Protein AF-A0A419FAD1-F1 (afdb_monomer)

Foldseek 3Di:
DDDDDDDDDDPDDDDDDDADCEDEDDEEDADEDPHLEYEYPAAYEPDAPGEYEYEFNYEYEYAAQYEYEYDHQYEYHQAYDPVGAYEDWYPPLVRIYAAYQYYLYHLNHEDHSYEFESAEQAEAAQSRQEASHEEEENYAYEHEQYEFEHGEGEYEAPHWEAQRYEYDHAYAYEAYQYEQEQGEIEYPHDQYYQQRYEAEHYEYERANYEFENGEYQHANQRYEEEHAYAYEHALYEQEHGEYHHPDDPDQHQERERRYEYEQYQYEHELYEFEHAEYPDHPFYEQGYEYEHHAYEAFQYEFEHAEYQAASGYTYENYENYYAEQYEFEHAEHEHAEHASRYEYEQYEYEHEQYEQYAAEYDYVYAHQNYEYYNYEYEYYNYEQYAGEYQYQRSYEYEQYAYEYAQYEFEAAEHQEASHYEEYDDDPYDAYHAALYEAYQAEHAAYASHYEYAEEHPYAFQAEHANAQYNHDAQHYEYDAPYEDDYWLEEADHGPDHNYDYPYPNYHYAYELAAHPPDDDHHLYHDDDQQFDDVQLPGREGDPQGPQALRIDQVDADPCGGRRGRHSDYDNPNDQKAWDKRWSDPAAEAELQWDKTKIKIKMFRQAQAWWKWQKFKWKQASVRDIGDRLGDSDIDIAGHQWMFIWIKMWTAHSLRRFGKMKIKMWIDTPNDIHIDIDIYGYRHRSDPDRPRVVGDGHMDGDDSDDPGPTDRSPPPDQQKDWDDWPPFQDEFKTKIKMFGQAWWFKWKFKADPVRDTPDTFGGGTDGGTMDMTMDGNPVDDFAKMKIWMDTDPHIDIDIGTYDD

Solvent-accessible surface area (backbone atoms only — not comparable to full-atom values): 35082 Å² total; per-residue (Å²): 132,91,82,88,94,86,88,90,86,83,91,74,81,88,68,96,68,79,85,46,69,53,47,78,46,52,46,76,51,62,53,73,47,83,33,53,26,36,37,30,79,40,46,32,30,31,45,66,68,34,46,34,37,40,43,53,45,24,34,38,35,31,78,44,78,32,41,39,37,29,30,52,48,8,32,44,39,37,54,30,36,94,88,32,37,24,35,40,36,27,88,51,61,85,76,9,17,36,22,42,37,34,39,40,19,24,58,77,18,36,39,24,23,29,38,34,32,26,8,35,7,72,33,64,46,52,88,42,0,22,4,0,26,31,27,34,28,48,20,35,33,37,40,32,50,24,39,31,31,53,7,30,3,32,15,35,72,79,14,23,19,0,0,19,32,20,41,20,59,70,15,50,28,41,40,33,47,25,41,32,30,48,7,32,7,41,56,91,63,45,100,48,10,3,0,18,32,17,38,34,32,20,44,30,41,42,32,49,25,40,31,29,50,5,29,16,37,38,25,1,0,21,30,20,40,22,62,69,12,51,28,40,40,29,25,24,42,30,30,48,7,27,13,26,45,97,67,97,84,69,94,61,88,35,30,1,0,21,35,16,37,37,32,17,47,30,39,39,29,33,26,40,28,29,48,5,32,28,80,42,55,94,42,11,2,0,18,32,10,33,26,35,43,43,32,38,39,35,12,25,41,28,29,51,5,31,14,34,21,1,0,17,30,19,38,36,58,27,44,67,30,37,41,34,22,26,38,29,31,49,5,33,9,59,30,61,67,14,0,0,22,28,20,39,35,42,33,32,34,42,39,33,44,27,39,30,33,46,5,27,12,80,27,86,4,30,0,0,20,26,19,36,28,54,22,43,34,41,38,29,52,27,40,27,30,50,9,31,16,42,25,1,0,25,31,20,34,35,31,28,24,37,36,41,33,47,27,38,25,33,48,8,36,13,36,28,0,0,21,29,21,38,39,64,49,98,82,58,64,48,27,34,41,34,29,28,36,32,34,45,7,28,9,59,37,29,0,0,27,31,20,34,40,37,50,47,73,41,38,32,21,24,29,40,34,47,8,27,18,73,67,37,4,0,27,34,21,37,34,60,62,18,45,44,56,37,31,9,24,31,36,36,72,34,32,77,56,34,68,32,81,74,21,99,68,36,50,82,48,46,29,14,21,37,28,51,74,76,57,88,45,62,67,40,43,61,74,78,58,44,52,68,35,75,94,51,74,32,76,42,62,35,82,75,25,74,30,60,62,40,14,45,84,94,37,62,39,99,70,67,49,44,16,27,30,18,40,44,72,76,69,80,77,43,64,44,44,40,42,64,43,50,71,54,85,72,40,74,34,47,44,80,26,46,67,51,52,29,36,45,31,39,38,21,73,32,93,51,68,46,59,32,45,30,37,26,37,32,34,43,57,86,72,48,78,50,72,64,48,38,58,84,41,80,48,75,40,53,43,52,23,36,49,72,36,54,34,34,39,36,40,30,32,51,37,62,34,17,30,30,36,46,35,40,39,26,38,40,99,86,43,73,26,65,32,65,49,66,34,39,32,61,15,53,46,65,82,84,53,60,60,80,82,40,57,49,56,59,47,65,61,72,92,73,70,88,70,75,62,49,60,56,93,58,63,71,52,41,37,49,69,51,82,49,49,54,64,67,21,67,53,48,28,36,42,36,35,35,27,73,53,66,32,55,32,41,32,35,31,23,42,88,85,70,47,78,78,48,76,65,43,79,46,76,45,65,53,46,80,49,76,39,71,46,77,43,75,93,52,78,67,45,63,34,38,43,35,40,35,26,76,94,13,72,39,77,46,83,45,38,42,52,126

Structure (mmCIF, N/CA/C/O backbone):
data_AF-A0A419FAD1-F1
#
_entry.id   AF-A0A419FAD1-F1
#
loop_
_atom_site.group_PDB
_atom_site.id
_atom_site.type_symbol
_atom_site.label_atom_id
_atom_site.label_alt_id
_atom_site.label_comp_id
_atom_site.label_asym_id
_atom_site.label_entity_id
_atom_site.label_seq_id
_atom_site.pdbx_PDB_ins_code
_atom_site.Cartn_x
_atom_site.Cartn_y
_atom_site.Cartn_z
_atom_site.occupancy
_atom_site.B_iso_or_equiv
_atom_site.auth_seq_id
_atom_site.auth_comp_id
_atom_site.auth_asym_id
_atom_site.auth_atom_id
_atom_site.pdbx_PDB_model_num
ATOM 1 N N . MET A 1 1 ? -37.539 4.592 78.631 1.00 32.16 1 MET A N 1
ATOM 2 C CA . MET A 1 1 ? -36.658 3.490 79.083 1.00 32.16 1 MET A CA 1
ATOM 3 C C . MET A 1 1 ? -36.657 2.404 78.008 1.00 32.16 1 MET A C 1
ATOM 5 O O . MET A 1 1 ? -37.751 2.010 77.655 1.00 32.16 1 MET A O 1
ATOM 9 N N . ARG A 1 2 ? -35.461 2.022 77.498 1.00 31.58 2 ARG A N 1
ATOM 10 C CA . ARG A 1 2 ? -34.980 0.695 76.990 1.00 31.58 2 ARG A CA 1
ATOM 11 C C . ARG A 1 2 ? -35.967 -0.243 76.234 1.00 31.58 2 ARG A C 1
ATOM 13 O O . ARG A 1 2 ? -37.044 -0.465 76.745 1.00 31.58 2 ARG A O 1
ATOM 20 N N . ARG A 1 3 ? -35.652 -1.015 75.175 1.00 34.25 3 ARG A N 1
ATOM 21 C CA . ARG A 1 3 ? -34.546 -1.240 74.199 1.00 34.25 3 ARG A CA 1
ATOM 22 C C . ARG A 1 3 ? -34.946 -2.516 73.371 1.00 34.25 3 ARG A C 1
ATOM 24 O O . ARG A 1 3 ? -35.589 -3.367 73.969 1.00 34.25 3 ARG A O 1
ATOM 31 N N . ILE A 1 4 ? -34.440 -2.682 72.125 1.00 33.25 4 ILE A N 1
ATOM 32 C CA . ILE A 1 4 ? -34.161 -3.956 71.358 1.00 33.25 4 ILE A CA 1
ATOM 33 C C . ILE A 1 4 ? -35.346 -4.604 70.568 1.00 33.25 4 ILE A C 1
ATOM 35 O O . ILE A 1 4 ? -36.336 -4.970 71.180 1.00 33.25 4 ILE A O 1
ATOM 39 N N . ILE A 1 5 ? -35.405 -4.552 69.214 1.00 32.62 5 ILE A N 1
ATOM 40 C CA . ILE A 1 5 ? -34.812 -5.362 68.085 1.00 32.62 5 ILE A CA 1
ATOM 41 C C . ILE A 1 5 ? -35.516 -6.710 67.786 1.00 32.62 5 ILE A C 1
ATOM 43 O O . ILE A 1 5 ? -35.545 -7.569 68.662 1.00 32.62 5 ILE A O 1
ATOM 47 N N . SER A 1 6 ? -35.957 -6.894 66.518 1.00 28.39 6 SER A N 1
ATOM 48 C CA . SER A 1 6 ? -35.881 -8.083 65.599 1.00 28.39 6 SER A CA 1
ATOM 49 C C . SER A 1 6 ? -37.107 -8.088 64.651 1.00 28.39 6 SER A C 1
ATOM 51 O O . SER A 1 6 ? -38.224 -8.167 65.140 1.00 28.39 6 SER A O 1
ATOM 53 N N . LEU A 1 7 ? -37.029 -7.719 63.363 1.00 28.67 7 LEU A N 1
ATOM 54 C CA . LEU A 1 7 ? -36.515 -8.406 62.156 1.00 28.67 7 LEU A CA 1
ATOM 55 C C . LEU A 1 7 ? -37.475 -9.466 61.546 1.00 28.67 7 LEU A C 1
ATOM 57 O O . LEU A 1 7 ? -37.799 -10.453 62.194 1.00 28.67 7 LEU A O 1
ATOM 61 N N . LEU A 1 8 ? -37.757 -9.268 60.242 1.00 31.44 8 LEU A N 1
ATOM 62 C CA . LEU A 1 8 ? -38.066 -10.246 59.173 1.00 31.44 8 LEU A CA 1
ATOM 63 C C . LEU A 1 8 ? -39.524 -10.717 58.929 1.00 31.44 8 LEU A C 1
ATOM 65 O O . LEU A 1 8 ? -40.059 -11.557 59.638 1.00 31.44 8 LEU A O 1
ATOM 69 N N . ILE A 1 9 ? -40.110 -10.245 57.815 1.00 29.83 9 ILE A N 1
ATOM 70 C CA . ILE A 1 9 ? -40.404 -10.983 56.555 1.00 29.83 9 ILE A CA 1
ATOM 71 C C . ILE A 1 9 ? -41.496 -10.198 55.803 1.00 29.83 9 ILE A C 1
ATOM 73 O O . ILE A 1 9 ? -42.633 -10.112 56.256 1.00 29.83 9 ILE A O 1
ATOM 77 N N . CYS A 1 10 ? -41.174 -9.635 54.637 1.00 29.58 10 CYS A N 1
ATOM 78 C CA . CYS A 1 10 ? -42.179 -9.184 53.672 1.00 29.58 10 CYS A CA 1
ATOM 79 C C . CYS A 1 10 ? -41.928 -9.899 52.348 1.00 29.58 10 CYS A C 1
ATOM 81 O O . CYS A 1 10 ? -41.081 -9.501 51.555 1.00 29.58 10 CYS A O 1
ATOM 83 N N . LEU A 1 11 ? -42.672 -10.988 52.160 1.00 40.44 11 LEU A N 1
ATOM 84 C CA . LEU A 1 11 ? -42.953 -11.585 50.866 1.00 40.44 11 LEU A CA 1
ATOM 85 C C . LEU A 1 11 ? -44.110 -10.768 50.271 1.00 40.44 11 LEU A C 1
ATOM 87 O O . LEU A 1 11 ? -45.236 -10.848 50.757 1.00 40.44 11 LEU A O 1
ATOM 91 N N . GLY A 1 12 ? -43.815 -9.920 49.289 1.00 33.72 12 GLY A N 1
ATOM 92 C CA . GLY A 1 12 ? -44.792 -9.058 48.628 1.00 33.72 12 GLY A CA 1
ATOM 93 C C . GLY A 1 12 ? -44.834 -9.359 47.141 1.00 33.72 12 GLY A C 1
ATOM 94 O O . GLY A 1 12 ? -43.945 -8.958 46.400 1.00 33.72 12 GLY A O 1
ATOM 95 N N . VAL A 1 13 ? -45.867 -10.095 46.742 1.00 36.78 13 VAL A N 1
ATOM 96 C CA . VAL A 1 13 ? -46.290 -10.329 45.360 1.00 36.78 13 VAL A CA 1
ATOM 97 C C . VAL A 1 13 ? -46.454 -8.989 44.636 1.00 36.78 13 VAL A C 1
ATOM 99 O O . VAL A 1 13 ? -47.087 -8.075 45.164 1.00 36.78 13 VAL A O 1
ATOM 102 N N . LEU A 1 14 ? -45.885 -8.894 43.431 1.00 32.91 14 LEU A N 1
ATOM 103 C CA . LEU A 1 14 ? -46.008 -7.752 42.527 1.00 32.91 14 LEU A CA 1
ATOM 104 C C . LEU A 1 14 ? -47.488 -7.525 42.169 1.00 32.91 14 LEU A C 1
ATOM 106 O O . LEU A 1 14 ? -48.079 -8.253 41.374 1.00 32.91 14 LEU A O 1
ATOM 110 N N . THR A 1 15 ? -48.088 -6.497 42.756 1.00 32.75 15 THR A N 1
ATOM 111 C CA . THR A 1 15 ? -49.242 -5.799 42.188 1.00 32.75 15 THR A CA 1
ATOM 112 C C . THR A 1 15 ? -48.735 -4.782 41.171 1.00 32.75 15 THR A C 1
ATOM 114 O O . THR A 1 15 ? -47.802 -4.042 41.478 1.00 32.75 15 THR A O 1
ATOM 117 N N . VAL A 1 16 ? -49.354 -4.746 39.985 1.00 45.00 16 VAL A N 1
ATOM 118 C CA . VAL A 1 16 ? -49.130 -3.751 38.921 1.00 45.00 16 VAL A CA 1
ATOM 119 C C . VAL A 1 16 ? -49.060 -2.348 39.531 1.00 45.00 16 VAL A C 1
ATOM 121 O O . VAL A 1 16 ? -50.052 -1.856 40.068 1.00 45.00 16 VAL A O 1
ATOM 124 N N . ALA A 1 17 ? -47.886 -1.724 39.466 1.00 34.25 17 ALA A N 1
ATOM 125 C CA . ALA A 1 17 ? -47.661 -0.347 39.878 1.00 34.25 17 ALA A CA 1
ATOM 126 C C . ALA A 1 17 ? -47.207 0.454 38.656 1.00 34.25 17 ALA A C 1
ATOM 128 O O . ALA A 1 17 ? -46.393 -0.020 37.869 1.00 34.25 17 ALA A O 1
ATOM 129 N N . ALA A 1 18 ? -47.795 1.639 38.503 1.00 36.56 18 ALA A N 1
ATOM 130 C CA . ALA A 1 18 ? -47.491 2.620 37.474 1.00 36.56 18 ALA A CA 1
ATOM 131 C C . ALA A 1 18 ? -45.976 2.786 37.258 1.00 36.56 18 ALA A C 1
ATOM 133 O O . ALA A 1 18 ? -45.226 2.832 38.234 1.00 36.56 18 ALA A O 1
ATOM 134 N N . ASN A 1 19 ? -45.563 2.894 35.990 1.00 45.88 19 ASN A N 1
ATOM 135 C CA . ASN A 1 19 ? -44.193 3.212 35.588 1.00 45.88 19 ASN A CA 1
ATOM 136 C C . ASN A 1 19 ? -43.678 4.380 36.433 1.00 45.88 19 ASN A C 1
ATOM 138 O O . ASN A 1 19 ? -44.221 5.481 36.374 1.00 45.88 19 ASN A O 1
ATOM 142 N N . ALA A 1 20 ? -42.667 4.132 37.258 1.00 54.56 20 ALA A N 1
ATOM 143 C CA . ALA A 1 20 ? -41.945 5.219 37.883 1.00 54.56 20 ALA A CA 1
ATOM 144 C C . ALA A 1 20 ? -41.089 5.876 36.794 1.00 54.56 20 ALA A C 1
ATOM 146 O O . ALA A 1 20 ? -40.234 5.203 36.221 1.00 54.56 20 ALA A O 1
ATOM 147 N N . ASP A 1 21 ? -41.271 7.180 36.551 1.00 81.00 21 ASP A N 1
ATOM 148 C CA . ASP A 1 21 ? -40.426 7.974 35.635 1.00 81.00 21 ASP A CA 1
ATOM 149 C C . ASP A 1 21 ? -38.927 7.833 35.968 1.00 81.00 21 ASP A C 1
ATOM 151 O O . ASP A 1 21 ? -38.044 8.090 35.151 1.00 81.00 21 ASP A O 1
ATOM 155 N N . HIS A 1 22 ? -38.615 7.449 37.209 1.00 91.25 22 HIS A N 1
ATOM 156 C CA . HIS A 1 22 ? -37.259 7.170 37.631 1.00 91.25 22 HIS A CA 1
ATOM 157 C C . HIS A 1 22 ? -37.164 6.131 38.750 1.00 91.25 22 HIS A C 1
ATOM 159 O O . HIS A 1 22 ? -38.060 5.990 39.582 1.00 91.25 22 HIS A O 1
ATOM 165 N N . ILE A 1 23 ? -36.007 5.477 38.835 1.00 95.06 23 ILE A N 1
ATOM 166 C CA . ILE A 1 23 ? -35.575 4.686 39.995 1.00 95.06 23 ILE A CA 1
ATOM 167 C C . ILE A 1 23 ? -34.235 5.209 40.516 1.00 95.06 23 ILE A C 1
ATOM 169 O O . ILE A 1 23 ? -33.492 5.872 39.796 1.00 95.06 23 ILE A O 1
ATOM 173 N N . THR A 1 24 ? -33.910 4.925 41.778 1.00 96.44 24 THR A N 1
ATOM 174 C CA . THR A 1 24 ? -32.584 5.203 42.355 1.00 96.44 24 THR A CA 1
ATOM 175 C C . THR A 1 24 ? -31.931 3.898 42.783 1.00 96.44 24 THR A C 1
ATOM 177 O O . THR A 1 24 ? -32.575 3.086 43.445 1.00 96.44 24 THR A O 1
ATOM 180 N N . VAL A 1 25 ? -30.665 3.697 42.418 1.00 97.38 25 VAL A N 1
ATOM 181 C CA . VAL A 1 25 ? -29.932 2.444 42.645 1.00 97.38 25 VAL A CA 1
ATOM 182 C C . VAL A 1 25 ? -28.570 2.683 43.298 1.00 97.38 25 VAL A C 1
ATOM 184 O O . VAL A 1 25 ? -27.928 3.719 43.100 1.00 97.38 25 VAL A O 1
ATOM 187 N N . SER A 1 26 ? -28.137 1.699 44.081 1.00 97.38 26 SER A N 1
ATOM 188 C CA . SER A 1 26 ? -26.790 1.545 44.634 1.00 97.38 26 SER A CA 1
ATOM 189 C C . SER A 1 26 ? -26.605 0.096 45.111 1.00 97.38 26 SER A C 1
ATOM 191 O O . SER A 1 26 ? -27.580 -0.621 45.337 1.00 97.38 26 SER A O 1
ATOM 193 N N . GLY A 1 27 ? -25.360 -0.350 45.266 1.00 97.38 27 GLY A N 1
ATOM 194 C CA . GLY A 1 27 ? -25.021 -1.709 45.679 1.00 97.38 27 GLY A CA 1
ATOM 195 C C . GLY A 1 27 ? -25.275 -2.756 44.592 1.00 97.38 27 GLY A C 1
ATOM 196 O O . GLY A 1 27 ? -25.091 -2.508 43.400 1.00 97.38 27 GLY A O 1
ATOM 197 N N . ASN A 1 28 ? -25.670 -3.956 45.014 1.00 97.75 28 ASN A N 1
ATOM 198 C CA . ASN A 1 28 ? -25.919 -5.070 44.104 1.00 97.75 28 ASN A CA 1
ATOM 199 C C . ASN A 1 28 ? -27.234 -4.877 43.339 1.00 97.75 28 ASN A C 1
ATOM 201 O O . ASN A 1 28 ? -28.281 -4.665 43.952 1.00 97.75 28 ASN A O 1
ATOM 205 N N . VAL A 1 29 ? -27.191 -5.019 42.015 1.00 97.44 29 VAL A N 1
ATOM 206 C CA . VAL A 1 29 ? -28.349 -4.874 41.122 1.00 97.44 29 VAL A CA 1
ATOM 207 C C . VAL A 1 29 ? -28.496 -6.089 40.206 1.00 97.44 29 VAL A C 1
ATOM 209 O O . VAL A 1 29 ? -27.519 -6.739 39.844 1.00 97.44 29 VAL A O 1
ATOM 212 N N . SER A 1 30 ? -29.734 -6.413 39.840 1.00 96.94 30 SER A N 1
ATOM 213 C CA . SER A 1 30 ? -30.087 -7.487 38.902 1.00 96.94 30 SER A CA 1
ATOM 214 C C . SER A 1 30 ? -31.514 -7.271 38.386 1.00 96.94 30 SER A C 1
ATOM 216 O O . SER A 1 30 ? -32.217 -6.383 38.875 1.00 96.94 30 SER A O 1
ATOM 218 N N . GLY A 1 31 ? -31.951 -8.075 37.418 1.00 96.31 31 GLY A N 1
ATOM 219 C CA . GLY A 1 31 ? -33.308 -8.023 36.872 1.00 96.31 31 GLY A CA 1
ATOM 220 C C . GLY A 1 31 ? -33.414 -7.116 35.650 1.00 96.31 31 GLY A C 1
ATOM 221 O O . GLY A 1 31 ? -32.546 -7.155 34.781 1.00 96.31 31 GLY A O 1
ATOM 222 N N . VAL A 1 32 ? -34.491 -6.333 35.560 1.00 97.38 32 VAL A N 1
ATOM 223 C CA . VAL A 1 32 ? -34.784 -5.468 34.408 1.00 97.38 32 VAL A CA 1
ATOM 224 C C . VAL A 1 32 ? -34.961 -4.025 34.877 1.00 97.38 32 VAL A C 1
ATOM 226 O O . VAL A 1 32 ? -35.662 -3.770 35.856 1.00 97.38 32 VAL A O 1
ATOM 229 N N . TRP A 1 33 ? -34.326 -3.079 34.188 1.00 97.19 33 TRP A N 1
ATOM 230 C CA . TRP A 1 33 ? -34.574 -1.646 34.339 1.00 97.19 33 TRP A CA 1
ATOM 231 C C . TRP A 1 33 ? -35.466 -1.157 33.199 1.00 97.19 33 TRP A C 1
ATOM 233 O O . TRP A 1 33 ? -35.038 -1.146 32.047 1.00 97.19 33 TRP A O 1
ATOM 243 N N . GLU A 1 34 ? -36.692 -0.754 33.545 1.00 94.19 34 GLU A N 1
ATOM 244 C CA . GLU A 1 34 ? -37.723 -0.268 32.607 1.00 94.19 34 GLU A CA 1
ATOM 245 C C . GLU A 1 34 ? -38.103 1.208 32.838 1.00 94.19 34 GLU A C 1
ATOM 247 O O . GLU A 1 34 ? -38.961 1.738 32.144 1.00 94.19 34 GLU A O 1
ATOM 252 N N . ALA A 1 35 ? -37.493 1.876 33.824 1.00 91.94 35 ALA A N 1
ATOM 253 C CA . ALA A 1 35 ? -37.765 3.282 34.130 1.00 91.94 35 ALA A CA 1
ATOM 254 C C . ALA A 1 35 ? -37.065 4.223 33.141 1.00 91.94 35 ALA A C 1
ATOM 256 O O . ALA A 1 35 ? -35.913 3.970 32.787 1.00 91.94 35 ALA A O 1
ATOM 257 N N . ASP A 1 36 ? -37.685 5.360 32.801 1.00 92.94 36 ASP A N 1
ATOM 258 C CA . ASP A 1 36 ? -37.090 6.344 31.881 1.00 92.94 36 ASP A CA 1
ATOM 259 C C . ASP A 1 36 ? -35.701 6.804 32.354 1.00 92.94 36 ASP A C 1
ATOM 261 O O . ASP A 1 36 ? -34.783 7.003 31.554 1.00 92.94 36 ASP A O 1
ATOM 265 N N . THR A 1 37 ? -35.530 6.985 33.670 1.00 96.94 37 THR A N 1
ATOM 266 C CA . THR A 1 37 ? -34.264 7.413 34.279 1.00 96.94 37 THR A CA 1
ATOM 267 C C . THR A 1 37 ? -33.850 6.539 35.466 1.00 96.94 37 THR A C 1
ATOM 269 O O . THR A 1 37 ? -34.611 6.289 36.395 1.00 96.94 37 THR A O 1
ATOM 272 N N . VAL A 1 38 ? -32.584 6.135 35.506 1.00 98.00 38 VAL A N 1
ATOM 273 C CA . VAL A 1 38 ? -31.964 5.425 36.629 1.00 98.00 38 VAL A CA 1
ATOM 274 C C . VAL A 1 38 ? -30.931 6.341 37.276 1.00 98.00 38 VAL A C 1
ATOM 276 O O . VAL A 1 38 ? -29.863 6.583 36.720 1.00 98.00 38 VAL A O 1
ATOM 279 N N . PHE A 1 39 ? -31.227 6.856 38.466 1.00 97.69 39 PHE A N 1
ATOM 280 C CA . PHE A 1 39 ? -30.274 7.635 39.251 1.00 97.69 39 PHE A CA 1
ATOM 281 C C . PHE A 1 39 ? -29.344 6.714 40.038 1.00 97.69 39 PHE A C 1
ATOM 283 O O . PHE A 1 39 ? -29.772 5.984 40.930 1.00 97.69 39 PHE A O 1
ATOM 290 N N . VAL A 1 40 ? -28.048 6.788 39.761 1.00 97.88 40 VAL A N 1
ATOM 291 C CA . VAL A 1 40 ? -27.027 6.051 40.507 1.00 97.88 40 VAL A CA 1
ATOM 292 C C . VAL A 1 40 ? -26.534 6.926 41.661 1.00 97.88 40 VAL A C 1
ATOM 294 O O . VAL A 1 40 ? -25.931 7.980 41.438 1.00 97.88 40 VAL A O 1
ATOM 297 N N . ALA A 1 41 ? -26.829 6.503 42.893 1.00 96.44 41 ALA A N 1
ATOM 298 C CA . ALA A 1 41 ? -26.534 7.238 44.132 1.00 96.44 41 ALA A CA 1
ATOM 299 C C . ALA A 1 41 ? -25.378 6.631 44.956 1.00 96.44 41 ALA A C 1
ATOM 301 O O . ALA A 1 41 ? -25.081 7.091 46.057 1.00 96.44 41 ALA A O 1
ATOM 302 N N . GLY A 1 42 ? -24.742 5.584 44.437 1.00 95.50 42 GLY A N 1
ATOM 303 C CA . GLY A 1 42 ? -23.586 4.900 45.011 1.00 95.50 42 GLY A CA 1
ATOM 304 C C . GLY A 1 42 ? -23.011 3.919 43.993 1.00 95.50 42 GLY A C 1
ATOM 305 O O . GLY A 1 42 ? -23.591 3.753 42.923 1.00 95.50 42 GLY A O 1
ATOM 306 N N . ASP A 1 43 ? -21.903 3.253 44.317 1.00 95.81 43 ASP A N 1
ATOM 307 C CA . ASP A 1 43 ? -21.347 2.208 43.447 1.00 95.81 43 ASP A CA 1
ATOM 308 C C . ASP A 1 43 ? -22.388 1.116 43.172 1.00 95.81 43 ASP A C 1
ATOM 310 O O . ASP A 1 43 ? -23.103 0.692 44.081 1.00 95.81 43 ASP A O 1
ATOM 314 N N . VAL A 1 44 ? -22.464 0.665 41.921 1.00 97.62 44 VAL A N 1
ATOM 315 C CA . VAL A 1 44 ? -23.394 -0.362 41.442 1.00 97.62 44 VAL A CA 1
ATOM 316 C C . VAL A 1 44 ? -22.607 -1.574 40.964 1.00 97.62 44 VAL A C 1
ATOM 318 O O . VAL A 1 44 ? -21.572 -1.442 40.312 1.00 97.62 44 VAL A O 1
ATOM 321 N N . THR A 1 45 ? -23.080 -2.774 41.291 1.00 98.12 45 THR A N 1
ATOM 322 C CA . THR A 1 45 ? -22.458 -4.035 40.866 1.00 98.12 45 THR A CA 1
ATOM 323 C C . THR A 1 45 ? -23.516 -5.020 40.388 1.00 98.12 45 THR A C 1
ATOM 325 O O . THR A 1 45 ? -24.471 -5.282 41.114 1.00 98.12 45 THR A O 1
ATOM 328 N N . VAL A 1 46 ? -23.337 -5.593 39.196 1.00 98.12 46 VAL A N 1
ATOM 329 C CA . VAL A 1 46 ? -24.032 -6.814 38.767 1.00 98.12 46 VAL A CA 1
ATOM 330 C C . VAL A 1 46 ? -23.248 -7.998 39.348 1.00 98.12 46 VAL A C 1
ATOM 332 O O . VAL A 1 46 ? -22.108 -8.220 38.927 1.00 98.12 46 VAL A O 1
ATOM 335 N N . PRO A 1 47 ? -23.784 -8.709 40.358 1.00 96.38 47 PRO A N 1
ATOM 336 C CA . PRO A 1 47 ? -23.024 -9.724 41.082 1.00 96.38 47 PRO A CA 1
ATOM 337 C C . PRO A 1 47 ? -22.748 -10.972 40.244 1.00 96.38 47 PRO A C 1
ATOM 339 O O . PRO A 1 47 ? -23.458 -11.245 39.278 1.00 96.38 47 PRO A O 1
ATOM 342 N N . ALA A 1 48 ? -21.779 -11.773 40.693 1.00 95.50 48 ALA A N 1
ATOM 343 C CA . ALA A 1 48 ? -21.386 -13.030 40.064 1.00 95.50 48 ALA A CA 1
ATOM 344 C C . ALA A 1 48 ? -22.590 -13.902 39.661 1.00 95.50 48 ALA A C 1
ATOM 346 O O . ALA A 1 48 ? -23.482 -14.178 40.472 1.00 95.50 48 ALA A O 1
ATOM 347 N N . GLY A 1 49 ? -22.615 -14.325 38.395 1.00 88.19 49 GLY A N 1
ATOM 348 C CA . GLY A 1 49 ? -23.673 -15.159 37.814 1.00 88.19 49 GLY A CA 1
ATOM 349 C C . GLY A 1 49 ? -25.071 -14.525 37.728 1.00 88.19 49 GLY A C 1
ATOM 350 O O . GLY A 1 49 ? -26.013 -15.212 37.333 1.00 88.19 49 GLY A O 1
ATOM 351 N N . GLN A 1 50 ? -25.242 -13.250 38.091 1.00 97.12 50 GLN A N 1
ATOM 352 C CA . GLN A 1 50 ? -26.509 -12.530 37.939 1.00 97.12 50 GLN A CA 1
ATOM 353 C C . GLN A 1 50 ? -26.606 -11.852 36.574 1.00 97.12 50 GLN A C 1
ATOM 355 O O . GLN A 1 50 ? -25.604 -11.599 35.903 1.00 97.12 50 GLN A O 1
ATOM 360 N N . ALA A 1 51 ? -27.837 -11.527 36.180 1.00 97.25 51 ALA A N 1
ATOM 361 C CA . ALA A 1 51 ? -28.117 -10.794 34.957 1.00 97.25 51 ALA A CA 1
ATOM 362 C C . ALA A 1 51 ? -28.825 -9.468 35.252 1.00 97.25 51 ALA A C 1
ATOM 364 O O . ALA A 1 51 ? -29.713 -9.400 36.108 1.00 97.25 51 ALA A O 1
ATOM 365 N N . LEU A 1 52 ? -28.453 -8.432 34.505 1.00 98.50 52 LEU A N 1
ATOM 366 C CA . LEU A 1 52 ? -29.160 -7.161 34.441 1.00 98.50 52 LEU A CA 1
ATOM 367 C C . LEU A 1 52 ? -29.482 -6.838 32.981 1.00 98.50 52 LEU A C 1
ATOM 369 O O . LEU A 1 52 ? -28.594 -6.847 32.132 1.00 98.50 52 LEU A O 1
ATOM 373 N N . THR A 1 53 ? -30.745 -6.528 32.708 1.00 98.50 53 THR A N 1
ATOM 374 C CA . THR A 1 53 ? -31.218 -6.025 31.415 1.00 98.50 53 THR A CA 1
ATOM 375 C C . THR A 1 53 ? -31.648 -4.574 31.563 1.00 98.50 53 THR A C 1
ATOM 377 O O . THR A 1 53 ? -32.404 -4.245 32.473 1.00 98.50 53 THR A O 1
ATOM 380 N N . ILE A 1 54 ? -31.178 -3.705 30.677 1.00 98.31 54 ILE A N 1
ATOM 381 C CA . ILE A 1 54 ? -31.555 -2.293 30.620 1.00 98.31 54 ILE A CA 1
ATOM 382 C C . ILE A 1 54 ? -32.333 -2.094 29.322 1.00 98.31 54 ILE A C 1
ATOM 384 O O . ILE A 1 54 ? -31.804 -2.383 28.249 1.00 98.31 54 ILE A O 1
ATOM 388 N N . GLN A 1 55 ? -33.590 -1.659 29.430 1.00 97.56 55 GLN A N 1
ATOM 389 C CA . GLN A 1 55 ? -34.457 -1.467 28.267 1.00 97.56 55 GLN A CA 1
ATOM 390 C C . GLN A 1 55 ? -33.988 -0.293 27.385 1.00 97.56 55 GLN A C 1
ATOM 392 O O . GLN A 1 55 ? -33.303 0.610 27.877 1.00 97.56 55 GLN A O 1
ATOM 397 N N . PRO A 1 56 ? -34.356 -0.274 26.089 1.00 97.88 56 PRO A N 1
ATOM 398 C CA . PRO A 1 56 ? -34.131 0.872 25.209 1.00 97.88 56 PRO A CA 1
ATOM 399 C C . PRO A 1 56 ? -34.635 2.195 25.806 1.00 97.88 56 PRO A C 1
ATOM 401 O O . PRO A 1 56 ? -35.633 2.226 26.522 1.00 97.88 56 PRO A O 1
ATOM 404 N N . GLY A 1 57 ? -33.936 3.293 25.515 1.00 96.25 57 GLY A N 1
ATOM 405 C CA . GLY A 1 57 ? -34.302 4.648 25.954 1.00 96.25 57 GLY A CA 1
ATOM 406 C C . GLY A 1 57 ? -33.945 5.013 27.404 1.00 96.25 57 GLY A C 1
ATOM 407 O O . GLY A 1 57 ? -33.994 6.193 27.760 1.00 96.25 57 GLY A O 1
ATOM 408 N N . VAL A 1 58 ? -33.534 4.048 28.235 1.00 97.94 58 VAL A N 1
ATOM 409 C CA . VAL A 1 58 ? -33.204 4.287 29.650 1.00 97.94 58 VAL A CA 1
ATOM 410 C C . VAL A 1 58 ? -31.996 5.222 29.801 1.00 97.94 58 VAL A C 1
ATOM 412 O O . VAL A 1 58 ? -30.935 5.016 29.201 1.00 97.94 58 VAL A O 1
ATOM 415 N N . LYS A 1 59 ? -32.124 6.228 30.675 1.00 98.00 59 LYS A N 1
ATOM 416 C CA . LYS A 1 59 ? -31.045 7.160 31.046 1.00 98.00 59 LYS A CA 1
ATOM 417 C C . LYS A 1 59 ? -30.450 6.818 32.407 1.00 98.00 59 LYS A C 1
ATOM 419 O O . LYS A 1 59 ? -31.029 7.129 33.443 1.00 98.00 59 LYS A O 1
ATOM 424 N N . VAL A 1 60 ? -29.260 6.238 32.424 1.00 98.44 60 VAL A N 1
ATOM 425 C CA . VAL A 1 60 ? -28.481 5.944 33.632 1.00 98.44 60 VAL A CA 1
ATOM 426 C C . VAL A 1 60 ? -27.608 7.151 33.990 1.00 98.44 60 VAL A C 1
ATOM 428 O O . VAL A 1 60 ? -26.613 7.448 33.325 1.00 98.44 60 VAL A O 1
ATOM 431 N N . LEU A 1 61 ? -27.999 7.867 35.048 1.00 97.81 61 LEU A N 1
ATOM 432 C CA . LEU A 1 61 ? -27.388 9.121 35.489 1.00 97.81 61 LEU A CA 1
ATOM 433 C C . LEU A 1 61 ? -26.620 8.947 36.801 1.00 97.81 61 LEU A C 1
ATOM 435 O O . LEU A 1 61 ? -27.209 8.748 37.866 1.00 97.81 61 LEU A O 1
ATOM 439 N N . PHE A 1 62 ? -25.301 9.104 36.739 1.00 97.75 62 PHE A N 1
ATOM 440 C CA . PHE A 1 62 ? -24.409 9.000 37.892 1.00 97.75 62 PHE A CA 1
ATOM 441 C C . PHE A 1 62 ? -24.350 10.321 38.664 1.00 97.75 62 PHE A C 1
ATOM 443 O O . PHE A 1 62 ? -23.776 11.299 38.192 1.00 97.75 62 PHE A O 1
ATOM 450 N N . ARG A 1 63 ? -24.943 10.370 39.867 1.00 95.38 63 ARG A N 1
ATOM 451 C CA . ARG A 1 63 ? -25.015 11.588 40.712 1.00 95.38 63 ARG A CA 1
ATOM 452 C C . ARG A 1 63 ? -23.811 11.741 41.652 1.00 95.38 63 ARG A C 1
ATOM 454 O O . ARG A 1 63 ? -23.929 12.302 42.737 1.00 95.38 63 ARG A O 1
ATOM 461 N N . GLY A 1 64 ? -22.670 11.217 41.229 1.00 92.94 64 GLY A N 1
ATOM 462 C CA . GLY A 1 64 ? -21.394 11.236 41.928 1.00 92.94 64 GLY A CA 1
ATOM 463 C C . GLY A 1 64 ? -20.376 10.387 41.172 1.00 92.94 64 GLY A C 1
ATOM 464 O O . GLY A 1 64 ? -20.699 9.769 40.154 1.00 92.94 64 GLY A O 1
ATOM 465 N N . HIS A 1 65 ? -19.146 10.335 41.680 1.00 93.62 65 HIS A N 1
ATOM 466 C CA . HIS A 1 65 ? -18.057 9.579 41.062 1.00 93.62 65 HIS A CA 1
ATOM 467 C C . HIS A 1 65 ? -18.137 8.079 41.395 1.00 93.62 65 HIS A C 1
ATOM 469 O O . HIS A 1 65 ? -17.288 7.535 42.100 1.00 93.62 65 HIS A O 1
ATOM 475 N N . TYR A 1 66 ? -19.211 7.435 40.938 1.00 94.44 66 TYR A N 1
ATOM 476 C CA . TYR A 1 66 ? -19.536 6.043 41.252 1.00 94.44 66 TYR A CA 1
ATOM 477 C C . TYR A 1 66 ? -19.197 5.093 40.106 1.00 94.44 66 TYR A C 1
ATOM 479 O O . TYR A 1 66 ? -19.174 5.488 38.935 1.00 94.44 66 TYR A O 1
ATOM 487 N N . ARG A 1 67 ? -18.952 3.828 40.455 1.00 91.19 67 ARG A N 1
ATOM 488 C CA . ARG A 1 67 ? -18.638 2.752 39.506 1.00 91.19 67 ARG A CA 1
ATOM 489 C C . ARG A 1 67 ? -19.862 1.945 39.116 1.00 91.19 67 ARG A C 1
ATOM 491 O O . ARG A 1 67 ? -20.802 1.807 39.895 1.00 91.19 67 ARG A O 1
ATOM 498 N N . PHE A 1 68 ? -19.785 1.352 37.931 1.00 96.75 68 PHE A N 1
ATOM 499 C CA . PHE A 1 68 ? -20.686 0.298 37.492 1.00 96.75 68 PHE A CA 1
ATOM 500 C C . PHE A 1 68 ? -19.856 -0.941 37.161 1.00 96.75 68 PHE A C 1
ATOM 502 O O . PHE A 1 68 ? -19.170 -0.971 36.140 1.00 96.75 68 PHE A O 1
ATOM 509 N N . SER A 1 69 ? -19.915 -1.955 38.019 1.00 96.81 69 SER A N 1
ATOM 510 C CA . SER A 1 69 ? -19.127 -3.182 37.880 1.00 96.81 69 SER A CA 1
ATOM 511 C C . SER A 1 69 ? -19.975 -4.363 37.412 1.00 96.81 69 SER A C 1
ATOM 513 O O . SER A 1 69 ? -21.081 -4.570 37.903 1.00 96.81 69 SER A O 1
ATOM 515 N N . VAL A 1 70 ? -19.437 -5.169 36.502 1.00 97.62 70 VAL A N 1
ATOM 516 C CA . VAL A 1 70 ? -19.993 -6.447 36.039 1.00 97.62 70 VAL A CA 1
ATOM 517 C C . VAL A 1 70 ? -18.919 -7.500 36.283 1.00 97.62 70 VAL A C 1
ATOM 519 O O . VAL A 1 70 ? -17.857 -7.447 35.662 1.00 97.62 70 VAL A O 1
ATOM 522 N N . LEU A 1 71 ? -19.166 -8.395 37.240 1.00 94.81 71 LEU A N 1
ATOM 523 C CA . LEU A 1 71 ? -18.134 -9.263 37.813 1.00 94.81 71 LEU A CA 1
ATOM 524 C C . LEU A 1 71 ? -18.453 -10.744 37.601 1.00 94.81 71 LEU A C 1
ATOM 526 O O . LEU A 1 71 ? -19.611 -11.138 37.687 1.00 94.81 71 LEU A O 1
ATOM 530 N N . ASP A 1 72 ? -17.425 -11.566 37.410 1.00 94.06 72 ASP A N 1
ATOM 531 C CA . ASP A 1 72 ? -17.462 -13.021 37.622 1.00 94.06 72 ASP A CA 1
ATOM 532 C C . ASP A 1 72 ? -18.656 -13.731 36.952 1.00 94.06 72 ASP A C 1
ATOM 534 O O . ASP A 1 72 ? -19.606 -14.200 37.589 1.00 94.06 72 ASP A O 1
ATOM 538 N N . ASN A 1 73 ? -18.610 -13.804 35.625 1.00 95.19 73 ASN A N 1
ATOM 539 C CA . ASN A 1 73 ? -19.622 -14.389 34.750 1.00 95.19 73 ASN A CA 1
ATOM 540 C C . ASN A 1 73 ? -21.016 -13.733 34.871 1.00 95.19 73 ASN A C 1
ATOM 542 O O . ASN A 1 73 ? -22.017 -14.306 34.440 1.00 95.19 73 ASN A O 1
ATOM 546 N N . ALA A 1 74 ? -21.106 -12.526 35.441 1.00 97.56 74 ALA A N 1
ATOM 547 C CA . ALA A 1 74 ? -22.305 -11.701 35.363 1.00 97.56 74 ALA A CA 1
ATOM 548 C C . ALA A 1 74 ? -22.612 -11.297 33.916 1.00 97.56 74 ALA A C 1
ATOM 550 O O . ALA A 1 74 ? -21.708 -11.141 33.089 1.00 97.56 74 ALA A O 1
ATOM 551 N N . ASN A 1 75 ? -23.896 -11.097 33.627 1.00 97.50 75 ASN A N 1
ATOM 552 C CA . ASN A 1 75 ? -24.391 -10.732 32.307 1.00 97.50 75 ASN A CA 1
ATOM 553 C C . ASN A 1 75 ? -25.072 -9.356 32.332 1.00 97.50 75 ASN A C 1
ATOM 555 O O . ASN A 1 75 ? -26.063 -9.161 33.035 1.00 97.50 75 ASN A O 1
ATOM 559 N N . LEU A 1 76 ? -24.579 -8.419 31.526 1.00 98.50 76 LEU A N 1
ATOM 560 C CA . LEU A 1 76 ? -25.233 -7.137 31.276 1.00 98.50 76 LEU A CA 1
ATOM 561 C C . LEU A 1 76 ? -25.780 -7.101 29.846 1.00 98.50 76 LEU A C 1
ATOM 563 O O . LEU A 1 76 ? -25.019 -7.186 28.884 1.00 98.50 76 LEU A O 1
ATOM 567 N N . GLN A 1 77 ? -27.093 -6.933 29.716 1.00 98.56 77 GLN A N 1
ATOM 568 C CA . GLN A 1 77 ? -27.784 -6.696 28.450 1.00 98.56 77 GLN A CA 1
ATOM 569 C C . GLN A 1 77 ? -28.239 -5.236 28.395 1.00 98.56 77 GLN A C 1
ATOM 571 O O . GLN A 1 77 ? -29.274 -4.887 28.955 1.00 98.56 77 GLN A O 1
ATOM 576 N N . ALA A 1 78 ? -27.468 -4.376 27.733 1.00 98.50 78 ALA A N 1
ATOM 577 C CA . ALA A 1 78 ? -27.873 -3.010 27.415 1.00 98.50 78 ALA A CA 1
ATOM 578 C C . ALA A 1 78 ? -27.965 -2.885 25.892 1.00 98.50 78 ALA A C 1
ATOM 580 O O . ALA A 1 78 ? -26.977 -2.613 25.210 1.00 98.50 78 ALA A O 1
ATOM 581 N N . VAL A 1 79 ? -29.155 -3.158 25.361 1.00 98.44 79 VAL A N 1
ATOM 582 C CA . VAL A 1 79 ? -29.428 -3.200 23.921 1.00 98.44 79 VAL A CA 1
ATOM 583 C C . VAL A 1 79 ? -30.521 -2.181 23.617 1.00 98.44 79 VAL A C 1
ATOM 585 O O . VAL A 1 79 ? -31.701 -2.467 23.786 1.00 98.44 79 VAL A O 1
ATOM 588 N N . GLY A 1 80 ? -30.112 -0.979 23.215 1.00 97.44 80 GLY A N 1
ATOM 589 C CA . GLY A 1 80 ? -31.004 0.074 22.739 1.00 97.44 80 GLY A CA 1
ATOM 590 C C . GLY A 1 80 ? -31.332 -0.060 21.252 1.00 97.44 80 GLY A C 1
ATOM 591 O O . GLY A 1 80 ? -31.057 -1.080 20.615 1.00 97.44 80 GLY A O 1
ATOM 592 N N . THR A 1 81 ? -31.874 1.012 20.680 1.00 96.81 81 THR A N 1
ATOM 593 C CA . THR A 1 81 ? -32.081 1.168 19.232 1.00 96.81 81 THR A CA 1
ATOM 594 C C . THR A 1 81 ? -31.492 2.496 18.748 1.00 96.81 81 THR A C 1
ATOM 596 O O . THR A 1 81 ? -31.081 3.340 19.548 1.00 96.81 81 THR A O 1
ATOM 599 N N . GLU A 1 82 ? -31.438 2.696 17.432 1.00 92.94 82 GLU A N 1
ATOM 600 C CA . GLU A 1 82 ? -30.999 3.968 16.843 1.00 92.94 82 GLU A CA 1
ATOM 601 C C . GLU A 1 82 ? -31.888 5.144 17.288 1.00 92.94 82 GLU A C 1
ATOM 603 O O . GLU A 1 82 ? -31.394 6.248 17.502 1.00 92.94 82 GLU A O 1
ATOM 608 N N . GLN A 1 83 ? -33.187 4.897 17.480 1.00 94.75 83 GLN A N 1
ATOM 609 C CA . GLN A 1 83 ? -34.153 5.892 17.949 1.00 94.75 83 GLN A CA 1
ATOM 610 C C . GLN A 1 83 ? -34.144 6.033 19.480 1.00 94.75 83 GLN A C 1
ATOM 612 O O . GLN A 1 83 ? -34.228 7.148 19.990 1.00 94.75 83 GLN A O 1
ATOM 617 N N . ASP A 1 84 ? -33.973 4.922 20.202 1.00 95.06 84 ASP A N 1
ATOM 618 C CA . ASP A 1 84 ? -34.073 4.832 21.662 1.00 95.06 84 ASP A CA 1
ATOM 619 C C . ASP A 1 84 ? -32.779 4.264 22.259 1.00 95.06 84 ASP A C 1
ATOM 621 O O . ASP A 1 84 ? -32.724 3.166 22.829 1.00 95.06 84 ASP A O 1
ATOM 625 N N . SER A 1 85 ? -31.689 5.013 22.103 1.00 97.25 85 SER A N 1
ATOM 626 C CA . SER A 1 85 ? -30.394 4.633 22.669 1.00 97.25 85 SER A CA 1
ATOM 627 C C . SER A 1 85 ? -30.411 4.654 24.200 1.00 97.25 85 SER A C 1
ATOM 629 O O . SER A 1 85 ? -31.097 5.472 24.812 1.00 97.25 85 SER A O 1
ATOM 631 N N . ILE A 1 86 ? -29.609 3.793 24.829 1.00 98.69 86 ILE A N 1
ATOM 632 C CA . ILE A 1 86 ? -29.411 3.778 26.290 1.00 98.69 86 ILE A CA 1
ATOM 633 C C . ILE A 1 86 ? -28.280 4.742 26.650 1.00 98.69 86 ILE A C 1
ATOM 635 O O . ILE A 1 86 ? -27.225 4.721 26.018 1.00 98.69 86 ILE A O 1
ATOM 639 N N . TRP A 1 87 ? -28.459 5.577 27.673 1.00 98.31 87 TRP A N 1
ATOM 640 C CA . TRP A 1 87 ? -27.470 6.597 28.045 1.00 98.31 87 TRP A CA 1
ATOM 641 C C . TRP A 1 87 ? -26.803 6.265 29.374 1.00 98.31 87 TRP A C 1
ATOM 643 O O . TRP A 1 87 ? -27.486 6.111 30.377 1.00 98.31 87 TRP A O 1
ATOM 653 N N . PHE A 1 88 ? -25.473 6.246 29.407 1.00 98.69 88 PHE A N 1
ATOM 654 C CA . PHE A 1 88 ? -24.669 6.207 30.627 1.00 98.69 88 PHE A CA 1
ATOM 655 C C . PHE A 1 88 ? -23.862 7.499 30.723 1.00 98.69 88 PHE A C 1
ATOM 657 O O . PHE A 1 88 ? -22.954 7.742 29.922 1.00 98.69 88 PHE A O 1
ATOM 664 N N . THR A 1 89 ? -24.210 8.363 31.676 1.00 98.19 89 THR A N 1
ATOM 665 C CA . THR A 1 89 ? -23.581 9.685 31.782 1.00 98.19 89 THR A CA 1
ATOM 666 C C . THR A 1 89 ? -23.655 10.279 33.189 1.00 98.19 89 THR A C 1
ATOM 668 O O . THR A 1 89 ? -24.394 9.801 34.050 1.00 98.19 89 THR A O 1
ATOM 671 N N . ALA A 1 90 ? -22.895 11.344 33.429 1.00 96.12 90 ALA A N 1
ATOM 672 C CA . ALA A 1 90 ? -22.904 12.103 34.675 1.00 96.12 90 ALA A CA 1
ATOM 673 C C . ALA A 1 90 ? -23.420 13.532 34.424 1.00 96.12 90 ALA A C 1
ATOM 675 O O . ALA A 1 90 ? -22.915 14.199 33.519 1.00 96.12 90 ALA A O 1
ATOM 676 N N . PRO A 1 91 ? -24.377 14.042 35.227 1.00 94.06 91 PRO A N 1
ATOM 677 C CA . PRO A 1 91 ? -24.787 15.445 35.164 1.00 94.06 91 PRO A CA 1
ATOM 678 C C . PRO A 1 91 ? -23.641 16.421 35.473 1.00 94.06 91 PRO A C 1
ATOM 680 O O . PRO A 1 91 ? -23.556 17.480 34.859 1.00 94.06 91 PRO A O 1
ATOM 683 N N . ASP A 1 92 ? -22.749 16.061 36.403 1.00 94.38 92 ASP A N 1
ATOM 684 C CA . ASP A 1 92 ? -21.489 16.774 36.623 1.00 94.38 92 ASP A CA 1
ATOM 685 C C . ASP A 1 92 ? -20.404 16.173 35.720 1.00 94.38 92 ASP A C 1
ATOM 687 O O . ASP A 1 92 ? -19.764 15.176 36.055 1.00 94.38 92 ASP A O 1
ATOM 691 N N . THR A 1 93 ? -20.184 16.790 34.561 1.00 94.38 93 THR A N 1
ATOM 692 C CA . THR A 1 93 ? -19.167 16.360 33.589 1.00 94.38 93 THR A CA 1
ATOM 693 C C . THR A 1 93 ? -17.742 16.709 34.023 1.00 94.38 93 THR A C 1
ATOM 695 O O . THR A 1 93 ? -16.773 16.219 33.434 1.00 94.38 93 THR A O 1
ATOM 698 N N . THR A 1 94 ? -17.577 17.558 35.042 1.00 91.44 94 THR A N 1
ATOM 699 C CA . THR A 1 94 ? -16.268 17.927 35.594 1.00 91.44 94 THR A CA 1
ATOM 700 C C . THR A 1 94 ? -15.784 16.843 36.543 1.00 91.44 94 THR A C 1
ATOM 702 O O . THR A 1 94 ? -14.643 16.399 36.417 1.00 91.44 94 THR A O 1
ATOM 705 N N . GLN A 1 95 ? -16.657 16.346 37.416 1.00 91.00 95 GLN A N 1
ATOM 706 C CA . GLN A 1 95 ? -16.364 15.180 38.247 1.00 91.00 95 GLN A CA 1
ATOM 707 C C . GLN A 1 95 ? -16.416 13.875 37.439 1.00 91.00 95 GLN A C 1
ATOM 709 O O . GLN A 1 95 ? -15.554 13.010 37.599 1.00 91.00 95 GLN A O 1
ATOM 714 N N . GLY A 1 96 ? -17.397 13.744 36.544 1.00 93.69 96 GLY A N 1
ATOM 715 C CA . GLY A 1 96 ? -17.659 12.518 35.797 1.00 93.69 96 GLY A CA 1
ATOM 716 C C . GLY A 1 96 ? -18.001 11.323 36.693 1.00 93.69 96 GLY A C 1
ATOM 717 O O . GLY A 1 96 ? -18.200 11.442 37.903 1.00 93.69 96 GLY A O 1
ATOM 718 N N . TRP A 1 97 ? -18.029 10.142 36.086 1.00 95.38 97 TRP A N 1
ATOM 719 C CA . TRP A 1 97 ? -18.311 8.861 36.746 1.00 95.38 97 TRP A CA 1
ATOM 720 C C . TRP A 1 97 ? -17.275 7.820 36.351 1.00 95.38 97 TRP A C 1
ATOM 722 O O . TRP A 1 97 ? -16.468 8.073 35.471 1.00 95.38 97 TRP A O 1
ATOM 732 N N . PHE A 1 98 ? -17.267 6.643 36.965 1.00 92.56 98 PHE A N 1
ATOM 733 C CA . PHE A 1 98 ? -16.122 5.749 36.816 1.00 92.56 98 PHE A CA 1
ATOM 734 C C . PHE A 1 98 ? -16.075 4.912 35.533 1.00 92.56 98 PHE A C 1
ATOM 736 O O . PHE A 1 98 ? -15.157 4.113 35.373 1.00 92.56 98 PHE A O 1
ATOM 743 N N . GLY A 1 99 ? -17.045 5.036 34.634 1.00 95.00 99 GLY A N 1
ATOM 744 C CA . GLY A 1 99 ? -17.171 4.143 33.482 1.00 95.00 99 GLY A CA 1
ATOM 745 C C . GLY A 1 99 ? -17.702 2.747 33.843 1.00 95.00 99 GLY A C 1
ATOM 746 O O . GLY A 1 99 ? -17.881 2.396 35.016 1.00 95.00 99 GLY A O 1
ATOM 747 N N . LEU A 1 100 ? -17.969 1.950 32.807 1.00 97.12 100 LEU A N 1
ATOM 748 C CA . LEU A 1 100 ? -18.398 0.552 32.909 1.00 97.12 100 LEU A CA 1
ATOM 749 C C . LEU A 1 100 ? -17.181 -0.355 33.103 1.00 97.12 100 LEU A C 1
ATOM 751 O O . LEU A 1 100 ? -16.218 -0.280 32.339 1.00 97.12 100 LEU A O 1
ATOM 755 N N . ARG A 1 101 ? -17.222 -1.226 34.111 1.00 95.50 101 ARG A N 1
ATOM 756 C CA . ARG A 1 101 ? -16.106 -2.094 34.502 1.00 95.50 101 ARG A CA 1
ATOM 757 C C . ARG A 1 101 ? -16.494 -3.561 34.357 1.00 95.50 101 ARG A C 1
ATOM 759 O O . ARG A 1 101 ? -17.212 -4.087 35.200 1.00 95.50 101 ARG A O 1
ATOM 766 N N . PHE A 1 102 ? -16.002 -4.216 33.312 1.00 96.38 102 PHE A N 1
ATOM 767 C CA . PHE A 1 102 ? -16.166 -5.650 33.076 1.00 96.38 102 PHE A CA 1
ATOM 768 C C . PHE A 1 102 ? -14.915 -6.392 33.541 1.00 96.38 102 PHE A C 1
ATOM 770 O O . PHE A 1 102 ? -13.807 -6.113 33.072 1.00 96.38 102 PHE A O 1
ATOM 777 N N . GLN A 1 103 ? -15.090 -7.303 34.495 1.00 94.75 103 GLN A N 1
ATOM 778 C CA . GLN A 1 103 ? -14.009 -8.102 35.065 1.00 94.75 103 GLN A CA 1
ATOM 779 C C . GLN A 1 103 ? -14.470 -9.552 35.146 1.00 94.75 103 GLN A C 1
ATOM 781 O O . GLN A 1 103 ? -15.391 -9.863 35.905 1.00 94.75 103 GLN A O 1
ATOM 786 N N . SER A 1 104 ? -13.863 -10.422 34.340 1.00 95.56 104 SER A N 1
ATOM 787 C CA . SER A 1 104 ? -14.299 -11.816 34.195 1.00 95.56 104 SER A CA 1
ATOM 788 C C . SER A 1 104 ? -15.783 -11.944 33.819 1.00 95.56 104 SER A C 1
ATOM 790 O O . SER A 1 104 ? -16.446 -12.892 34.231 1.00 95.56 104 SER A O 1
ATOM 792 N N . ALA A 1 105 ? -16.352 -10.960 33.116 1.00 96.38 105 ALA A N 1
ATOM 793 C CA . ALA A 1 105 ? -17.774 -10.896 32.800 1.00 96.38 105 ALA A CA 1
ATOM 794 C C . ALA A 1 105 ? -18.159 -11.911 31.715 1.00 96.38 105 ALA A C 1
ATOM 796 O O . ALA A 1 105 ? -17.333 -12.351 30.917 1.00 96.38 105 ALA A O 1
ATOM 797 N N . SER A 1 106 ? -19.443 -12.268 31.659 1.00 96.50 106 SER A N 1
ATOM 798 C CA . SER A 1 106 ? -19.937 -13.214 30.661 1.00 96.50 106 SER A CA 1
ATOM 799 C C . SER A 1 106 ? -19.714 -12.687 29.240 1.00 96.50 106 SER A C 1
ATOM 801 O O . SER A 1 106 ? -20.066 -11.544 28.941 1.00 96.50 106 SER A O 1
ATOM 803 N N . ALA A 1 107 ? -19.260 -13.552 28.329 1.00 95.44 107 ALA A N 1
ATOM 804 C CA . ALA A 1 107 ? -19.197 -13.271 26.889 1.00 95.44 107 ALA A CA 1
ATOM 805 C C . ALA A 1 107 ? -20.577 -12.976 26.265 1.00 95.44 107 ALA A C 1
ATOM 807 O O . ALA A 1 107 ? -20.686 -12.541 25.118 1.00 95.44 107 ALA A O 1
ATOM 808 N N . LEU A 1 108 ? -21.662 -13.219 27.010 1.00 96.19 108 LEU A N 1
ATOM 809 C CA . LEU A 1 108 ? -23.013 -12.832 26.621 1.00 96.19 108 LEU A CA 1
ATOM 810 C C . LEU A 1 108 ? -23.280 -11.341 26.804 1.00 96.19 108 LEU A C 1
ATOM 812 O O . LEU A 1 108 ? -24.248 -10.872 26.218 1.00 96.19 108 LEU A O 1
ATOM 816 N N . CYS A 1 109 ? -22.462 -10.591 27.552 1.00 98.38 109 CYS A N 1
ATOM 817 C CA . CYS A 1 109 ? -22.693 -9.161 27.744 1.00 98.38 109 CYS A CA 1
ATOM 818 C C . CYS A 1 109 ? -22.780 -8.435 26.394 1.00 98.38 109 CYS A C 1
ATOM 820 O O . CYS A 1 109 ? -21.962 -8.657 25.491 1.00 98.38 109 CYS A O 1
ATOM 822 N N . ARG A 1 110 ? -23.783 -7.566 26.265 1.00 98.31 110 ARG A N 1
ATOM 823 C CA . ARG A 1 110 ? -24.045 -6.767 25.066 1.00 98.31 110 ARG A CA 1
ATOM 824 C C . ARG A 1 110 ? -24.204 -5.307 25.443 1.00 98.31 110 ARG A C 1
ATOM 826 O O . ARG A 1 110 ? -25.038 -4.973 26.284 1.00 98.31 110 ARG A O 1
ATOM 833 N N . LEU A 1 111 ? -23.433 -4.459 24.775 1.00 98.75 111 LEU A N 1
ATOM 834 C CA . LEU A 1 111 ? -23.663 -3.026 24.680 1.00 98.75 111 LEU A CA 1
ATOM 835 C C . LEU A 1 111 ? -23.989 -2.730 23.220 1.00 98.75 111 LEU A C 1
ATOM 837 O O . LEU A 1 111 ? -23.127 -2.896 22.357 1.00 98.75 111 LEU A O 1
ATOM 841 N N . ARG A 1 112 ? -25.225 -2.324 22.932 1.00 98.69 112 ARG A N 1
ATOM 842 C CA . ARG A 1 112 ? -25.637 -1.982 21.572 1.00 98.69 112 ARG A CA 1
ATOM 843 C C . ARG A 1 112 ? -26.521 -0.747 21.550 1.00 98.69 112 ARG A C 1
ATOM 845 O O . ARG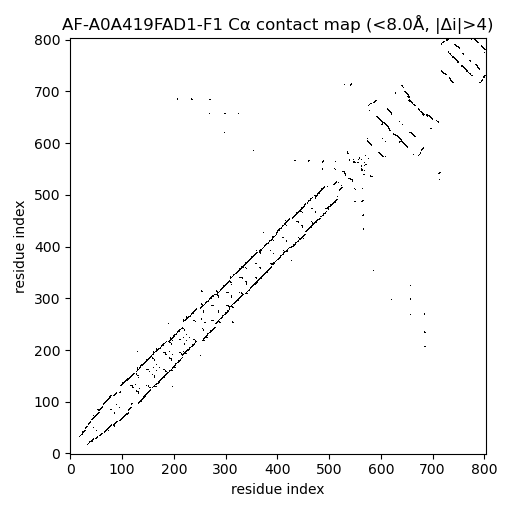 A 1 112 ? -27.456 -0.669 22.339 1.00 98.69 112 ARG A O 1
ATOM 852 N N . TYR A 1 113 ? -26.232 0.200 20.652 1.00 98.56 113 TYR A N 1
ATOM 853 C CA . TYR A 1 113 ? -26.890 1.516 20.623 1.00 98.56 113 TYR A CA 1
ATOM 854 C C . TYR A 1 113 ? -26.884 2.200 22.005 1.00 98.56 113 TYR A C 1
ATOM 856 O O . TYR A 1 113 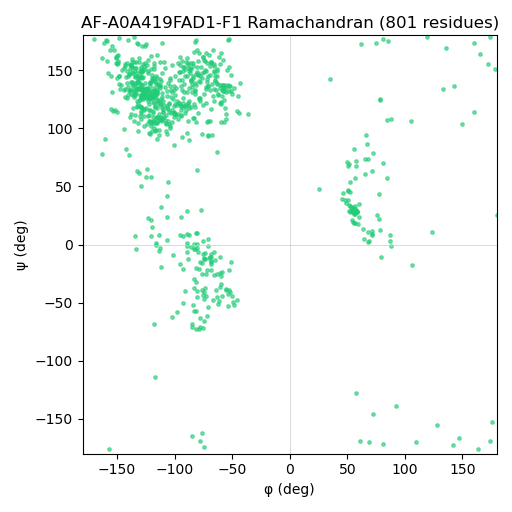? -27.898 2.697 22.499 1.00 98.56 113 TYR A O 1
ATOM 864 N N . CYS A 1 114 ? -25.721 2.187 22.660 1.00 98.75 114 CYS A N 1
ATOM 865 C CA . CYS A 1 114 ? -25.491 2.874 23.929 1.00 98.75 114 CYS A CA 1
ATOM 866 C C . CYS A 1 114 ? -24.678 4.156 23.705 1.00 98.75 114 CYS A C 1
ATOM 868 O O . CYS A 1 114 ? -23.735 4.168 22.917 1.00 98.75 114 CYS A O 1
ATOM 870 N N . SER A 1 115 ? -24.984 5.214 24.454 1.00 98.50 115 SER A N 1
ATOM 871 C CA . SER A 1 115 ? -24.163 6.421 24.563 1.00 98.50 115 SER A CA 1
ATOM 872 C C . SER A 1 115 ? -23.487 6.457 25.931 1.00 98.50 115 SER A C 1
ATOM 874 O O . SER A 1 115 ? -24.150 6.615 26.955 1.00 98.50 115 SER A O 1
ATOM 876 N N . ILE A 1 116 ? -22.167 6.303 25.952 1.00 98.69 116 ILE A N 1
ATOM 877 C CA . ILE A 1 116 ? -21.327 6.231 27.150 1.00 98.69 116 ILE A CA 1
ATOM 878 C C . ILE A 1 116 ? -20.424 7.459 27.142 1.00 98.69 116 ILE A C 1
ATOM 880 O O . ILE A 1 116 ? -19.499 7.562 26.334 1.00 98.69 116 ILE A O 1
ATOM 884 N N . THR A 1 117 ? -20.712 8.421 28.016 1.00 98.38 117 THR A N 1
ATOM 885 C CA . THR A 1 117 ? -20.048 9.731 27.973 1.00 98.38 117 THR A CA 1
ATOM 886 C C . THR A 1 117 ? -19.579 10.207 29.334 1.00 98.38 117 THR A C 1
ATOM 888 O O . THR A 1 117 ? -20.203 9.901 30.350 1.00 98.38 117 THR A O 1
ATOM 891 N N . TYR A 1 118 ? -18.515 11.014 29.343 1.00 97.12 118 TYR A N 1
ATOM 892 C CA . TYR A 1 118 ? -17.971 11.666 30.544 1.00 97.12 118 TYR A CA 1
ATOM 893 C C . TYR A 1 118 ? -17.555 10.692 31.660 1.00 97.12 118 TYR A C 1
ATOM 895 O O . TYR A 1 118 ? -17.575 11.040 32.845 1.00 97.12 118 TYR A O 1
ATOM 903 N N . GLY A 1 119 ? -17.171 9.471 31.282 1.00 95.69 119 GLY A N 1
ATOM 904 C CA . GLY A 1 119 ? -16.505 8.535 32.180 1.00 95.69 119 GLY A CA 1
ATOM 905 C C . GLY A 1 119 ? -15.069 8.992 32.466 1.00 95.69 119 GLY A C 1
ATOM 906 O O . GLY A 1 119 ? -14.392 9.517 31.583 1.00 95.69 119 GLY A O 1
ATOM 907 N N . LYS A 1 120 ? -14.609 8.860 33.708 1.00 92.44 120 LYS A N 1
ATOM 908 C CA . LYS A 1 120 ? -13.329 9.352 34.218 1.00 92.44 120 LYS A CA 1
ATOM 909 C C . LYS A 1 120 ? -12.683 8.315 35.132 1.00 92.44 120 LYS A C 1
ATOM 911 O O . LYS A 1 120 ? -13.131 8.092 36.253 1.00 92.44 120 LYS A O 1
ATOM 916 N N . ALA A 1 121 ? -11.601 7.713 34.655 1.00 88.69 121 ALA A N 1
ATOM 917 C CA . ALA A 1 121 ? -10.768 6.765 35.387 1.00 88.69 121 ALA A CA 1
ATOM 918 C C . ALA A 1 121 ? -9.511 7.485 35.900 1.00 88.69 121 ALA A C 1
ATOM 920 O O . ALA A 1 121 ? -8.505 7.519 35.198 1.00 88.69 121 ALA A O 1
ATOM 921 N N . THR A 1 122 ? -9.578 8.141 37.065 1.00 75.94 122 THR A N 1
ATOM 922 C CA . THR A 1 122 ? -8.529 9.079 37.529 1.00 75.94 122 THR A CA 1
ATOM 923 C C . THR A 1 122 ? -7.729 8.609 38.756 1.00 75.94 122 THR A C 1
ATOM 925 O O . THR A 1 122 ? -7.338 9.432 39.584 1.00 75.94 122 THR A O 1
ATOM 928 N N . TYR A 1 123 ? -7.502 7.303 38.934 1.00 67.81 123 TYR A N 1
ATOM 929 C CA . TYR A 1 123 ? -6.755 6.766 40.088 1.00 67.81 123 TYR A CA 1
ATOM 930 C C . TYR A 1 123 ? -5.441 6.084 39.693 1.00 67.81 123 TYR A C 1
ATOM 932 O O . TYR A 1 123 ? -5.222 5.691 38.554 1.00 67.81 123 TYR A O 1
ATOM 940 N N . SER A 1 124 ? -4.561 5.886 40.677 1.00 61.06 124 SER A N 1
ATOM 941 C CA . SER A 1 124 ? -3.200 5.379 40.476 1.00 61.06 124 SER A CA 1
ATOM 942 C C . SER A 1 124 ? -3.079 3.880 40.156 1.00 61.06 124 SER A C 1
ATOM 944 O O . SER A 1 124 ? -1.993 3.455 39.763 1.00 61.06 124 SER A O 1
ATOM 946 N N . THR A 1 125 ? -4.135 3.067 40.293 1.00 63.22 125 THR A N 1
ATOM 947 C CA . THR A 1 125 ? -4.091 1.613 40.013 1.00 63.22 125 THR A CA 1
ATOM 948 C C . THR A 1 125 ? -4.582 1.283 38.602 1.00 63.22 125 THR A C 1
ATOM 950 O O . THR A 1 125 ? -5.498 1.934 38.120 1.00 63.22 125 THR A O 1
ATOM 953 N N . LEU A 1 126 ? -4.054 0.229 37.961 1.00 61.91 126 LEU A N 1
ATOM 954 C CA . LEU A 1 126 ? -4.418 -0.192 36.587 1.00 61.91 126 LEU A CA 1
ATOM 955 C C . LEU A 1 126 ? -5.933 -0.274 36.345 1.00 61.91 126 LEU A C 1
ATOM 957 O O . LEU A 1 126 ? -6.453 0.346 35.422 1.00 61.91 126 LEU A O 1
ATOM 961 N N . THR A 1 127 ? -6.650 -0.986 37.217 1.00 64.25 127 THR A N 1
ATOM 962 C CA . THR A 1 127 ? -8.113 -1.155 37.146 1.00 64.25 127 THR A CA 1
ATOM 963 C C . THR A 1 127 ? -8.884 0.160 37.227 1.00 64.25 127 THR A C 1
ATOM 965 O O . THR A 1 127 ? -9.997 0.248 36.717 1.00 64.25 127 THR A O 1
ATOM 968 N N . ASN A 1 128 ? -8.298 1.172 37.870 1.00 72.25 128 ASN A N 1
ATOM 969 C CA . ASN A 1 128 ? -8.952 2.427 38.217 1.00 72.25 128 ASN A CA 1
ATOM 970 C C . ASN A 1 128 ? -8.374 3.647 37.457 1.00 72.25 128 ASN A C 1
ATOM 972 O O . ASN A 1 128 ? -8.895 4.755 37.579 1.00 72.25 128 ASN A O 1
ATOM 976 N N . GLY A 1 129 ? -7.305 3.454 36.684 1.00 76.69 129 GLY A N 1
ATOM 977 C CA . GLY A 1 129 ? -6.636 4.473 35.866 1.00 76.69 129 GLY A CA 1
ATOM 978 C C . GLY A 1 129 ? -6.762 4.236 34.358 1.00 76.69 129 GLY A C 1
ATOM 979 O O . GLY A 1 129 ? -6.294 5.050 33.567 1.00 76.69 129 GLY A O 1
ATOM 980 N N . SER A 1 130 ? -7.390 3.131 33.948 1.00 87.38 130 SER A N 1
ATOM 981 C CA . SER A 1 130 ? -7.577 2.741 32.543 1.00 87.38 130 SER A CA 1
ATOM 982 C C . SER A 1 130 ? -9.056 2.678 32.167 1.00 87.38 130 SER A C 1
ATOM 984 O O . SER A 1 130 ? -9.891 2.484 33.047 1.00 87.38 130 SER A O 1
ATOM 986 N N . GLY A 1 131 ? -9.397 2.811 30.884 1.00 89.12 131 GLY A N 1
ATOM 987 C CA . GLY A 1 131 ? -10.774 2.657 30.396 1.00 89.12 131 GLY A CA 1
ATOM 988 C C . GLY A 1 131 ? -11.710 3.732 30.940 1.00 89.12 131 GLY A C 1
ATOM 989 O O . GLY A 1 131 ? -12.497 3.460 31.847 1.00 89.12 131 GLY A O 1
ATOM 990 N N . GLY A 1 132 ? -11.599 4.965 30.440 1.00 91.69 132 GLY A N 1
ATOM 991 C CA . GLY A 1 132 ? -12.396 6.091 30.941 1.00 91.69 132 GLY A CA 1
ATOM 992 C C . GLY A 1 132 ? -13.898 5.841 30.806 1.00 91.69 132 GLY A C 1
ATOM 993 O O . GLY A 1 132 ? -14.643 6.062 31.757 1.00 91.69 132 GLY A O 1
ATOM 994 N N . GLY A 1 133 ? -14.335 5.329 29.653 1.00 95.31 133 GLY A N 1
ATOM 995 C CA . GLY A 1 133 ? -15.720 4.923 29.413 1.00 95.31 133 GLY A CA 1
ATOM 996 C C . GLY A 1 133 ? -15.967 3.450 29.719 1.00 95.31 133 GLY A C 1
ATOM 997 O O . GLY A 1 133 ? -16.912 3.120 30.435 1.00 95.31 133 GLY A O 1
ATOM 998 N N . ILE A 1 134 ? -15.126 2.568 29.175 1.00 96.56 134 ILE A N 1
ATOM 999 C CA . ILE A 1 134 ? -15.259 1.113 29.300 1.00 96.56 134 ILE A CA 1
ATOM 1000 C C . ILE A 1 134 ? -13.909 0.503 29.661 1.00 96.56 134 ILE A C 1
ATOM 1002 O O . ILE A 1 134 ? -12.893 0.773 29.021 1.00 96.56 134 ILE A O 1
ATOM 1006 N N . TYR A 1 135 ? -13.918 -0.378 30.651 1.00 94.75 135 TYR A N 1
ATOM 1007 C CA . TYR A 1 135 ? -12.793 -1.222 31.019 1.00 94.75 135 TYR A CA 1
ATOM 1008 C C . TYR A 1 135 ? -13.184 -2.688 30.881 1.00 94.75 135 TYR A C 1
ATOM 1010 O O . TYR A 1 135 ? -14.197 -3.109 31.441 1.00 94.75 135 TYR A O 1
ATOM 1018 N N . CYS A 1 136 ? -12.366 -3.448 30.161 1.00 93.62 136 CYS A N 1
ATOM 1019 C CA . CYS A 1 136 ? -12.579 -4.851 29.848 1.00 93.62 136 CYS A CA 1
ATOM 1020 C C . CYS A 1 136 ? -11.329 -5.663 30.219 1.00 93.62 136 CYS A C 1
ATOM 1022 O O . CYS A 1 136 ? -10.248 -5.426 29.676 1.00 93.62 136 CYS A O 1
ATOM 1024 N N . SER A 1 137 ? -11.471 -6.600 31.158 1.00 92.88 137 SER A N 1
ATOM 1025 C CA . SER A 1 137 ? -10.419 -7.534 31.585 1.00 92.88 137 SER A CA 1
ATOM 1026 C C . SER A 1 137 ? -10.990 -8.937 31.704 1.00 92.88 137 SER A C 1
ATOM 1028 O O . SER A 1 137 ? -12.047 -9.102 32.321 1.00 92.88 137 SER A O 1
ATOM 1030 N N . ASP A 1 138 ? -10.298 -9.928 31.139 1.00 93.88 138 ASP A N 1
ATOM 1031 C CA . ASP A 1 138 ? -10.747 -11.324 31.062 1.00 93.88 138 ASP A CA 1
ATOM 1032 C C . ASP A 1 138 ? -12.225 -11.446 30.628 1.00 93.88 138 ASP A C 1
ATOM 1034 O O . ASP A 1 138 ? -12.996 -12.207 31.205 1.00 93.88 138 ASP A O 1
ATOM 1038 N N . SER A 1 139 ? -12.672 -10.605 29.687 1.00 95.12 139 SER A N 1
ATOM 1039 C CA . SER A 1 139 ? -14.091 -10.489 29.315 1.00 95.12 139 SER A CA 1
ATOM 1040 C C . SER A 1 139 ? -14.268 -10.327 27.803 1.00 95.12 139 SER A C 1
ATOM 1042 O O . SER A 1 139 ? -13.711 -9.409 27.205 1.00 95.12 139 SER A O 1
ATOM 1044 N N . ASP A 1 140 ? -15.124 -11.152 27.199 1.00 96.06 140 ASP A N 1
ATOM 1045 C CA . ASP A 1 140 ? -15.342 -11.201 25.741 1.00 96.06 140 ASP A CA 1
ATOM 1046 C C . ASP A 1 140 ? -16.677 -10.551 25.350 1.00 96.06 140 ASP A C 1
ATOM 1048 O O . ASP A 1 140 ? -17.560 -11.160 24.743 1.00 96.06 140 ASP A O 1
ATOM 1052 N N . ILE A 1 141 ? -16.874 -9.308 25.788 1.00 97.00 141 ILE A N 1
ATOM 1053 C CA . ILE A 1 141 ? -18.134 -8.587 25.576 1.00 97.00 141 ILE A CA 1
ATOM 1054 C C . ILE A 1 141 ? -18.280 -8.122 24.121 1.00 97.00 141 ILE A C 1
ATOM 1056 O O . ILE A 1 141 ? -17.291 -7.945 23.408 1.00 97.00 141 ILE A O 1
ATOM 1060 N N . GLN A 1 142 ? -19.515 -7.853 23.689 1.00 98.38 142 GLN A N 1
ATOM 1061 C CA . GLN A 1 142 ? -19.766 -7.206 22.395 1.00 98.38 142 GLN A CA 1
ATOM 1062 C C . GLN A 1 142 ? -20.195 -5.755 22.601 1.00 98.38 142 GLN A C 1
ATOM 1064 O O . GLN A 1 142 ? -21.116 -5.472 23.374 1.00 98.38 142 GLN A O 1
ATOM 1069 N N . ILE A 1 143 ? -19.505 -4.854 21.906 1.00 98.50 143 ILE A N 1
ATOM 1070 C CA . ILE A 1 143 ? -19.727 -3.411 21.893 1.00 98.50 143 ILE A CA 1
ATOM 1071 C C . ILE A 1 143 ? -20.035 -3.032 20.447 1.00 98.50 143 ILE A C 1
ATOM 1073 O O . ILE A 1 143 ? -19.144 -3.015 19.595 1.00 98.50 143 ILE A O 1
ATOM 1077 N N . GLU A 1 144 ? -21.304 -2.769 20.159 1.00 98.38 144 GLU A N 1
ATOM 1078 C CA . GLU A 1 144 ? -21.800 -2.594 18.796 1.00 98.38 144 GLU A CA 1
ATOM 1079 C C . GLU A 1 144 ? -22.544 -1.271 18.640 1.00 98.38 144 GLU A C 1
ATOM 1081 O O . GLU A 1 144 ? -23.475 -0.992 19.396 1.00 98.38 144 GLU A O 1
ATOM 1086 N N . ARG A 1 145 ? -22.223 -0.469 17.621 1.00 98.12 145 ARG A N 1
ATOM 1087 C CA . ARG A 1 145 ? -23.006 0.742 17.283 1.00 98.12 145 ARG A CA 1
ATOM 1088 C C . ARG A 1 145 ? -23.227 1.680 18.473 1.00 98.12 145 ARG A C 1
ATOM 1090 O O . ARG A 1 145 ? -24.280 2.299 18.615 1.00 98.12 145 ARG A O 1
ATOM 1097 N N . CYS A 1 146 ? -22.253 1.737 19.372 1.00 98.69 146 CYS A N 1
ATOM 1098 C CA . CYS A 1 146 ? -22.264 2.595 20.542 1.00 98.69 146 CYS A CA 1
ATOM 1099 C C . CYS A 1 146 ? -21.477 3.877 20.272 1.00 98.69 146 CYS A C 1
ATOM 1101 O O . CYS A 1 146 ? -20.563 3.915 19.448 1.00 98.69 146 CYS A O 1
ATOM 1103 N N . ARG A 1 147 ? -21.794 4.924 21.030 1.00 98.62 147 ARG A N 1
ATOM 1104 C CA . ARG A 1 147 ? -20.996 6.144 21.108 1.00 98.62 147 ARG A CA 1
ATOM 1105 C C . ARG A 1 147 ? -20.236 6.175 22.429 1.00 98.62 147 ARG A C 1
ATOM 1107 O O . ARG A 1 147 ? -20.858 6.176 23.487 1.00 98.62 147 ARG A O 1
ATOM 1114 N N . ILE A 1 148 ? -18.908 6.240 22.373 1.00 98.75 148 ILE A N 1
ATOM 1115 C CA . ILE A 1 148 ? -18.021 6.382 23.531 1.00 98.75 148 ILE A CA 1
ATOM 1116 C C . ILE A 1 148 ? -17.265 7.697 23.374 1.00 98.75 148 ILE A C 1
ATOM 1118 O O . ILE A 1 148 ? -16.384 7.804 22.517 1.00 98.75 148 ILE A O 1
ATOM 1122 N N . ALA A 1 149 ? -17.622 8.709 24.166 1.00 98.38 149 ALA A N 1
ATOM 1123 C CA . ALA A 1 149 ? -17.092 10.046 23.932 1.00 98.38 149 ALA A CA 1
ATOM 1124 C C . ALA A 1 149 ? -16.853 10.894 25.177 1.00 98.38 149 ALA A C 1
ATOM 1126 O O . ALA A 1 149 ? -17.584 10.818 26.167 1.00 98.38 149 ALA A O 1
ATOM 1127 N N . HIS A 1 150 ? -15.863 11.784 25.075 1.00 97.31 150 HIS A N 1
ATOM 1128 C CA . HIS A 1 150 ? -15.452 12.690 26.153 1.00 97.31 150 HIS A CA 1
ATOM 1129 C C . HIS A 1 150 ? -15.078 11.959 27.448 1.00 97.31 150 HIS A C 1
ATOM 1131 O O . HIS A 1 150 ? -15.236 12.496 28.548 1.00 97.31 150 HIS A O 1
ATOM 1137 N N . CYS A 1 151 ? -14.609 10.720 27.320 1.00 95.88 151 CYS A N 1
ATOM 1138 C CA . CYS A 1 151 ? -14.119 9.934 28.433 1.00 95.88 151 CYS A CA 1
ATOM 1139 C C . CYS A 1 151 ? -12.630 10.207 28.666 1.00 95.88 151 CYS A C 1
ATOM 1141 O O . CYS A 1 151 ? -11.881 10.554 27.749 1.00 95.88 151 CYS A O 1
ATOM 1143 N N . ILE A 1 152 ? -12.215 10.091 29.923 1.00 92.62 152 ILE A N 1
ATOM 1144 C CA . ILE A 1 152 ? -10.877 10.438 30.385 1.00 92.62 152 ILE A CA 1
ATOM 1145 C C . ILE A 1 152 ? -10.293 9.263 31.164 1.00 92.62 152 ILE A C 1
ATOM 1147 O O . ILE A 1 152 ? -10.894 8.787 32.125 1.00 92.62 152 ILE A O 1
ATOM 1151 N N . ALA A 1 153 ? -9.090 8.835 30.800 1.00 89.00 153 ALA A N 1
ATOM 1152 C CA . ALA A 1 153 ? -8.281 7.917 31.592 1.00 89.00 153 ALA A CA 1
ATOM 1153 C C . ALA A 1 153 ? -6.993 8.629 32.012 1.00 89.00 153 ALA A C 1
ATOM 1155 O O . ALA A 1 153 ? -6.227 9.082 31.162 1.00 89.00 153 ALA A O 1
ATOM 1156 N N . VAL A 1 154 ? -6.773 8.767 33.319 1.00 81.56 154 VAL A N 1
ATOM 1157 C CA . VAL A 1 154 ? -5.562 9.366 33.890 1.00 81.56 154 VAL A CA 1
ATOM 1158 C C . VAL A 1 154 ? -5.096 8.493 35.047 1.00 81.56 154 VAL A C 1
ATOM 1160 O O . VAL A 1 154 ? -5.693 8.478 36.120 1.00 81.56 154 VAL A O 1
ATOM 1163 N N . GLY A 1 155 ? -4.013 7.761 34.819 1.00 67.94 155 GLY A N 1
ATOM 1164 C CA . GLY A 1 155 ? -3.399 6.874 35.803 1.00 67.94 155 GLY A CA 1
ATOM 1165 C C . GLY A 1 155 ? -2.043 7.384 36.284 1.00 67.94 155 GLY A C 1
ATOM 1166 O O . GLY A 1 155 ? -1.498 8.361 35.771 1.00 67.94 155 GLY A O 1
ATOM 1167 N N . GLY A 1 156 ? -1.494 6.697 37.283 1.00 61.12 156 GLY A N 1
ATOM 1168 C CA . GLY A 1 156 ? -0.111 6.883 37.718 1.00 61.12 156 GLY A CA 1
ATOM 1169 C C . GLY A 1 156 ? 0.897 6.192 36.790 1.00 61.12 156 GLY A C 1
ATOM 1170 O O . GLY A 1 156 ? 0.569 5.700 35.706 1.00 61.12 156 GLY A O 1
ATOM 1171 N N . THR A 1 157 ? 2.149 6.116 37.241 1.00 58.22 157 THR A N 1
ATOM 1172 C CA . THR A 1 157 ? 3.226 5.400 36.541 1.00 58.22 157 THR A CA 1
ATOM 1173 C C . THR A 1 157 ? 2.841 3.936 36.295 1.00 58.22 157 THR A C 1
ATOM 1175 O O . THR A 1 157 ? 2.652 3.182 37.249 1.00 58.22 157 THR A O 1
ATOM 1178 N N . GLY A 1 158 ? 2.742 3.532 35.025 1.00 57.19 158 GLY A N 1
ATOM 1179 C CA . GLY A 1 158 ? 2.481 2.151 34.606 1.00 57.19 158 GLY A CA 1
ATOM 1180 C C . GLY A 1 158 ? 1.005 1.761 34.518 1.00 57.19 158 GLY A C 1
ATOM 1181 O O . GLY A 1 158 ? 0.728 0.574 34.375 1.00 57.19 158 GLY A O 1
ATOM 1182 N N . THR A 1 159 ? 0.058 2.704 34.651 1.00 56.72 159 THR A N 1
ATOM 1183 C CA . THR A 1 159 ? -1.348 2.350 34.931 1.00 56.72 159 THR A CA 1
ATOM 1184 C C . THR A 1 159 ? -2.437 3.062 34.118 1.00 56.72 159 THR A C 1
ATOM 1186 O O . THR A 1 159 ? -3.618 2.847 34.402 1.00 56.72 159 THR A O 1
ATOM 1189 N N . ALA A 1 160 ? -2.096 3.861 33.102 1.00 58.41 160 ALA A N 1
ATOM 1190 C CA . ALA A 1 160 ? -3.091 4.596 32.309 1.00 58.41 160 ALA A CA 1
ATOM 1191 C C . ALA A 1 160 ? -3.173 4.093 30.867 1.00 58.41 160 ALA A C 1
ATOM 1193 O O . ALA A 1 160 ? -2.142 3.892 30.246 1.00 58.41 160 ALA A O 1
ATOM 1194 N N . GLY A 1 161 ? -4.377 3.949 30.317 1.00 77.00 161 GLY A N 1
ATOM 1195 C CA . GLY A 1 161 ? -4.594 3.722 28.889 1.00 77.00 161 GLY A CA 1
ATOM 1196 C C . GLY A 1 161 ? -6.073 3.552 28.550 1.00 77.00 161 GLY A C 1
ATOM 1197 O O . GLY A 1 161 ? -6.854 3.088 29.380 1.00 77.00 161 GLY A O 1
ATOM 1198 N N . GLY A 1 162 ? -6.475 3.927 27.336 1.00 81.38 162 GLY A N 1
ATOM 1199 C CA . GLY A 1 162 ? -7.842 3.737 26.853 1.00 81.38 162 GLY A CA 1
ATOM 1200 C C . GLY A 1 162 ? -8.769 4.826 27.367 1.00 81.38 162 GLY A C 1
ATOM 1201 O O . GLY A 1 162 ? -9.609 4.561 28.225 1.00 81.38 162 GLY A O 1
ATOM 1202 N N . GLY A 1 163 ? -8.608 6.059 26.875 1.00 87.75 163 GLY A N 1
ATOM 1203 C CA . GLY A 1 163 ? -9.475 7.176 27.267 1.00 87.75 163 GLY A CA 1
ATOM 1204 C C . GLY A 1 163 ? -10.951 6.830 27.065 1.00 87.75 163 GLY A C 1
ATOM 1205 O O . GLY A 1 163 ? -11.766 7.047 27.959 1.00 87.75 163 GLY A O 1
ATOM 1206 N N . GLY A 1 164 ? -11.277 6.195 25.937 1.00 94.69 164 GLY A N 1
ATOM 1207 C CA . GLY A 1 164 ? -12.582 5.589 25.690 1.00 94.69 164 GLY A CA 1
ATOM 1208 C C . GLY A 1 164 ? -12.669 4.171 26.251 1.00 94.69 164 GLY A C 1
ATOM 1209 O O . GLY A 1 164 ? -13.416 3.921 27.200 1.00 94.69 164 GLY A O 1
ATOM 1210 N N . ILE A 1 165 ? -11.912 3.248 25.651 1.00 95.69 165 ILE A N 1
ATOM 1211 C CA . ILE A 1 165 ? -12.005 1.804 25.897 1.00 95.69 165 ILE A CA 1
ATOM 1212 C C . ILE A 1 165 ? -10.631 1.237 26.259 1.00 95.69 165 ILE A C 1
ATOM 1214 O O . ILE A 1 165 ? -9.643 1.481 25.568 1.00 95.69 165 ILE A O 1
ATOM 1218 N N . PHE A 1 166 ? -10.576 0.425 27.309 1.00 93.88 166 PHE A N 1
ATOM 1219 C CA . PHE A 1 166 ? -9.425 -0.414 27.632 1.00 93.88 166 PHE A CA 1
ATOM 1220 C C . PHE A 1 166 ? -9.797 -1.894 27.531 1.00 93.88 166 PHE A C 1
ATOM 1222 O O . PHE A 1 166 ? -10.809 -2.306 28.098 1.00 93.88 166 PHE A O 1
ATOM 1229 N N . CYS A 1 167 ? -8.952 -2.683 26.868 1.00 91.94 167 CYS A N 1
ATOM 1230 C CA . CYS A 1 167 ? -9.038 -4.138 26.784 1.00 91.94 167 CYS A CA 1
ATOM 1231 C C . CYS A 1 167 ? -7.718 -4.756 27.247 1.00 91.94 167 CYS A C 1
ATOM 1233 O O . CYS A 1 167 ? -6.654 -4.404 26.729 1.00 91.94 167 CYS A O 1
ATOM 1235 N N . GLY A 1 168 ? -7.768 -5.722 28.162 1.00 90.25 168 GLY A N 1
ATOM 1236 C CA . GLY A 1 168 ? -6.568 -6.458 28.542 1.00 90.25 168 GLY A CA 1
ATOM 1237 C C . GLY A 1 168 ? -6.801 -7.830 29.150 1.00 90.25 168 GLY A C 1
ATOM 1238 O O . GLY A 1 168 ? -7.937 -8.299 29.206 1.00 90.25 168 GLY A O 1
ATOM 1239 N N . ASN A 1 169 ? -5.706 -8.466 29.577 1.00 86.75 169 ASN A N 1
ATOM 1240 C CA . ASN A 1 169 ? -5.690 -9.779 30.234 1.00 86.75 169 ASN A CA 1
ATOM 1241 C C . ASN A 1 169 ? -6.476 -10.834 29.435 1.00 86.75 169 ASN A C 1
ATOM 1243 O O . ASN A 1 169 ? -7.580 -11.205 29.804 1.00 86.75 169 ASN A O 1
ATOM 1247 N N . GLY A 1 170 ? -5.969 -11.235 28.268 1.00 86.38 170 GLY A N 1
ATOM 1248 C CA . GLY A 1 170 ? -6.529 -12.340 27.478 1.00 86.38 170 GLY A CA 1
ATOM 1249 C C . GLY A 1 170 ? -7.911 -12.108 26.855 1.00 86.38 170 GLY A C 1
ATOM 1250 O O . GLY A 1 170 ? -8.419 -13.014 26.204 1.00 86.38 170 GLY A O 1
ATOM 1251 N N . SER A 1 171 ? -8.510 -10.924 27.018 1.00 90.06 171 SER A N 1
ATOM 1252 C CA . SER A 1 171 ? 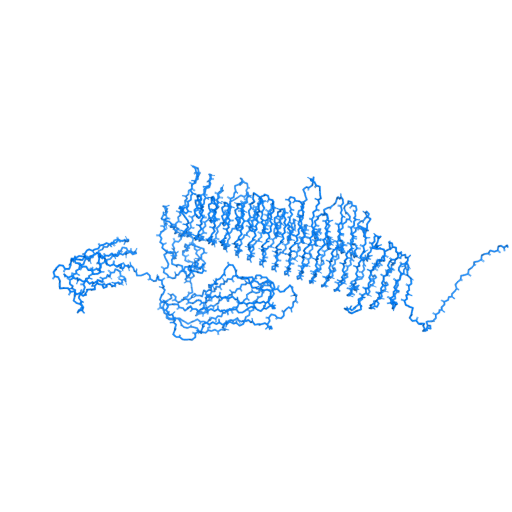-9.843 -10.622 26.477 1.00 90.06 171 SER A CA 1
ATOM 1253 C C . SER A 1 171 ? -9.891 -10.677 24.939 1.00 90.06 171 SER A C 1
ATOM 1255 O O . SER A 1 171 ? -8.945 -10.291 24.248 1.00 90.06 171 SER A O 1
ATOM 1257 N N . ASN A 1 172 ? -11.040 -11.047 24.389 1.00 94.25 172 ASN A N 1
ATOM 1258 C CA . ASN A 1 172 ? -11.348 -11.008 22.962 1.00 94.25 172 ASN A CA 1
ATOM 1259 C C . ASN A 1 172 ? -12.705 -10.318 22.699 1.00 94.25 172 ASN A C 1
ATOM 1261 O O . ASN A 1 172 ? -13.649 -10.947 22.214 1.00 94.25 172 ASN A O 1
ATOM 1265 N N . PRO A 1 173 ? -12.861 -9.028 23.061 1.00 95.25 173 PRO A N 1
ATOM 1266 C CA . PRO A 1 173 ? -14.104 -8.318 22.822 1.00 95.25 173 PRO A CA 1
ATOM 1267 C C . PRO A 1 173 ? -14.263 -7.966 21.340 1.00 95.25 173 PRO A C 1
ATOM 1269 O O . PRO A 1 173 ? -13.294 -7.667 20.633 1.00 95.25 173 PRO A O 1
ATOM 1272 N N . LEU A 1 174 ? -15.518 -7.929 20.896 1.00 97.69 174 LEU A N 1
ATOM 1273 C CA . LEU A 1 174 ? -15.896 -7.404 19.587 1.00 97.69 174 LEU A CA 1
ATOM 1274 C C . LEU A 1 174 ? -16.249 -5.921 19.728 1.00 97.69 174 LEU A C 1
ATOM 1276 O O . LEU A 1 174 ? -17.199 -5.573 20.429 1.00 97.69 174 LEU A O 1
ATOM 1280 N N . ILE A 1 175 ? -15.504 -5.060 19.041 1.00 98.25 175 ILE A N 1
ATOM 1281 C CA . ILE A 1 175 ? -15.714 -3.612 18.979 1.00 98.25 175 ILE A CA 1
ATOM 1282 C C . ILE A 1 175 ? -16.112 -3.282 17.540 1.00 98.25 175 ILE A C 1
ATOM 1284 O O . ILE A 1 175 ? -15.255 -3.128 16.669 1.00 98.25 175 ILE A O 1
ATOM 1288 N N . LEU A 1 176 ? -17.418 -3.225 17.283 1.00 97.75 176 LEU A N 1
ATOM 1289 C CA . LEU A 1 176 ? -17.991 -3.162 15.939 1.00 97.75 176 LEU A CA 1
ATOM 1290 C C . LEU A 1 176 ? -18.816 -1.887 15.705 1.00 97.75 176 LEU A C 1
ATOM 1292 O O . LEU A 1 176 ? -19.768 -1.613 16.434 1.00 97.75 176 LEU A O 1
ATOM 1296 N N . GLU A 1 177 ? -18.508 -1.150 14.637 1.00 96.88 177 GLU A N 1
ATOM 1297 C CA . GLU A 1 177 ? -19.315 -0.014 14.153 1.00 96.88 177 GLU A CA 1
ATOM 1298 C C . GLU A 1 177 ? -19.591 1.077 15.207 1.00 96.88 177 GLU A C 1
ATOM 1300 O O . GLU A 1 177 ? -20.635 1.726 15.202 1.00 96.88 177 GLU A O 1
ATOM 1305 N N . ASN A 1 178 ? -18.669 1.287 16.146 1.00 98.56 178 ASN A N 1
ATOM 1306 C CA . ASN A 1 178 ? -18.804 2.295 17.195 1.00 98.56 178 ASN A CA 1
ATOM 1307 C C . ASN A 1 178 ? -18.249 3.654 16.759 1.00 98.56 178 ASN A C 1
ATOM 1309 O O . ASN A 1 178 ? -17.330 3.741 15.946 1.00 98.56 178 ASN A O 1
ATOM 1313 N N . ALA A 1 179 ? -18.747 4.715 17.391 1.00 98.38 179 ALA A N 1
ATOM 1314 C CA . ALA A 1 179 ? -18.146 6.043 17.360 1.00 98.38 179 ALA A CA 1
ATOM 1315 C C . ALA A 1 179 ? -17.347 6.273 18.654 1.00 98.38 179 ALA A C 1
ATOM 1317 O O . ALA A 1 179 ? -17.926 6.413 19.733 1.00 98.38 179 ALA A O 1
ATOM 1318 N N . ILE A 1 180 ? -16.016 6.306 18.558 1.00 98.62 180 ILE A N 1
ATOM 1319 C CA . ILE A 1 180 ? -15.087 6.484 19.683 1.00 98.62 180 ILE A CA 1
ATOM 1320 C C . ILE A 1 180 ? -14.387 7.828 19.505 1.00 98.62 180 ILE A C 1
ATOM 1322 O O . ILE A 1 180 ? -13.447 7.964 18.718 1.00 98.62 180 ILE A O 1
ATOM 1326 N N . GLU A 1 181 ? -14.885 8.844 20.206 1.00 98.00 181 GLU A N 1
ATOM 1327 C CA . GLU A 1 181 ? -14.632 10.235 19.831 1.00 98.00 181 GLU A CA 1
ATOM 1328 C C . GLU A 1 181 ? -14.189 11.114 20.994 1.00 98.00 181 GLU A C 1
ATOM 1330 O O . GLU A 1 181 ? -14.788 11.093 22.070 1.00 98.00 181 GLU A O 1
ATOM 1335 N N . TYR A 1 182 ? -13.209 11.984 20.750 1.00 97.31 182 TYR A N 1
ATOM 1336 C CA . TYR A 1 182 ? -12.822 13.039 21.695 1.00 97.31 182 TYR A CA 1
ATOM 1337 C C . TYR A 1 182 ? -12.495 12.524 23.102 1.00 97.31 182 TYR A C 1
ATOM 1339 O O . TYR A 1 182 ? -12.758 13.199 24.102 1.00 97.31 182 TYR A O 1
ATOM 1347 N N . ASN A 1 183 ? -11.955 11.311 23.184 1.00 95.88 183 ASN A N 1
ATOM 1348 C CA . ASN A 1 183 ? -11.500 10.732 24.433 1.00 95.88 183 ASN A CA 1
ATOM 1349 C C . ASN A 1 183 ? -10.047 11.120 24.697 1.00 95.88 183 ASN A C 1
ATOM 1351 O O . ASN A 1 183 ? -9.280 11.418 23.776 1.00 95.88 183 ASN A O 1
ATOM 1355 N N . PHE A 1 184 ? -9.676 11.125 25.971 1.00 92.19 184 PHE A N 1
ATOM 1356 C CA . PHE A 1 184 ? -8.357 11.552 26.403 1.00 92.19 184 PHE A CA 1
ATOM 1357 C C . PHE A 1 184 ? -7.706 10.525 27.325 1.00 92.19 184 PHE A C 1
ATOM 1359 O O . PHE A 1 184 ? -8.287 10.125 28.334 1.00 92.19 184 PHE A O 1
ATOM 1366 N N . ALA A 1 185 ? -6.475 10.136 26.999 1.00 87.88 185 ALA A N 1
ATOM 1367 C CA . ALA A 1 185 ? -5.625 9.331 27.867 1.00 87.88 185 ALA A CA 1
ATOM 1368 C C . ALA A 1 185 ? -4.381 10.135 28.272 1.00 87.88 185 ALA A C 1
ATOM 1370 O O . ALA A 1 185 ? -3.491 10.370 27.451 1.00 87.88 185 ALA A O 1
ATOM 1371 N N . GLY A 1 186 ? -4.324 10.546 29.538 1.00 79.81 186 GLY A N 1
ATOM 1372 C CA . GLY A 1 186 ? -3.201 11.289 30.111 1.00 79.81 186 GLY A CA 1
ATOM 1373 C C . GLY A 1 186 ? -2.326 10.407 31.002 1.00 79.81 186 GLY A C 1
ATOM 1374 O O . GLY A 1 186 ? -2.835 9.577 31.757 1.00 79.81 186 GLY A O 1
ATOM 1375 N N . ASN A 1 187 ? -1.006 10.596 30.951 1.00 66.38 187 ASN A N 1
ATOM 1376 C CA . ASN A 1 187 ? -0.079 10.022 31.931 1.00 66.38 187 ASN A CA 1
ATOM 1377 C C . ASN A 1 187 ? 1.158 10.917 32.115 1.00 66.38 187 ASN A C 1
ATOM 1379 O O . ASN A 1 187 ? 1.671 11.480 31.153 1.00 66.38 187 ASN A O 1
ATOM 1383 N N . SER A 1 188 ? 1.655 11.002 33.350 1.00 50.44 188 SER A N 1
ATOM 1384 C CA . SER A 1 188 ? 2.885 11.686 33.757 1.00 50.44 188 SER A CA 1
ATOM 1385 C C . SER A 1 188 ? 4.138 10.787 33.792 1.00 50.44 188 SER A C 1
ATOM 1387 O O . SER A 1 188 ? 5.186 11.246 34.248 1.00 50.44 188 SER A O 1
ATOM 1389 N N . GLY A 1 189 ? 4.080 9.527 33.327 1.00 51.28 189 GLY A N 1
ATOM 1390 C CA . GLY A 1 189 ? 5.269 8.663 33.341 1.00 51.28 189 GLY A CA 1
ATOM 1391 C C . GLY A 1 189 ? 5.197 7.220 32.812 1.00 51.28 189 GLY A C 1
ATOM 1392 O O . GLY A 1 189 ? 6.017 6.423 33.261 1.00 51.28 189 GLY A O 1
ATOM 1393 N N . SER A 1 190 ? 4.291 6.818 31.904 1.00 54.62 190 SER A N 1
ATOM 1394 C CA . SER A 1 190 ? 4.414 5.487 31.259 1.00 54.62 190 SER A CA 1
ATOM 1395 C C . SER A 1 190 ? 4.060 5.405 29.775 1.00 54.62 190 SER A C 1
ATOM 1397 O O . SER A 1 190 ? 3.277 6.193 29.256 1.00 54.62 190 SER A O 1
ATOM 1399 N N . ASN A 1 191 ? 4.640 4.379 29.143 1.00 55.53 191 ASN A N 1
ATOM 1400 C CA . ASN A 1 191 ? 4.742 4.088 27.707 1.00 55.53 191 ASN A CA 1
ATOM 1401 C C . ASN A 1 191 ? 3.458 3.524 27.062 1.00 55.53 191 ASN A C 1
ATOM 1403 O O . ASN A 1 191 ? 3.538 2.667 26.186 1.00 55.53 191 ASN A O 1
ATOM 1407 N N . SER A 1 192 ? 2.268 3.868 27.547 1.00 58.38 192 SER A N 1
ATOM 1408 C CA . SER A 1 192 ? 1.023 3.256 27.061 1.00 58.38 192 SER A CA 1
ATOM 1409 C C . SER A 1 192 ? -0.107 4.247 27.230 1.00 58.38 192 SER A C 1
ATOM 1411 O O . SER A 1 192 ? -0.394 4.605 28.362 1.00 58.38 192 SER A O 1
ATOM 1413 N N . ALA A 1 193 ? -0.728 4.722 26.148 1.00 67.81 193 ALA A N 1
ATOM 1414 C CA . ALA A 1 193 ? -1.940 5.525 26.276 1.00 67.81 193 ALA A CA 1
ATOM 1415 C C . ALA A 1 193 ? -2.726 5.618 24.961 1.00 67.81 193 ALA A C 1
ATOM 1417 O O . ALA A 1 193 ? -2.748 6.650 24.302 1.00 67.81 193 ALA A O 1
ATOM 1418 N N . GLY A 1 194 ? -3.467 4.559 24.637 1.00 71.69 194 GLY A N 1
ATOM 1419 C CA . GLY A 1 194 ? -4.534 4.640 23.640 1.00 71.69 194 GLY A CA 1
ATOM 1420 C C . GLY A 1 194 ? -5.539 5.743 23.997 1.00 71.69 194 GLY A C 1
ATOM 1421 O O . GLY A 1 194 ? -6.278 5.567 24.967 1.00 71.69 194 GLY A O 1
ATOM 1422 N N . GLY A 1 195 ? -5.569 6.872 23.283 1.00 85.38 195 GLY A N 1
ATOM 1423 C CA . GLY A 1 195 ? -6.505 7.973 23.552 1.00 85.38 195 GLY A CA 1
ATOM 1424 C C . GLY A 1 195 ? -7.955 7.530 23.353 1.00 85.38 195 GLY A C 1
ATOM 1425 O O . GLY A 1 195 ? -8.800 7.757 24.218 1.00 85.38 195 GLY A O 1
ATOM 1426 N N . GLY A 1 196 ? -8.219 6.811 22.260 1.00 94.31 196 GLY A N 1
ATOM 1427 C CA . GLY A 1 196 ? -9.483 6.122 22.008 1.00 94.31 196 GLY A CA 1
ATOM 1428 C C . GLY A 1 196 ? -9.514 4.736 22.651 1.00 94.31 196 GLY A C 1
ATOM 1429 O O . GLY A 1 196 ? -10.224 4.524 23.637 1.00 94.31 196 GLY A O 1
ATOM 1430 N N . ILE A 1 197 ? -8.736 3.802 22.097 1.00 94.88 197 ILE A N 1
ATOM 1431 C CA . ILE A 1 197 ? -8.713 2.383 22.486 1.00 94.88 197 ILE A CA 1
ATOM 1432 C C . ILE A 1 197 ? -7.307 1.973 22.924 1.00 94.88 197 ILE A C 1
ATOM 1434 O O . ILE A 1 197 ? -6.332 2.225 22.220 1.00 94.88 197 ILE A O 1
ATOM 1438 N N . CYS A 1 198 ? -7.198 1.284 24.056 1.00 92.62 198 CYS A N 1
ATOM 1439 C CA . CYS A 1 198 ? -5.963 0.646 24.503 1.00 92.62 198 CYS A CA 1
ATOM 1440 C C . CYS A 1 198 ? -6.141 -0.873 24.598 1.00 92.62 198 CYS A C 1
ATOM 1442 O O . CYS A 1 198 ? -7.098 -1.345 25.209 1.00 92.62 198 CYS A O 1
ATOM 1444 N N . ILE A 1 199 ? -5.211 -1.610 23.994 1.00 91.56 199 ILE A N 1
ATOM 1445 C CA . ILE A 1 199 ? -5.199 -3.065 23.834 1.00 91.56 199 ILE A CA 1
ATOM 1446 C C . ILE A 1 199 ? -3.883 -3.585 24.423 1.00 91.56 199 ILE A C 1
ATOM 1448 O O . ILE A 1 199 ? -2.799 -3.231 23.947 1.00 91.56 199 ILE A O 1
ATOM 1452 N N . VAL A 1 200 ? -3.964 -4.407 25.471 1.00 89.19 200 VAL A N 1
ATOM 1453 C CA . VAL A 1 200 ? -2.788 -4.926 26.188 1.00 89.19 200 VAL A CA 1
ATOM 1454 C C . VAL A 1 200 ? -2.943 -6.415 26.490 1.00 89.19 200 VAL A C 1
ATOM 1456 O O . VAL A 1 200 ? -3.813 -6.802 27.263 1.00 89.19 200 VAL A O 1
ATOM 1459 N N . SER A 1 201 ? -2.063 -7.248 25.934 1.00 88.94 201 SER A N 1
ATOM 1460 C CA . SER A 1 201 ? -2.084 -8.710 26.100 1.00 88.94 201 SER A CA 1
ATOM 1461 C C . SER A 1 201 ? -3.453 -9.338 25.821 1.00 88.94 201 SER A C 1
ATOM 1463 O O . SER A 1 201 ? -3.959 -10.122 26.624 1.00 88.94 201 SER A O 1
ATOM 1465 N N . CYS A 1 202 ? -4.084 -8.944 24.713 1.00 90.69 202 CYS A N 1
ATOM 1466 C CA . CYS A 1 202 ? -5.431 -9.371 24.334 1.00 90.69 202 CYS A CA 1
ATOM 1467 C C . CYS A 1 202 ? -5.626 -9.332 22.801 1.00 90.69 202 CYS A C 1
ATOM 1469 O O . CYS A 1 202 ? -4.778 -8.806 22.082 1.00 90.69 202 CYS A O 1
ATOM 1471 N N . THR A 1 203 ? -6.702 -9.920 22.271 1.00 93.50 203 THR A N 1
ATOM 1472 C CA . THR A 1 203 ? -6.873 -10.121 20.811 1.00 93.50 203 THR A CA 1
ATOM 1473 C C . THR A 1 203 ? -8.224 -9.624 20.278 1.00 93.50 203 THR A C 1
ATOM 1475 O O . THR A 1 203 ? -8.918 -10.385 19.612 1.00 93.50 203 THR A O 1
ATOM 1478 N N . PRO A 1 204 ? -8.650 -8.381 20.572 1.00 95.31 204 PRO A N 1
ATOM 1479 C CA . PRO A 1 204 ? -9.956 -7.883 20.150 1.00 95.31 204 PRO A CA 1
ATOM 1480 C C . PRO A 1 204 ? -10.082 -7.752 18.629 1.00 95.31 204 PRO A C 1
ATOM 1482 O O . PRO A 1 204 ? -9.105 -7.479 17.925 1.00 95.31 204 PRO A O 1
ATOM 1485 N N . ALA A 1 205 ? -11.326 -7.818 18.156 1.00 97.19 205 ALA A N 1
ATOM 1486 C CA . ALA A 1 205 ? -11.704 -7.409 16.809 1.00 97.19 205 ALA A CA 1
ATOM 1487 C C . ALA A 1 205 ? -12.249 -5.972 16.838 1.00 97.19 205 ALA A C 1
ATOM 1489 O O . ALA A 1 205 ? -13.314 -5.712 17.398 1.00 97.19 205 ALA A O 1
ATOM 1490 N N . VAL A 1 206 ? -11.518 -5.034 16.235 1.00 97.62 206 VAL A N 1
ATOM 1491 C CA . VAL A 1 206 ? -11.876 -3.617 16.092 1.00 97.62 206 VAL A CA 1
ATOM 1492 C C . VAL A 1 206 ? -12.266 -3.379 14.638 1.00 97.62 206 VAL A C 1
ATOM 1494 O O . VAL A 1 206 ? -11.401 -3.194 13.780 1.00 97.62 206 VAL A O 1
ATOM 1497 N N . ILE A 1 207 ? -13.568 -3.436 14.349 1.00 96.88 207 ILE A N 1
ATOM 1498 C CA . ILE A 1 207 ? -14.084 -3.471 12.977 1.00 96.88 207 ILE A CA 1
ATOM 1499 C C . ILE A 1 207 ? -15.098 -2.355 12.715 1.00 96.88 207 ILE A C 1
ATOM 1501 O O . ILE A 1 207 ? -16.023 -2.157 13.498 1.00 96.88 207 ILE A O 1
ATOM 1505 N N . GLY A 1 208 ? -14.980 -1.643 11.593 1.00 95.25 208 GLY A N 1
ATOM 1506 C CA . GLY A 1 208 ? -16.044 -0.729 11.150 1.00 95.25 208 GLY A CA 1
ATOM 1507 C C . GLY A 1 208 ? -16.197 0.546 11.985 1.00 95.25 208 GLY A C 1
ATOM 1508 O O . GLY A 1 208 ? -17.196 1.243 11.840 1.00 95.25 208 GLY A O 1
ATOM 1509 N N . ASN A 1 209 ? -15.277 0.840 12.908 1.00 98.00 209 ASN A N 1
ATOM 1510 C CA . ASN A 1 209 ? -15.434 1.936 13.864 1.00 98.00 209 ASN A CA 1
ATOM 1511 C C . ASN A 1 209 ? -14.993 3.279 13.275 1.00 98.00 209 ASN A C 1
ATOM 1513 O O . ASN A 1 209 ? -14.088 3.356 12.443 1.00 98.00 209 ASN A O 1
ATOM 1517 N N . ILE A 1 210 ? -15.581 4.353 13.799 1.00 97.75 210 ILE A N 1
ATOM 1518 C CA . ILE A 1 210 ? -15.109 5.725 13.626 1.00 97.75 210 ILE A CA 1
ATOM 1519 C C . ILE A 1 210 ? -14.336 6.107 14.890 1.00 97.75 210 ILE A C 1
ATOM 1521 O O . ILE A 1 210 ? -14.917 6.236 15.967 1.00 97.75 210 ILE A O 1
ATOM 1525 N N . ILE A 1 211 ? -13.024 6.293 14.768 1.00 98.12 211 ILE A N 1
ATOM 1526 C CA . ILE A 1 211 ? -12.115 6.620 15.871 1.00 98.12 211 ILE A CA 1
ATOM 1527 C C . ILE A 1 211 ? -11.502 7.981 15.575 1.00 98.12 211 ILE A C 1
ATOM 1529 O O . ILE A 1 211 ? -10.578 8.088 14.764 1.00 98.12 211 ILE A O 1
ATOM 1533 N N . ARG A 1 212 ? -12.031 9.033 16.209 1.00 97.62 212 ARG A N 1
ATOM 1534 C CA . ARG A 1 212 ? -11.657 10.400 15.834 1.00 97.62 212 ARG A CA 1
ATOM 1535 C C . ARG A 1 212 ? -11.498 11.399 16.959 1.00 97.62 212 ARG A C 1
ATOM 1537 O O . ARG A 1 212 ? -12.197 11.348 17.969 1.00 97.62 212 ARG A O 1
ATOM 1544 N N . GLY A 1 213 ? -10.602 12.362 16.754 1.00 96.06 213 GLY A N 1
ATOM 1545 C CA . GLY A 1 213 ? -10.396 13.460 17.700 1.00 96.06 213 GLY A CA 1
ATOM 1546 C C . GLY A 1 213 ? -9.889 13.007 19.070 1.00 96.06 213 GLY A C 1
ATOM 1547 O O . GLY A 1 213 ? -9.965 13.778 20.025 1.00 96.06 213 GLY A O 1
ATOM 1548 N N . ASN A 1 214 ? -9.433 11.759 19.201 1.00 94.88 214 ASN A N 1
ATOM 1549 C CA . ASN A 1 214 ? -8.922 11.243 20.459 1.00 94.88 214 ASN A CA 1
ATOM 1550 C C . ASN A 1 214 ? -7.491 11.725 20.663 1.00 94.88 214 ASN A C 1
ATOM 1552 O O . ASN A 1 214 ? -6.718 11.879 19.713 1.00 94.88 214 ASN A O 1
ATOM 1556 N N . ARG A 1 215 ? -7.137 11.967 21.921 1.00 90.88 215 ARG A N 1
ATOM 1557 C CA . ARG A 1 215 ? -5.846 12.539 22.274 1.00 90.88 215 ARG A CA 1
ATOM 1558 C C . ARG A 1 215 ? -5.161 11.735 23.360 1.00 90.88 215 ARG A C 1
ATOM 1560 O O . ARG A 1 215 ? -5.781 11.275 24.317 1.00 90.88 215 ARG A O 1
ATOM 1567 N N . THR A 1 216 ? -3.848 11.658 23.244 1.00 85.88 216 THR A N 1
ATOM 1568 C CA . THR A 1 216 ? -2.986 11.225 24.329 1.00 85.88 216 THR A CA 1
ATOM 1569 C C . THR A 1 216 ? -1.778 12.135 24.488 1.00 85.88 216 THR A C 1
ATOM 1571 O O . THR A 1 216 ? -1.304 12.728 23.519 1.00 85.88 216 THR A O 1
ATOM 1574 N N . ASP A 1 217 ? -1.273 12.211 25.717 1.00 80.19 217 ASP A N 1
ATOM 1575 C CA . ASP A 1 217 ? 0.034 12.796 26.003 1.00 80.19 217 ASP A CA 1
ATOM 1576 C C . ASP A 1 217 ? 1.194 11.826 25.699 1.00 80.19 217 ASP A C 1
ATOM 1578 O O . ASP A 1 217 ? 2.342 12.227 25.782 1.00 80.19 217 ASP A O 1
ATOM 1582 N N . SER A 1 218 ? 0.950 10.557 25.354 1.00 77.06 218 SER A N 1
ATOM 1583 C CA . SER A 1 218 ? 2.001 9.586 25.001 1.00 77.06 218 SER A CA 1
ATOM 1584 C C . SER A 1 218 ? 1.840 9.116 23.550 1.00 77.06 218 SER A C 1
ATOM 1586 O O . SER A 1 218 ? 1.997 9.929 22.638 1.00 77.06 218 SER A O 1
ATOM 1588 N N . ALA A 1 219 ? 1.524 7.840 23.322 1.00 77.06 219 ALA A N 1
ATOM 1589 C CA . ALA A 1 219 ? 1.437 7.210 22.010 1.00 77.06 219 ALA A CA 1
ATOM 1590 C C . ALA A 1 219 ? 0.110 6.461 21.816 1.00 77.06 219 ALA A C 1
ATOM 1592 O O . ALA A 1 219 ? -0.433 5.901 22.768 1.00 77.06 219 ALA A O 1
ATOM 1593 N N . GLY A 1 220 ? -0.381 6.413 20.574 1.00 78.50 220 GLY A N 1
ATOM 1594 C CA . GLY A 1 220 ? -1.653 5.788 20.204 1.00 78.50 220 GLY A CA 1
ATOM 1595 C C . GLY A 1 220 ? -2.845 6.721 20.393 1.00 78.50 220 GLY A C 1
ATOM 1596 O O . GLY A 1 220 ? -3.767 6.388 21.125 1.00 78.50 220 GLY A O 1
ATOM 1597 N N . GLY A 1 221 ? -2.853 7.895 19.753 1.00 85.44 221 GLY A N 1
ATOM 1598 C CA . GLY A 1 221 ? -3.976 8.842 19.851 1.00 85.44 221 GLY A CA 1
ATOM 1599 C C . GLY A 1 221 ? -5.330 8.168 19.597 1.00 85.44 221 GLY A C 1
ATOM 1600 O O . GLY A 1 221 ? -6.231 8.269 20.427 1.00 85.44 221 GLY A O 1
ATOM 1601 N N . GLY A 1 222 ? -5.440 7.410 18.504 1.00 93.31 222 GLY A N 1
ATOM 1602 C CA . GLY A 1 222 ? -6.589 6.555 18.210 1.00 93.31 222 GLY A CA 1
ATOM 1603 C C . GLY A 1 222 ? -6.523 5.220 18.953 1.00 93.31 222 GLY A C 1
ATOM 1604 O O . GLY A 1 222 ? -7.282 4.997 19.900 1.00 93.31 222 GLY A O 1
ATOM 1605 N N . ILE A 1 223 ? -5.624 4.334 18.517 1.00 93.56 223 ILE A N 1
ATOM 1606 C CA . ILE A 1 223 ? -5.464 2.970 19.040 1.00 93.56 223 ILE A CA 1
ATOM 1607 C C . ILE A 1 223 ? -4.024 2.738 19.509 1.00 93.56 223 ILE A C 1
ATOM 1609 O O . ILE A 1 223 ? -3.071 3.032 18.787 1.00 93.56 223 ILE A O 1
ATOM 1613 N N . TRP A 1 224 ? -3.870 2.129 20.685 1.00 91.25 224 TRP A N 1
ATOM 1614 C CA . TRP A 1 224 ? -2.607 1.574 21.175 1.00 91.25 224 TRP A CA 1
ATOM 1615 C C . TRP A 1 224 ? -2.713 0.053 21.353 1.00 91.25 224 TRP A C 1
ATOM 1617 O O . TRP A 1 224 ? -3.630 -0.418 22.025 1.00 91.25 224 TRP A O 1
ATOM 1627 N N . CYS A 1 225 ? -1.762 -0.699 20.797 1.00 89.00 225 CYS A N 1
ATOM 1628 C CA . CYS A 1 225 ? -1.631 -2.158 20.848 1.00 89.00 225 CYS A CA 1
ATOM 1629 C C . CYS A 1 225 ? -0.300 -2.547 21.511 1.00 89.00 225 CYS A C 1
ATOM 1631 O O . CYS A 1 225 ? 0.756 -2.088 21.083 1.00 89.00 225 CYS A O 1
ATOM 1633 N N . SER A 1 226 ? -0.310 -3.419 22.529 1.00 87.50 226 SER A N 1
ATOM 1634 C CA . SER A 1 226 ? 0.938 -3.906 23.145 1.00 87.50 226 SER A CA 1
ATOM 1635 C C . SER A 1 226 ? 0.859 -5.277 23.821 1.00 87.50 226 SER A C 1
ATOM 1637 O O . SER A 1 226 ? -0.224 -5.828 24.007 1.00 87.50 226 SER A O 1
ATOM 1639 N N . GLY A 1 227 ? 2.010 -5.830 24.216 1.00 83.06 227 GLY A N 1
ATOM 1640 C CA . GLY A 1 227 ? 2.077 -6.966 25.145 1.00 83.06 227 GLY A CA 1
ATOM 1641 C C . GLY A 1 227 ? 1.757 -8.321 24.514 1.00 83.06 227 GLY A C 1
ATOM 1642 O O . GLY A 1 227 ? 1.018 -9.095 25.115 1.00 83.06 227 GLY A O 1
ATOM 1643 N N . LEU A 1 228 ? 2.298 -8.590 23.320 1.00 82.38 228 LEU A N 1
ATOM 1644 C CA . LEU A 1 228 ? 2.044 -9.798 22.516 1.00 82.38 228 LEU A CA 1
ATOM 1645 C C . LEU A 1 228 ? 0.565 -9.967 22.140 1.00 82.38 228 LEU A C 1
ATOM 1647 O O . LEU A 1 228 ? 0.044 -11.074 22.092 1.00 82.38 228 LEU A O 1
ATOM 1651 N N . SER A 1 229 ? -0.109 -8.842 21.905 1.00 84.50 229 SER A N 1
ATOM 1652 C CA . SER A 1 229 ? -1.480 -8.813 21.396 1.00 84.50 229 SER A CA 1
ATOM 1653 C C . SER A 1 229 ? -1.517 -9.124 19.899 1.00 84.50 229 SER A C 1
ATOM 1655 O O . SER A 1 229 ? -0.637 -8.680 19.158 1.00 84.50 229 SER A O 1
ATOM 1657 N N . ASP A 1 230 ? -2.591 -9.773 19.452 1.00 92.31 230 ASP A N 1
ATOM 1658 C CA . ASP A 1 230 ? -2.865 -10.076 18.040 1.00 92.31 230 ASP A CA 1
ATOM 1659 C C . ASP A 1 230 ? -4.248 -9.524 17.621 1.00 92.31 230 ASP A C 1
ATOM 1661 O O . ASP A 1 230 ? -5.136 -10.292 17.252 1.00 92.31 230 ASP A O 1
ATOM 1665 N N . PRO A 1 231 ? -4.498 -8.203 17.743 1.00 94.62 231 PRO A N 1
ATOM 1666 C CA . PRO A 1 231 ? -5.795 -7.635 17.404 1.00 94.62 231 PRO A CA 1
ATOM 1667 C C . PRO A 1 231 ? -6.009 -7.599 15.890 1.00 94.62 231 PRO A C 1
ATOM 1669 O O . PRO A 1 231 ? -5.075 -7.372 15.112 1.00 94.62 231 PRO A O 1
ATOM 1672 N N . GLU A 1 232 ? -7.268 -7.723 15.486 1.00 96.88 232 GLU A N 1
ATOM 1673 C CA . GLU A 1 232 ? -7.701 -7.376 14.139 1.00 96.88 232 GLU A CA 1
ATOM 1674 C C . GLU A 1 232 ? -8.236 -5.943 14.140 1.00 96.88 232 GLU A C 1
ATOM 1676 O O . GLU A 1 232 ? -9.195 -5.627 14.840 1.00 96.88 232 GLU A O 1
ATOM 1681 N N . ILE A 1 233 ? -7.616 -5.065 13.355 1.00 96.81 233 ILE A N 1
ATOM 1682 C CA . ILE A 1 233 ? -8.040 -3.679 13.158 1.00 96.81 233 ILE A CA 1
ATOM 1683 C C . ILE A 1 233 ? -8.422 -3.559 11.691 1.00 96.81 233 ILE A C 1
ATOM 1685 O O . ILE A 1 233 ? -7.548 -3.442 10.827 1.00 96.81 233 ILE A O 1
ATOM 1689 N N . ALA A 1 234 ? -9.719 -3.633 11.397 1.00 95.12 234 ALA A N 1
ATOM 1690 C CA . ALA A 1 234 ? -10.194 -3.686 10.022 1.00 95.12 234 ALA A CA 1
ATOM 1691 C C . ALA A 1 234 ? -11.343 -2.729 9.716 1.00 95.12 234 ALA A C 1
ATOM 1693 O O . ALA A 1 234 ? -12.232 -2.534 10.536 1.00 95.12 234 ALA A O 1
ATOM 1694 N N . HIS A 1 235 ? -11.379 -2.169 8.508 1.00 93.62 235 HIS A N 1
ATOM 1695 C CA . HIS A 1 235 ? -12.517 -1.356 8.060 1.00 93.62 235 HIS A CA 1
ATOM 1696 C C . HIS A 1 235 ? -12.831 -0.156 8.979 1.00 93.62 235 HIS A C 1
ATOM 1698 O O . HIS A 1 235 ? -13.980 0.267 9.078 1.00 93.62 235 HIS A O 1
ATOM 1704 N N . ASN A 1 236 ? -11.841 0.402 9.678 1.00 96.69 236 ASN A N 1
ATOM 1705 C CA . ASN A 1 236 ? -12.046 1.567 10.538 1.00 96.69 236 ASN A CA 1
ATOM 1706 C C . ASN A 1 236 ? -11.703 2.867 9.806 1.00 96.69 236 ASN A C 1
ATOM 1708 O O . ASN A 1 236 ? -10.776 2.923 8.994 1.00 96.69 236 ASN A O 1
ATOM 1712 N N . LEU A 1 237 ? -12.416 3.931 10.170 1.00 96.06 237 LEU A N 1
ATOM 1713 C CA . LEU A 1 237 ? -12.010 5.308 9.922 1.00 96.06 237 LEU A CA 1
ATOM 1714 C C . LEU A 1 237 ? -11.272 5.824 11.162 1.00 96.06 237 LEU A C 1
ATOM 1716 O O . LEU A 1 237 ? -11.884 6.007 12.213 1.00 96.06 237 LEU A O 1
ATOM 1720 N N . ILE A 1 238 ? -9.967 6.064 11.044 1.00 97.00 238 ILE A N 1
ATOM 1721 C CA . ILE A 1 238 ? -9.106 6.540 12.135 1.00 97.00 238 ILE A CA 1
ATOM 1722 C C . ILE A 1 238 ? -8.571 7.915 11.751 1.00 97.00 238 ILE A C 1
ATOM 1724 O O . ILE A 1 238 ? -7.603 8.023 10.994 1.00 97.00 238 ILE A O 1
ATOM 1728 N N . GLU A 1 239 ? -9.214 8.972 12.246 1.00 96.69 239 GLU A N 1
ATOM 1729 C CA . GLU A 1 239 ? -8.939 10.330 11.773 1.00 96.69 239 GLU A CA 1
ATOM 1730 C C . GLU A 1 239 ? -8.770 11.384 12.863 1.00 96.69 239 GLU A C 1
ATOM 1732 O O . GLU A 1 239 ? -9.415 11.339 13.907 1.00 96.69 239 GLU A O 1
ATOM 1737 N N . ASN A 1 240 ? -7.949 12.400 12.594 1.00 95.75 240 ASN A N 1
ATOM 1738 C CA . ASN A 1 240 ? -7.798 13.565 13.474 1.00 95.75 240 ASN A CA 1
ATOM 1739 C C . ASN A 1 240 ? -7.412 13.203 14.919 1.00 95.75 240 ASN A C 1
ATOM 1741 O O . ASN A 1 240 ? -7.771 13.916 15.858 1.00 95.75 240 ASN A O 1
ATOM 1745 N N . ASN A 1 241 ? -6.729 12.075 15.129 1.00 93.94 241 ASN A N 1
ATOM 1746 C CA . ASN A 1 241 ? -6.235 11.702 16.447 1.00 93.94 241 ASN A CA 1
ATOM 1747 C C . ASN A 1 241 ? -4.853 12.308 16.680 1.00 93.94 241 ASN A C 1
ATOM 1749 O O . ASN A 1 241 ? -4.083 12.545 15.745 1.00 93.94 241 ASN A O 1
ATOM 1753 N N . GLN A 1 242 ? -4.541 12.551 17.948 1.00 90.12 242 GLN A N 1
ATOM 1754 C CA . GLN A 1 242 ? -3.340 13.273 18.337 1.00 90.12 242 GLN A CA 1
ATOM 1755 C C . GLN A 1 242 ? -2.538 12.519 19.399 1.00 90.12 242 GLN A C 1
ATOM 1757 O O . GLN A 1 242 ? -3.083 12.098 20.422 1.00 90.12 242 GLN A O 1
ATOM 1762 N N . ALA A 1 243 ? -1.226 12.418 19.186 1.00 85.00 243 ALA A N 1
ATOM 1763 C CA . ALA A 1 243 ? -0.265 11.881 20.151 1.00 85.00 243 ALA A CA 1
ATOM 1764 C C . ALA A 1 243 ? 0.886 12.872 20.417 1.00 85.00 243 ALA A C 1
ATOM 1766 O O . ALA A 1 243 ? 1.195 13.723 19.576 1.00 85.00 243 ALA A O 1
ATOM 1767 N N . GLY A 1 244 ? 1.543 12.765 21.575 1.00 73.38 244 GLY A N 1
ATOM 1768 C CA . GLY A 1 244 ? 2.786 13.489 21.866 1.00 73.38 244 GLY A CA 1
ATOM 1769 C C . GLY A 1 244 ? 2.933 13.993 23.305 1.00 73.38 244 GLY A C 1
ATOM 1770 O O . GLY A 1 244 ? 2.022 14.609 23.857 1.00 73.38 244 GLY A O 1
ATOM 1771 N N . TYR A 1 245 ? 4.143 13.808 23.850 1.00 60.56 245 TYR A N 1
ATOM 1772 C CA . TYR A 1 245 ? 4.562 14.179 25.210 1.00 60.56 245 TYR A CA 1
ATOM 1773 C C . TYR A 1 245 ? 5.438 15.441 25.205 1.00 60.56 245 TYR A C 1
ATOM 1775 O O . TYR A 1 245 ? 6.358 15.555 24.398 1.00 60.56 245 TYR A O 1
ATOM 1783 N N . GLN A 1 246 ? 5.208 16.382 26.126 1.00 51.25 246 GLN A N 1
ATOM 1784 C CA . GLN A 1 246 ? 5.926 17.669 26.186 1.00 51.25 246 GLN A CA 1
ATOM 1785 C C . GLN A 1 246 ? 7.331 17.634 26.839 1.00 51.25 246 GLN A C 1
ATOM 1787 O O . GLN A 1 246 ? 7.895 18.702 27.071 1.00 51.25 246 GLN A O 1
ATOM 1792 N N . GLN A 1 247 ? 7.942 16.478 27.142 1.00 48.59 247 GLN A N 1
ATOM 1793 C CA . GLN A 1 247 ? 9.255 16.452 27.826 1.00 48.59 247 GLN A CA 1
ATOM 1794 C C . GLN A 1 247 ? 10.402 15.852 26.996 1.00 48.59 247 GLN A C 1
ATOM 1796 O O . GLN A 1 247 ? 10.307 14.750 26.469 1.00 48.59 247 GLN A O 1
ATOM 1801 N N . GLN A 1 248 ? 11.519 16.587 26.956 1.00 42.78 248 GLN A N 1
ATOM 1802 C CA . GLN A 1 248 ? 12.732 16.392 26.142 1.00 42.78 248 GLN A CA 1
ATOM 1803 C C . GLN A 1 248 ? 13.652 15.203 26.516 1.00 42.78 248 GLN A C 1
ATOM 1805 O O . GLN A 1 248 ? 14.723 15.091 25.930 1.00 42.78 248 GLN A O 1
ATOM 1810 N N . TYR A 1 249 ? 13.306 14.329 27.470 1.00 40.22 249 TYR A N 1
ATOM 1811 C CA . TYR A 1 249 ? 14.311 13.460 28.121 1.00 40.22 249 TYR A CA 1
ATOM 1812 C C . TYR A 1 249 ? 14.107 11.939 28.009 1.00 40.22 249 TYR A C 1
ATOM 1814 O O . TYR A 1 249 ? 14.869 11.194 28.621 1.00 40.22 249 TYR A O 1
ATOM 1822 N N . PHE A 1 250 ? 13.145 11.449 27.219 1.00 41.62 250 PHE A N 1
ATOM 1823 C CA . PHE A 1 250 ? 12.973 10.006 27.001 1.00 41.62 250 PHE A CA 1
ATOM 1824 C C . PHE A 1 250 ? 12.838 9.663 25.514 1.00 41.62 250 PHE A C 1
ATOM 1826 O O . PHE A 1 250 ? 11.916 10.115 24.838 1.00 41.62 250 PHE A O 1
ATOM 1833 N N . THR A 1 251 ? 13.741 8.817 25.019 1.00 41.78 251 THR A N 1
ATOM 1834 C CA . THR A 1 251 ? 13.637 8.139 23.724 1.00 41.78 251 THR A CA 1
ATOM 1835 C C . THR A 1 251 ? 12.539 7.077 23.810 1.00 41.78 251 THR A C 1
ATOM 1837 O O . THR A 1 251 ? 12.760 5.960 24.272 1.00 41.78 251 THR A O 1
ATOM 1840 N N . MET A 1 252 ? 11.312 7.439 23.429 1.00 49.03 252 MET A N 1
ATOM 1841 C CA . MET A 1 252 ? 10.187 6.499 23.419 1.00 49.03 252 MET A CA 1
ATOM 1842 C C . MET A 1 252 ? 10.183 5.648 22.138 1.00 49.03 252 MET A C 1
ATOM 1844 O O . MET A 1 252 ? 10.430 6.180 21.052 1.00 49.03 252 MET A O 1
ATOM 1848 N N . PRO A 1 253 ? 9.889 4.337 22.224 1.00 48.31 253 PRO A N 1
ATOM 1849 C CA . PRO A 1 253 ? 9.643 3.523 21.044 1.00 48.31 253 PRO A CA 1
ATOM 1850 C C . PRO A 1 253 ? 8.289 3.911 20.431 1.00 48.31 253 PRO A C 1
ATOM 1852 O O . PRO A 1 253 ? 7.249 3.566 20.978 1.00 48.31 253 PRO A O 1
ATOM 1855 N N . GLY A 1 254 ? 8.309 4.621 19.300 1.00 53.41 254 GLY A N 1
ATOM 1856 C CA . GLY A 1 254 ? 7.195 4.684 18.350 1.00 53.41 254 GLY A CA 1
ATOM 1857 C C . GLY A 1 254 ? 5.913 5.377 18.832 1.00 53.41 254 GLY A C 1
ATOM 1858 O O . GLY A 1 254 ? 4.972 4.706 19.256 1.00 53.41 254 GLY A O 1
ATOM 1859 N N . SER A 1 255 ? 5.805 6.700 18.690 1.00 61.69 255 SER A N 1
ATOM 1860 C CA . SER A 1 255 ? 4.541 7.414 18.941 1.00 61.69 255 SER A CA 1
ATOM 1861 C C . SER A 1 255 ? 3.663 7.450 17.689 1.00 61.69 255 SER A C 1
ATOM 1863 O O . SER A 1 255 ? 3.775 8.376 16.899 1.00 61.69 255 SER A O 1
ATOM 1865 N N . GLY A 1 256 ? 2.791 6.457 17.493 1.00 66.12 256 GLY A N 1
ATOM 1866 C CA . GLY A 1 256 ? 1.766 6.476 16.436 1.00 66.12 256 GLY A CA 1
ATOM 1867 C C . GLY A 1 256 ? 0.561 7.335 16.828 1.00 66.12 256 GLY A C 1
ATOM 1868 O O . GLY A 1 256 ? -0.001 7.087 17.895 1.00 66.12 256 GLY A O 1
ATOM 1869 N N . ALA A 1 257 ? 0.130 8.326 16.038 1.00 80.88 257 ALA A N 1
ATOM 1870 C CA . ALA A 1 257 ? -1.075 9.099 16.388 1.00 80.88 257 ALA A CA 1
ATOM 1871 C C . ALA A 1 257 ? -2.381 8.385 16.006 1.00 80.88 257 ALA A C 1
ATOM 1873 O O . ALA A 1 257 ? -3.318 8.386 16.806 1.00 80.88 257 ALA A O 1
ATOM 1874 N N . GLY A 1 258 ? -2.441 7.731 14.843 1.00 89.69 258 GLY A N 1
ATOM 1875 C CA . GLY A 1 258 ? -3.578 6.891 14.456 1.00 89.69 258 GLY A CA 1
ATOM 1876 C C . GLY A 1 258 ? -3.574 5.549 15.191 1.00 89.69 258 GLY A C 1
ATOM 1877 O O . GLY A 1 258 ? -4.378 5.325 16.099 1.00 89.69 258 GLY A O 1
ATOM 1878 N N . VAL A 1 259 ? -2.644 4.668 14.815 1.00 92.62 259 VAL A N 1
ATOM 1879 C CA . VAL A 1 259 ? -2.449 3.335 15.409 1.00 92.62 259 VAL A CA 1
ATOM 1880 C C . VAL A 1 259 ? -1.001 3.177 15.853 1.00 92.62 259 VAL A C 1
ATOM 1882 O O . VAL A 1 259 ? -0.078 3.453 15.094 1.00 92.62 259 VAL A O 1
ATOM 1885 N N . ALA A 1 260 ? -0.777 2.708 17.073 1.00 89.62 260 ALA A N 1
ATOM 1886 C CA . ALA A 1 260 ? 0.559 2.476 17.602 1.00 89.62 260 ALA A CA 1
ATOM 1887 C C . ALA A 1 260 ? 0.665 1.068 18.179 1.00 89.62 260 ALA A C 1
ATOM 1889 O O . ALA A 1 260 ? -0.032 0.745 19.137 1.00 89.62 260 ALA A O 1
ATOM 1890 N N . CYS A 1 261 ? 1.546 0.252 17.609 1.00 87.69 261 CYS A N 1
ATOM 1891 C CA . CYS A 1 261 ? 1.751 -1.138 17.987 1.00 87.69 261 CYS A CA 1
ATOM 1892 C C . CYS A 1 261 ? 3.161 -1.370 18.539 1.00 87.69 261 CYS A C 1
ATOM 1894 O O . CYS A 1 261 ? 4.162 -1.011 17.918 1.00 87.69 261 CYS A O 1
ATOM 1896 N N . SER A 1 262 ? 3.233 -2.014 19.704 1.00 86.31 262 SER A N 1
ATOM 1897 C CA . SER A 1 262 ? 4.479 -2.346 20.391 1.00 86.31 262 SER A CA 1
ATOM 1898 C C . SER A 1 262 ? 4.515 -3.816 20.808 1.00 86.31 262 SER A C 1
ATOM 1900 O O . SER A 1 262 ? 3.808 -4.234 21.723 1.00 86.31 262 SER A O 1
ATOM 1902 N N . SER A 1 263 ? 5.374 -4.610 20.168 1.00 87.12 263 SER A N 1
ATOM 1903 C CA . SER A 1 263 ? 5.515 -6.050 20.410 1.00 87.12 263 SER A CA 1
ATOM 1904 C C . SER A 1 263 ? 4.188 -6.796 20.218 1.00 87.12 263 SER A C 1
ATOM 1906 O O . SER A 1 263 ? 3.691 -7.435 21.142 1.00 87.12 263 SER A O 1
ATOM 1908 N N . THR A 1 264 ? 3.590 -6.677 19.030 1.00 86.81 264 THR A N 1
ATOM 1909 C CA . THR A 1 264 ? 2.282 -7.258 18.657 1.00 86.81 264 THR A CA 1
ATOM 1910 C C . THR A 1 264 ? 2.320 -7.827 17.242 1.00 86.81 264 THR A C 1
ATOM 1912 O O . THR A 1 264 ? 3.056 -7.284 16.417 1.00 86.81 264 THR A O 1
ATOM 1915 N N . ASN A 1 265 ? 1.472 -8.806 16.914 1.00 92.12 265 ASN A N 1
ATOM 1916 C CA . ASN A 1 265 ? 1.275 -9.263 15.528 1.00 92.12 265 ASN A CA 1
ATOM 1917 C C . ASN A 1 265 ? -0.078 -8.794 14.975 1.00 92.12 265 ASN A C 1
ATOM 1919 O O . ASN A 1 265 ? -0.795 -9.544 14.314 1.00 92.12 265 ASN A O 1
ATOM 1923 N N . ALA A 1 266 ? -0.430 -7.538 15.265 1.00 93.38 266 ALA A N 1
ATOM 1924 C CA . ALA A 1 266 ? -1.678 -6.929 14.822 1.00 93.38 266 ALA A CA 1
ATOM 1925 C C . ALA A 1 266 ? -1.868 -7.052 13.302 1.00 93.38 266 ALA A C 1
ATOM 1927 O O . ALA A 1 266 ? -0.943 -6.796 12.523 1.00 93.38 266 ALA A O 1
ATOM 1928 N N . MET A 1 267 ? -3.090 -7.396 12.900 1.00 96.06 267 MET A N 1
ATOM 1929 C CA . MET A 1 267 ? -3.539 -7.356 11.512 1.00 96.06 267 MET A CA 1
ATOM 1930 C C . MET A 1 267 ? -4.281 -6.040 11.284 1.00 96.06 267 MET A C 1
ATOM 1932 O O . MET A 1 267 ? -5.397 -5.864 11.768 1.00 96.06 267 MET A O 1
ATOM 1936 N N . ILE A 1 268 ? -3.667 -5.114 10.551 1.00 96.06 268 ILE A N 1
ATOM 1937 C CA . ILE A 1 268 ? -4.231 -3.801 10.230 1.00 96.06 268 ILE A CA 1
ATOM 1938 C C . ILE A 1 268 ? -4.607 -3.812 8.752 1.00 96.06 268 ILE A C 1
ATOM 1940 O O . ILE A 1 268 ? -3.721 -3.800 7.893 1.00 96.06 268 ILE A O 1
ATOM 1944 N N . ARG A 1 269 ? -5.906 -3.861 8.436 1.00 94.50 269 ARG A N 1
ATOM 1945 C CA . ARG A 1 269 ? -6.360 -4.020 7.048 1.00 94.50 269 ARG A CA 1
ATOM 1946 C C . ARG A 1 269 ? -7.583 -3.205 6.648 1.00 94.50 269 ARG A C 1
ATOM 1948 O O . ARG A 1 269 ? -8.509 -3.062 7.432 1.00 94.50 269 ARG A O 1
ATOM 1955 N N . TYR A 1 270 ? -7.637 -2.726 5.408 1.00 92.56 270 TYR A N 1
ATOM 1956 C CA . TYR A 1 270 ? -8.807 -2.004 4.876 1.00 92.56 270 TYR A CA 1
ATOM 1957 C C . TYR A 1 270 ? -9.224 -0.774 5.693 1.00 92.56 270 TYR A C 1
ATOM 1959 O O . TYR A 1 270 ? -10.396 -0.414 5.700 1.00 92.56 270 TYR A O 1
ATOM 1967 N N . ASN A 1 271 ? -8.303 -0.142 6.421 1.00 95.81 271 ASN A N 1
ATOM 1968 C CA . ASN A 1 271 ? -8.604 1.065 7.188 1.00 95.81 271 ASN A CA 1
ATOM 1969 C C . ASN A 1 271 ? -8.312 2.318 6.360 1.00 95.81 271 ASN A C 1
ATOM 1971 O O . ASN A 1 271 ? -7.370 2.341 5.562 1.00 95.81 271 ASN A O 1
ATOM 1975 N N . LEU A 1 272 ? -9.074 3.380 6.627 1.00 95.69 272 LEU A N 1
ATOM 1976 C CA . LEU A 1 272 ? -8.713 4.743 6.249 1.00 95.69 272 LEU A CA 1
ATOM 1977 C C . LEU A 1 272 ? -8.115 5.443 7.470 1.00 95.69 272 LEU A C 1
ATOM 1979 O O . LEU A 1 272 ? -8.819 5.712 8.445 1.00 95.69 272 LEU A O 1
ATOM 1983 N N . ILE A 1 273 ? -6.816 5.728 7.418 1.00 96.06 273 ILE A N 1
ATOM 1984 C CA . ILE A 1 273 ? -6.057 6.350 8.506 1.00 96.06 273 ILE A CA 1
ATOM 1985 C C . ILE A 1 273 ? -5.582 7.711 8.021 1.00 96.06 273 ILE A C 1
ATOM 1987 O O . ILE A 1 273 ? -4.660 7.788 7.204 1.00 96.06 273 ILE A O 1
ATOM 1991 N N . ARG A 1 274 ? -6.220 8.786 8.497 1.00 95.88 274 ARG A N 1
ATOM 1992 C CA . ARG A 1 274 ? -5.971 10.119 7.944 1.00 95.88 274 ARG A CA 1
ATOM 1993 C C . ARG A 1 274 ? -5.866 11.260 8.929 1.00 95.88 274 ARG A C 1
ATOM 1995 O O . ARG A 1 274 ? -6.520 11.254 9.966 1.00 95.88 274 ARG A O 1
ATOM 2002 N N . SER A 1 275 ? -5.096 12.282 8.568 1.00 95.38 275 SER A N 1
ATOM 2003 C CA . SER A 1 275 ? -5.040 13.540 9.327 1.00 95.38 275 SER A CA 1
ATOM 2004 C C . SER A 1 275 ? -4.676 13.343 10.805 1.00 95.38 275 SER A C 1
ATOM 2006 O O . SER A 1 275 ? -5.068 14.133 11.662 1.00 95.38 275 SER A O 1
ATOM 2008 N N . ASN A 1 276 ? -3.963 12.264 11.135 1.00 93.62 276 ASN A N 1
ATOM 2009 C CA . ASN A 1 276 ? -3.481 12.024 12.487 1.00 93.62 276 ASN A CA 1
ATOM 2010 C C . ASN A 1 276 ? -2.141 12.737 12.675 1.00 93.62 276 ASN A C 1
ATOM 2012 O O . ASN A 1 276 ? -1.314 12.797 11.760 1.00 93.62 276 ASN A O 1
ATOM 2016 N N . ILE A 1 277 ? -1.947 13.305 13.864 1.00 89.44 277 ILE A N 1
ATOM 2017 C CA . ILE A 1 277 ? -0.845 14.229 14.130 1.00 89.44 277 ILE A CA 1
ATOM 2018 C C . ILE A 1 277 ? -0.071 13.797 15.369 1.00 89.44 277 ILE A C 1
ATOM 2020 O O . ILE A 1 277 ? -0.627 13.668 16.463 1.00 89.44 277 ILE A O 1
ATOM 2024 N N . THR A 1 278 ? 1.247 13.665 15.229 1.00 83.19 278 THR A N 1
ATOM 2025 C CA . THR A 1 278 ? 2.156 13.572 16.379 1.00 83.19 278 THR A CA 1
ATOM 2026 C C . THR A 1 278 ? 2.809 14.931 16.622 1.00 83.19 278 THR A C 1
ATOM 2028 O O . THR A 1 278 ? 3.500 15.441 15.741 1.00 83.19 278 THR A O 1
ATOM 2031 N N . LEU A 1 279 ? 2.638 15.523 17.807 1.00 74.69 279 LEU A N 1
ATOM 2032 C CA . LEU A 1 279 ? 3.218 16.841 18.109 1.00 74.69 279 LEU A CA 1
ATOM 2033 C C . LEU A 1 279 ? 4.702 16.778 18.517 1.00 74.69 279 LEU A C 1
ATOM 2035 O O . LEU A 1 279 ? 5.467 17.709 18.260 1.00 74.69 279 LEU A O 1
ATOM 2039 N N . TYR A 1 280 ? 5.123 15.690 19.171 1.00 62.78 280 TYR A N 1
ATOM 2040 C CA . TYR A 1 280 ? 6.452 15.553 19.777 1.00 62.78 280 TYR A CA 1
ATOM 2041 C C . TYR A 1 280 ? 6.927 14.090 19.750 1.00 62.78 280 TYR A C 1
ATOM 2043 O O . TYR A 1 280 ? 6.119 13.186 19.946 1.00 62.78 280 TYR A O 1
ATOM 2051 N N . GLY A 1 281 ? 8.236 13.872 19.563 1.00 56.47 281 GLY A N 1
ATOM 2052 C CA . GLY A 1 281 ? 8.892 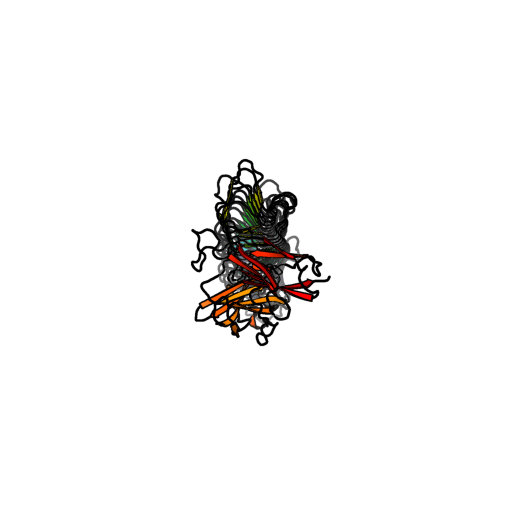12.560 19.660 1.00 56.47 281 GLY A CA 1
ATOM 2053 C C . GLY A 1 281 ? 9.842 12.273 18.493 1.00 56.47 281 GLY A C 1
ATOM 2054 O O . GLY A 1 281 ? 9.491 12.496 17.337 1.00 56.47 281 GLY A O 1
ATOM 2055 N N . GLU A 1 282 ? 11.046 11.788 18.800 1.00 50.88 282 GLU A N 1
ATOM 2056 C CA . GLU A 1 282 ? 12.104 11.521 17.815 1.00 50.88 282 GLU A CA 1
ATOM 2057 C C . GLU A 1 282 ? 11.849 10.282 16.948 1.00 50.88 282 GLU A C 1
ATOM 2059 O O . GLU A 1 282 ? 12.536 10.140 15.954 1.00 50.88 282 GLU A O 1
ATOM 2064 N N . ASN A 1 283 ? 10.881 9.417 17.274 1.00 54.50 283 ASN A N 1
ATOM 2065 C CA . ASN A 1 283 ? 10.515 8.211 16.515 1.00 54.50 283 ASN A CA 1
ATOM 2066 C C . ASN A 1 283 ? 8.981 8.076 16.510 1.00 54.50 283 ASN A C 1
ATOM 2068 O O . ASN A 1 283 ? 8.427 7.341 17.327 1.00 54.50 283 ASN A O 1
ATOM 2072 N N . SER A 1 284 ? 8.274 8.856 15.689 1.00 65.06 284 SER A N 1
ATOM 2073 C CA . SER A 1 284 ? 6.812 9.001 15.806 1.00 65.06 284 SER A CA 1
ATOM 2074 C C . SER A 1 284 ? 6.161 8.973 14.439 1.00 65.06 284 SER A C 1
ATOM 2076 O O . SER A 1 284 ? 6.367 9.936 13.717 1.00 65.06 284 SER A O 1
ATOM 2078 N N . GLY A 1 285 ? 5.380 7.934 14.121 1.00 67.12 285 GLY A N 1
ATOM 2079 C CA . GLY A 1 285 ? 4.604 7.866 12.882 1.00 67.12 285 GLY A CA 1
ATOM 2080 C C . GLY A 1 285 ? 3.247 8.564 12.994 1.00 67.12 285 GLY A C 1
ATOM 2081 O O . GLY A 1 285 ? 2.556 8.427 14.000 1.00 67.12 285 GLY A O 1
ATOM 2082 N N . GLY A 1 286 ? 2.831 9.319 11.980 1.00 77.06 286 GLY A N 1
ATOM 2083 C CA . GLY A 1 286 ? 1.559 10.053 12.031 1.00 77.06 286 GLY A CA 1
ATOM 2084 C C . GLY A 1 286 ? 0.370 9.097 11.955 1.00 77.06 286 GLY A C 1
ATOM 2085 O O . GLY A 1 286 ? -0.486 9.078 12.841 1.00 77.06 286 GLY A O 1
ATOM 2086 N N . GLY A 1 287 ? 0.356 8.245 10.931 1.00 90.69 287 GLY A N 1
ATOM 2087 C CA . GLY A 1 287 ? -0.680 7.238 10.726 1.00 90.69 287 GLY A CA 1
ATOM 2088 C C . GLY A 1 287 ? -0.485 6.010 11.612 1.00 90.69 287 GLY A C 1
ATOM 2089 O O . GLY A 1 287 ? -1.231 5.805 12.572 1.00 90.69 287 GLY A O 1
ATOM 2090 N N . ILE A 1 288 ? 0.517 5.190 11.289 1.00 92.44 288 ILE A N 1
ATOM 2091 C CA . ILE A 1 288 ? 0.825 3.935 11.986 1.00 92.44 288 ILE A CA 1
ATOM 2092 C C . ILE A 1 288 ? 2.249 3.977 12.541 1.00 92.44 288 ILE A C 1
ATOM 2094 O O . ILE A 1 288 ? 3.187 4.349 11.843 1.00 92.44 288 ILE A O 1
ATOM 2098 N N . SER A 1 289 ? 2.437 3.531 13.779 1.00 89.38 289 SER A N 1
ATOM 2099 C CA . SER A 1 289 ? 3.758 3.277 14.353 1.00 89.38 289 SER A CA 1
ATOM 2100 C C . SER A 1 289 ? 3.883 1.830 14.804 1.00 89.38 289 SER A C 1
ATOM 2102 O O . SER A 1 289 ? 2.959 1.287 15.408 1.00 89.38 289 SER A O 1
ATOM 2104 N N . MET A 1 290 ? 5.039 1.220 14.558 1.00 88.12 290 MET A N 1
ATOM 2105 C CA . MET A 1 290 ? 5.324 -0.171 14.898 1.00 88.12 290 MET A CA 1
ATOM 2106 C C . MET A 1 290 ? 6.695 -0.315 15.560 1.00 88.12 290 MET A C 1
ATOM 2108 O O . MET A 1 290 ? 7.680 0.261 15.101 1.00 88.12 290 MET A O 1
ATOM 2112 N N . GLY A 1 291 ? 6.789 -1.143 16.598 1.00 86.25 291 GLY A N 1
ATOM 2113 C CA . GLY A 1 291 ? 8.079 -1.560 17.143 1.00 86.25 291 GLY A CA 1
ATOM 2114 C C . GLY A 1 291 ? 8.014 -2.907 17.845 1.00 86.25 291 GLY A C 1
ATOM 2115 O O . GLY A 1 291 ? 7.131 -3.130 18.666 1.00 86.25 291 GLY A O 1
ATOM 2116 N N . GLY A 1 292 ? 8.942 -3.814 17.534 1.00 83.44 292 GLY A N 1
ATOM 2117 C CA . GLY A 1 292 ? 8.859 -5.224 17.930 1.00 83.44 292 GLY A CA 1
ATOM 2118 C C . GLY A 1 292 ? 7.642 -5.971 17.348 1.00 83.44 292 GLY A C 1
ATOM 2119 O O . GLY A 1 292 ? 6.745 -5.377 16.754 1.00 83.44 292 GLY A O 1
ATOM 2120 N N . GLY A 1 293 ? 7.591 -7.293 17.543 1.00 88.00 293 GLY A N 1
ATOM 2121 C CA . GLY A 1 293 ? 6.550 -8.155 16.956 1.00 88.00 293 GLY A CA 1
ATOM 2122 C C . GLY A 1 293 ? 6.661 -8.293 15.431 1.00 88.00 293 GLY A C 1
ATOM 2123 O O . GLY A 1 293 ? 7.666 -7.885 14.852 1.00 88.00 293 GLY A O 1
ATOM 2124 N N . ALA A 1 294 ? 5.636 -8.877 14.799 1.00 93.06 294 ALA A N 1
ATOM 2125 C CA . ALA A 1 294 ? 5.537 -9.074 13.347 1.00 93.06 294 ALA A CA 1
ATOM 2126 C C . ALA A 1 294 ? 4.155 -8.633 12.799 1.00 93.06 294 ALA A C 1
ATOM 2128 O O . ALA A 1 294 ? 3.372 -9.461 12.322 1.00 93.06 294 ALA A O 1
ATOM 2129 N N . PRO A 1 295 ? 3.807 -7.337 12.908 1.00 93.62 295 PRO A N 1
ATOM 2130 C CA . PRO A 1 295 ? 2.537 -6.799 12.432 1.00 93.62 295 PRO A CA 1
ATOM 2131 C C . PRO A 1 295 ? 2.402 -6.879 10.907 1.00 93.62 295 PRO A C 1
ATOM 2133 O O . PRO A 1 295 ? 3.379 -6.852 10.150 1.00 93.62 295 PRO A O 1
ATOM 2136 N N . LYS A 1 296 ? 1.145 -6.947 10.473 1.00 95.81 296 LYS A N 1
ATOM 2137 C CA . LYS A 1 296 ? 0.727 -7.103 9.081 1.00 95.81 296 LYS A CA 1
ATOM 2138 C C . LYS A 1 296 ? -0.162 -5.930 8.682 1.00 95.81 296 LYS A C 1
ATOM 2140 O O . LYS A 1 296 ? -1.252 -5.779 9.227 1.00 95.81 296 LYS A O 1
ATOM 2145 N N . ILE A 1 297 ? 0.295 -5.115 7.733 1.00 95.94 297 ILE A N 1
ATOM 2146 C CA . ILE A 1 297 ? -0.409 -3.931 7.228 1.00 95.94 297 ILE A CA 1
ATOM 2147 C C . ILE A 1 297 ? -0.813 -4.179 5.772 1.00 95.94 297 ILE A C 1
ATOM 2149 O O . ILE A 1 297 ? 0.042 -4.184 4.886 1.00 95.94 297 ILE A O 1
ATOM 2153 N N . TYR A 1 298 ? -2.109 -4.376 5.528 1.00 94.12 298 TYR A N 1
ATOM 2154 C CA . TYR A 1 298 ? -2.640 -4.792 4.226 1.00 94.12 298 TYR A CA 1
ATOM 2155 C C . TYR A 1 298 ? -3.756 -3.882 3.722 1.00 94.12 298 TYR A C 1
ATOM 2157 O O . TYR A 1 298 ? -4.745 -3.679 4.420 1.00 94.12 298 TYR A O 1
ATOM 2165 N N . SER A 1 299 ? -3.669 -3.404 2.484 1.00 93.50 299 SER A N 1
ATOM 2166 C CA . SER A 1 299 ? -4.824 -2.786 1.807 1.00 93.50 299 SER A CA 1
ATOM 2167 C C . SER A 1 299 ? -5.439 -1.600 2.563 1.00 93.50 299 SER A C 1
ATOM 2169 O O . SER A 1 299 ? -6.648 -1.387 2.529 1.00 93.50 299 SER A O 1
ATOM 2171 N N . ASN A 1 300 ? -4.621 -0.829 3.282 1.00 96.00 300 ASN A N 1
ATOM 2172 C CA . ASN A 1 300 ? -5.043 0.399 3.952 1.00 96.00 300 ASN A CA 1
ATOM 2173 C C . ASN A 1 300 ? -4.800 1.614 3.055 1.00 96.00 300 ASN A C 1
ATOM 2175 O O . ASN A 1 300 ? -3.918 1.602 2.194 1.00 96.00 300 ASN A O 1
ATOM 2179 N N . ARG A 1 301 ? -5.534 2.692 3.330 1.00 96.31 301 ARG A N 1
ATOM 2180 C CA . ARG A 1 301 ? -5.241 4.032 2.818 1.00 96.31 301 ARG A CA 1
ATOM 2181 C C . ARG A 1 301 ? -4.772 4.908 3.966 1.00 96.31 301 ARG A C 1
ATOM 2183 O O . ARG A 1 301 ? -5.505 5.124 4.931 1.00 96.31 301 ARG A O 1
ATOM 2190 N N . ILE A 1 302 ? -3.530 5.363 3.874 1.00 96.31 302 ILE A N 1
ATOM 2191 C CA . ILE A 1 302 ? -2.835 6.121 4.910 1.00 96.31 302 ILE A CA 1
ATOM 2192 C C . ILE A 1 302 ? -2.493 7.472 4.303 1.00 96.31 302 ILE A C 1
ATOM 2194 O O . ILE A 1 302 ? -1.609 7.549 3.449 1.00 96.31 302 ILE A O 1
ATOM 2198 N N . GLN A 1 303 ? -3.221 8.511 4.708 1.00 95.38 303 GLN A N 1
ATOM 2199 C CA . GLN A 1 303 ? -3.141 9.805 4.035 1.00 95.38 303 GLN A CA 1
ATOM 2200 C C . GLN A 1 303 ? -3.085 11.011 4.960 1.00 95.38 303 GLN A C 1
ATOM 2202 O O . GLN A 1 303 ? -3.650 10.990 6.050 1.00 95.38 303 GLN A O 1
ATOM 2207 N N . ASP A 1 304 ? -2.481 12.101 4.500 1.00 95.06 304 ASP A N 1
ATOM 2208 C CA . ASP A 1 304 ? -2.524 13.405 5.178 1.00 95.06 304 ASP A CA 1
ATOM 2209 C C . ASP A 1 304 ? -2.042 13.358 6.641 1.00 95.06 304 ASP A C 1
ATOM 2211 O O . ASP A 1 304 ? -2.398 14.208 7.460 1.00 95.06 304 ASP A O 1
ATOM 2215 N N . ASN A 1 305 ? -1.286 12.327 7.026 1.00 93.56 305 ASN A N 1
ATOM 2216 C CA . ASN A 1 305 ? -0.808 12.190 8.391 1.00 93.56 305 ASN A CA 1
ATOM 2217 C C . ASN A 1 305 ? 0.494 12.973 8.542 1.00 93.56 305 ASN A C 1
ATOM 2219 O O . ASN A 1 305 ? 1.350 12.981 7.656 1.00 93.56 305 ASN A O 1
ATOM 2223 N N . THR A 1 306 ? 0.639 13.636 9.686 1.00 89.56 306 THR A N 1
ATOM 2224 C CA . THR A 1 306 ? 1.767 14.530 9.946 1.00 89.56 306 THR A CA 1
ATOM 2225 C C . THR A 1 306 ? 2.541 14.062 11.159 1.00 89.56 306 THR A C 1
ATOM 2227 O O . THR A 1 306 ? 1.982 13.874 12.247 1.00 89.56 306 THR A O 1
ATOM 2230 N N . ALA A 1 307 ? 3.852 13.933 10.993 1.00 85.12 307 ALA A N 1
ATOM 2231 C CA . ALA A 1 307 ? 4.723 13.577 12.091 1.00 85.12 307 ALA A CA 1
ATOM 2232 C C . ALA A 1 307 ? 6.123 14.174 11.993 1.00 85.12 307 ALA A C 1
ATOM 2234 O O . ALA A 1 307 ? 6.482 14.867 11.040 1.00 85.12 307 ALA A O 1
ATOM 2235 N N . LYS A 1 308 ? 6.943 13.908 13.013 1.00 76.62 308 LYS A N 1
ATOM 2236 C CA . LYS A 1 308 ? 8.378 14.195 12.931 1.00 76.62 308 LYS A CA 1
ATOM 2237 C C . LYS A 1 308 ? 9.095 13.165 12.053 1.00 76.62 308 LYS A C 1
ATOM 2239 O O . LYS A 1 308 ? 9.874 13.583 11.202 1.00 76.62 308 LYS A O 1
ATOM 2244 N N . LYS A 1 309 ? 8.793 11.864 12.197 1.00 74.44 309 LYS A N 1
ATOM 2245 C CA . LYS A 1 309 ? 9.411 10.774 11.414 1.00 74.44 309 LYS A CA 1
ATOM 2246 C C . LYS A 1 309 ? 8.385 9.786 10.856 1.00 74.44 309 LYS A C 1
ATOM 2248 O O . LYS A 1 309 ? 7.694 9.165 11.644 1.00 74.44 309 LYS A O 1
ATOM 2253 N N . GLY A 1 310 ? 8.313 9.535 9.550 1.00 75.00 310 GLY A N 1
ATOM 2254 C CA . GLY A 1 310 ? 7.355 8.545 9.033 1.00 75.00 310 GLY A CA 1
ATOM 2255 C C . GLY A 1 310 ? 5.919 9.054 9.120 1.00 75.00 310 GLY A C 1
ATOM 2256 O O . GLY A 1 310 ? 5.113 8.497 9.861 1.00 75.00 310 GLY A O 1
ATOM 2257 N N . GLY A 1 311 ? 5.600 10.133 8.398 1.00 84.50 311 GLY A N 1
ATOM 2258 C CA . GLY A 1 311 ? 4.263 10.740 8.391 1.00 84.50 311 GLY A CA 1
ATOM 2259 C C . GLY A 1 311 ? 3.154 9.694 8.241 1.00 84.50 311 GLY A C 1
ATOM 2260 O O . GLY A 1 311 ? 2.242 9.647 9.064 1.00 84.50 311 GLY A O 1
ATOM 2261 N N . GLY A 1 312 ? 3.293 8.782 7.276 1.00 92.19 312 GLY A N 1
ATOM 2262 C CA . GLY A 1 312 ? 2.378 7.655 7.090 1.00 92.19 312 GLY A CA 1
ATOM 2263 C C . GLY A 1 312 ? 2.631 6.518 8.082 1.00 92.19 312 GLY A C 1
ATOM 2264 O O . GLY A 1 312 ? 1.827 6.281 8.985 1.00 92.19 312 GLY A O 1
ATOM 2265 N N . ILE A 1 313 ? 3.741 5.802 7.902 1.00 92.44 313 ILE A N 1
ATOM 2266 C CA . ILE A 1 313 ? 4.140 4.637 8.697 1.00 92.44 313 ILE A CA 1
ATOM 2267 C C . ILE A 1 313 ? 5.539 4.860 9.284 1.00 92.44 313 ILE A C 1
ATOM 2269 O O . ILE A 1 313 ? 6.472 5.218 8.570 1.00 92.44 313 ILE A O 1
ATOM 2273 N N . SER A 1 314 ? 5.716 4.567 10.570 1.00 89.56 314 SER A N 1
ATOM 2274 C CA . SER A 1 314 ? 7.029 4.482 11.216 1.00 89.56 314 SER A CA 1
ATOM 2275 C C . SER A 1 314 ? 7.250 3.095 11.817 1.00 89.56 314 SER A C 1
ATOM 2277 O O . SER A 1 314 ? 6.341 2.504 12.403 1.00 89.56 314 SER A O 1
ATOM 2279 N N . ALA A 1 315 ? 8.460 2.566 11.671 1.00 87.69 315 ALA A N 1
ATOM 2280 C CA . ALA A 1 315 ? 8.854 1.251 12.146 1.00 87.69 315 ALA A CA 1
ATOM 2281 C C . ALA A 1 315 ? 10.240 1.304 12.812 1.00 87.69 315 ALA A C 1
ATOM 2283 O O . ALA A 1 315 ? 11.183 1.871 12.263 1.00 87.69 315 ALA A O 1
ATOM 2284 N N . GLY A 1 316 ? 10.385 0.699 13.995 1.00 86.56 316 GLY A N 1
ATOM 2285 C CA . GLY A 1 316 ? 11.639 0.740 14.753 1.00 86.56 316 GLY A CA 1
ATOM 2286 C C . GLY A 1 316 ? 11.912 -0.521 15.569 1.00 86.56 316 GLY A C 1
ATOM 2287 O O . GLY A 1 316 ? 11.030 -0.970 16.297 1.00 86.56 316 GLY A O 1
ATOM 2288 N N . ASN A 1 317 ? 13.136 -1.061 15.520 1.00 87.62 317 ASN A N 1
ATOM 2289 C CA . ASN A 1 317 ? 13.534 -2.265 16.274 1.00 87.62 317 ASN A CA 1
ATOM 2290 C C . ASN A 1 317 ? 12.565 -3.439 16.034 1.00 87.62 317 ASN A C 1
ATOM 2292 O O . ASN A 1 317 ? 11.960 -3.974 16.967 1.00 87.62 317 ASN A O 1
ATOM 2296 N N . ILE A 1 318 ? 12.348 -3.785 14.766 1.00 89.19 318 ILE A N 1
ATOM 2297 C CA . ILE A 1 318 ? 11.280 -4.699 14.345 1.00 89.19 318 ILE A CA 1
ATOM 2298 C C . ILE A 1 318 ? 11.752 -5.644 13.245 1.00 89.19 318 ILE A C 1
ATOM 2300 O O . ILE A 1 318 ? 12.563 -5.273 12.408 1.00 89.19 318 ILE A O 1
ATOM 2304 N N . SER A 1 319 ? 11.244 -6.874 13.228 1.00 92.69 319 SER A N 1
ATOM 2305 C CA . SER A 1 319 ? 11.607 -7.871 12.216 1.00 92.69 319 SER A CA 1
ATOM 2306 C C . SER A 1 319 ? 10.369 -8.618 11.728 1.00 92.69 319 SER A C 1
ATOM 2308 O O . SER A 1 319 ? 9.398 -8.749 12.467 1.00 92.69 319 SER A O 1
ATOM 2310 N N . ASN A 1 320 ? 10.405 -9.117 10.493 1.00 93.75 320 ASN A N 1
ATOM 2311 C CA . ASN A 1 320 ? 9.333 -9.898 9.866 1.00 93.75 320 ASN A CA 1
ATOM 2312 C C . ASN A 1 320 ? 7.984 -9.166 9.729 1.00 93.75 320 ASN A C 1
ATOM 2314 O O . ASN A 1 320 ? 6.942 -9.814 9.624 1.00 93.75 320 ASN A O 1
ATOM 2318 N N . TYR A 1 321 ? 7.981 -7.830 9.712 1.00 94.69 321 TYR A N 1
ATOM 2319 C CA . TYR A 1 321 ? 6.773 -7.071 9.387 1.00 94.69 321 TYR A CA 1
ATOM 2320 C C . TYR A 1 321 ? 6.441 -7.192 7.891 1.00 94.69 321 TYR A C 1
ATOM 2322 O O . TYR A 1 321 ? 7.320 -7.424 7.052 1.00 94.69 321 TYR A O 1
ATOM 2330 N N . GLN A 1 322 ? 5.167 -6.995 7.551 1.00 96.56 322 GLN A N 1
ATOM 2331 C CA . GLN A 1 322 ? 4.687 -6.996 6.166 1.00 96.56 322 GLN A CA 1
ATOM 2332 C C . GLN A 1 322 ? 3.839 -5.752 5.900 1.00 96.56 322 GLN A C 1
ATOM 2334 O O . GLN A 1 322 ? 2.869 -5.507 6.616 1.00 96.56 322 GLN A O 1
ATOM 2339 N N . ILE A 1 323 ? 4.198 -4.988 4.866 1.00 96.88 323 ILE A N 1
ATOM 2340 C CA . ILE A 1 323 ? 3.439 -3.836 4.362 1.00 96.88 323 ILE A CA 1
ATOM 2341 C C . ILE A 1 323 ? 3.086 -4.138 2.907 1.00 96.88 323 ILE A C 1
ATOM 2343 O O . ILE A 1 323 ? 3.961 -4.124 2.042 1.00 96.88 323 ILE A O 1
ATOM 2347 N N . VAL A 1 324 ? 1.827 -4.472 2.638 1.00 96.06 324 VAL A N 1
ATOM 2348 C CA . VAL A 1 324 ? 1.409 -5.003 1.335 1.00 96.06 324 VAL A CA 1
ATOM 2349 C C . VAL A 1 324 ? 0.159 -4.304 0.813 1.00 96.06 324 VAL A C 1
ATOM 2351 O O . VAL A 1 324 ? -0.820 -4.147 1.540 1.00 96.06 324 VAL A O 1
ATOM 2354 N N . SER A 1 325 ? 0.171 -3.918 -0.463 1.00 95.31 325 SER A N 1
ATOM 2355 C CA . SER A 1 325 ? -1.015 -3.403 -1.165 1.00 95.31 325 SER A CA 1
ATOM 2356 C C . SER A 1 325 ? -1.659 -2.164 -0.532 1.00 95.31 325 SER A C 1
ATOM 2358 O O . SER A 1 325 ? -2.863 -1.957 -0.661 1.00 95.31 325 SER A O 1
ATOM 2360 N N . ASN A 1 326 ? -0.882 -1.324 0.156 1.00 97.19 326 ASN A N 1
ATOM 2361 C CA . ASN A 1 326 ? -1.372 -0.088 0.765 1.00 97.19 326 ASN A CA 1
ATOM 2362 C C . ASN A 1 326 ? -1.246 1.104 -0.191 1.00 97.19 326 ASN A C 1
ATOM 2364 O O . ASN A 1 326 ? -0.327 1.172 -1.006 1.00 97.19 326 ASN A O 1
ATOM 2368 N N . ILE A 1 327 ? -2.147 2.070 -0.026 1.00 97.69 327 ILE A N 1
ATOM 2369 C CA . ILE A 1 327 ? -2.060 3.403 -0.628 1.00 97.69 327 ILE A CA 1
ATOM 2370 C C . ILE A 1 327 ? -1.552 4.354 0.460 1.00 97.69 327 ILE A C 1
ATOM 2372 O O . ILE A 1 327 ? -2.225 4.554 1.472 1.00 97.69 327 ILE A O 1
ATOM 2376 N N . ILE A 1 328 ? -0.353 4.904 0.283 1.00 97.06 328 ILE A N 1
ATOM 2377 C CA . ILE A 1 328 ? 0.326 5.783 1.241 1.00 97.06 328 ILE A CA 1
ATOM 2378 C C . ILE A 1 328 ? 0.543 7.122 0.539 1.00 97.06 328 ILE A C 1
ATOM 2380 O O . ILE A 1 328 ? 1.473 7.263 -0.257 1.00 97.06 328 ILE A O 1
ATOM 2384 N N . GLU A 1 329 ? -0.345 8.083 0.792 1.00 95.94 329 GLU A N 1
ATOM 2385 C CA . GLU A 1 329 ? -0.417 9.319 0.006 1.00 95.94 329 GLU A CA 1
ATOM 2386 C C . GLU A 1 329 ? -0.393 10.599 0.845 1.00 95.94 329 GLU A C 1
ATOM 2388 O O . GLU A 1 329 ? -0.983 10.649 1.917 1.00 95.94 329 GLU A O 1
ATOM 2393 N N . ASN A 1 330 ? 0.255 11.659 0.360 1.00 95.38 330 ASN A N 1
ATOM 2394 C CA . ASN A 1 330 ? 0.214 12.995 0.979 1.00 95.38 330 ASN A CA 1
ATOM 2395 C C . ASN A 1 330 ? 0.627 13.024 2.467 1.00 95.38 330 ASN A C 1
ATOM 2397 O O . ASN A 1 330 ? 0.125 13.838 3.244 1.00 95.38 330 ASN A O 1
ATOM 2401 N N . ASN A 1 331 ? 1.495 12.112 2.913 1.00 94.06 331 ASN A N 1
ATOM 2402 C CA . ASN A 1 331 ? 1.961 12.123 4.297 1.00 94.06 331 ASN A CA 1
ATOM 2403 C C . ASN A 1 331 ? 3.212 12.991 4.443 1.00 94.06 331 ASN A C 1
ATOM 2405 O O . ASN A 1 331 ? 4.077 13.020 3.565 1.00 94.06 331 ASN A O 1
ATOM 2409 N N . HIS A 1 332 ? 3.314 13.655 5.593 1.00 90.62 332 HIS A N 1
ATOM 2410 C CA . HIS A 1 332 ? 4.331 14.665 5.848 1.00 90.62 332 HIS A CA 1
ATOM 2411 C C . HIS A 1 332 ? 5.220 14.303 7.041 1.00 90.62 332 HIS A C 1
ATOM 2413 O O . HIS A 1 332 ? 4.733 14.080 8.159 1.00 90.62 332 HIS A O 1
ATOM 2419 N N . ALA A 1 333 ? 6.537 14.331 6.824 1.00 87.38 333 ALA A N 1
ATOM 2420 C CA . ALA A 1 333 ? 7.544 14.269 7.880 1.00 87.38 333 ALA A CA 1
ATOM 2421 C C . ALA A 1 333 ? 8.326 15.588 8.004 1.00 87.38 333 ALA A C 1
ATOM 2423 O O . ALA A 1 333 ? 8.779 16.172 7.022 1.00 87.38 333 ALA A O 1
ATOM 2424 N N . SER A 1 334 ? 8.536 16.034 9.242 1.00 79.12 334 SER A N 1
ATOM 2425 C CA . SER A 1 334 ? 9.116 17.351 9.555 1.00 79.12 334 SER A CA 1
ATOM 2426 C C . SER A 1 334 ? 10.494 17.305 10.227 1.00 79.12 334 SER A C 1
ATOM 2428 O O . SER A 1 334 ? 10.973 18.337 10.696 1.00 79.12 334 SER A O 1
ATOM 2430 N N . SER A 1 335 ? 11.145 16.141 10.331 1.00 72.00 335 SER A N 1
ATOM 2431 C CA . SER A 1 335 ? 12.481 16.027 10.938 1.00 72.00 335 SER A CA 1
ATOM 2432 C C . SER A 1 335 ? 13.514 15.380 10.021 1.00 72.00 335 SER A C 1
ATOM 2434 O O . SER A 1 335 ? 13.175 14.610 9.124 1.00 72.00 335 SER A O 1
ATOM 2436 N N . SER A 1 336 ? 14.783 15.713 10.269 1.00 63.97 336 SER A N 1
ATOM 2437 C CA . SER A 1 336 ? 15.910 15.256 9.465 1.00 63.97 336 SER A CA 1
ATOM 2438 C C . SER A 1 336 ? 16.098 13.749 9.546 1.00 63.97 336 SER A C 1
ATOM 2440 O O . SER A 1 336 ? 15.925 13.125 10.596 1.00 63.97 336 SER A O 1
ATOM 2442 N N . GLY A 1 337 ? 16.448 13.162 8.400 1.00 62.47 337 GLY A N 1
ATOM 2443 C CA . GLY A 1 337 ? 16.519 11.718 8.251 1.00 62.47 337 GLY A CA 1
ATOM 2444 C C . GLY A 1 337 ? 15.182 11.062 8.582 1.00 62.47 337 GLY A C 1
ATOM 2445 O O . GLY A 1 337 ? 15.072 10.397 9.608 1.00 62.47 337 GLY A O 1
ATOM 2446 N N . SER A 1 338 ? 14.171 11.204 7.728 1.00 71.88 338 SER A N 1
ATOM 2447 C CA . SER A 1 338 ? 12.887 10.511 7.868 1.00 71.88 338 SER A CA 1
ATOM 2448 C C . SER A 1 338 ? 12.182 10.356 6.533 1.00 71.88 338 SER A C 1
ATOM 2450 O O . SER A 1 338 ? 12.243 11.268 5.722 1.00 71.88 338 SER A O 1
ATOM 2452 N N . GLY A 1 339 ? 11.471 9.242 6.353 1.00 76.25 339 GLY A N 1
ATOM 2453 C CA . GLY A 1 339 ? 10.496 9.072 5.273 1.00 76.25 339 GLY A CA 1
ATOM 2454 C C . GLY A 1 339 ? 9.221 9.883 5.520 1.00 76.25 339 GLY A C 1
ATOM 2455 O O . GLY A 1 339 ? 8.694 9.836 6.632 1.00 76.25 339 GLY A O 1
ATOM 2456 N N . GLY A 1 340 ? 8.687 10.586 4.522 1.00 83.44 340 GLY A N 1
ATOM 2457 C CA . GLY A 1 340 ? 7.336 11.164 4.578 1.00 83.44 340 GLY A CA 1
ATOM 2458 C C . GLY A 1 340 ? 6.251 10.081 4.617 1.00 83.44 340 GLY A C 1
ATOM 2459 O O . GLY A 1 340 ? 5.383 10.089 5.491 1.00 83.44 340 GLY A O 1
ATOM 2460 N N . GLY A 1 341 ? 6.353 9.086 3.733 1.00 90.62 341 GLY A N 1
ATOM 2461 C CA . GLY A 1 341 ? 5.416 7.959 3.654 1.00 90.62 341 GLY A CA 1
ATOM 2462 C C . GLY A 1 341 ? 5.730 6.828 4.638 1.00 90.62 341 GLY A C 1
ATOM 2463 O O . GLY A 1 341 ? 4.865 6.410 5.403 1.00 90.62 341 GLY A O 1
ATOM 2464 N N . PHE A 1 342 ? 6.970 6.343 4.640 1.00 92.19 342 PHE A N 1
ATOM 2465 C CA . PHE A 1 342 ? 7.448 5.216 5.437 1.00 92.19 342 PHE A CA 1
ATOM 2466 C C . PHE A 1 342 ? 8.866 5.462 5.961 1.00 92.19 342 PHE A C 1
ATOM 2468 O O . PHE A 1 342 ? 9.787 5.703 5.185 1.00 92.19 342 PHE A O 1
ATOM 2475 N N . ASP A 1 343 ? 9.064 5.348 7.271 1.00 90.44 343 ASP A N 1
ATOM 2476 C CA . ASP A 1 343 ? 10.383 5.423 7.905 1.00 90.44 343 ASP A CA 1
ATOM 2477 C C . ASP A 1 343 ? 10.676 4.152 8.708 1.00 90.44 343 ASP A C 1
ATOM 2479 O O . ASP A 1 343 ? 9.871 3.739 9.545 1.00 90.44 343 ASP A O 1
ATOM 2483 N N . LEU A 1 344 ? 11.842 3.550 8.474 1.00 89.12 344 LEU A N 1
ATOM 2484 C CA . LEU A 1 344 ? 12.320 2.364 9.175 1.00 89.12 344 LEU A CA 1
ATOM 2485 C C . LEU A 1 344 ? 13.687 2.595 9.814 1.00 89.12 344 LEU A C 1
ATOM 2487 O O . LEU A 1 344 ? 14.638 3.025 9.157 1.00 89.12 344 LEU A O 1
ATOM 2491 N N . GLN A 1 345 ? 13.818 2.175 11.071 1.00 88.31 345 GLN A N 1
ATOM 2492 C CA . GLN A 1 345 ? 15.083 2.137 11.793 1.00 88.31 345 GLN A CA 1
ATOM 2493 C C . GLN A 1 345 ? 15.314 0.777 12.464 1.00 88.31 345 GLN A C 1
ATOM 2495 O O . GLN A 1 345 ? 14.491 0.320 13.254 1.00 88.31 345 GLN A O 1
ATOM 2500 N N . ASN A 1 346 ? 16.481 0.173 12.231 1.00 89.00 346 ASN A N 1
ATOM 2501 C CA . ASN A 1 346 ? 16.886 -1.102 12.829 1.00 89.00 346 ASN A CA 1
ATOM 2502 C C . ASN A 1 346 ? 15.821 -2.198 12.660 1.00 89.00 346 ASN A C 1
ATOM 2504 O O . ASN A 1 346 ? 15.178 -2.620 13.628 1.00 89.00 346 ASN A O 1
ATOM 2508 N N . GLY A 1 347 ? 15.589 -2.635 11.425 1.00 90.69 347 GLY A N 1
ATOM 2509 C CA . GLY A 1 347 ? 14.616 -3.686 11.197 1.00 90.69 347 GLY A CA 1
ATOM 2510 C C . GLY A 1 347 ? 14.734 -4.444 9.891 1.00 90.69 347 GLY A C 1
ATOM 2511 O O . GLY A 1 347 ? 15.572 -4.158 9.036 1.00 90.69 347 GLY A O 1
ATOM 2512 N N . SER A 1 348 ? 13.874 -5.448 9.760 1.00 94.00 348 SER A N 1
ATOM 2513 C CA . SER A 1 348 ? 13.763 -6.260 8.556 1.00 94.00 348 SER A CA 1
ATOM 2514 C C . SER A 1 348 ? 12.324 -6.640 8.247 1.00 94.00 348 SER A C 1
ATOM 2516 O O . SER A 1 348 ? 11.515 -6.876 9.145 1.00 94.00 348 SER A O 1
ATOM 2518 N N . GLY A 1 349 ? 11.983 -6.696 6.966 1.00 95.38 349 GLY A N 1
ATOM 2519 C CA . GLY A 1 349 ? 10.617 -6.973 6.540 1.00 95.38 349 GLY A CA 1
ATOM 2520 C C . GLY A 1 349 ? 10.431 -6.853 5.038 1.00 95.38 349 GLY A C 1
ATOM 2521 O O . GLY A 1 349 ? 11.396 -6.768 4.274 1.00 95.38 349 GLY A O 1
ATOM 2522 N N . MET A 1 350 ? 9.167 -6.865 4.626 1.00 97.25 350 MET A N 1
ATOM 2523 C CA . MET A 1 350 ? 8.771 -6.837 3.219 1.00 97.25 350 MET A CA 1
ATOM 2524 C C . MET A 1 350 ? 7.791 -5.691 2.971 1.00 97.25 350 MET A C 1
ATOM 2526 O O . MET A 1 350 ? 6.836 -5.507 3.731 1.00 97.25 350 MET A O 1
ATOM 2530 N N . VAL A 1 351 ? 8.026 -4.948 1.893 1.00 97.75 351 VAL A N 1
ATOM 2531 C CA . VAL A 1 351 ? 7.185 -3.853 1.404 1.00 97.75 351 VAL A CA 1
ATOM 2532 C C . VAL A 1 351 ? 6.828 -4.179 -0.044 1.00 97.75 351 VAL A C 1
ATOM 2534 O O . VAL A 1 351 ? 7.692 -4.101 -0.916 1.00 97.75 351 VAL A O 1
ATOM 2537 N N . ILE A 1 352 ? 5.595 -4.630 -0.291 1.00 97.12 352 ILE A N 1
ATOM 2538 C CA . ILE A 1 352 ? 5.198 -5.224 -1.579 1.00 97.12 352 ILE A CA 1
ATOM 2539 C C . ILE A 1 352 ? 3.952 -4.566 -2.166 1.00 97.12 352 ILE A C 1
ATOM 2541 O O . ILE A 1 352 ? 2.938 -4.448 -1.481 1.00 97.12 352 ILE A O 1
ATOM 2545 N N . ALA A 1 353 ? 3.992 -4.222 -3.454 1.00 96.50 353 ALA A N 1
ATOM 2546 C CA . ALA A 1 353 ? 2.829 -3.754 -4.211 1.00 96.50 353 ALA A CA 1
ATOM 2547 C C . ALA A 1 353 ? 2.110 -2.544 -3.584 1.00 96.50 353 ALA A C 1
ATOM 2549 O O . ALA A 1 353 ? 0.891 -2.420 -3.686 1.00 96.50 353 ALA A O 1
ATOM 2550 N N . ASN A 1 354 ? 2.844 -1.665 -2.899 1.00 97.94 354 ASN A N 1
ATOM 2551 C CA . ASN A 1 354 ? 2.291 -0.440 -2.325 1.00 97.94 354 ASN A CA 1
ATOM 2552 C C . ASN A 1 354 ? 2.413 0.727 -3.309 1.00 97.94 354 ASN A C 1
ATOM 2554 O O . ASN A 1 354 ? 3.335 0.778 -4.126 1.00 97.94 354 ASN A O 1
ATOM 2558 N N . LEU A 1 355 ? 1.503 1.690 -3.174 1.00 98.31 355 LEU A N 1
ATOM 2559 C CA . LEU A 1 355 ? 1.545 2.961 -3.886 1.00 98.31 355 LEU A CA 1
ATOM 2560 C C . LEU A 1 355 ? 1.984 4.056 -2.910 1.00 98.31 355 LEU A C 1
ATOM 2562 O O . LEU A 1 355 ? 1.257 4.363 -1.966 1.00 98.31 355 LEU A O 1
ATOM 2566 N N . PHE A 1 356 ? 3.160 4.638 -3.134 1.00 97.81 356 PHE A N 1
ATOM 2567 C CA . PHE A 1 356 ? 3.682 5.777 -2.384 1.00 97.81 356 PHE A CA 1
ATOM 2568 C C . PHE A 1 356 ? 3.592 7.039 -3.239 1.00 97.81 356 PHE A C 1
ATOM 2570 O O . PHE A 1 356 ? 4.363 7.196 -4.187 1.00 97.81 356 PHE A O 1
ATOM 2577 N N . ILE A 1 357 ? 2.649 7.923 -2.918 1.00 97.31 357 ILE A N 1
ATOM 2578 C CA . ILE A 1 357 ? 2.264 9.034 -3.795 1.00 97.31 357 ILE A CA 1
ATOM 2579 C C . ILE A 1 357 ? 2.349 10.363 -3.042 1.00 97.31 357 ILE A C 1
ATOM 2581 O O . ILE A 1 357 ? 1.755 10.494 -1.976 1.00 97.31 357 ILE A O 1
ATOM 2585 N N . ASN A 1 358 ? 3.038 11.364 -3.592 1.00 96.12 358 ASN A N 1
ATOM 2586 C CA . ASN A 1 358 ? 3.059 12.731 -3.043 1.00 96.12 358 ASN A CA 1
ATOM 2587 C C . ASN A 1 358 ? 3.441 12.815 -1.551 1.00 96.12 358 ASN A C 1
ATOM 2589 O O . ASN A 1 358 ? 2.940 13.667 -0.819 1.00 96.12 358 ASN A O 1
ATOM 2593 N N . ASN A 1 359 ? 4.276 11.905 -1.053 1.00 94.69 359 ASN A N 1
ATOM 2594 C CA . ASN A 1 359 ? 4.772 12.003 0.314 1.00 94.69 359 ASN A CA 1
ATOM 2595 C C . ASN A 1 359 ? 5.982 12.931 0.352 1.00 94.69 359 ASN A C 1
ATOM 2597 O O . ASN A 1 359 ? 6.818 12.911 -0.557 1.00 94.69 359 ASN A O 1
ATOM 2601 N N . GLU A 1 360 ? 6.092 13.705 1.428 1.00 91.44 360 GLU A N 1
ATOM 2602 C CA . GLU A 1 360 ? 7.117 14.735 1.544 1.00 91.44 360 GLU A CA 1
ATOM 2603 C C . GLU A 1 360 ? 7.862 14.718 2.884 1.00 91.44 360 GLU A C 1
ATOM 2605 O O . GLU A 1 360 ? 7.303 14.415 3.948 1.00 91.44 360 GLU A O 1
ATOM 2610 N N . CYS A 1 361 ? 9.144 15.094 2.834 1.00 86.12 361 CYS A N 1
ATOM 2611 C CA . CYS A 1 361 ? 9.939 15.406 4.018 1.00 86.12 361 CYS A CA 1
ATOM 2612 C C . CYS A 1 361 ? 10.647 16.764 3.878 1.00 86.12 361 CYS A C 1
ATOM 2614 O O . CYS A 1 361 ? 11.534 16.928 3.043 1.00 86.12 361 CYS A O 1
ATOM 2616 N N . THR A 1 362 ? 10.279 17.739 4.720 1.00 75.00 362 THR A N 1
ATOM 2617 C CA . THR A 1 362 ? 10.648 19.162 4.531 1.00 75.00 362 THR A CA 1
ATOM 2618 C C . THR A 1 362 ? 11.899 19.640 5.278 1.00 75.00 362 THR A C 1
ATOM 2620 O O . THR A 1 362 ? 12.434 20.699 4.953 1.00 75.00 362 THR A O 1
ATOM 2623 N N . ALA A 1 363 ? 12.392 18.912 6.284 1.00 62.47 363 ALA A N 1
ATOM 2624 C CA . ALA A 1 363 ? 13.476 19.382 7.157 1.00 62.47 363 ALA A CA 1
ATOM 2625 C C . ALA A 1 363 ? 14.765 18.595 6.939 1.00 62.47 363 ALA A C 1
ATOM 2627 O O . ALA A 1 363 ? 14.827 17.455 7.384 1.00 62.47 363 ALA A O 1
ATOM 2628 N N . SER A 1 364 ? 15.769 19.195 6.283 1.00 62.34 364 SER A N 1
ATOM 2629 C CA . SER A 1 364 ? 17.024 18.549 5.838 1.00 62.34 364 SER A CA 1
ATOM 2630 C C . SER A 1 364 ? 16.891 17.020 5.624 1.00 62.34 364 SER A C 1
ATOM 2632 O O . SER A 1 364 ? 17.561 16.200 6.270 1.00 62.34 364 SER A O 1
ATOM 2634 N N . GLY A 1 365 ? 15.824 16.664 4.903 1.00 56.66 365 GLY A N 1
ATOM 2635 C CA . GLY A 1 365 ? 15.042 15.450 5.107 1.00 56.66 365 GLY A CA 1
ATOM 2636 C C . GLY A 1 365 ? 15.406 14.368 4.112 1.00 56.66 365 GLY A C 1
ATOM 2637 O O . GLY A 1 365 ? 15.495 14.616 2.913 1.00 56.66 365 GLY A O 1
ATOM 2638 N N . ILE A 1 366 ? 15.602 13.148 4.605 1.00 69.69 366 ILE A N 1
ATOM 2639 C CA . ILE A 1 366 ? 16.105 12.030 3.808 1.00 69.69 366 ILE A CA 1
ATOM 2640 C C . ILE A 1 366 ? 15.007 10.963 3.661 1.00 69.69 366 ILE A C 1
ATOM 2642 O O . ILE A 1 366 ? 14.720 10.256 4.631 1.00 69.69 366 ILE A O 1
ATOM 2646 N N . GLY A 1 367 ? 14.448 10.805 2.460 1.00 70.44 367 GLY A N 1
ATOM 2647 C CA . GLY A 1 367 ? 13.350 9.894 2.120 1.00 70.44 367 GLY A CA 1
ATOM 2648 C C . GLY A 1 367 ? 12.018 10.624 1.925 1.00 70.44 367 GLY A C 1
ATOM 2649 O O . GLY A 1 367 ? 11.402 11.025 2.904 1.00 70.44 367 GLY A O 1
ATOM 2650 N N . GLY A 1 368 ? 11.526 10.782 0.695 1.00 78.56 368 GLY A N 1
ATOM 2651 C CA . GLY A 1 368 ? 10.199 11.389 0.461 1.00 78.56 368 GLY A CA 1
ATOM 2652 C C . GLY A 1 368 ? 9.099 10.373 0.742 1.00 78.56 368 GLY A C 1
ATOM 2653 O O . GLY A 1 368 ? 8.350 10.470 1.714 1.00 78.56 368 GLY A O 1
ATOM 2654 N N . ALA A 1 369 ? 9.088 9.299 -0.034 1.00 89.00 369 ALA A N 1
ATOM 2655 C CA . ALA A 1 369 ? 8.224 8.157 0.189 1.00 89.00 369 ALA A CA 1
ATOM 2656 C C . ALA A 1 369 ? 8.768 7.202 1.244 1.00 89.00 369 ALA A C 1
ATOM 2658 O O . ALA A 1 369 ? 8.069 6.949 2.219 1.00 89.00 369 ALA A O 1
ATOM 2659 N N . ALA A 1 370 ? 9.980 6.669 1.077 1.00 92.50 370 ALA A N 1
ATOM 2660 C CA . ALA A 1 370 ? 10.526 5.658 1.980 1.00 92.50 370 ALA A CA 1
ATOM 2661 C C . ALA A 1 370 ? 11.933 6.003 2.480 1.00 92.50 370 ALA A C 1
ATOM 2663 O O . ALA A 1 370 ? 12.764 6.523 1.741 1.00 92.50 370 ALA A O 1
ATOM 2664 N N . SER A 1 371 ? 12.230 5.660 3.733 1.00 90.94 371 SER A N 1
ATOM 2665 C CA . SER A 1 371 ? 13.562 5.795 4.326 1.00 90.94 371 SER A CA 1
ATOM 2666 C C . SER A 1 371 ? 13.891 4.579 5.186 1.00 90.94 371 SER A C 1
ATOM 2668 O O . SER A 1 371 ? 13.065 4.141 5.984 1.00 90.94 371 SER A O 1
ATOM 2670 N N . CYS A 1 372 ? 15.088 4.017 5.030 1.00 89.19 372 CYS A N 1
ATOM 2671 C CA . CYS A 1 372 ? 15.576 2.874 5.804 1.00 89.19 372 CYS A CA 1
ATOM 2672 C C . CYS A 1 372 ? 16.937 3.183 6.435 1.00 89.19 372 CYS A C 1
ATOM 2674 O O . CYS A 1 372 ? 17.843 3.659 5.751 1.00 89.19 372 CYS A O 1
ATOM 2676 N N . ARG A 1 373 ? 17.091 2.884 7.732 1.00 88.56 373 ARG A N 1
ATOM 2677 C CA . ARG A 1 373 ? 18.352 3.016 8.480 1.00 88.56 373 ARG A CA 1
ATOM 2678 C C . ARG A 1 373 ? 18.706 1.735 9.208 1.00 88.56 373 ARG A C 1
ATOM 2680 O O . ARG A 1 373 ? 17.848 1.196 9.910 1.00 88.56 373 ARG A O 1
ATOM 2687 N N . TYR A 1 374 ? 19.954 1.282 9.120 1.00 89.44 374 TYR A N 1
ATOM 2688 C CA . TYR A 1 374 ? 20.420 0.065 9.800 1.00 89.44 374 TYR A CA 1
ATOM 2689 C C . TYR A 1 374 ? 19.521 -1.157 9.543 1.00 89.44 374 TYR A C 1
ATOM 2691 O O . TYR A 1 374 ? 19.213 -1.905 10.466 1.00 89.44 374 TYR A O 1
ATOM 2699 N N . SER A 1 375 ? 19.009 -1.309 8.319 1.00 91.00 375 SER A N 1
ATOM 2700 C CA . SER A 1 375 ? 17.892 -2.214 8.026 1.00 91.00 375 SER A CA 1
ATOM 2701 C C . SER A 1 375 ? 18.110 -3.083 6.789 1.00 91.00 375 SER A C 1
ATOM 2703 O O . SER A 1 375 ? 18.869 -2.724 5.890 1.00 91.00 375 SER A O 1
ATOM 2705 N N . SER A 1 376 ? 17.391 -4.208 6.740 1.00 92.75 376 SER A N 1
ATOM 2706 C CA . SER A 1 376 ? 17.382 -5.155 5.619 1.00 92.75 376 SER A CA 1
ATOM 2707 C C . SER A 1 376 ? 15.954 -5.405 5.145 1.00 92.75 376 SER A C 1
ATOM 2709 O O . SER A 1 376 ? 15.187 -6.119 5.792 1.00 92.75 376 SER A O 1
ATOM 2711 N N . VAL A 1 377 ? 15.569 -4.775 4.036 1.00 94.75 377 VAL A N 1
ATOM 2712 C CA . VAL A 1 377 ? 14.176 -4.742 3.564 1.00 94.75 377 VAL A CA 1
ATOM 2713 C C . VAL A 1 377 ? 14.100 -5.171 2.111 1.00 94.75 377 VAL A C 1
ATOM 2715 O O . VAL A 1 377 ? 14.897 -4.715 1.291 1.00 94.75 377 VAL A O 1
ATOM 2718 N N . LEU A 1 378 ? 13.110 -6.001 1.790 1.00 97.69 378 LEU A N 1
ATOM 2719 C CA . LEU A 1 378 ? 12.701 -6.242 0.411 1.00 97.69 378 LEU A CA 1
ATOM 2720 C C . LEU A 1 378 ? 11.622 -5.230 0.022 1.00 97.69 378 LEU A C 1
ATOM 2722 O O . LEU A 1 378 ? 10.521 -5.262 0.575 1.00 97.69 378 LEU A O 1
ATOM 2726 N N . PHE A 1 379 ? 11.932 -4.372 -0.944 1.00 98.25 379 PHE A N 1
ATOM 2727 C CA . PHE A 1 379 ? 10.956 -3.557 -1.657 1.00 98.25 379 PHE A CA 1
ATOM 2728 C C . PHE A 1 379 ? 10.679 -4.213 -2.999 1.00 98.25 379 PHE A C 1
ATOM 2730 O O . PHE A 1 379 ? 11.602 -4.372 -3.801 1.00 98.25 379 PHE A O 1
ATOM 2737 N N . GLN A 1 380 ? 9.428 -4.599 -3.235 1.00 98.31 380 GLN A N 1
ATOM 2738 C CA . GLN A 1 380 ? 9.046 -5.281 -4.460 1.00 98.31 380 GLN A CA 1
ATOM 2739 C C . GLN A 1 380 ? 7.732 -4.785 -5.057 1.00 98.31 380 GLN A C 1
ATOM 2741 O O . GLN A 1 380 ? 6.766 -4.593 -4.323 1.00 98.31 380 GLN A O 1
ATOM 2746 N N . ASP A 1 381 ? 7.668 -4.630 -6.380 1.00 97.31 381 ASP A N 1
ATOM 2747 C CA . ASP A 1 381 ? 6.439 -4.272 -7.106 1.00 97.31 381 ASP A CA 1
ATOM 2748 C C . ASP A 1 381 ? 5.792 -2.953 -6.630 1.00 97.31 381 ASP A C 1
ATOM 2750 O O . ASP A 1 381 ? 4.602 -2.728 -6.846 1.00 97.31 381 ASP A O 1
ATOM 2754 N N . ASN A 1 382 ? 6.525 -2.083 -5.926 1.00 98.56 382 ASN A N 1
ATOM 2755 C CA . ASN A 1 382 ? 5.970 -0.824 -5.428 1.00 98.56 382 ASN A CA 1
ATOM 2756 C C . ASN A 1 382 ? 6.053 0.266 -6.497 1.00 98.56 382 ASN A C 1
ATOM 2758 O O . ASN A 1 382 ? 6.989 0.294 -7.299 1.00 98.56 382 ASN A O 1
ATOM 2762 N N . ILE A 1 383 ? 5.116 1.212 -6.438 1.00 98.50 383 ILE A N 1
ATOM 2763 C CA . ILE A 1 383 ? 5.141 2.431 -7.249 1.00 98.50 383 ILE A CA 1
ATOM 2764 C C . ILE A 1 383 ? 5.406 3.619 -6.327 1.00 98.50 383 ILE A C 1
ATOM 2766 O O . ILE A 1 383 ? 4.604 3.924 -5.445 1.00 98.50 383 ILE A O 1
ATOM 2770 N N . PHE A 1 384 ? 6.530 4.292 -6.546 1.00 98.38 384 PHE A N 1
ATOM 2771 C CA . PHE A 1 384 ? 6.926 5.531 -5.889 1.00 98.38 384 PHE A CA 1
ATOM 2772 C C . PHE A 1 384 ? 6.722 6.679 -6.874 1.00 98.38 384 PHE A C 1
ATOM 2774 O O . PHE A 1 384 ? 7.528 6.849 -7.789 1.00 98.38 384 PHE A O 1
ATOM 2781 N N . SER A 1 385 ? 5.643 7.440 -6.707 1.00 97.62 385 SER A N 1
ATOM 2782 C CA . SER A 1 385 ? 5.258 8.509 -7.628 1.00 97.62 385 SER A CA 1
ATOM 2783 C C . SER A 1 385 ? 5.259 9.874 -6.960 1.00 97.62 385 SER A C 1
ATOM 2785 O O . SER A 1 385 ? 4.628 10.053 -5.918 1.00 97.62 385 SER A O 1
ATOM 2787 N N . SER A 1 386 ? 5.889 10.854 -7.607 1.00 96.81 386 SER A N 1
ATOM 2788 C CA . SER A 1 386 ? 5.697 12.276 -7.281 1.00 96.81 386 SER A CA 1
ATOM 2789 C C . SER A 1 386 ? 6.037 12.650 -5.833 1.00 96.81 386 SER A C 1
ATOM 2791 O O . SER A 1 386 ? 5.461 13.573 -5.269 1.00 96.81 386 SER A O 1
ATOM 2793 N N . ASN A 1 387 ? 6.956 11.919 -5.202 1.00 95.88 387 ASN A N 1
ATOM 2794 C CA . ASN A 1 387 ? 7.389 12.206 -3.837 1.00 95.88 387 ASN A CA 1
ATOM 2795 C C . ASN A 1 387 ? 8.487 13.276 -3.832 1.00 95.88 387 ASN A C 1
ATOM 2797 O O . ASN A 1 387 ? 9.218 13.422 -4.818 1.00 95.88 387 ASN A O 1
ATOM 2801 N N . GLU A 1 388 ? 8.631 13.977 -2.705 1.00 93.00 388 GLU A N 1
ATOM 2802 C CA . GLU A 1 388 ? 9.581 15.084 -2.551 1.00 93.00 388 GLU A CA 1
ATOM 2803 C C . GLU A 1 388 ? 10.424 14.960 -1.270 1.00 93.00 388 GLU A C 1
ATOM 2805 O O . GLU A 1 388 ? 9.916 14.664 -0.187 1.00 93.00 388 GLU A O 1
ATOM 2810 N N . ALA A 1 389 ? 11.739 15.170 -1.371 1.00 90.69 389 ALA A N 1
ATOM 2811 C CA . ALA A 1 389 ? 12.646 15.203 -0.216 1.00 90.69 389 ALA A CA 1
ATOM 2812 C C . ALA A 1 389 ? 13.944 15.960 -0.520 1.00 90.69 389 ALA A C 1
ATOM 2814 O O . ALA A 1 389 ? 14.223 16.314 -1.657 1.00 90.69 389 ALA A O 1
ATOM 2815 N N . GLU A 1 390 ? 14.821 16.148 0.468 1.00 89.44 390 GLU A N 1
ATOM 2816 C CA . GLU A 1 390 ? 16.190 16.595 0.177 1.00 89.44 390 GLU A CA 1
ATOM 2817 C C . GLU A 1 390 ? 17.018 15.459 -0.438 1.00 89.44 390 GLU A C 1
ATOM 2819 O O . GLU A 1 390 ? 17.832 15.678 -1.331 1.00 89.44 390 GLU A O 1
ATOM 2824 N N . SER A 1 391 ? 16.834 14.218 0.006 1.00 89.00 391 SER A N 1
ATOM 2825 C CA . SER A 1 391 ? 17.585 13.077 -0.526 1.00 89.00 391 SER A CA 1
ATOM 2826 C C . SER A 1 391 ? 16.728 11.826 -0.619 1.00 89.00 391 SER A C 1
ATOM 2828 O O . SER A 1 391 ? 16.047 11.491 0.344 1.00 89.00 391 SER A O 1
ATOM 2830 N N . GLY A 1 392 ? 16.780 11.118 -1.749 1.00 90.56 392 GLY A N 1
ATOM 2831 C CA . GLY A 1 392 ? 16.058 9.861 -1.954 1.00 90.56 392 GLY A CA 1
ATOM 2832 C C . GLY A 1 392 ? 14.548 10.055 -1.942 1.00 90.56 392 GLY A C 1
ATOM 2833 O O . GLY A 1 392 ? 13.876 9.514 -1.066 1.00 90.56 392 GLY A O 1
ATOM 2834 N N . ALA A 1 393 ? 14.001 10.858 -2.857 1.00 93.38 393 ALA A N 1
ATOM 2835 C CA . ALA A 1 393 ? 12.583 11.206 -2.788 1.00 93.38 393 ALA A CA 1
ATOM 2836 C C . ALA A 1 393 ? 11.665 9.994 -2.969 1.00 93.38 393 ALA A C 1
ATOM 2838 O O . ALA A 1 393 ? 10.716 9.852 -2.205 1.00 93.38 393 ALA A O 1
ATOM 2839 N N . GLY A 1 394 ? 11.986 9.053 -3.857 1.00 95.12 394 GLY A N 1
ATOM 2840 C CA . GLY A 1 394 ? 11.333 7.742 -3.845 1.00 95.12 394 GLY A CA 1
ATOM 2841 C C . GLY A 1 394 ? 11.777 6.888 -2.650 1.00 95.12 394 GLY A C 1
ATOM 2842 O O . GLY A 1 394 ? 10.977 6.532 -1.784 1.00 95.12 394 GLY A O 1
ATOM 2843 N N . LEU A 1 395 ? 13.070 6.575 -2.574 1.00 94.88 395 LEU A N 1
ATOM 2844 C CA . LEU A 1 395 ? 13.632 5.784 -1.481 1.00 94.88 395 LEU A CA 1
ATOM 2845 C C . LEU A 1 395 ? 14.990 6.305 -1.033 1.00 94.88 395 LEU A C 1
ATOM 2847 O O . LEU A 1 395 ? 15.890 6.537 -1.836 1.00 94.88 395 LEU A O 1
ATOM 2851 N N . ASN A 1 396 ? 15.177 6.383 0.276 1.00 92.69 396 ASN A N 1
ATOM 2852 C CA . ASN A 1 396 ? 16.474 6.590 0.884 1.00 92.69 396 ASN A CA 1
ATOM 2853 C C . ASN A 1 396 ? 16.930 5.373 1.703 1.00 92.69 396 ASN A C 1
ATOM 2855 O O . ASN A 1 396 ? 16.174 4.824 2.504 1.00 92.69 396 ASN A O 1
ATOM 2859 N N . SER A 1 397 ? 18.208 5.026 1.581 1.00 90.69 397 SER A N 1
ATOM 2860 C CA . SER A 1 397 ? 18.871 3.988 2.366 1.00 90.69 397 SER A CA 1
ATOM 2861 C C . SER A 1 397 ? 20.121 4.542 3.044 1.00 90.69 397 SER A C 1
ATOM 2863 O O . SER A 1 397 ? 20.990 5.097 2.377 1.00 90.69 397 SER A O 1
ATOM 2865 N N . TRP A 1 398 ? 20.231 4.363 4.360 1.00 87.62 398 TRP A N 1
ATOM 2866 C CA . TRP A 1 398 ? 21.395 4.750 5.160 1.00 87.62 398 TRP A CA 1
ATOM 2867 C C . TRP A 1 398 ? 21.883 3.554 5.979 1.00 87.62 398 TRP A C 1
ATOM 2869 O O . TRP A 1 398 ? 21.096 2.945 6.707 1.00 87.62 398 TRP A O 1
ATOM 2879 N N . ASP A 1 399 ? 23.161 3.193 5.881 1.00 88.06 399 ASP A N 1
ATOM 2880 C CA . ASP A 1 399 ? 23.765 2.060 6.610 1.00 88.06 399 ASP A CA 1
ATOM 2881 C C . ASP A 1 399 ? 22.920 0.774 6.510 1.00 88.06 399 ASP A C 1
ATOM 2883 O O . ASP A 1 399 ? 22.736 0.053 7.489 1.00 88.06 399 ASP A O 1
ATOM 2887 N N . SER A 1 400 ? 22.322 0.527 5.343 1.00 90.06 400 SER A N 1
ATOM 2888 C CA . SER A 1 400 ? 21.300 -0.504 5.126 1.00 90.06 400 SER A CA 1
ATOM 2889 C C . SER A 1 400 ? 21.573 -1.281 3.842 1.00 90.06 400 SER A C 1
ATOM 2891 O O . SER A 1 400 ? 22.206 -0.767 2.920 1.00 90.06 400 SER A O 1
ATOM 2893 N N . ASN A 1 401 ? 21.048 -2.502 3.762 1.00 91.25 401 ASN A N 1
ATOM 2894 C CA . ASN A 1 401 ? 21.205 -3.412 2.625 1.00 91.25 401 ASN A CA 1
ATOM 2895 C C . ASN A 1 401 ? 19.843 -3.794 2.001 1.00 91.25 401 ASN A C 1
ATOM 2897 O O . ASN A 1 401 ? 19.481 -4.975 1.974 1.00 91.25 401 ASN A O 1
ATOM 2901 N N . PRO A 1 402 ? 19.036 -2.821 1.529 1.00 93.94 402 PRO A N 1
ATOM 2902 C CA . PRO A 1 402 ? 17.754 -3.130 0.916 1.00 93.94 402 PRO A CA 1
ATOM 2903 C C . PRO A 1 402 ? 17.938 -3.899 -0.395 1.00 93.94 402 PRO A C 1
ATOM 2905 O O . PRO A 1 402 ? 18.896 -3.683 -1.139 1.00 93.94 402 PRO A O 1
ATOM 2908 N N . THR A 1 403 ? 16.975 -4.768 -0.689 1.00 96.44 403 THR A N 1
ATOM 2909 C CA . THR A 1 403 ? 16.780 -5.347 -2.019 1.00 96.44 403 THR A CA 1
ATOM 2910 C C . THR A 1 403 ? 15.615 -4.626 -2.677 1.00 96.44 403 THR A C 1
ATOM 2912 O O . THR A 1 403 ? 14.491 -4.700 -2.183 1.00 96.44 403 THR A O 1
ATOM 2915 N N . LEU A 1 404 ? 15.890 -3.912 -3.763 1.00 97.94 404 LEU A N 1
ATOM 2916 C CA . LEU A 1 404 ? 14.897 -3.261 -4.607 1.00 97.94 404 LEU A CA 1
ATOM 2917 C C . LEU A 1 404 ? 14.689 -4.140 -5.832 1.00 97.94 404 LEU A C 1
ATOM 2919 O O . LEU A 1 404 ? 15.611 -4.312 -6.632 1.00 97.94 404 LEU A O 1
ATOM 2923 N N . ARG A 1 405 ? 13.495 -4.715 -5.951 1.00 98.06 405 ARG A N 1
ATOM 2924 C CA . ARG A 1 405 ? 13.148 -5.619 -7.036 1.00 98.06 405 ARG A CA 1
ATOM 2925 C C . ARG A 1 405 ? 11.863 -5.205 -7.744 1.00 98.06 405 ARG A C 1
ATOM 2927 O O . ARG A 1 405 ? 10.842 -5.074 -7.086 1.00 98.06 405 ARG A O 1
ATOM 2934 N N . ASP A 1 406 ? 11.889 -5.034 -9.057 1.00 97.81 406 ASP A N 1
ATOM 2935 C CA . ASP A 1 406 ? 10.675 -4.803 -9.859 1.00 97.81 406 ASP A CA 1
ATOM 2936 C C . ASP A 1 406 ? 9.844 -3.578 -9.397 1.00 97.81 406 ASP A C 1
ATOM 2938 O O . ASP A 1 406 ? 8.620 -3.566 -9.485 1.00 97.81 406 ASP A O 1
ATOM 2942 N N . ASN A 1 407 ? 10.484 -2.539 -8.839 1.00 98.69 407 ASN A N 1
ATOM 2943 C CA . ASN A 1 407 ? 9.788 -1.316 -8.415 1.00 98.69 407 ASN A CA 1
ATOM 2944 C C . ASN A 1 407 ? 9.783 -0.265 -9.530 1.00 98.69 407 ASN A C 1
ATOM 2946 O O . ASN A 1 407 ? 10.711 -0.189 -10.336 1.00 98.69 407 ASN A O 1
ATOM 2950 N N . THR A 1 408 ? 8.778 0.610 -9.522 1.00 98.50 408 THR A N 1
ATOM 2951 C CA . THR A 1 408 ? 8.709 1.792 -10.389 1.00 98.50 408 THR A CA 1
ATOM 2952 C C . THR A 1 408 ? 8.898 3.065 -9.569 1.00 98.50 408 THR A C 1
ATOM 2954 O O . THR A 1 408 ? 8.140 3.332 -8.640 1.00 98.50 408 THR A O 1
ATOM 2957 N N . PHE A 1 409 ? 9.888 3.874 -9.932 1.00 98.56 409 PHE A N 1
ATOM 2958 C CA . PHE A 1 409 ? 10.135 5.209 -9.396 1.00 98.56 409 PHE A CA 1
ATOM 2959 C C . PHE A 1 409 ? 9.847 6.225 -10.496 1.00 98.56 409 PHE A C 1
ATOM 2961 O O . PHE A 1 409 ? 10.605 6.307 -11.462 1.00 98.56 409 PHE A O 1
ATOM 2968 N N . ILE A 1 410 ? 8.766 6.989 -10.365 1.00 97.69 410 ILE A N 1
ATOM 2969 C CA . ILE A 1 410 ? 8.309 7.917 -11.399 1.00 97.69 410 ILE A CA 1
ATOM 2970 C C . ILE A 1 410 ? 8.127 9.337 -10.860 1.00 97.69 410 ILE A C 1
ATOM 2972 O O . ILE A 1 410 ? 7.509 9.553 -9.818 1.00 97.69 410 ILE A O 1
ATOM 2976 N N . SER A 1 411 ? 8.687 10.316 -11.570 1.00 96.88 411 SER A N 1
ATOM 2977 C CA . SER A 1 411 ? 8.474 11.748 -11.310 1.00 96.88 411 SER A CA 1
ATOM 2978 C C . SER A 1 411 ? 8.771 12.206 -9.877 1.00 96.88 411 SER A C 1
ATOM 2980 O O . SER A 1 411 ? 8.169 13.163 -9.397 1.00 96.88 411 SER A O 1
ATOM 2982 N N . ASN A 1 412 ? 9.692 11.544 -9.174 1.00 97.38 412 ASN A N 1
ATOM 2983 C CA . ASN A 1 412 ? 10.103 11.964 -7.835 1.00 97.38 412 ASN A CA 1
ATOM 2984 C C . ASN A 1 412 ? 11.139 13.094 -7.921 1.00 97.38 412 ASN A C 1
ATOM 2986 O O . ASN A 1 412 ? 11.961 13.120 -8.844 1.00 97.38 412 ASN A O 1
ATOM 2990 N N . HIS A 1 413 ? 11.120 14.008 -6.950 1.00 95.06 413 HIS A N 1
ATOM 2991 C CA . HIS A 1 413 ? 11.999 15.176 -6.920 1.00 95.06 413 HIS A CA 1
ATOM 2992 C C . HIS A 1 413 ? 12.823 15.241 -5.633 1.00 95.06 413 HIS A C 1
ATOM 2994 O O . HIS A 1 413 ? 12.264 15.284 -4.539 1.00 95.06 413 HIS A O 1
ATOM 3000 N N . ALA A 1 414 ? 14.153 15.286 -5.753 1.00 93.75 414 ALA A N 1
ATOM 3001 C CA . ALA A 1 414 ? 15.042 15.451 -4.603 1.00 93.75 414 ALA A CA 1
ATOM 3002 C C . ALA A 1 414 ? 16.125 16.518 -4.809 1.00 93.75 414 ALA A C 1
ATOM 3004 O O . ALA A 1 414 ? 16.344 16.999 -5.917 1.00 93.75 414 ALA A O 1
ATOM 3005 N N . ALA A 1 415 ? 16.900 16.842 -3.770 1.00 91.12 415 ALA A N 1
ATOM 3006 C CA . ALA A 1 415 ? 18.209 17.459 -3.995 1.00 91.12 415 ALA A CA 1
ATOM 3007 C C . ALA A 1 415 ? 19.246 16.421 -4.455 1.00 91.12 415 ALA A C 1
ATOM 3009 O O . ALA A 1 415 ? 20.032 16.694 -5.359 1.00 91.12 415 ALA A O 1
ATOM 3010 N N . SER A 1 416 ? 19.220 15.209 -3.893 1.00 90.38 416 SER A N 1
ATOM 3011 C CA . SER A 1 416 ? 20.095 14.096 -4.297 1.00 90.38 416 SER A CA 1
ATOM 3012 C C . SER A 1 416 ? 19.327 12.781 -4.417 1.00 90.38 416 SER A C 1
ATOM 3014 O O . SER A 1 416 ? 18.689 12.360 -3.459 1.00 90.38 416 SER A O 1
ATOM 3016 N N . GLY A 1 417 ? 19.424 12.082 -5.546 1.00 90.81 417 GLY A N 1
ATOM 3017 C CA . GLY A 1 417 ? 18.715 10.823 -5.773 1.00 90.81 417 GLY A CA 1
ATOM 3018 C C . GLY A 1 417 ? 17.211 11.048 -5.866 1.00 90.81 417 GLY A C 1
ATOM 3019 O O . GLY A 1 417 ? 16.496 10.729 -4.918 1.00 90.81 417 GLY A O 1
ATOM 3020 N N . GLY A 1 418 ? 16.734 11.611 -6.980 1.00 92.62 418 GLY A N 1
ATOM 3021 C CA . GLY A 1 418 ? 15.298 11.835 -7.197 1.00 92.62 418 GLY A CA 1
ATOM 3022 C C . GLY A 1 418 ? 14.504 10.542 -7.001 1.00 92.62 418 GLY A C 1
ATOM 3023 O O . GLY A 1 418 ? 13.616 10.470 -6.156 1.00 92.62 418 GLY A O 1
ATOM 3024 N N . GLY A 1 419 ? 14.905 9.470 -7.686 1.00 95.69 419 GLY A N 1
ATOM 3025 C CA . GLY A 1 419 ? 14.355 8.132 -7.465 1.00 95.69 419 GLY A CA 1
ATOM 3026 C C . GLY A 1 419 ? 14.859 7.491 -6.168 1.00 95.69 419 GLY A C 1
ATOM 3027 O O . GLY A 1 419 ? 14.088 7.240 -5.241 1.00 95.69 419 GLY A O 1
ATOM 3028 N N . THR A 1 420 ? 16.157 7.201 -6.086 1.00 95.62 420 THR A N 1
ATOM 3029 C CA . THR A 1 420 ? 16.764 6.519 -4.936 1.00 95.62 420 THR A CA 1
ATOM 3030 C C . THR A 1 420 ? 18.094 7.143 -4.522 1.00 95.62 420 THR A C 1
ATOM 3032 O O . THR A 1 420 ? 18.944 7.466 -5.355 1.00 95.62 420 THR A O 1
ATOM 3035 N N . HIS A 1 421 ? 18.306 7.248 -3.211 1.00 93.81 421 HIS A N 1
ATOM 3036 C CA . HIS A 1 421 ? 19.581 7.619 -2.609 1.00 93.81 421 HIS A CA 1
ATOM 3037 C C . HIS A 1 421 ? 20.108 6.489 -1.716 1.00 93.81 421 HIS A C 1
ATOM 3039 O O . HIS A 1 421 ? 19.404 6.018 -0.822 1.00 93.81 421 HIS A O 1
ATOM 3045 N N . LEU A 1 422 ? 21.345 6.047 -1.957 1.00 91.12 422 LEU A N 1
ATOM 3046 C CA . LEU A 1 422 ? 22.012 4.985 -1.200 1.00 91.12 422 LEU A CA 1
ATOM 3047 C C . LEU A 1 422 ? 23.276 5.536 -0.533 1.00 91.12 422 LEU A C 1
ATOM 3049 O O . LEU A 1 422 ? 24.237 5.901 -1.215 1.00 91.12 422 LEU A O 1
ATOM 3053 N N . HIS A 1 423 ? 23.284 5.569 0.798 1.00 87.00 423 HIS A N 1
ATOM 3054 C CA . HIS A 1 423 ? 24.357 6.146 1.603 1.00 87.00 423 HIS A CA 1
ATOM 3055 C C . HIS A 1 423 ? 25.049 5.122 2.520 1.00 87.00 423 HIS A C 1
ATOM 3057 O O . HIS A 1 423 ? 24.455 4.132 2.952 1.00 87.00 423 HIS A O 1
ATOM 3063 N N . PHE A 1 424 ? 26.333 5.373 2.793 1.00 71.81 424 PHE A N 1
ATOM 3064 C CA . PHE A 1 424 ? 27.297 4.427 3.362 1.00 71.81 424 PHE A CA 1
ATOM 3065 C C . PHE A 1 424 ? 27.237 4.253 4.879 1.00 71.81 424 PHE A C 1
ATOM 3067 O O . PHE A 1 424 ? 27.352 5.245 5.596 1.00 71.81 424 PHE A O 1
ATOM 3074 N N . GLY A 1 425 ? 27.332 2.975 5.295 1.00 58.59 425 GLY A N 1
ATOM 3075 C CA . GLY A 1 425 ? 27.858 2.521 6.589 1.00 58.59 425 GLY A CA 1
ATOM 3076 C C . GLY A 1 425 ? 28.537 1.153 6.493 1.00 58.59 425 GLY A C 1
ATOM 3077 O O . GLY A 1 425 ? 28.108 0.276 5.749 1.00 58.59 425 GLY A O 1
ATOM 3078 N N . SER A 1 426 ? 29.604 0.952 7.268 1.00 59.38 426 SER A N 1
ATOM 3079 C CA . SER A 1 426 ? 30.608 -0.112 7.091 1.00 59.38 426 SER A CA 1
ATOM 3080 C C . SER A 1 426 ? 30.209 -1.544 7.498 1.00 59.38 426 SER A C 1
ATOM 3082 O O . SER A 1 426 ? 31.069 -2.420 7.458 1.00 59.38 426 SER A O 1
ATOM 3084 N N . ASN A 1 427 ? 28.966 -1.810 7.929 1.00 62.09 427 ASN A N 1
ATOM 3085 C CA . ASN A 1 427 ? 28.684 -2.990 8.770 1.00 62.09 427 ASN A CA 1
ATOM 3086 C C . ASN A 1 427 ? 27.465 -3.869 8.385 1.00 62.09 427 ASN A C 1
ATOM 3088 O O . ASN A 1 427 ? 27.272 -4.888 9.045 1.00 62.09 427 ASN A O 1
ATOM 3092 N N . MET A 1 428 ? 26.647 -3.535 7.369 1.00 67.62 428 MET A N 1
ATOM 3093 C CA . MET A 1 428 ? 25.357 -4.230 7.105 1.00 67.62 428 MET A CA 1
ATOM 3094 C C . MET A 1 428 ? 25.265 -4.994 5.765 1.00 67.62 428 MET A C 1
ATOM 3096 O O . MET A 1 428 ? 24.242 -5.612 5.487 1.00 67.62 428 MET A O 1
ATOM 3100 N N . GLY A 1 429 ? 26.326 -5.018 4.950 1.00 74.81 429 GLY A N 1
ATOM 3101 C CA . GLY A 1 429 ? 26.290 -5.563 3.581 1.00 74.81 429 GLY A CA 1
ATOM 3102 C C . GLY A 1 429 ? 25.816 -4.533 2.547 1.00 74.81 429 GLY A C 1
ATOM 3103 O O . GLY A 1 429 ? 25.472 -3.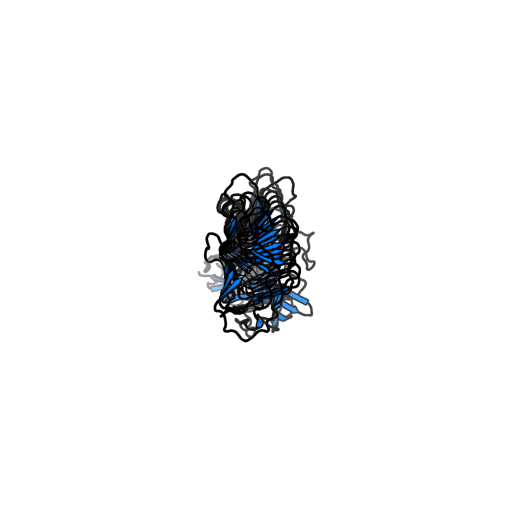410 2.908 1.00 74.81 429 GLY A O 1
ATOM 3104 N N . ALA A 1 430 ? 25.839 -4.896 1.263 1.00 85.94 430 ALA A N 1
ATOM 3105 C CA . ALA A 1 430 ? 25.574 -3.972 0.159 1.00 85.94 430 ALA A CA 1
ATOM 3106 C C . ALA A 1 430 ? 24.127 -4.092 -0.386 1.00 85.94 430 ALA A C 1
ATOM 3108 O O . ALA A 1 430 ? 23.574 -5.196 -0.394 1.00 85.94 430 ALA A O 1
ATOM 3109 N N . PRO A 1 431 ? 23.495 -2.981 -0.826 1.00 91.62 431 PRO A N 1
ATOM 3110 C CA . PRO A 1 431 ? 22.176 -2.997 -1.467 1.00 91.62 431 PRO A CA 1
ATOM 3111 C C . PRO A 1 431 ? 22.139 -3.808 -2.772 1.00 91.62 431 PRO A C 1
ATOM 3113 O O . PRO A 1 431 ? 23.176 -4.022 -3.403 1.00 91.62 431 PRO A O 1
ATOM 3116 N N . LYS A 1 432 ? 20.929 -4.196 -3.196 1.00 93.75 432 LYS A N 1
ATOM 3117 C CA . LYS A 1 432 ? 20.648 -4.894 -4.466 1.00 93.75 432 LYS A CA 1
ATOM 3118 C C . LYS A 1 432 ? 19.553 -4.183 -5.245 1.00 93.75 432 LYS A C 1
ATOM 3120 O O . LYS A 1 432 ? 18.536 -3.827 -4.655 1.00 93.75 432 LYS A O 1
ATOM 3125 N N . LEU A 1 433 ? 19.764 -3.967 -6.540 1.00 96.56 433 LEU A N 1
ATOM 3126 C CA . LEU A 1 433 ? 18.850 -3.250 -7.427 1.00 96.56 433 LEU A CA 1
ATOM 3127 C C . LEU A 1 433 ? 18.647 -4.058 -8.710 1.00 96.56 433 LEU A C 1
ATOM 3129 O O . LEU A 1 433 ? 19.521 -4.098 -9.578 1.00 96.56 433 LEU A O 1
ATOM 3133 N N . GLU A 1 434 ? 17.489 -4.703 -8.821 1.00 96.69 434 GLU A N 1
ATOM 3134 C CA . GLU A 1 434 ? 17.181 -5.672 -9.875 1.00 96.69 434 GLU A CA 1
ATOM 3135 C C . GLU A 1 434 ? 15.799 -5.391 -10.474 1.00 96.69 434 GLU A C 1
ATOM 3137 O O . GLU A 1 434 ? 14.838 -5.231 -9.730 1.00 96.69 434 GLU A O 1
ATOM 3142 N N . GLY A 1 435 ? 15.649 -5.321 -11.793 1.00 97.06 435 GLY A N 1
ATOM 3143 C CA . GLY A 1 435 ? 14.313 -5.196 -12.403 1.00 97.06 435 GLY A CA 1
ATOM 3144 C C . GLY A 1 435 ? 13.629 -3.834 -12.225 1.00 97.06 435 GLY A C 1
ATOM 3145 O O . GLY A 1 435 ? 12.445 -3.710 -12.519 1.00 97.06 435 GLY A O 1
ATOM 3146 N N . ASN A 1 436 ? 14.298 -2.800 -11.699 1.00 98.56 436 ASN A N 1
ATOM 3147 C CA . ASN A 1 436 ? 13.620 -1.545 -11.355 1.00 98.56 436 ASN A CA 1
ATOM 3148 C C . ASN A 1 436 ? 13.540 -0.579 -12.544 1.00 98.56 436 ASN A C 1
ATOM 3150 O O . ASN A 1 436 ? 14.451 -0.475 -13.373 1.00 98.56 436 ASN A O 1
ATOM 3154 N N . LEU A 1 437 ? 12.460 0.196 -12.563 1.00 98.38 437 LEU A N 1
ATOM 3155 C CA . LEU A 1 437 ? 12.151 1.195 -13.575 1.00 98.38 437 LEU A CA 1
ATOM 3156 C C . LEU A 1 437 ? 12.205 2.601 -12.960 1.00 98.38 437 LEU A C 1
ATOM 3158 O O . LEU A 1 437 ? 11.487 2.891 -12.006 1.00 98.38 437 LEU A O 1
ATOM 3162 N N . TYR A 1 438 ? 13.043 3.478 -13.511 1.00 98.44 438 TYR A N 1
ATOM 3163 C CA . TYR A 1 438 ? 13.218 4.864 -13.068 1.00 98.44 438 TYR A CA 1
ATOM 3164 C C . TYR A 1 438 ? 12.857 5.827 -14.197 1.00 98.44 438 TYR A C 1
ATOM 3166 O O . TYR A 1 438 ? 13.597 5.933 -15.176 1.00 98.44 438 TYR A O 1
ATOM 3174 N N . ILE A 1 439 ? 11.744 6.542 -14.049 1.00 97.56 439 ILE A N 1
ATOM 3175 C CA . ILE A 1 439 ? 11.156 7.383 -15.094 1.00 97.56 439 ILE A CA 1
ATOM 3176 C C . ILE A 1 439 ? 11.061 8.827 -14.616 1.00 97.56 439 ILE A C 1
ATOM 3178 O O . ILE A 1 439 ? 10.454 9.101 -13.582 1.00 97.56 439 ILE A O 1
ATOM 3182 N N . ALA A 1 440 ? 11.612 9.762 -15.388 1.00 96.31 440 ALA A N 1
ATOM 3183 C CA . ALA A 1 440 ? 11.382 11.196 -15.202 1.00 96.31 440 ALA A CA 1
ATOM 3184 C C . ALA A 1 440 ? 11.646 11.720 -13.773 1.00 96.31 440 ALA A C 1
ATOM 3186 O O . ALA A 1 440 ? 11.027 12.690 -13.336 1.00 96.31 440 ALA A O 1
ATOM 3187 N N . ASN A 1 441 ? 12.544 11.081 -13.015 1.00 97.50 441 ASN A N 1
ATOM 3188 C CA . ASN A 1 441 ? 12.922 11.557 -11.689 1.00 97.50 441 ASN A CA 1
ATOM 3189 C C . ASN A 1 441 ? 13.929 12.699 -11.820 1.00 97.50 441 ASN A C 1
ATOM 3191 O O . ASN A 1 441 ? 14.775 12.702 -12.718 1.00 97.50 441 ASN A O 1
ATOM 3195 N N . SER A 1 442 ? 13.867 13.657 -10.903 1.00 96.06 442 SER A N 1
ATOM 3196 C CA . SER A 1 442 ? 14.694 14.858 -10.958 1.00 96.06 442 SER A CA 1
ATOM 3197 C C . SER A 1 442 ? 15.461 15.101 -9.662 1.00 96.06 442 SER A C 1
ATOM 3199 O O . SER A 1 442 ? 14.968 14.844 -8.562 1.00 96.06 442 SER A O 1
ATOM 3201 N N . ALA A 1 443 ? 16.684 15.611 -9.799 1.00 94.62 443 ALA A N 1
ATOM 3202 C CA . ALA A 1 443 ? 17.529 16.028 -8.691 1.00 94.62 443 ALA A CA 1
ATOM 3203 C C . ALA A 1 443 ? 18.090 17.443 -8.904 1.00 94.62 443 ALA A C 1
ATOM 3205 O O . ALA A 1 443 ? 18.545 17.783 -9.997 1.00 94.62 443 ALA A O 1
ATOM 3206 N N . THR A 1 444 ? 18.132 18.280 -7.866 1.00 93.62 444 THR A N 1
ATOM 3207 C CA . THR A 1 444 ? 18.781 19.602 -7.992 1.00 93.62 444 THR A CA 1
ATOM 3208 C C . THR A 1 444 ? 20.312 19.519 -7.967 1.00 93.62 444 THR A C 1
ATOM 3210 O O . THR A 1 444 ? 20.974 20.370 -8.558 1.00 93.62 444 THR A O 1
ATOM 3213 N N . ALA A 1 445 ? 20.897 18.486 -7.349 1.00 90.50 445 ALA A N 1
ATOM 3214 C CA . ALA A 1 445 ? 22.344 18.286 -7.274 1.00 90.50 445 ALA A CA 1
ATOM 3215 C C . ALA A 1 445 ? 22.800 16.987 -7.958 1.00 90.50 445 ALA A C 1
ATOM 3217 O O . ALA A 1 445 ? 23.463 17.044 -8.994 1.00 90.50 445 ALA A O 1
ATOM 3218 N N . TYR A 1 446 ? 22.455 15.822 -7.409 1.00 91.56 446 TYR A N 1
ATOM 3219 C CA . TYR A 1 446 ? 23.130 14.567 -7.764 1.00 91.56 446 TYR A CA 1
ATOM 3220 C C . TYR A 1 446 ? 22.146 13.461 -8.124 1.00 91.56 446 TYR A C 1
ATOM 3222 O O . TYR A 1 446 ? 21.324 13.112 -7.284 1.00 91.56 446 TYR A O 1
ATOM 3230 N N . GLY A 1 447 ? 22.273 12.858 -9.310 1.00 92.31 447 GLY A N 1
ATOM 3231 C CA . GLY A 1 447 ? 21.562 11.620 -9.652 1.00 92.31 447 GLY A CA 1
ATOM 3232 C C . GLY A 1 447 ? 20.044 11.785 -9.734 1.00 92.31 447 GLY A C 1
ATOM 3233 O O . GLY A 1 447 ? 19.359 11.646 -8.722 1.00 92.31 447 GLY A O 1
ATOM 3234 N N . GLY A 1 448 ? 19.491 12.027 -10.925 1.00 93.50 448 GLY A N 1
ATOM 3235 C CA . GLY A 1 448 ? 18.036 12.109 -11.098 1.00 93.50 448 GLY A CA 1
ATOM 3236 C C . GLY A 1 448 ? 17.343 10.796 -10.730 1.00 93.50 448 GLY A C 1
ATOM 3237 O O . GLY A 1 448 ? 16.422 10.780 -9.918 1.00 93.50 448 GLY A O 1
ATOM 3238 N N . ALA A 1 449 ? 17.850 9.670 -11.241 1.00 95.69 449 ALA A N 1
ATOM 3239 C CA . ALA A 1 449 ? 17.357 8.342 -10.878 1.00 95.69 449 ALA A CA 1
ATOM 3240 C C . ALA A 1 449 ? 17.998 7.843 -9.581 1.00 95.69 449 ALA A C 1
ATOM 3242 O O . ALA A 1 449 ? 17.305 7.526 -8.619 1.00 95.69 449 ALA A O 1
ATOM 3243 N N . LEU A 1 450 ? 19.329 7.770 -9.566 1.00 94.56 450 LEU A N 1
ATOM 3244 C CA . LEU A 1 450 ? 20.114 7.081 -8.552 1.00 94.56 450 LEU A CA 1
ATOM 3245 C C . LEU A 1 450 ? 21.292 7.949 -8.108 1.00 94.56 450 LEU A C 1
ATOM 3247 O O . LEU A 1 450 ? 22.113 8.377 -8.919 1.00 94.56 450 LEU A O 1
ATOM 3251 N N . SER A 1 451 ? 21.431 8.137 -6.801 1.00 93.06 451 SER A N 1
ATOM 3252 C CA . SER A 1 451 ? 22.624 8.725 -6.190 1.00 93.06 451 SER A CA 1
ATOM 3253 C C . SER A 1 451 ? 23.199 7.755 -5.170 1.00 93.06 451 SER A C 1
ATOM 3255 O O . SER A 1 451 ? 22.497 7.345 -4.248 1.00 93.06 451 SER A O 1
ATOM 3257 N N . MET A 1 452 ? 24.480 7.415 -5.298 1.00 89.50 452 MET A N 1
ATOM 3258 C CA . MET A 1 452 ? 25.106 6.395 -4.459 1.00 89.50 452 MET A CA 1
ATOM 3259 C C . MET A 1 452 ? 26.441 6.875 -3.905 1.00 89.50 452 MET A C 1
ATOM 3261 O O . MET A 1 452 ? 27.280 7.406 -4.632 1.00 89.50 452 MET A O 1
ATOM 3265 N N . THR A 1 453 ? 26.651 6.650 -2.611 1.00 87.38 453 THR A N 1
ATOM 3266 C CA . THR A 1 453 ? 27.947 6.831 -1.943 1.00 87.38 453 THR A CA 1
ATOM 3267 C C . THR A 1 453 ? 28.412 5.545 -1.250 1.00 87.38 453 THR A C 1
ATOM 3269 O O . THR A 1 453 ? 29.178 5.603 -0.293 1.00 87.38 453 THR A O 1
ATOM 3272 N N . VAL A 1 454 ? 27.910 4.391 -1.694 1.00 84.75 454 VAL A N 1
ATOM 3273 C CA . VAL A 1 454 ? 28.150 3.059 -1.127 1.00 84.75 454 VAL A CA 1
ATOM 3274 C C . VAL A 1 454 ? 28.391 2.045 -2.250 1.00 84.75 454 VAL A C 1
ATOM 3276 O O . VAL A 1 454 ? 27.962 2.262 -3.383 1.00 84.75 454 VAL A O 1
ATOM 3279 N N . ILE A 1 455 ? 29.064 0.938 -1.930 1.00 85.12 455 ILE A N 1
ATOM 3280 C CA . ILE A 1 455 ? 29.198 -0.221 -2.824 1.00 85.12 455 ILE A CA 1
ATOM 3281 C C . ILE A 1 455 ? 27.841 -0.926 -2.928 1.00 85.12 455 ILE A C 1
ATOM 3283 O O . ILE A 1 455 ? 27.165 -1.131 -1.918 1.00 85.12 455 ILE A O 1
ATOM 3287 N N . VAL A 1 456 ? 27.462 -1.313 -4.142 1.00 83.31 456 VAL A N 1
ATOM 3288 C CA . VAL A 1 456 ? 26.240 -2.074 -4.435 1.00 83.31 456 VAL A CA 1
ATOM 3289 C C . VAL A 1 456 ? 26.636 -3.502 -4.810 1.00 83.31 456 VAL A C 1
ATOM 3291 O O . VAL A 1 456 ? 27.592 -3.689 -5.557 1.00 83.31 456 VAL A O 1
ATOM 3294 N N . ASP A 1 457 ? 25.932 -4.504 -4.273 1.00 82.44 457 ASP A N 1
ATOM 3295 C CA . ASP A 1 457 ? 26.238 -5.925 -4.517 1.00 82.44 457 ASP A CA 1
ATOM 3296 C C . ASP A 1 457 ? 25.837 -6.328 -5.939 1.00 82.44 457 ASP A C 1
ATOM 3298 O O . ASP A 1 457 ? 26.586 -6.984 -6.659 1.00 82.44 457 ASP A O 1
ATOM 3302 N N . SER A 1 458 ? 24.641 -5.900 -6.352 1.00 84.75 458 SER A N 1
ATOM 3303 C CA . SER A 1 458 ? 24.084 -6.171 -7.672 1.00 84.75 458 SER A CA 1
ATOM 3304 C C . SER A 1 458 ? 23.294 -4.962 -8.183 1.00 84.75 458 SER A C 1
ATOM 3306 O O . SER A 1 458 ? 22.409 -4.449 -7.497 1.00 84.75 458 SER A O 1
ATOM 3308 N N . LEU A 1 459 ? 23.619 -4.493 -9.392 1.00 93.44 459 LEU A N 1
ATOM 3309 C CA . LEU A 1 459 ? 22.815 -3.523 -10.137 1.00 93.44 459 LEU A CA 1
ATOM 3310 C C . LEU A 1 459 ? 22.650 -4.032 -11.569 1.00 93.44 459 LEU A C 1
ATOM 3312 O O . LEU A 1 459 ? 23.544 -3.889 -12.402 1.00 93.44 459 LEU A O 1
ATOM 3316 N N . HIS A 1 460 ? 21.516 -4.665 -11.852 1.00 96.25 460 HIS A N 1
ATOM 3317 C CA . HIS A 1 460 ? 21.263 -5.241 -13.172 1.00 96.25 460 HIS A CA 1
ATOM 3318 C C . HIS A 1 460 ? 19.795 -5.288 -13.537 1.00 96.25 460 HIS A C 1
ATOM 3320 O O . HIS A 1 460 ? 18.934 -5.178 -12.667 1.00 96.25 460 HIS A O 1
ATOM 3326 N N . ARG A 1 461 ? 19.517 -5.434 -14.837 1.00 96.88 461 ARG A N 1
ATOM 3327 C CA . ARG A 1 461 ? 18.148 -5.456 -15.360 1.00 96.88 461 ARG A CA 1
ATOM 3328 C C . ARG A 1 461 ? 17.351 -4.249 -14.886 1.00 96.88 461 ARG A C 1
ATOM 3330 O O . ARG A 1 461 ? 16.254 -4.396 -14.389 1.00 96.88 461 ARG A O 1
ATOM 3337 N N . ASN A 1 462 ? 17.921 -3.048 -14.931 1.00 98.25 462 ASN A N 1
ATOM 3338 C CA . ASN A 1 462 ? 17.168 -1.829 -14.620 1.00 98.25 462 ASN A CA 1
ATOM 3339 C C . ASN A 1 462 ? 16.952 -1.020 -15.904 1.00 98.25 462 ASN A C 1
ATOM 3341 O O . ASN A 1 462 ? 17.720 -1.144 -16.860 1.00 98.25 462 ASN A O 1
ATOM 3345 N N . THR A 1 463 ? 15.931 -0.167 -15.918 1.00 98.38 463 THR A N 1
ATOM 3346 C CA . THR A 1 463 ? 15.672 0.771 -17.019 1.00 98.38 463 THR A CA 1
ATOM 3347 C C . THR A 1 463 ? 15.544 2.183 -16.455 1.00 98.38 463 THR A C 1
ATOM 3349 O O . THR A 1 463 ? 14.656 2.457 -15.651 1.00 98.38 463 THR A O 1
ATOM 3352 N N . LEU A 1 464 ? 16.458 3.079 -16.837 1.00 98.12 464 LEU A N 1
ATOM 3353 C CA . LEU A 1 464 ? 16.516 4.470 -16.379 1.00 98.12 464 LEU A CA 1
ATOM 3354 C C . LEU A 1 464 ? 16.263 5.403 -17.569 1.00 98.12 464 LEU A C 1
ATOM 3356 O O . LEU A 1 464 ? 17.123 5.532 -18.448 1.00 98.12 464 LEU A O 1
ATOM 3360 N N . VAL A 1 465 ? 15.106 6.069 -17.580 1.00 96.31 465 VAL A N 1
ATOM 3361 C CA . VAL A 1 465 ? 14.652 6.906 -18.699 1.00 96.31 465 VAL A CA 1
ATOM 3362 C C . VAL A 1 465 ? 14.206 8.291 -18.249 1.00 96.31 465 VAL A C 1
ATOM 3364 O O . VAL A 1 465 ? 13.457 8.426 -17.285 1.00 96.31 465 VAL A O 1
ATOM 3367 N N . GLY A 1 466 ? 14.637 9.336 -18.959 1.00 94.56 466 GLY A N 1
ATOM 3368 C CA . GLY A 1 466 ? 14.094 10.685 -18.755 1.00 94.56 466 GLY A CA 1
ATOM 3369 C C . GLY A 1 466 ? 14.514 11.362 -17.450 1.00 94.56 466 GLY A C 1
ATOM 3370 O O . GLY A 1 466 ? 13.909 12.357 -17.074 1.00 94.56 466 GLY A O 1
ATOM 3371 N N . ASN A 1 467 ? 15.491 10.826 -16.716 1.00 96.94 467 ASN A N 1
ATOM 3372 C CA . ASN A 1 467 ? 15.884 11.363 -15.416 1.00 96.94 467 ASN A CA 1
ATOM 3373 C C . ASN A 1 467 ? 16.865 12.527 -15.573 1.00 96.94 467 ASN A C 1
ATOM 3375 O O . ASN A 1 467 ? 17.725 12.525 -16.461 1.00 96.94 467 ASN A O 1
ATOM 3379 N N . GLU A 1 468 ? 16.768 13.511 -14.685 1.00 95.50 468 GLU A N 1
ATOM 3380 C CA . GLU A 1 468 ? 17.537 14.748 -14.783 1.00 95.50 468 GLU A CA 1
ATOM 3381 C C . GLU A 1 468 ? 18.206 15.127 -13.461 1.00 95.50 468 GLU A C 1
ATOM 3383 O O . GLU A 1 468 ? 17.639 14.976 -12.382 1.00 95.50 468 GLU A O 1
ATOM 3388 N N . ALA A 1 469 ? 19.414 15.683 -13.546 1.00 94.00 469 ALA A N 1
ATOM 3389 C CA . ALA A 1 469 ? 20.097 16.304 -12.419 1.00 94.00 469 ALA A CA 1
ATOM 3390 C C . ALA A 1 469 ? 20.683 17.647 -12.858 1.00 94.00 469 ALA A C 1
ATOM 3392 O O . ALA A 1 469 ? 21.369 17.707 -13.880 1.00 94.00 469 ALA A O 1
ATOM 3393 N N . SER A 1 470 ? 20.433 18.725 -12.106 1.00 90.56 470 SER A N 1
ATOM 3394 C CA . SER A 1 470 ? 20.910 20.057 -12.511 1.00 90.56 470 SER A CA 1
ATOM 3395 C C . SER A 1 470 ? 22.423 20.242 -12.353 1.00 90.56 470 SER A C 1
ATOM 3397 O O . SER A 1 470 ? 22.991 21.066 -13.069 1.00 90.56 470 SER A O 1
ATOM 3399 N N . ALA A 1 471 ? 23.084 19.504 -11.448 1.00 87.12 471 ALA A N 1
ATOM 3400 C CA . ALA A 1 471 ? 24.538 19.578 -11.291 1.00 87.12 471 ALA A CA 1
ATOM 3401 C C . ALA A 1 471 ? 25.272 18.391 -11.936 1.00 87.12 471 ALA A C 1
ATOM 3403 O O . ALA A 1 471 ? 26.085 18.609 -12.835 1.00 87.12 471 ALA A O 1
ATOM 3404 N N . GLN A 1 472 ? 25.044 17.152 -11.482 1.00 88.12 472 GLN A N 1
ATOM 3405 C CA . GLN A 1 472 ? 25.838 15.991 -11.909 1.00 88.12 472 GLN A CA 1
ATOM 3406 C C . GLN A 1 472 ? 25.029 14.688 -11.969 1.00 88.12 472 GLN A C 1
ATOM 3408 O O . GLN A 1 472 ? 24.305 14.348 -11.034 1.00 88.12 472 GLN A O 1
ATOM 3413 N N . GLY A 1 473 ? 25.250 13.912 -13.037 1.00 82.50 473 GLY A N 1
ATOM 3414 C CA . GLY A 1 473 ? 24.712 12.560 -13.196 1.00 82.50 473 GLY A CA 1
ATOM 3415 C C . GLY A 1 473 ? 23.214 12.574 -13.465 1.00 82.50 473 GLY A C 1
ATOM 3416 O O . GLY A 1 473 ? 22.433 12.326 -12.553 1.00 82.50 473 GLY A O 1
ATOM 3417 N N . GLY A 1 474 ? 22.811 12.862 -14.708 1.00 86.06 474 GLY A N 1
ATOM 3418 C CA . GLY A 1 474 ? 21.392 12.951 -15.083 1.00 86.06 474 GLY A CA 1
ATOM 3419 C C . GLY A 1 474 ? 20.577 11.736 -14.621 1.00 86.06 474 GLY A C 1
ATOM 3420 O O . GLY A 1 474 ? 19.533 11.889 -13.996 1.00 86.06 474 GLY A O 1
ATOM 3421 N N . ALA A 1 475 ? 21.120 10.532 -14.813 1.00 91.69 475 ALA A N 1
ATOM 3422 C CA . ALA A 1 475 ? 20.575 9.296 -14.262 1.00 91.69 475 ALA A CA 1
ATOM 3423 C C . ALA A 1 475 ? 21.301 8.886 -12.973 1.00 91.69 475 ALA A C 1
ATOM 3425 O O . ALA A 1 475 ? 20.671 8.749 -11.926 1.00 91.69 475 ALA A O 1
ATOM 3426 N N . LEU A 1 476 ? 22.620 8.693 -13.051 1.00 93.00 476 LEU A N 1
ATOM 3427 C CA . LEU A 1 476 ? 23.426 8.040 -12.027 1.00 93.00 476 LEU A CA 1
ATOM 3428 C C . LEU A 1 476 ? 24.553 8.944 -11.527 1.00 93.00 476 LEU A C 1
ATOM 3430 O O . LEU A 1 476 ? 25.384 9.417 -12.306 1.00 93.00 476 LEU A O 1
ATOM 3434 N N . TYR A 1 477 ? 24.632 9.104 -10.210 1.00 92.75 477 TYR A N 1
ATOM 3435 C CA . TYR A 1 477 ? 25.755 9.746 -9.536 1.00 92.75 477 TYR A CA 1
ATOM 3436 C C . TYR A 1 477 ? 26.478 8.774 -8.600 1.00 92.75 477 TYR A C 1
ATOM 3438 O O . TYR A 1 477 ? 25.850 8.092 -7.785 1.00 92.75 477 TYR A O 1
ATOM 3446 N N . LEU A 1 478 ? 27.810 8.763 -8.695 1.00 89.38 478 LEU A N 1
ATOM 3447 C CA . LEU A 1 478 ? 28.712 7.977 -7.861 1.00 89.38 478 LEU A CA 1
ATOM 3448 C C . LEU A 1 478 ? 29.630 8.895 -7.049 1.00 89.38 478 LEU A C 1
ATOM 3450 O O . LEU A 1 478 ? 30.450 9.640 -7.599 1.00 89.38 478 LEU A O 1
ATOM 3454 N N . GLY A 1 479 ? 29.505 8.804 -5.725 1.00 85.94 479 GLY A N 1
ATOM 3455 C CA . GLY A 1 479 ? 30.388 9.456 -4.766 1.00 85.94 479 GLY A CA 1
ATOM 3456 C C . GLY A 1 479 ? 31.761 8.782 -4.643 1.00 85.94 479 GLY A C 1
ATOM 3457 O O . GLY A 1 479 ? 32.110 7.858 -5.376 1.00 85.94 479 GLY A O 1
ATOM 3458 N N . SER A 1 480 ? 32.568 9.261 -3.693 1.00 81.94 480 SER A N 1
ATOM 3459 C CA . SER A 1 480 ? 33.917 8.737 -3.439 1.00 81.94 480 SER A CA 1
ATOM 3460 C C . SER A 1 480 ? 33.899 7.348 -2.797 1.00 81.94 480 SER A C 1
ATOM 3462 O O . SER A 1 480 ? 33.176 7.137 -1.828 1.00 81.94 480 SER A O 1
ATOM 3464 N N . GLY A 1 481 ? 34.757 6.440 -3.276 1.00 74.31 481 GLY A N 1
ATOM 3465 C CA . GLY A 1 481 ? 34.948 5.102 -2.695 1.00 74.31 481 GLY A CA 1
ATOM 3466 C C . GLY A 1 481 ? 33.819 4.120 -3.014 1.00 74.31 481 GLY A C 1
ATOM 3467 O O . GLY A 1 481 ? 33.565 3.207 -2.233 1.00 74.31 481 GLY A O 1
ATOM 3468 N N . CYS A 1 482 ? 33.116 4.345 -4.124 1.00 78.75 482 CYS A N 1
ATOM 3469 C CA . CYS A 1 482 ? 32.000 3.521 -4.575 1.00 78.75 482 CYS A CA 1
ATOM 3470 C C . CYS A 1 482 ? 32.441 2.687 -5.767 1.00 78.75 482 CYS A C 1
ATOM 3472 O O . CYS A 1 482 ? 32.747 3.244 -6.818 1.00 78.75 482 CYS A O 1
ATOM 3474 N N . ASP A 1 483 ? 32.429 1.369 -5.619 1.00 79.81 483 ASP A N 1
ATOM 3475 C CA . ASP A 1 483 ? 32.617 0.466 -6.746 1.00 79.81 483 ASP A CA 1
ATOM 3476 C C . ASP A 1 483 ? 31.254 0.093 -7.325 1.00 79.81 483 ASP A C 1
ATOM 3478 O O . ASP A 1 483 ? 30.355 -0.353 -6.605 1.00 79.81 483 ASP A O 1
ATOM 3482 N N . LEU A 1 484 ? 31.100 0.314 -8.629 1.00 84.38 484 LEU A N 1
ATOM 3483 C CA . LEU A 1 484 ? 29.900 -0.015 -9.384 1.00 84.38 484 LEU A CA 1
ATOM 3484 C C . LEU A 1 484 ? 30.191 -1.156 -10.357 1.00 84.38 484 LEU A C 1
ATOM 3486 O O . LEU A 1 484 ? 30.996 -1.001 -11.277 1.00 84.38 484 LEU A O 1
ATOM 3490 N N . ALA A 1 485 ? 29.453 -2.251 -10.200 1.00 89.62 485 ALA A N 1
ATOM 3491 C CA . ALA A 1 485 ? 29.272 -3.270 -11.223 1.00 89.62 485 ALA A CA 1
ATOM 3492 C C . ALA A 1 485 ? 27.828 -3.198 -11.739 1.00 89.62 485 ALA A C 1
ATOM 3494 O O . ALA A 1 485 ? 26.891 -3.521 -11.009 1.00 89.62 485 ALA A O 1
ATOM 3495 N N . LEU A 1 486 ? 27.660 -2.748 -12.983 1.00 93.19 486 LEU A N 1
ATOM 3496 C CA . LEU A 1 486 ? 26.361 -2.589 -13.637 1.00 93.19 486 LEU A CA 1
ATOM 3497 C C . LEU A 1 486 ? 26.324 -3.419 -14.916 1.00 93.19 486 LEU A C 1
ATOM 3499 O O . LEU A 1 486 ? 27.247 -3.356 -15.730 1.00 93.19 486 LEU A O 1
ATOM 3503 N N . TRP A 1 487 ? 25.262 -4.200 -15.094 1.00 96.31 487 TRP A N 1
ATOM 3504 C CA . TRP A 1 487 ? 25.088 -5.012 -16.298 1.00 96.31 487 TRP A CA 1
ATOM 3505 C C . TRP A 1 487 ? 23.621 -5.214 -16.688 1.00 96.31 487 TRP A C 1
ATOM 3507 O O . TRP A 1 487 ? 22.727 -4.938 -15.891 1.00 96.31 487 TRP A O 1
ATOM 3517 N N . SER A 1 488 ? 23.345 -5.635 -17.927 1.00 97.50 488 SER A N 1
ATOM 3518 C CA . SER A 1 488 ? 21.977 -5.830 -18.449 1.00 97.50 488 SER A CA 1
ATOM 3519 C C . SER A 1 488 ? 21.034 -4.648 -18.190 1.00 97.50 488 SER A C 1
ATOM 3521 O O . SER A 1 488 ? 19.867 -4.845 -17.880 1.00 97.50 488 SER A O 1
ATOM 3523 N N . THR A 1 489 ? 21.518 -3.408 -18.238 1.00 98.00 489 THR A N 1
ATOM 3524 C CA . THR A 1 489 ? 20.732 -2.224 -17.846 1.00 98.00 489 THR A CA 1
ATOM 3525 C C . THR A 1 489 ? 20.582 -1.257 -19.016 1.00 98.00 489 THR A C 1
ATOM 3527 O O . THR A 1 489 ? 21.524 -1.077 -19.786 1.00 98.00 489 THR A O 1
ATOM 3530 N N . ILE A 1 490 ? 19.413 -0.619 -19.132 1.00 98.19 490 ILE A N 1
ATOM 3531 C CA . ILE A 1 490 ? 19.169 0.461 -20.095 1.00 98.19 490 ILE A CA 1
ATOM 3532 C C . ILE A 1 490 ? 19.291 1.814 -19.388 1.00 98.19 490 ILE A C 1
ATOM 3534 O O . ILE A 1 490 ? 18.624 2.051 -18.379 1.00 98.19 490 ILE A O 1
ATOM 3538 N N . ILE A 1 491 ? 20.091 2.728 -19.941 1.00 96.56 491 ILE A N 1
ATOM 3539 C CA . ILE A 1 491 ? 20.157 4.137 -19.524 1.00 96.56 491 ILE A CA 1
ATOM 3540 C C . ILE A 1 491 ? 20.004 5.017 -20.764 1.00 96.56 491 ILE A C 1
ATOM 3542 O O . ILE A 1 491 ? 20.928 5.131 -21.566 1.00 96.56 491 ILE A O 1
ATOM 3546 N N . THR A 1 492 ? 18.850 5.672 -20.908 1.00 93.75 492 THR A N 1
ATOM 3547 C CA . THR A 1 492 ? 18.517 6.456 -22.108 1.00 93.75 492 THR A CA 1
ATOM 3548 C C . THR A 1 492 ? 17.740 7.731 -21.808 1.00 93.75 492 THR A C 1
ATOM 3550 O O . THR A 1 492 ? 17.069 7.832 -20.788 1.00 93.75 492 THR A O 1
ATOM 3553 N N . ALA A 1 493 ? 17.834 8.723 -22.695 1.00 86.44 493 ALA A N 1
ATOM 3554 C CA . ALA A 1 493 ? 17.105 9.991 -22.604 1.00 86.44 493 ALA A CA 1
ATOM 3555 C C . ALA A 1 493 ? 17.241 10.717 -21.248 1.00 86.44 493 ALA A C 1
ATOM 3557 O O . ALA A 1 493 ? 16.334 11.427 -20.834 1.00 86.44 493 ALA A O 1
ATOM 3558 N N . ASN A 1 494 ? 18.355 10.534 -20.539 1.00 86.19 494 ASN A N 1
ATOM 3559 C CA . ASN A 1 494 ? 18.614 11.231 -19.280 1.00 86.19 494 ASN A CA 1
ATOM 3560 C C . ASN A 1 494 ? 19.354 12.554 -19.557 1.00 86.19 494 ASN A C 1
ATOM 3562 O O . ASN A 1 494 ? 20.006 12.692 -20.596 1.00 86.19 494 ASN A O 1
ATOM 3566 N N . GLY A 1 495 ? 19.253 13.516 -18.633 1.00 75.88 495 GLY A N 1
ATOM 3567 C CA . GLY A 1 495 ? 19.872 14.845 -18.727 1.00 75.88 495 GLY A CA 1
ATOM 3568 C C . GLY A 1 495 ? 21.395 14.827 -18.989 1.00 75.88 495 GLY A C 1
ATOM 3569 O O . GLY A 1 495 ? 22.020 13.763 -19.024 1.00 75.88 495 GLY A O 1
ATOM 3570 N N . PRO A 1 496 ? 22.036 15.998 -19.180 1.00 67.00 496 PRO A N 1
ATOM 3571 C CA . PRO A 1 496 ? 23.425 16.080 -19.638 1.00 67.00 496 PRO A CA 1
ATOM 3572 C C . PRO A 1 496 ? 24.378 15.281 -18.733 1.00 67.00 496 PRO A C 1
ATOM 3574 O O . PRO A 1 496 ? 24.350 15.429 -17.515 1.00 67.00 496 PRO A O 1
ATOM 3577 N N . ALA A 1 497 ? 25.228 14.448 -19.347 1.00 81.25 497 ALA A N 1
ATOM 3578 C CA . ALA A 1 497 ? 26.089 13.468 -18.672 1.00 81.25 497 ALA A CA 1
ATOM 3579 C C . ALA A 1 497 ? 25.284 12.493 -17.775 1.00 81.25 497 ALA A C 1
ATOM 3581 O O . ALA A 1 497 ? 25.214 12.681 -16.555 1.00 81.25 497 ALA A O 1
ATOM 3582 N N . PRO A 1 498 ? 24.687 11.425 -18.349 1.00 84.56 498 PRO A N 1
ATOM 3583 C CA . PRO A 1 498 ? 23.775 10.542 -17.619 1.00 84.56 498 PRO A CA 1
ATOM 3584 C C . PRO A 1 498 ? 24.446 9.812 -16.456 1.00 84.56 498 PRO A C 1
ATOM 3586 O O . PRO A 1 498 ? 23.765 9.464 -15.499 1.00 84.56 498 PRO A O 1
ATOM 3589 N N . ILE A 1 499 ? 25.763 9.603 -16.518 1.00 90.12 499 ILE A N 1
ATOM 3590 C CA . ILE A 1 499 ? 26.553 8.963 -15.470 1.00 90.12 499 ILE A CA 1
ATOM 3591 C C . ILE A 1 499 ? 27.670 9.920 -15.058 1.00 90.12 499 ILE A C 1
ATOM 3593 O O . ILE A 1 499 ? 28.459 10.363 -15.895 1.00 90.12 499 ILE A O 1
ATOM 3597 N N . CYS A 1 500 ? 27.761 10.216 -13.763 1.00 88.25 500 CYS A N 1
ATOM 3598 C CA . CYS A 1 500 ? 28.852 10.990 -13.185 1.00 88.25 500 CYS A CA 1
ATOM 3599 C C . CYS A 1 500 ? 29.617 10.154 -12.155 1.00 88.25 500 CYS A C 1
ATOM 3601 O O . CYS A 1 500 ? 29.040 9.688 -11.173 1.00 88.25 500 CYS A O 1
ATOM 3603 N N . ASN A 1 501 ? 30.927 10.005 -12.371 1.00 84.62 501 ASN A N 1
ATOM 3604 C CA . ASN A 1 501 ? 31.858 9.443 -11.397 1.00 84.62 501 ASN A CA 1
ATOM 3605 C C . ASN A 1 501 ? 32.743 10.561 -10.834 1.00 84.62 501 ASN A C 1
ATOM 3607 O O . ASN A 1 501 ? 33.653 11.032 -11.516 1.00 84.62 501 ASN A O 1
ATOM 3611 N N . TYR A 1 502 ? 32.459 11.002 -9.608 1.00 76.75 502 TYR A N 1
ATOM 3612 C CA . TYR A 1 502 ? 33.183 12.107 -8.975 1.00 76.75 502 TYR A CA 1
ATOM 3613 C C . TYR A 1 502 ? 34.376 11.634 -8.120 1.00 76.75 502 TYR A C 1
ATOM 3615 O O . TYR A 1 502 ? 35.296 12.401 -7.834 1.00 76.75 502 TYR A O 1
ATOM 3623 N N . GLY A 1 503 ? 34.385 10.367 -7.695 1.00 65.94 503 GLY A N 1
ATOM 3624 C CA . GLY A 1 503 ? 35.363 9.830 -6.752 1.00 65.94 503 GLY A CA 1
ATOM 3625 C C . GLY A 1 503 ? 36.685 9.401 -7.402 1.00 65.94 503 GLY A C 1
ATOM 3626 O O . GLY A 1 503 ? 36.674 8.454 -8.183 1.00 65.94 503 GLY A O 1
ATOM 3627 N N . PRO A 1 504 ? 37.856 9.953 -7.018 1.00 58.16 504 PRO A N 1
ATOM 3628 C CA . PRO A 1 504 ? 39.155 9.501 -7.541 1.00 58.16 504 PRO A CA 1
ATOM 3629 C C . PRO A 1 504 ? 39.529 8.061 -7.128 1.00 58.16 504 PRO A C 1
ATOM 3631 O O . PRO A 1 504 ? 40.542 7.541 -7.587 1.00 58.16 504 PRO A O 1
ATOM 3634 N N . ALA A 1 505 ? 38.732 7.430 -6.259 1.00 63.25 505 ALA A N 1
ATOM 3635 C CA . ALA A 1 505 ? 38.910 6.071 -5.746 1.00 63.25 505 ALA A CA 1
ATOM 3636 C C . ALA A 1 505 ? 37.726 5.132 -6.074 1.00 63.25 505 ALA A C 1
ATOM 3638 O O . ALA A 1 505 ? 37.593 4.097 -5.432 1.00 63.25 505 ALA A O 1
ATOM 3639 N N . SER A 1 506 ? 36.851 5.507 -7.013 1.00 72.75 506 SER A N 1
ATOM 3640 C CA . SER A 1 506 ? 35.654 4.740 -7.392 1.00 72.75 506 SER A CA 1
ATOM 3641 C C . SER A 1 506 ? 35.878 4.010 -8.720 1.00 72.75 506 SER A C 1
ATOM 3643 O O . SER A 1 506 ? 36.244 4.651 -9.712 1.00 72.75 506 SER A O 1
ATOM 3645 N N . THR A 1 507 ? 35.657 2.691 -8.770 1.00 79.38 507 THR A N 1
ATOM 3646 C CA . THR A 1 507 ? 35.706 1.924 -10.027 1.00 79.38 507 THR A CA 1
ATOM 3647 C C . THR A 1 507 ? 34.318 1.787 -10.650 1.00 79.38 507 THR A C 1
ATOM 3649 O O . THR A 1 507 ? 33.330 1.535 -9.968 1.00 79.38 507 THR A O 1
ATOM 3652 N N . VAL A 1 508 ? 34.231 1.976 -11.969 1.00 86.69 508 VAL A N 1
ATOM 3653 C CA . VAL A 1 508 ? 32.975 1.862 -12.724 1.00 86.69 508 VAL A CA 1
ATOM 3654 C C . VAL A 1 508 ? 33.152 0.809 -13.800 1.00 86.69 508 VAL A C 1
ATOM 3656 O O . VAL A 1 508 ? 33.843 1.044 -14.790 1.00 86.69 508 VAL A O 1
ATOM 3659 N N . ASN A 1 509 ? 32.536 -0.351 -13.592 1.00 90.06 509 ASN A N 1
ATOM 3660 C CA . ASN A 1 509 ? 32.510 -1.442 -14.551 1.00 90.06 509 ASN A CA 1
ATOM 3661 C C . ASN A 1 509 ? 31.083 -1.627 -15.071 1.00 90.06 509 ASN A C 1
ATOM 3663 O O . ASN A 1 509 ? 30.202 -2.096 -14.34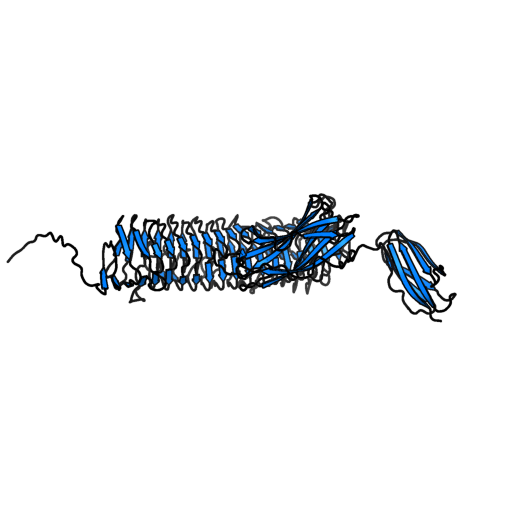8 1.00 90.06 509 ASN A O 1
ATOM 3667 N N . ILE A 1 510 ? 30.870 -1.229 -16.323 1.00 93.06 510 ILE A N 1
ATOM 3668 C CA . ILE A 1 510 ? 29.594 -1.369 -17.022 1.00 93.06 510 ILE A CA 1
ATOM 3669 C C . ILE A 1 510 ? 29.790 -2.350 -18.169 1.00 93.06 510 ILE A C 1
ATOM 3671 O O . ILE A 1 510 ? 30.660 -2.127 -19.012 1.00 93.06 510 ILE A O 1
ATOM 3675 N N . ALA A 1 511 ? 28.992 -3.411 -18.205 1.00 95.31 511 ALA A N 1
ATOM 3676 C CA . ALA A 1 511 ? 29.073 -4.437 -19.238 1.00 95.31 511 ALA A CA 1
ATOM 3677 C C . ALA A 1 511 ? 27.682 -4.874 -19.711 1.00 95.31 511 ALA A C 1
ATOM 3679 O O . ALA A 1 511 ? 26.714 -4.783 -18.961 1.00 95.31 511 ALA A O 1
ATOM 3680 N N . PHE A 1 512 ? 27.583 -5.381 -20.940 1.00 97.19 512 PHE A N 1
ATOM 3681 C CA . PHE A 1 512 ? 26.361 -5.964 -21.508 1.00 97.19 512 PHE A CA 1
ATOM 3682 C C . PHE A 1 512 ? 25.108 -5.105 -21.273 1.00 97.19 512 PHE A C 1
ATOM 3684 O O . PHE A 1 512 ? 24.084 -5.598 -20.810 1.00 97.19 512 PHE A O 1
ATOM 3691 N N . SER A 1 513 ? 25.238 -3.795 -21.477 1.00 97.56 513 SER A N 1
ATOM 3692 C CA . SER A 1 513 ? 24.215 -2.790 -21.174 1.00 97.56 513 SER A CA 1
ATOM 3693 C C . SER A 1 513 ? 23.992 -1.858 -22.359 1.00 97.56 513 SER A C 1
ATOM 3695 O O . SER A 1 513 ? 24.889 -1.696 -23.184 1.00 97.56 513 SER A O 1
ATOM 3697 N N . ASP A 1 514 ? 22.824 -1.220 -22.424 1.00 96.12 514 ASP A N 1
ATOM 3698 C CA . ASP A 1 514 ? 22.499 -0.242 -23.462 1.00 96.12 514 ASP A CA 1
ATOM 3699 C C . ASP A 1 514 ? 22.494 1.169 -22.869 1.00 96.12 514 ASP A C 1
ATOM 3701 O O . ASP A 1 514 ? 21.601 1.545 -22.107 1.00 96.12 514 ASP A O 1
ATOM 3705 N N . ILE A 1 515 ? 23.543 1.937 -23.166 1.00 93.94 515 ILE A N 1
ATOM 3706 C CA . ILE A 1 515 ? 23.800 3.236 -22.535 1.00 93.94 515 ILE A CA 1
ATOM 3707 C C . ILE A 1 515 ? 23.877 4.311 -23.612 1.00 93.94 515 ILE A C 1
ATOM 3709 O O . ILE A 1 515 ? 24.665 4.203 -24.556 1.00 93.94 515 ILE A O 1
ATOM 3713 N N . GLN A 1 516 ? 23.075 5.367 -23.467 1.00 90.38 516 GLN A N 1
ATOM 3714 C CA . GLN A 1 516 ? 23.094 6.522 -24.360 1.00 90.38 516 GLN A CA 1
ATOM 3715 C C . GLN A 1 516 ? 23.396 7.831 -23.603 1.00 90.38 516 GLN A C 1
ATOM 3717 O O . GLN A 1 516 ? 22.671 8.172 -22.662 1.00 90.38 516 GLN A O 1
ATOM 3722 N N . PRO A 1 517 ? 24.424 8.605 -24.026 1.00 87.00 517 PRO A N 1
ATOM 3723 C CA . PRO A 1 517 ? 25.385 8.304 -25.100 1.00 87.00 517 PRO A CA 1
ATOM 3724 C C . PRO A 1 517 ? 26.302 7.113 -24.768 1.00 87.00 517 PRO A C 1
ATOM 3726 O O . PRO A 1 517 ? 26.345 6.667 -23.625 1.00 87.00 517 PRO A O 1
ATOM 3729 N N . GLU A 1 518 ? 27.021 6.616 -25.779 1.00 89.19 518 GLU A N 1
ATOM 3730 C CA . GLU A 1 518 ? 27.875 5.424 -25.695 1.00 89.19 518 GLU A CA 1
ATOM 3731 C C . GLU A 1 518 ? 28.804 5.430 -24.472 1.00 89.19 518 GLU A C 1
ATOM 3733 O O . GLU A 1 518 ? 29.469 6.429 -24.176 1.00 89.19 518 GLU A O 1
ATOM 3738 N N . TRP A 1 519 ? 28.872 4.285 -23.784 1.00 89.50 519 TRP A N 1
ATOM 3739 C CA . TRP A 1 519 ? 29.735 4.079 -22.625 1.00 89.50 519 TRP A CA 1
ATOM 3740 C C . TRP A 1 519 ? 30.706 2.909 -22.842 1.00 89.50 519 TRP A C 1
ATOM 3742 O O . TRP A 1 519 ? 30.270 1.800 -23.172 1.00 89.50 519 TRP A O 1
ATOM 3752 N N . PRO A 1 520 ? 32.018 3.098 -22.602 1.00 90.88 520 PRO A N 1
ATOM 3753 C CA . PRO A 1 520 ? 33.006 2.051 -22.824 1.00 90.88 520 PRO A CA 1
ATOM 3754 C C . PRO A 1 520 ? 32.809 0.875 -21.863 1.00 90.88 520 PRO A C 1
ATOM 3756 O O . PRO A 1 520 ? 32.678 1.055 -20.653 1.00 90.88 520 PRO A O 1
ATOM 3759 N N . GLY A 1 521 ? 32.845 -0.342 -22.395 1.00 92.06 521 GLY A N 1
ATOM 3760 C CA . GLY A 1 521 ? 32.760 -1.561 -21.598 1.00 92.06 521 GLY A CA 1
ATOM 3761 C C . GLY A 1 521 ? 32.455 -2.791 -22.443 1.00 92.06 521 GLY A C 1
ATOM 3762 O O . GLY A 1 521 ? 32.069 -2.687 -23.608 1.00 92.06 521 GLY A O 1
ATOM 3763 N N . LEU A 1 522 ? 32.682 -3.972 -21.872 1.00 94.38 522 LEU A N 1
ATOM 3764 C CA . LEU A 1 522 ? 32.510 -5.234 -22.586 1.00 94.38 522 LEU A CA 1
ATOM 3765 C C . LEU A 1 522 ? 31.038 -5.450 -22.948 1.00 94.38 522 LEU A C 1
ATOM 3767 O O . LEU A 1 522 ? 30.188 -5.485 -22.067 1.00 94.38 522 LEU A O 1
ATOM 3771 N N . GLY A 1 523 ? 30.749 -5.646 -24.235 1.00 93.00 523 GLY A N 1
ATOM 3772 C CA . GLY A 1 523 ? 29.404 -5.991 -24.703 1.00 93.00 523 GLY A CA 1
ATOM 3773 C C . GLY A 1 523 ? 28.363 -4.882 -24.541 1.00 93.00 523 GLY A C 1
ATOM 3774 O O . GLY A 1 523 ? 27.183 -5.161 -24.717 1.00 93.00 523 GLY A O 1
ATOM 3775 N N . ASN A 1 524 ? 28.770 -3.654 -24.204 1.00 95.06 524 ASN A N 1
ATOM 3776 C CA . ASN A 1 524 ? 27.848 -2.525 -24.190 1.00 95.06 524 ASN A CA 1
ATOM 3777 C C . ASN A 1 524 ? 27.422 -2.164 -25.610 1.00 95.06 524 ASN A C 1
ATOM 3779 O O . ASN A 1 524 ? 28.213 -2.238 -26.553 1.00 95.06 524 ASN A O 1
ATOM 3783 N N . ILE A 1 525 ? 26.178 -1.726 -25.728 1.00 92.06 525 ILE A N 1
ATOM 3784 C CA . ILE A 1 525 ? 25.598 -1.167 -26.941 1.00 92.06 525 ILE A CA 1
ATOM 3785 C C . ILE A 1 525 ? 25.132 0.269 -26.661 1.00 92.06 525 ILE A C 1
ATOM 3787 O O . ILE A 1 525 ? 25.047 0.711 -25.513 1.00 92.06 525 ILE A O 1
ATOM 3791 N N . SER A 1 526 ? 24.919 1.032 -27.730 1.00 92.31 526 SER A N 1
ATOM 3792 C CA . SER A 1 526 ? 24.379 2.391 -27.662 1.00 92.31 526 SER A CA 1
ATOM 3793 C C . SER A 1 526 ? 23.436 2.589 -28.837 1.00 92.31 526 SER A C 1
ATOM 3795 O O . SER A 1 526 ? 23.819 3.056 -29.910 1.00 92.31 526 SER A O 1
ATOM 3797 N N . THR A 1 527 ? 22.207 2.117 -28.679 1.00 87.38 527 THR A N 1
ATOM 3798 C CA . THR A 1 527 ? 21.206 2.117 -29.748 1.00 87.38 527 THR A CA 1
ATOM 3799 C C . THR A 1 527 ? 19.833 2.470 -29.194 1.00 87.38 527 THR A C 1
ATOM 3801 O O . THR A 1 527 ? 19.674 2.703 -28.005 1.00 87.38 527 THR A O 1
ATOM 3804 N N . TYR A 1 528 ? 18.831 2.592 -30.059 1.00 86.81 528 TYR A N 1
ATOM 3805 C CA . TYR A 1 528 ? 17.468 2.795 -29.592 1.00 86.81 528 TYR A CA 1
ATOM 3806 C C . TYR A 1 528 ? 16.888 1.455 -29.099 1.00 86.81 528 TYR A C 1
ATOM 3808 O O . TYR A 1 528 ? 16.820 0.519 -29.902 1.00 86.81 528 TYR A O 1
ATOM 3816 N N . PRO A 1 529 ? 16.409 1.349 -27.842 1.00 90.44 529 PRO A N 1
ATOM 3817 C CA . PRO A 1 529 ? 15.926 0.080 -27.288 1.00 90.44 529 PRO A CA 1
ATOM 3818 C C . PRO A 1 529 ? 14.679 -0.516 -27.954 1.00 90.44 529 PRO A C 1
ATOM 3820 O O . PRO A 1 529 ? 14.368 -1.673 -27.699 1.00 90.44 529 PRO A O 1
ATOM 3823 N N . ALA A 1 530 ? 13.945 0.235 -28.784 1.00 90.19 530 ALA A N 1
ATOM 3824 C CA . ALA A 1 530 ? 12.663 -0.190 -29.365 1.00 90.19 530 ALA A CA 1
ATOM 3825 C C . ALA A 1 530 ? 11.613 -0.568 -28.300 1.00 90.19 530 ALA A C 1
ATOM 3827 O O . ALA A 1 530 ? 11.222 -1.726 -28.159 1.00 90.19 530 ALA A O 1
ATOM 3828 N N . PHE A 1 531 ? 11.155 0.435 -27.549 1.00 91.81 531 PHE A N 1
ATOM 3829 C CA . PHE A 1 531 ? 10.129 0.280 -26.515 1.00 91.81 531 PHE A CA 1
ATOM 3830 C C . PHE A 1 531 ? 8.701 0.230 -27.073 1.00 91.81 531 PHE A C 1
ATOM 3832 O O . PHE A 1 531 ? 8.435 0.730 -28.165 1.00 91.81 531 PHE A O 1
ATOM 3839 N N . VAL A 1 532 ? 7.779 -0.354 -26.303 1.00 90.81 532 VAL A N 1
ATOM 3840 C CA . VAL A 1 532 ? 6.367 -0.553 -26.671 1.00 90.81 532 VAL A CA 1
ATOM 3841 C C . VAL A 1 532 ? 5.616 0.762 -26.891 1.00 90.81 532 VAL A C 1
ATOM 3843 O O . VAL A 1 532 ? 4.966 0.888 -27.930 1.00 90.81 532 VAL A O 1
ATOM 3846 N N . ASP A 1 533 ? 5.677 1.704 -25.943 1.00 88.44 533 ASP A N 1
ATOM 3847 C CA . ASP A 1 533 ? 5.025 3.020 -26.045 1.00 88.44 533 ASP A CA 1
ATOM 3848 C C . ASP A 1 533 ? 5.663 4.030 -25.072 1.00 88.44 533 ASP A C 1
ATOM 3850 O O . ASP A 1 533 ? 5.238 4.192 -23.927 1.00 88.44 533 ASP A O 1
ATOM 3854 N N . THR A 1 534 ? 6.679 4.761 -25.534 1.00 88.19 534 THR A N 1
ATOM 3855 C CA . THR A 1 534 ? 7.363 5.770 -24.706 1.00 88.19 534 THR A CA 1
ATOM 3856 C C . THR A 1 534 ? 6.495 6.987 -24.386 1.00 88.19 534 THR A C 1
ATOM 3858 O O . THR A 1 534 ? 6.850 7.752 -23.499 1.00 88.19 534 THR A O 1
ATOM 3861 N N . ALA A 1 535 ? 5.388 7.217 -25.102 1.00 85.94 535 ALA A N 1
ATOM 3862 C CA . ALA A 1 535 ? 4.487 8.333 -24.806 1.00 85.94 535 ALA A CA 1
ATOM 3863 C C . ALA A 1 535 ? 3.582 8.047 -23.596 1.00 85.94 535 ALA A C 1
ATOM 3865 O O . ALA A 1 535 ? 2.964 8.970 -23.067 1.00 85.94 535 ALA A O 1
ATOM 3866 N N . ARG A 1 536 ? 3.501 6.779 -23.176 1.00 88.25 536 ARG A N 1
ATOM 3867 C CA . ARG A 1 536 ? 2.742 6.303 -22.011 1.00 88.25 536 ARG A CA 1
ATOM 3868 C C . ARG A 1 536 ? 3.628 5.612 -20.973 1.00 88.25 536 ARG A C 1
ATOM 3870 O O . ARG A 1 536 ? 3.136 4.807 -20.191 1.00 88.25 536 ARG A O 1
ATOM 3877 N N . ASP A 1 537 ? 4.928 5.894 -21.006 1.00 93.62 537 ASP A N 1
ATOM 3878 C CA . ASP A 1 537 ? 5.920 5.320 -20.093 1.00 93.62 537 ASP A CA 1
ATOM 3879 C C . ASP A 1 537 ? 5.991 3.778 -20.098 1.00 93.62 537 ASP A C 1
ATOM 3881 O O . ASP A 1 537 ? 6.366 3.142 -19.110 1.00 93.62 537 ASP A O 1
ATOM 3885 N N . ASP A 1 538 ? 5.680 3.158 -21.241 1.00 95.06 538 ASP A N 1
ATOM 3886 C CA . ASP A 1 538 ? 5.791 1.716 -21.446 1.00 95.06 538 ASP A CA 1
ATOM 3887 C C . ASP A 1 538 ? 7.137 1.345 -22.068 1.00 95.06 538 ASP A C 1
ATOM 3889 O O . ASP A 1 538 ? 7.320 1.318 -23.292 1.00 95.06 538 ASP A O 1
ATOM 3893 N N . TYR A 1 539 ? 8.085 1.042 -21.185 1.00 95.75 539 TYR A N 1
ATOM 3894 C CA . TYR A 1 539 ? 9.468 0.715 -21.522 1.00 95.75 539 TYR A CA 1
ATOM 3895 C C . TYR A 1 539 ? 9.730 -0.794 -21.653 1.00 95.75 539 TYR A C 1
ATOM 3897 O O . TYR A 1 539 ? 10.868 -1.246 -21.508 1.00 95.75 539 TYR A O 1
ATOM 3905 N N . ARG A 1 540 ? 8.696 -1.597 -21.930 1.00 96.38 540 ARG A N 1
ATOM 3906 C CA . ARG A 1 540 ? 8.869 -3.006 -22.323 1.00 96.38 540 ARG A CA 1
ATOM 3907 C C . ARG A 1 540 ? 9.404 -3.098 -23.751 1.00 96.38 540 ARG A C 1
ATOM 3909 O O . ARG A 1 540 ? 9.125 -2.231 -24.577 1.00 96.38 540 ARG A O 1
ATOM 3916 N N . LEU A 1 541 ? 10.166 -4.150 -24.053 1.00 94.44 541 LEU A N 1
ATOM 3917 C CA . LEU A 1 541 ? 10.823 -4.319 -25.354 1.00 94.44 541 LEU A CA 1
ATOM 3918 C C . LEU A 1 541 ? 9.850 -4.797 -26.443 1.00 94.44 541 LEU A C 1
ATOM 3920 O O . LEU A 1 541 ? 8.999 -5.664 -26.214 1.00 94.44 541 LEU A O 1
ATOM 3924 N N . LEU A 1 542 ? 9.987 -4.255 -27.652 1.00 90.12 542 LEU A N 1
ATOM 3925 C CA . LEU A 1 542 ? 9.353 -4.765 -28.869 1.00 90.12 542 LEU A CA 1
ATOM 3926 C C . LEU A 1 542 ? 10.133 -5.945 -29.449 1.00 90.12 542 LEU A C 1
ATOM 3928 O O . LEU A 1 542 ? 11.355 -6.012 -29.336 1.00 90.12 542 LEU A O 1
ATOM 3932 N N . TRP A 1 543 ? 9.428 -6.830 -30.159 1.00 88.31 543 TRP A N 1
ATOM 3933 C CA . TRP A 1 543 ? 10.082 -7.858 -30.966 1.00 88.31 543 TRP A CA 1
ATOM 3934 C C . TRP A 1 543 ? 11.036 -7.215 -31.986 1.00 88.31 543 TRP A C 1
ATOM 3936 O O . TRP A 1 543 ? 10.663 -6.259 -32.669 1.00 88.31 543 TRP A O 1
ATOM 3946 N N . GLY A 1 544 ? 12.264 -7.733 -32.077 1.00 84.56 544 GLY A N 1
ATOM 3947 C CA . GLY A 1 544 ? 13.339 -7.174 -32.908 1.00 84.56 544 GLY A CA 1
ATOM 3948 C C . GLY A 1 544 ? 14.199 -6.106 -32.220 1.00 84.56 544 GLY A C 1
ATOM 3949 O O . GLY A 1 544 ? 15.156 -5.612 -32.832 1.00 84.56 544 GLY A O 1
ATOM 3950 N N . SER A 1 545 ? 13.893 -5.770 -30.961 1.00 92.88 545 SER A N 1
ATOM 3951 C CA . SER A 1 545 ? 14.728 -4.898 -30.139 1.00 92.88 545 SER A CA 1
ATOM 3952 C C . SER A 1 545 ? 16.176 -5.410 -30.081 1.00 92.88 545 SER A C 1
ATOM 3954 O O . SER A 1 545 ? 16.399 -6.606 -29.899 1.00 92.88 545 SER A O 1
ATOM 3956 N N . PRO A 1 546 ? 17.180 -4.523 -30.200 1.00 92.12 546 PRO A N 1
ATOM 3957 C CA . PRO A 1 546 ? 18.583 -4.889 -29.999 1.00 92.12 546 PRO A CA 1
ATOM 3958 C C . PRO A 1 546 ? 18.926 -5.242 -28.541 1.00 92.12 546 PRO A C 1
ATOM 3960 O O . PRO A 1 546 ? 20.044 -5.674 -28.282 1.00 92.12 546 PRO A O 1
ATOM 3963 N N . CYS A 1 547 ? 18.002 -5.021 -27.601 1.00 95.81 547 CYS A N 1
ATOM 3964 C CA . CYS A 1 547 ? 18.177 -5.333 -26.185 1.00 95.81 547 CYS A CA 1
ATOM 3965 C C . CYS A 1 547 ? 17.753 -6.765 -25.823 1.00 95.81 547 CYS A C 1
ATOM 3967 O O . CYS A 1 547 ? 18.084 -7.212 -24.727 1.00 95.81 547 CYS A O 1
ATOM 3969 N N . ILE A 1 548 ? 17.062 -7.476 -26.724 1.00 95.12 548 ILE A N 1
ATOM 3970 C CA . ILE A 1 548 ? 16.682 -8.880 -26.518 1.00 95.12 548 ILE A CA 1
ATOM 3971 C C . ILE A 1 548 ? 17.926 -9.772 -26.653 1.00 95.12 548 ILE A C 1
ATOM 3973 O O . ILE A 1 548 ? 18.723 -9.586 -27.575 1.00 95.12 548 ILE A O 1
ATOM 3977 N N . ASP A 1 549 ? 18.116 -10.704 -25.718 1.00 95.19 549 ASP A N 1
ATOM 3978 C CA . ASP A 1 549 ? 19.242 -11.638 -25.594 1.00 95.19 549 ASP A CA 1
ATOM 3979 C C . ASP A 1 549 ? 20.635 -10.974 -25.582 1.00 95.19 549 ASP A C 1
ATOM 3981 O O . ASP A 1 549 ? 21.668 -11.595 -25.884 1.00 95.19 549 ASP A O 1
ATOM 3985 N N . ALA A 1 550 ? 20.699 -9.684 -25.243 1.00 95.06 550 ALA A N 1
ATOM 3986 C CA . ALA A 1 550 ? 21.917 -8.876 -25.329 1.00 95.06 550 ALA A CA 1
ATOM 3987 C C . ALA A 1 550 ? 22.634 -8.669 -23.980 1.00 95.06 550 ALA A C 1
ATOM 3989 O O . ALA A 1 550 ? 23.772 -8.190 -23.962 1.00 95.06 550 ALA A O 1
ATOM 3990 N N . GLY A 1 551 ? 22.015 -9.061 -22.864 1.00 94.94 551 GLY A N 1
ATOM 3991 C CA . GLY A 1 551 ? 22.520 -8.864 -21.505 1.00 94.94 551 GLY A CA 1
ATOM 3992 C C . GLY A 1 551 ? 23.644 -9.819 -21.099 1.00 94.94 551 GLY A C 1
ATOM 3993 O O . GLY A 1 551 ? 24.336 -10.390 -21.934 1.00 94.94 551 GLY A O 1
ATOM 3994 N N . HIS A 1 552 ? 23.938 -9.976 -19.810 1.00 95.69 552 HIS A N 1
ATOM 3995 C CA . HIS A 1 552 ? 25.113 -10.751 -19.388 1.00 95.69 552 HIS A CA 1
ATOM 3996 C C . HIS A 1 552 ? 25.027 -12.233 -19.835 1.00 95.69 552 HIS A C 1
ATOM 3998 O O . HIS A 1 552 ? 24.017 -12.877 -19.571 1.00 95.69 552 HIS A O 1
ATOM 4004 N N . PRO A 1 553 ? 26.065 -12.809 -20.482 1.00 94.06 553 PRO A N 1
ATOM 4005 C CA . PRO A 1 553 ? 26.002 -14.150 -21.087 1.00 94.06 553 PRO A CA 1
ATOM 4006 C C . PRO A 1 553 ? 25.827 -15.298 -20.085 1.00 94.06 553 PRO A C 1
ATOM 4008 O O . PRO A 1 553 ? 25.275 -16.333 -20.439 1.00 94.06 553 PRO A O 1
ATOM 4011 N N . ASP A 1 554 ? 26.268 -15.111 -18.839 1.00 93.81 554 ASP A N 1
ATOM 4012 C CA . ASP A 1 554 ? 26.100 -16.101 -17.761 1.00 93.81 554 ASP A CA 1
ATOM 4013 C C . ASP A 1 554 ? 24.766 -15.959 -16.998 1.00 93.81 554 ASP A C 1
ATOM 4015 O O . ASP A 1 554 ? 24.573 -16.577 -15.951 1.00 93.81 554 ASP A O 1
ATOM 4019 N N . SER A 1 555 ? 23.859 -15.106 -17.478 1.00 94.06 555 SER A N 1
ATOM 4020 C CA . SER A 1 555 ? 22.549 -14.858 -16.879 1.00 94.06 555 SER A CA 1
ATOM 4021 C C . SER A 1 555 ? 21.451 -15.256 -17.865 1.00 94.06 555 SER A C 1
ATOM 4023 O O . SER A 1 555 ? 21.602 -15.046 -19.069 1.00 94.06 555 SER A O 1
ATOM 4025 N N . LEU A 1 556 ? 20.367 -15.838 -17.347 1.00 95.69 556 LEU A N 1
ATOM 4026 C CA . LEU A 1 556 ? 19.212 -16.260 -18.136 1.00 95.69 556 LEU A CA 1
ATOM 4027 C C . LEU A 1 556 ? 17.931 -15.603 -17.623 1.00 95.69 556 LEU A C 1
ATOM 4029 O O . LEU A 1 556 ? 17.773 -15.410 -16.408 1.00 95.69 556 LEU A O 1
ATOM 4033 N N . ASP A 1 557 ? 17.017 -15.346 -18.550 1.00 95.31 557 ASP A N 1
ATOM 4034 C CA . ASP A 1 557 ? 15.646 -14.941 -18.264 1.00 95.31 557 ASP A CA 1
ATOM 4035 C C . ASP A 1 557 ? 14.752 -16.145 -17.912 1.00 95.31 557 ASP A C 1
ATOM 4037 O O . ASP A 1 557 ? 15.164 -17.303 -18.057 1.00 95.31 557 ASP A O 1
ATOM 4041 N N . PRO A 1 558 ? 13.531 -15.916 -17.381 1.00 94.25 558 PRO A N 1
ATOM 4042 C CA . PRO A 1 558 ? 12.625 -16.996 -16.982 1.00 94.25 558 PRO A CA 1
ATOM 4043 C C . PRO A 1 558 ? 12.222 -17.973 -18.096 1.00 94.25 558 PRO A C 1
ATOM 4045 O O . PRO A 1 558 ? 11.855 -19.107 -17.788 1.00 94.25 558 PRO A O 1
ATOM 4048 N N . ASP A 1 559 ? 12.291 -17.561 -19.362 1.00 93.00 559 ASP A N 1
ATOM 4049 C CA . ASP A 1 559 ? 12.042 -18.407 -20.537 1.00 93.00 559 ASP A CA 1
ATOM 4050 C C . ASP A 1 559 ? 13.264 -19.260 -20.944 1.00 93.00 559 ASP A C 1
ATOM 4052 O O . ASP A 1 559 ? 13.172 -20.124 -21.818 1.00 93.00 559 ASP A O 1
ATOM 4056 N N . GLY A 1 560 ? 14.398 -19.073 -20.261 1.00 94.69 560 GLY A N 1
ATOM 4057 C CA . GLY A 1 560 ? 15.638 -19.809 -20.462 1.00 94.69 560 GLY A CA 1
ATOM 4058 C C . GLY A 1 560 ? 16.552 -19.234 -21.542 1.00 94.69 560 GLY A C 1
ATOM 4059 O O . GLY A 1 560 ? 17.599 -19.840 -21.796 1.00 94.69 560 GLY A O 1
ATOM 4060 N N . THR A 1 561 ? 16.199 -18.106 -22.168 1.00 95.69 561 THR A N 1
ATOM 4061 C CA . THR A 1 561 ? 17.098 -17.411 -23.095 1.00 95.69 561 THR A CA 1
ATOM 4062 C C . THR A 1 561 ? 18.093 -16.535 -22.334 1.00 95.69 561 THR A C 1
ATOM 4064 O O . THR A 1 561 ? 18.091 -16.478 -21.100 1.00 95.69 561 THR A O 1
ATOM 4067 N N . ARG A 1 562 ? 19.046 -15.933 -23.054 1.00 95.19 562 ARG A N 1
ATOM 4068 C CA . ARG A 1 562 ? 20.062 -15.083 -22.425 1.00 95.19 562 ARG A CA 1
ATOM 4069 C C . ARG A 1 562 ? 19.366 -13.839 -21.892 1.00 95.19 562 ARG A C 1
ATOM 4071 O O . ARG A 1 562 ? 18.560 -13.266 -22.600 1.00 95.19 562 ARG A O 1
ATOM 4078 N N . THR A 1 563 ? 19.738 -13.392 -20.695 1.00 96.06 563 THR A N 1
ATOM 4079 C CA . THR A 1 563 ? 19.104 -12.224 -20.074 1.00 96.06 563 THR A CA 1
ATOM 4080 C C . THR A 1 563 ? 19.042 -11.025 -21.020 1.00 96.06 563 THR A C 1
ATOM 4082 O O . THR A 1 563 ? 20.070 -10.604 -21.557 1.00 96.06 563 THR A O 1
ATOM 4085 N N . ASP A 1 564 ? 17.866 -10.435 -21.146 1.00 97.50 564 ASP A N 1
ATOM 4086 C CA . ASP A 1 564 ? 17.609 -9.192 -21.849 1.00 97.50 564 ASP A CA 1
ATOM 4087 C C . ASP A 1 564 ? 18.233 -7.991 -21.129 1.00 97.50 564 ASP A C 1
ATOM 4089 O O . ASP A 1 564 ? 18.523 -7.989 -19.927 1.00 97.50 564 ASP A O 1
ATOM 4093 N N . VAL A 1 565 ? 18.467 -6.920 -21.880 1.00 98.00 565 VAL A N 1
ATOM 4094 C CA . VAL A 1 565 ? 18.916 -5.644 -21.322 1.00 98.00 565 VAL A CA 1
ATOM 4095 C C . VAL A 1 565 ? 17.688 -4.823 -20.927 1.00 98.00 565 VAL A C 1
ATOM 4097 O O . VAL A 1 565 ? 16.862 -4.501 -21.776 1.00 98.00 565 VAL A O 1
ATOM 4100 N N . GLY A 1 566 ? 17.587 -4.437 -19.652 1.00 97.44 566 GLY A N 1
ATOM 4101 C CA . GLY A 1 566 ? 16.495 -3.612 -19.122 1.00 97.44 566 GLY A CA 1
ATOM 4102 C C . GLY A 1 566 ? 15.668 -4.283 -18.023 1.00 97.44 566 GLY A C 1
ATOM 4103 O O . GLY A 1 566 ? 15.925 -5.413 -17.624 1.00 97.44 566 GLY A O 1
ATOM 4104 N N . ALA A 1 567 ? 14.682 -3.548 -17.505 1.00 97.00 567 ALA A N 1
ATOM 4105 C CA . ALA A 1 567 ? 13.787 -3.962 -16.417 1.00 97.00 567 ALA A CA 1
ATOM 4106 C C . ALA A 1 567 ? 12.819 -5.095 -16.774 1.00 97.00 567 ALA A C 1
ATOM 4108 O O . ALA A 1 567 ? 12.322 -5.781 -15.885 1.00 97.00 567 ALA A O 1
ATOM 4109 N N . PHE A 1 568 ? 12.549 -5.293 -18.061 1.00 95.62 568 PHE A N 1
ATOM 4110 C CA . PHE A 1 568 ? 11.589 -6.275 -18.541 1.00 95.62 568 PHE A CA 1
ATOM 4111 C C . PHE A 1 568 ? 12.254 -7.164 -19.575 1.00 95.62 568 PHE A C 1
ATOM 4113 O O . PHE A 1 568 ? 12.835 -6.647 -20.529 1.00 95.62 568 PHE A O 1
ATOM 4120 N N . TYR A 1 569 ? 12.099 -8.473 -19.410 1.00 94.81 569 TYR A N 1
ATOM 4121 C CA . TYR A 1 569 ? 12.459 -9.428 -20.447 1.00 94.81 569 TYR A CA 1
ATOM 4122 C C . TYR A 1 569 ? 11.307 -9.626 -21.438 1.00 94.81 569 TYR A C 1
ATOM 4124 O O . TYR A 1 569 ? 10.130 -9.387 -21.135 1.00 94.81 569 TYR A O 1
ATOM 4132 N N . PHE A 1 570 ? 11.650 -10.058 -22.638 1.00 95.19 570 PHE A N 1
ATOM 4133 C CA . PHE A 1 570 ? 10.750 -10.486 -23.683 1.00 95.19 570 PHE A CA 1
ATOM 4134 C C . PHE A 1 570 ? 10.603 -12.005 -23.596 1.00 95.19 570 PHE A C 1
ATOM 4136 O O . PHE A 1 570 ? 11.526 -12.732 -23.920 1.00 95.19 570 PHE A O 1
ATOM 4143 N N . ASP A 1 571 ? 9.427 -12.489 -23.194 1.00 93.81 571 ASP A N 1
ATOM 4144 C CA . ASP A 1 571 ? 9.154 -13.929 -23.140 1.00 93.81 571 ASP A CA 1
ATOM 4145 C C . ASP A 1 571 ? 9.073 -14.539 -24.552 1.00 93.81 571 ASP A C 1
ATOM 4147 O O . ASP A 1 571 ? 8.094 -14.338 -25.282 1.00 93.81 571 ASP A O 1
ATOM 4151 N N . GLN A 1 572 ? 10.107 -15.293 -24.925 1.00 92.69 572 GLN A N 1
ATOM 4152 C CA . GLN A 1 572 ? 10.233 -15.996 -26.202 1.00 92.69 572 GLN A CA 1
ATOM 4153 C C . GLN A 1 572 ? 9.636 -17.410 -26.161 1.00 92.69 572 GLN A C 1
ATOM 4155 O O . GLN A 1 572 ? 9.629 -18.109 -27.178 1.00 92.69 572 GLN A O 1
ATOM 4160 N N . SER A 1 573 ? 9.103 -17.851 -25.016 1.00 91.19 573 SER A N 1
ATOM 4161 C CA . SER A 1 573 ? 8.483 -19.173 -24.890 1.00 91.19 573 SER A CA 1
ATOM 4162 C C . SER A 1 573 ? 7.065 -19.235 -25.467 1.00 91.19 573 SER A C 1
ATOM 4164 O O . SER A 1 573 ? 6.605 -20.317 -25.833 1.00 91.19 573 SER A O 1
ATOM 4166 N N . VAL A 1 574 ? 6.382 -18.090 -25.610 1.00 91.62 574 VAL A N 1
ATOM 4167 C CA . VAL A 1 574 ? 4.994 -18.012 -26.100 1.00 91.62 574 VAL A CA 1
ATOM 4168 C C . VAL A 1 574 ? 4.933 -17.253 -27.432 1.00 91.62 574 VAL A C 1
ATOM 4170 O O . VAL A 1 574 ? 5.337 -16.095 -27.473 1.00 91.62 574 VAL A O 1
ATOM 4173 N N . PRO A 1 575 ? 4.353 -17.813 -28.517 1.00 91.25 575 PRO A N 1
ATOM 4174 C CA . PRO A 1 575 ? 4.386 -17.213 -29.863 1.00 91.25 575 PRO A CA 1
ATOM 4175 C C . PRO A 1 575 ? 3.553 -15.929 -30.015 1.00 91.25 575 PRO A C 1
ATOM 4177 O O . PRO A 1 575 ? 3.633 -15.249 -31.042 1.00 91.25 575 PRO A O 1
ATOM 4180 N N . MET A 1 576 ? 2.728 -15.602 -29.016 1.00 92.56 576 MET A N 1
ATOM 4181 C CA . MET A 1 576 ? 2.033 -14.324 -28.922 1.00 92.56 576 MET A CA 1
ATOM 4182 C C . MET A 1 576 ? 2.143 -13.758 -27.511 1.00 92.56 576 MET A C 1
ATOM 4184 O O . MET A 1 576 ? 2.050 -14.498 -26.535 1.00 92.56 576 MET A O 1
ATOM 4188 N N . ARG A 1 577 ? 2.248 -12.434 -27.408 1.00 93.94 577 ARG A N 1
ATOM 4189 C CA . ARG A 1 577 ? 2.372 -11.719 -26.137 1.00 93.94 577 ARG A CA 1
ATOM 4190 C C . ARG A 1 577 ? 1.216 -10.750 -25.933 1.00 93.94 577 ARG A C 1
ATOM 4192 O O . ARG A 1 577 ? 0.912 -9.970 -26.833 1.00 93.94 577 ARG A O 1
ATOM 4199 N N . VAL A 1 578 ? 0.593 -10.772 -24.757 1.00 95.25 578 VAL A N 1
ATOM 4200 C CA . VAL A 1 578 ? -0.378 -9.748 -24.341 1.00 95.25 578 VAL A CA 1
ATOM 4201 C C . VAL A 1 578 ? 0.317 -8.656 -23.537 1.00 95.25 578 VAL A C 1
ATOM 4203 O O . VAL A 1 578 ? 1.210 -8.945 -22.750 1.00 95.25 578 VAL A O 1
ATOM 4206 N N . LEU A 1 579 ? -0.087 -7.406 -23.747 1.00 96.00 579 LEU A N 1
ATOM 4207 C CA . LEU A 1 579 ? 0.404 -6.232 -23.037 1.00 96.00 579 LEU A CA 1
ATOM 4208 C C . LEU A 1 579 ? -0.765 -5.305 -22.684 1.00 96.00 579 LEU A C 1
ATOM 4210 O O . LEU A 1 579 ? -1.683 -5.085 -23.476 1.00 96.00 579 LEU A O 1
ATOM 4214 N N . LEU A 1 580 ? -0.706 -4.741 -21.491 1.00 97.00 580 LEU A N 1
ATOM 4215 C CA . LEU A 1 580 ? -1.584 -3.726 -20.946 1.00 97.00 580 LEU A CA 1
ATOM 4216 C C . LEU A 1 580 ? -0.747 -2.486 -20.648 1.00 97.00 580 LEU A C 1
ATOM 4218 O O . LEU A 1 580 ? 0.108 -2.508 -19.765 1.00 97.00 580 LEU A O 1
ATOM 4222 N N . THR A 1 581 ? -0.992 -1.403 -21.374 1.00 96.44 581 THR A N 1
ATOM 4223 C CA . THR A 1 581 ? -0.333 -0.113 -21.144 1.00 96.44 581 THR A CA 1
ATOM 4224 C C . THR A 1 581 ? -1.326 0.831 -20.468 1.00 96.44 581 THR A C 1
ATOM 4226 O O . THR A 1 581 ? -2.237 1.315 -21.151 1.00 96.44 581 THR A O 1
ATOM 4229 N N . PRO A 1 582 ? -1.233 1.088 -19.152 1.00 96.75 582 PRO A N 1
ATOM 4230 C CA . PRO A 1 582 ? -2.061 2.113 -18.520 1.00 96.75 582 PRO A CA 1
ATOM 4231 C C . PRO A 1 582 ? -1.687 3.496 -19.071 1.00 96.75 582 PRO A C 1
ATOM 4233 O O . PRO A 1 582 ? -0.529 3.749 -19.380 1.00 96.75 582 PRO A O 1
ATOM 4236 N N . HIS A 1 583 ? -2.659 4.399 -19.225 1.00 94.69 583 HIS A N 1
ATOM 4237 C CA . HIS A 1 583 ? -2.372 5.767 -19.697 1.00 94.69 583 HIS A CA 1
ATOM 4238 C C . HIS A 1 583 ? -1.968 6.716 -18.555 1.00 94.69 583 HIS A C 1
ATOM 4240 O O . HIS A 1 583 ? -1.661 7.876 -18.809 1.00 94.69 583 HIS A O 1
ATOM 4246 N N . GLU A 1 584 ? -1.971 6.231 -17.312 1.00 92.62 584 GLU A N 1
ATOM 4247 C CA . GLU A 1 584 ? -1.560 6.950 -16.105 1.00 92.62 584 GLU A CA 1
ATOM 4248 C C . GLU A 1 584 ? -0.963 5.954 -15.101 1.00 92.62 584 GLU A C 1
ATOM 4250 O O . GLU A 1 584 ? -1.488 4.849 -14.927 1.00 92.62 584 GLU A O 1
ATOM 4255 N N . ILE A 1 585 ? 0.134 6.329 -14.436 1.00 91.69 585 ILE A N 1
ATOM 4256 C CA . ILE A 1 585 ? 0.828 5.475 -13.465 1.00 91.69 585 ILE A CA 1
ATOM 4257 C C . ILE A 1 585 ? 1.131 6.281 -12.191 1.00 91.69 585 ILE A C 1
ATOM 4259 O O . ILE A 1 585 ? 1.914 7.225 -12.261 1.00 91.69 585 ILE A O 1
ATOM 4263 N N . PRO A 1 586 ? 0.598 5.884 -11.018 1.00 93.56 586 PRO A N 1
ATOM 4264 C CA . PRO A 1 586 ? -0.496 4.931 -10.814 1.00 93.56 586 PRO A CA 1
ATOM 4265 C C . PRO A 1 586 ? -1.872 5.589 -11.022 1.00 93.56 586 PRO A C 1
ATOM 4267 O O . PRO A 1 586 ? -2.083 6.735 -10.641 1.00 93.56 586 PRO A O 1
ATOM 4270 N N . TYR A 1 587 ? -2.859 4.832 -11.505 1.00 94.81 587 TYR A N 1
ATOM 4271 C CA . TYR A 1 587 ? -4.258 5.268 -11.439 1.00 94.81 587 TYR A CA 1
ATOM 4272 C C . TYR A 1 587 ? -4.772 5.278 -9.993 1.00 94.81 587 TYR A C 1
ATOM 4274 O O . TYR A 1 587 ? -4.653 4.270 -9.292 1.00 94.81 587 TYR A O 1
ATOM 4282 N N . LEU A 1 588 ? -5.438 6.362 -9.582 1.00 95.25 588 LEU A N 1
ATOM 4283 C CA . LEU A 1 588 ? -6.212 6.432 -8.337 1.00 95.25 588 LEU A CA 1
ATOM 4284 C C . LEU A 1 588 ? -7.699 6.663 -8.628 1.00 95.25 588 LEU A C 1
ATOM 4286 O O . LEU A 1 588 ? -8.139 7.770 -8.934 1.00 95.25 588 LEU A O 1
ATOM 4290 N N . ILE A 1 589 ? -8.505 5.612 -8.496 1.00 95.00 589 ILE A N 1
ATOM 4291 C CA . ILE A 1 589 ? -9.951 5.685 -8.712 1.00 95.00 589 ILE A CA 1
ATOM 4292 C C . ILE A 1 589 ? -10.641 6.307 -7.484 1.00 95.00 589 ILE A C 1
ATOM 4294 O O . ILE A 1 589 ? -10.525 5.749 -6.387 1.00 95.00 589 ILE A O 1
ATOM 4298 N N . PRO A 1 590 ? -11.433 7.388 -7.640 1.00 92.69 590 PRO A N 1
ATOM 4299 C CA . PRO A 1 590 ? -12.104 8.062 -6.528 1.00 92.69 590 PRO A CA 1
ATOM 4300 C C . PRO A 1 590 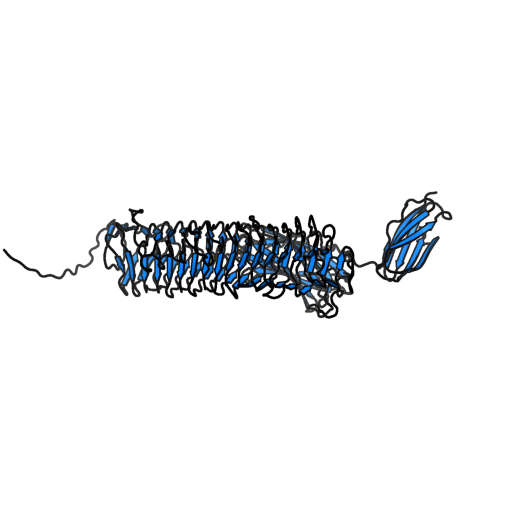? -13.080 7.189 -5.727 1.00 92.69 590 PRO A C 1
ATOM 4302 O O . PRO A 1 590 ? -13.564 6.143 -6.177 1.00 92.69 590 PRO A O 1
ATOM 4305 N N . GLU A 1 591 ? -13.453 7.665 -4.537 1.00 87.69 591 GLU A N 1
ATOM 4306 C CA . GLU A 1 591 ? -14.477 7.050 -3.676 1.00 87.69 591 GLU A CA 1
ATOM 4307 C C . GLU A 1 591 ? -15.803 6.822 -4.413 1.00 87.69 591 GLU A C 1
ATOM 4309 O O . GLU A 1 591 ? -16.392 5.747 -4.305 1.00 87.69 591 GLU A O 1
ATOM 4314 N N . THR A 1 592 ? -16.199 7.777 -5.257 1.00 88.44 592 THR A N 1
ATOM 4315 C CA . THR A 1 592 ? -17.422 7.758 -6.076 1.00 88.44 592 THR A CA 1
ATOM 4316 C C . THR A 1 592 ? -17.398 6.757 -7.235 1.00 88.44 592 THR A C 1
ATOM 4318 O O . THR A 1 592 ? -18.376 6.660 -7.973 1.00 88.44 592 THR A O 1
ATOM 4321 N N . GLY A 1 593 ? -16.301 6.019 -7.417 1.00 90.19 593 GLY A N 1
ATOM 4322 C CA . GLY A 1 593 ? -16.052 5.228 -8.619 1.00 90.19 593 GLY A CA 1
ATOM 4323 C C . GLY A 1 593 ? -15.508 6.091 -9.755 1.00 90.19 593 GLY A C 1
ATOM 4324 O O . GLY A 1 593 ? -15.353 7.307 -9.622 1.00 90.19 593 GLY A O 1
ATOM 4325 N N . GLY A 1 594 ? -15.182 5.446 -10.867 1.00 93.38 594 GLY A N 1
ATOM 4326 C CA . GLY A 1 594 ? -14.553 6.090 -12.010 1.00 93.38 594 GLY A CA 1
ATOM 4327 C C . GLY A 1 594 ? -14.199 5.080 -13.088 1.00 93.38 594 GLY A C 1
ATOM 4328 O O . GLY A 1 594 ? -14.834 4.033 -13.216 1.00 93.38 594 GLY A O 1
ATOM 4329 N N . ALA A 1 595 ? -13.184 5.398 -13.878 1.00 95.12 595 ALA A N 1
ATOM 4330 C CA . ALA A 1 595 ? -12.674 4.503 -14.897 1.00 95.12 595 ALA A CA 1
ATOM 4331 C C . ALA A 1 595 ? -11.177 4.725 -15.108 1.00 95.12 595 ALA A C 1
ATOM 4333 O O . ALA A 1 595 ? -10.678 5.815 -14.841 1.00 95.12 595 ALA A O 1
ATOM 4334 N N . MET A 1 596 ? -10.499 3.703 -15.619 1.00 96.06 596 MET A N 1
ATOM 4335 C CA . MET A 1 596 ? -9.116 3.787 -16.089 1.00 96.06 596 MET A CA 1
ATOM 4336 C C . MET A 1 596 ? -9.060 3.520 -17.590 1.00 96.06 596 MET A C 1
ATOM 4338 O O . MET A 1 596 ? -9.760 2.631 -18.088 1.00 96.06 596 MET A O 1
ATOM 4342 N N . THR A 1 597 ? -8.230 4.283 -18.295 1.00 96.56 597 THR A N 1
ATOM 4343 C CA . THR A 1 597 ? -7.970 4.096 -19.724 1.00 96.56 597 THR A CA 1
ATOM 4344 C C . THR A 1 597 ? -6.651 3.358 -19.896 1.00 96.56 597 THR A C 1
ATOM 4346 O O . THR A 1 597 ? -5.665 3.633 -19.214 1.00 96.56 597 THR A O 1
ATOM 4349 N N . TYR A 1 598 ? -6.635 2.383 -20.794 1.00 96.44 598 TYR A N 1
ATOM 4350 C CA . TYR A 1 598 ? -5.453 1.584 -21.070 1.00 96.44 598 TYR A CA 1
ATOM 4351 C C . TYR A 1 598 ? -5.456 1.105 -22.520 1.00 96.44 598 TYR A C 1
ATOM 4353 O O . TYR A 1 598 ? -6.505 0.967 -23.151 1.00 96.44 598 TYR A O 1
ATOM 4361 N N . THR A 1 599 ? -4.274 0.820 -23.051 1.00 94.50 599 THR A N 1
ATOM 4362 C CA . THR A 1 599 ? -4.120 0.148 -24.340 1.00 94.50 599 THR A CA 1
ATOM 4363 C C . THR A 1 599 ? -3.963 -1.348 -24.093 1.00 94.50 599 THR A C 1
ATOM 4365 O O . THR A 1 599 ? -3.019 -1.772 -23.433 1.00 94.50 599 THR A O 1
ATOM 4368 N N . ALA A 1 600 ? -4.887 -2.153 -24.618 1.00 93.38 600 ALA A N 1
ATOM 4369 C CA . ALA A 1 600 ? -4.749 -3.603 -24.688 1.00 93.38 600 ALA A CA 1
ATOM 4370 C C . ALA A 1 600 ? -4.077 -3.967 -26.011 1.00 93.38 600 ALA A C 1
ATOM 4372 O O . ALA A 1 600 ? -4.609 -3.654 -27.079 1.00 93.38 600 ALA A O 1
ATOM 4373 N N . ARG A 1 601 ? -2.925 -4.625 -25.948 1.00 91.44 601 ARG A N 1
ATOM 4374 C CA . ARG A 1 601 ? -2.111 -4.975 -27.107 1.00 91.44 601 ARG A CA 1
ATOM 4375 C C . ARG A 1 601 ? -1.825 -6.471 -27.136 1.00 91.44 601 ARG A C 1
ATOM 4377 O O . ARG A 1 601 ? -1.548 -7.073 -26.106 1.00 91.44 601 ARG A O 1
ATOM 4384 N N . VAL A 1 602 ? -1.886 -7.062 -28.323 1.00 91.81 602 VAL A N 1
ATOM 4385 C CA . VAL A 1 602 ? -1.494 -8.449 -28.570 1.00 91.81 602 VAL A CA 1
ATOM 4386 C C . VAL A 1 602 ? -0.534 -8.495 -29.745 1.00 91.81 602 VAL A C 1
ATOM 4388 O O . VAL A 1 602 ? -0.884 -8.121 -30.861 1.00 91.81 602 VAL A O 1
ATOM 4391 N N . ASP A 1 603 ? 0.671 -8.958 -29.464 1.00 90.62 603 ASP A N 1
ATOM 4392 C CA . ASP A 1 603 ? 1.786 -9.099 -30.386 1.00 90.62 603 ASP A CA 1
ATOM 4393 C C . ASP A 1 603 ? 1.843 -10.545 -30.886 1.00 90.62 603 ASP A C 1
ATOM 4395 O O . ASP A 1 603 ? 1.967 -11.449 -30.065 1.00 90.62 603 ASP A O 1
ATOM 4399 N N . ASN A 1 604 ? 1.791 -10.784 -32.199 1.00 91.81 604 ASN A N 1
ATOM 4400 C CA . ASN A 1 604 ? 2.185 -12.069 -32.779 1.00 91.81 604 ASN A CA 1
ATOM 4401 C C . ASN A 1 604 ? 3.561 -11.911 -33.419 1.00 91.81 604 ASN A C 1
ATOM 4403 O O . ASN A 1 604 ? 3.690 -11.407 -34.535 1.00 91.81 604 ASN A O 1
ATOM 4407 N N . TRP A 1 605 ? 4.588 -12.354 -32.703 1.00 88.25 605 TRP A N 1
ATOM 4408 C CA . TRP A 1 605 ? 5.965 -12.268 -33.173 1.00 88.25 605 TRP A CA 1
ATOM 4409 C C . TRP A 1 605 ? 6.392 -13.501 -33.982 1.00 88.25 605 TRP A C 1
ATOM 4411 O O . TRP A 1 605 ? 7.460 -13.480 -34.592 1.00 88.25 605 TRP A O 1
ATOM 4421 N N . SER A 1 606 ? 5.551 -14.540 -34.054 1.00 88.88 606 SER A N 1
ATOM 4422 C CA . SER A 1 606 ? 5.829 -15.754 -34.824 1.00 88.88 606 SER A CA 1
ATOM 4423 C C . SER A 1 606 ? 5.664 -15.563 -36.339 1.00 88.88 606 SER A C 1
ATOM 4425 O O . SER A 1 606 ? 4.988 -14.645 -36.806 1.00 88.88 606 SER A O 1
ATOM 4427 N N . GLU A 1 607 ? 6.253 -16.481 -37.110 1.00 87.75 607 GLU A N 1
ATOM 4428 C CA . GLU A 1 607 ? 6.205 -16.491 -38.583 1.00 87.75 607 GLU A CA 1
ATOM 4429 C C . GLU A 1 607 ? 4.849 -16.908 -39.170 1.00 87.75 607 GLU A C 1
ATOM 4431 O O . GLU A 1 607 ? 4.640 -16.854 -40.383 1.00 87.75 607 GLU A O 1
ATOM 4436 N N . GLN A 1 608 ? 3.918 -17.355 -38.329 1.00 89.88 608 GLN A N 1
ATOM 4437 C CA . GLN A 1 608 ? 2.607 -17.830 -38.758 1.00 89.88 608 GLN A CA 1
ATOM 4438 C C . GLN A 1 608 ? 1.510 -16.959 -38.171 1.00 89.88 608 GLN A C 1
ATOM 4440 O O . GLN A 1 608 ? 1.666 -16.357 -37.114 1.00 89.88 608 GLN A O 1
ATOM 4445 N N . GLU A 1 609 ? 0.373 -16.901 -38.857 1.00 92.62 609 GLU A N 1
ATOM 4446 C CA . GLU A 1 609 ? -0.843 -16.382 -38.246 1.00 92.62 609 GLU A CA 1
ATOM 4447 C C . GLU A 1 609 ? -1.205 -17.242 -37.033 1.00 92.62 609 GLU A C 1
ATOM 4449 O O . GLU A 1 609 ? -1.175 -18.473 -37.094 1.00 92.62 609 GLU A O 1
ATOM 4454 N N . ARG A 1 610 ? -1.546 -16.586 -35.926 1.00 93.38 610 ARG A N 1
ATOM 4455 C CA . ARG A 1 610 ? -1.898 -17.251 -34.676 1.00 93.38 610 ARG A CA 1
ATOM 4456 C C . ARG A 1 610 ? -3.234 -16.744 -34.172 1.00 93.38 610 ARG A C 1
ATOM 4458 O O . ARG A 1 610 ? -3.629 -15.604 -34.414 1.00 93.38 610 ARG A O 1
ATOM 4465 N N . THR A 1 611 ? -3.938 -17.619 -33.466 1.00 92.88 611 THR A N 1
ATOM 4466 C CA . THR A 1 611 ? -5.217 -17.301 -32.835 1.00 92.88 611 THR A CA 1
ATOM 4467 C C . THR A 1 611 ? -5.089 -17.457 -31.327 1.00 92.88 611 THR A C 1
ATOM 4469 O O . THR A 1 611 ? -4.666 -18.509 -30.852 1.00 92.88 611 THR A O 1
ATOM 4472 N N . ALA A 1 612 ? -5.480 -16.419 -30.589 1.00 92.38 612 ALA A N 1
ATOM 4473 C CA . ALA A 1 612 ? -5.454 -16.374 -29.134 1.00 92.38 612 ALA A CA 1
ATOM 4474 C C . ALA A 1 612 ? -6.864 -16.247 -28.553 1.00 92.38 612 ALA A C 1
ATOM 4476 O O . ALA A 1 612 ? -7.713 -15.535 -29.099 1.00 92.38 612 ALA A O 1
ATOM 4477 N N . THR A 1 613 ? -7.093 -16.883 -27.404 1.00 94.62 613 THR A N 1
ATOM 4478 C CA . THR A 1 613 ? -8.234 -16.566 -26.533 1.00 94.62 613 THR A CA 1
ATOM 4479 C C . THR A 1 613 ? -7.781 -15.600 -25.447 1.00 94.62 613 THR A C 1
ATOM 4481 O O . THR A 1 613 ? -6.871 -15.917 -24.685 1.00 94.62 613 THR A O 1
ATOM 4484 N N . LEU A 1 614 ? -8.418 -14.433 -25.384 1.00 93.31 614 LEU A N 1
ATOM 4485 C CA . LEU A 1 614 ? -8.075 -13.327 -24.500 1.00 93.31 614 LEU A CA 1
ATOM 4486 C C . LEU A 1 614 ? -9.152 -13.081 -23.454 1.00 93.31 614 LEU A C 1
ATOM 4488 O O . LEU A 1 614 ? -10.341 -13.095 -23.778 1.00 93.31 614 LEU A O 1
ATOM 4492 N N . TRP A 1 615 ? -8.748 -12.739 -22.239 1.00 95.56 615 TRP A N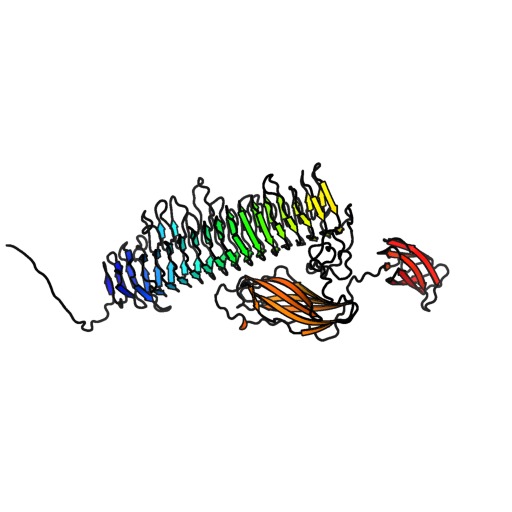 1
ATOM 4493 C CA . TRP A 1 615 ? -9.631 -12.111 -21.260 1.00 95.56 615 TRP A CA 1
ATOM 4494 C C . TRP A 1 615 ? -8.833 -11.217 -20.313 1.00 95.56 615 TRP A C 1
ATOM 4496 O O . TRP A 1 615 ? -7.618 -11.367 -20.176 1.00 95.56 615 TRP A O 1
ATOM 4506 N N . CYS A 1 616 ? -9.536 -10.303 -19.650 1.00 96.38 616 CYS A N 1
ATOM 4507 C CA . CYS A 1 616 ? -9.005 -9.546 -18.525 1.00 96.38 616 CYS A CA 1
ATOM 4508 C C . CYS A 1 616 ? -9.806 -9.855 -17.266 1.00 96.38 616 CYS A C 1
ATOM 4510 O O . CYS A 1 616 ? -11.032 -9.984 -17.321 1.00 96.38 616 CYS A O 1
ATOM 4512 N N . ASP A 1 617 ? -9.128 -9.906 -16.130 1.00 96.88 617 ASP A N 1
ATOM 4513 C CA . ASP A 1 617 ? -9.736 -9.966 -14.805 1.00 96.88 617 ASP A CA 1
ATOM 4514 C C . ASP A 1 617 ? -9.026 -8.998 -13.853 1.00 96.88 617 ASP A C 1
ATOM 4516 O O . ASP A 1 617 ? -8.114 -8.262 -14.237 1.00 96.88 617 ASP A O 1
ATOM 4520 N N . VAL A 1 618 ? -9.505 -8.940 -12.619 1.00 95.31 618 VAL A N 1
ATOM 4521 C CA . VAL A 1 618 ? -8.952 -8.092 -11.573 1.00 95.31 618 VAL A CA 1
ATOM 4522 C C . VAL A 1 618 ? -8.631 -8.941 -10.356 1.00 95.31 618 VAL A C 1
ATOM 4524 O O . VAL A 1 618 ? -9.490 -9.671 -9.869 1.00 95.31 618 VAL A O 1
ATOM 4527 N N . THR A 1 619 ? -7.431 -8.784 -9.808 1.00 94.75 619 THR A N 1
ATOM 4528 C CA . THR A 1 619 ? -7.123 -9.224 -8.446 1.00 94.75 619 THR A CA 1
ATOM 4529 C C . THR A 1 619 ? -7.518 -8.116 -7.473 1.00 94.75 619 THR A C 1
ATOM 4531 O O . THR A 1 619 ? -6.999 -6.998 -7.549 1.00 94.75 619 THR A O 1
ATOM 4534 N N . LEU A 1 620 ? -8.456 -8.428 -6.581 1.00 90.75 620 LEU A N 1
ATOM 4535 C CA . LEU A 1 620 ? -8.942 -7.555 -5.518 1.00 90.75 620 LEU A CA 1
ATOM 4536 C C . LEU A 1 620 ? -7.884 -7.403 -4.404 1.00 90.75 620 LEU A C 1
ATOM 4538 O O . LEU A 1 620 ? -6.970 -8.227 -4.302 1.00 90.75 620 LEU A O 1
ATOM 4542 N N . PRO A 1 621 ? -8.014 -6.408 -3.505 1.00 87.75 621 PRO A N 1
ATOM 4543 C CA . PRO A 1 621 ? -7.031 -6.184 -2.445 1.00 87.75 621 PRO A CA 1
ATOM 4544 C C . PRO A 1 621 ? -7.003 -7.287 -1.371 1.00 87.75 621 PRO A C 1
ATOM 4546 O O . PRO A 1 621 ? -6.087 -7.315 -0.551 1.00 87.75 621 PRO A O 1
ATOM 4549 N N . ASP A 1 622 ? -7.977 -8.205 -1.370 1.00 85.38 622 ASP A N 1
ATOM 4550 C CA . ASP A 1 622 ? -7.977 -9.433 -0.562 1.00 85.38 622 ASP A CA 1
ATOM 4551 C C . ASP A 1 622 ? -7.309 -10.626 -1.267 1.00 85.38 622 ASP A C 1
ATOM 4553 O O . ASP A 1 622 ? -7.343 -11.746 -0.761 1.00 85.38 622 ASP A O 1
ATOM 4557 N N . SER A 1 623 ? -6.659 -10.375 -2.409 1.00 88.81 623 SER A N 1
ATOM 4558 C CA . SER A 1 623 ? -6.021 -11.356 -3.295 1.00 88.81 623 SER A CA 1
ATOM 4559 C C . SER A 1 623 ? -6.976 -12.291 -4.043 1.00 88.81 623 SER A C 1
ATOM 4561 O O . SER A 1 623 ? -6.504 -13.164 -4.773 1.00 88.81 623 SER A O 1
ATOM 4563 N N . SER A 1 624 ? -8.296 -12.132 -3.912 1.00 91.12 624 SER A N 1
ATOM 4564 C CA . SER A 1 624 ? -9.249 -12.884 -4.732 1.00 91.12 624 SER A CA 1
ATOM 4565 C C . SER A 1 624 ? -9.338 -12.312 -6.152 1.00 91.12 624 SER A C 1
ATOM 4567 O O . SER A 1 624 ? -9.075 -11.133 -6.385 1.00 91.12 624 SER A O 1
ATOM 4569 N N . THR A 1 625 ? -9.693 -13.151 -7.126 1.00 93.00 625 THR A N 1
ATOM 4570 C CA . THR A 1 625 ? -9.870 -12.734 -8.525 1.00 93.00 625 THR A CA 1
ATOM 4571 C C . THR A 1 625 ? -11.348 -12.503 -8.826 1.00 93.00 625 THR A C 1
ATOM 4573 O O . THR A 1 625 ? -12.192 -13.336 -8.499 1.00 93.00 625 THR A O 1
ATOM 4576 N N . PHE A 1 626 ? -11.659 -11.394 -9.492 1.00 92.56 626 PHE A N 1
ATOM 4577 C CA . PHE A 1 626 ? -12.995 -11.020 -9.942 1.00 92.56 626 PHE A CA 1
ATOM 4578 C C . PHE A 1 626 ? -12.986 -10.767 -11.454 1.00 92.56 626 PHE A C 1
ATOM 4580 O O . PHE A 1 626 ? -12.097 -10.089 -11.972 1.00 92.56 626 PHE A O 1
ATOM 4587 N N . GLY A 1 627 ? -13.971 -11.309 -12.173 1.00 89.81 627 GLY A N 1
ATOM 4588 C CA . GLY A 1 627 ? -14.086 -11.163 -13.624 1.00 89.81 627 GLY A CA 1
ATOM 4589 C C . GLY A 1 627 ? -14.691 -12.369 -14.336 1.00 89.81 627 GLY A C 1
ATOM 4590 O O . GLY A 1 627 ? -15.279 -13.234 -13.684 1.00 89.81 627 GLY A O 1
ATOM 4591 N N . PRO A 1 628 ? -14.570 -12.422 -15.674 1.00 92.38 628 PRO A N 1
ATOM 4592 C CA . PRO A 1 628 ? -13.799 -11.505 -16.524 1.00 92.38 628 PRO A CA 1
ATOM 4593 C C . PRO A 1 628 ? -14.421 -10.100 -16.633 1.00 92.38 628 PRO A C 1
ATOM 4595 O O . PRO A 1 628 ? -15.639 -9.955 -16.666 1.00 92.38 628 PRO A O 1
ATOM 4598 N N . MET A 1 629 ? -13.583 -9.065 -16.723 1.00 92.19 629 MET A N 1
ATOM 4599 C CA . MET A 1 629 ? -14.005 -7.695 -17.071 1.00 92.19 629 MET A CA 1
ATOM 4600 C C . MET A 1 629 ? -14.129 -7.496 -18.584 1.00 92.19 629 MET A C 1
ATOM 4602 O O . MET A 1 629 ? -14.909 -6.679 -19.072 1.00 92.19 629 MET A O 1
ATOM 4606 N N . LEU A 1 630 ? -13.321 -8.245 -19.331 1.00 91.25 630 LEU A N 1
ATOM 4607 C CA . LEU A 1 630 ? -13.285 -8.275 -20.782 1.00 91.25 630 LEU A CA 1
ATOM 4608 C C . LEU A 1 630 ? -13.068 -9.723 -21.221 1.00 91.25 630 LEU A C 1
ATOM 4610 O O . LEU A 1 630 ? -12.228 -10.415 -20.655 1.00 91.25 630 LEU A O 1
ATOM 4614 N N . GLY A 1 631 ? -13.775 -10.153 -22.262 1.00 89.56 631 GLY A N 1
ATOM 4615 C CA . GLY A 1 631 ? -13.661 -11.505 -22.801 1.00 89.56 631 GLY A CA 1
ATOM 4616 C C . GLY A 1 631 ? -14.472 -12.557 -22.021 1.00 89.56 631 GLY A C 1
ATOM 4617 O O . GLY A 1 631 ? -15.287 -12.199 -21.171 1.00 89.56 631 GLY A O 1
ATOM 4618 N N . PRO A 1 632 ? -14.292 -13.853 -22.327 1.00 92.19 632 PRO A N 1
ATOM 4619 C CA . PRO A 1 632 ? -13.332 -14.383 -23.292 1.00 92.19 632 PRO A CA 1
ATOM 4620 C C . PRO A 1 632 ? -13.619 -13.913 -24.724 1.00 92.19 632 PRO A C 1
ATOM 4622 O O . PRO A 1 632 ? -14.769 -13.820 -25.149 1.00 92.19 632 PRO A O 1
ATOM 4625 N N . LEU A 1 633 ? -12.561 -13.583 -25.458 1.00 89.44 633 LEU A N 1
ATOM 4626 C CA . LEU A 1 633 ? -12.608 -13.068 -26.824 1.00 89.44 633 LEU A CA 1
ATOM 4627 C C . LEU A 1 633 ? -11.581 -13.826 -27.664 1.00 89.44 633 LEU A C 1
ATOM 4629 O O . LEU A 1 633 ? -10.479 -14.089 -27.196 1.00 89.44 633 LEU A O 1
ATOM 4633 N N . THR A 1 634 ? -11.924 -14.177 -28.898 1.00 90.81 634 THR A N 1
ATOM 4634 C CA . THR A 1 634 ? -10.983 -14.830 -29.815 1.00 90.81 634 THR A CA 1
ATOM 4635 C C . THR A 1 634 ? -10.460 -13.804 -30.804 1.00 90.81 634 THR A C 1
ATOM 4637 O O . THR A 1 634 ? -11.251 -13.145 -31.480 1.00 90.81 634 THR A O 1
ATOM 4640 N N . VAL A 1 635 ? -9.138 -13.677 -30.893 1.00 89.25 635 VAL A N 1
ATOM 4641 C CA . VAL A 1 635 ? -8.473 -12.831 -31.890 1.00 89.25 635 VAL A CA 1
ATOM 4642 C C . VAL A 1 635 ? -7.537 -13.663 -32.738 1.00 89.25 635 VAL A C 1
ATOM 4644 O O . VAL A 1 635 ? -6.823 -14.520 -32.226 1.00 89.25 635 VAL A O 1
ATOM 4647 N N . THR A 1 636 ? -7.515 -13.365 -34.027 1.00 90.62 636 THR A N 1
ATOM 4648 C CA . THR A 1 636 ? -6.542 -13.911 -34.967 1.00 90.62 636 THR A CA 1
ATOM 4649 C C . THR A 1 636 ? -5.638 -12.769 -35.404 1.00 90.62 636 THR A C 1
ATOM 4651 O O . THR A 1 636 ? -6.128 -11.723 -35.832 1.00 90.62 636 THR A O 1
ATOM 4654 N N . VAL A 1 637 ? -4.331 -12.947 -35.233 1.00 88.38 637 VAL A N 1
ATOM 4655 C CA . VAL A 1 637 ? -3.314 -11.928 -35.505 1.00 88.38 637 VAL A CA 1
ATOM 4656 C C . VAL A 1 637 ? -2.340 -12.499 -36.539 1.00 88.38 637 VAL A C 1
ATOM 4658 O O . VAL A 1 637 ? -1.739 -13.547 -36.278 1.00 88.38 637 VAL A O 1
ATOM 4661 N N . PRO A 1 638 ? -2.171 -11.859 -37.710 1.00 88.38 638 PRO A N 1
ATOM 4662 C CA . PRO A 1 638 ? -1.211 -12.298 -38.720 1.00 88.38 638 PRO A CA 1
ATOM 4663 C C . PRO A 1 638 ? 0.228 -12.356 -38.201 1.00 88.38 638 PRO A C 1
ATOM 4665 O O . PRO A 1 638 ? 0.577 -11.696 -37.220 1.00 88.38 638 PRO A O 1
ATOM 4668 N N . ALA A 1 639 ? 1.063 -13.134 -38.886 1.00 84.38 639 ALA A N 1
ATOM 4669 C CA . ALA A 1 639 ? 2.490 -13.248 -38.592 1.00 84.38 639 ALA A CA 1
ATOM 4670 C C . ALA A 1 639 ? 3.173 -11.875 -38.523 1.00 84.38 639 ALA A C 1
ATOM 4672 O O . ALA A 1 639 ? 2.941 -11.029 -39.389 1.00 84.38 639 ALA A O 1
ATOM 4673 N N . HIS A 1 640 ? 4.029 -11.671 -37.522 1.00 81.94 640 HIS A N 1
ATOM 4674 C CA . HIS A 1 640 ? 4.798 -10.437 -37.306 1.00 81.94 640 HIS A CA 1
ATOM 4675 C C . HIS A 1 640 ? 3.966 -9.141 -37.301 1.00 81.94 640 HIS A C 1
ATOM 4677 O O . HIS A 1 640 ? 4.431 -8.078 -37.724 1.00 81.94 640 HIS A O 1
ATOM 4683 N N . THR A 1 641 ? 2.732 -9.213 -36.811 1.00 82.44 641 THR A N 1
ATOM 4684 C CA . THR A 1 641 ? 1.869 -8.040 -36.635 1.00 82.44 641 THR A CA 1
ATOM 4685 C C . THR A 1 641 ? 1.373 -7.944 -35.203 1.00 82.44 641 THR A C 1
ATOM 4687 O O . THR A 1 641 ? 1.551 -8.857 -34.393 1.00 82.44 641 THR A O 1
ATOM 4690 N N . MET A 1 642 ? 0.736 -6.821 -34.889 1.00 86.56 642 MET A N 1
ATOM 4691 C CA . MET A 1 642 ? 0.094 -6.620 -33.601 1.00 86.56 642 MET A CA 1
ATOM 4692 C C . MET A 1 642 ? -1.331 -6.089 -33.745 1.00 86.56 642 MET A C 1
ATOM 4694 O O . MET A 1 642 ? -1.732 -5.546 -34.779 1.00 86.56 642 MET A O 1
ATOM 4698 N N . LEU A 1 643 ? -2.093 -6.265 -32.671 1.00 85.62 643 LEU A N 1
ATOM 4699 C CA . LEU A 1 643 ? -3.425 -5.722 -32.474 1.00 85.62 643 LEU A CA 1
ATOM 4700 C C . LEU A 1 643 ? -3.424 -4.878 -31.198 1.00 85.62 643 LEU A C 1
ATOM 4702 O O . LEU A 1 643 ? -3.346 -5.440 -30.111 1.00 85.62 643 LEU A O 1
ATOM 4706 N N . ALA A 1 644 ? -3.569 -3.560 -31.317 1.00 87.25 644 ALA A N 1
ATOM 4707 C CA . ALA A 1 644 ? -3.746 -2.656 -30.179 1.00 87.25 644 ALA A CA 1
ATOM 4708 C C . ALA A 1 644 ? -5.155 -2.047 -30.164 1.00 87.25 644 ALA A C 1
ATOM 4710 O O . ALA A 1 644 ? -5.723 -1.726 -31.212 1.00 87.25 644 ALA A O 1
ATOM 4711 N N . ARG A 1 645 ? -5.748 -1.913 -28.977 1.00 88.62 645 ARG A N 1
ATOM 4712 C CA . ARG A 1 645 ? -7.076 -1.328 -28.757 1.00 88.62 645 ARG A CA 1
ATOM 4713 C C . ARG A 1 645 ? -7.046 -0.426 -27.538 1.00 88.62 645 ARG A C 1
ATOM 4715 O O . ARG A 1 645 ? -6.624 -0.868 -26.470 1.00 88.62 645 ARG A O 1
ATOM 4722 N N . GLU A 1 646 ? -7.544 0.796 -27.679 1.00 92.19 646 GLU A N 1
ATOM 4723 C CA . GLU A 1 646 ? -7.785 1.649 -26.523 1.00 92.19 646 GLU A CA 1
ATOM 4724 C C . GLU A 1 646 ? -9.075 1.202 -25.834 1.00 92.19 646 GLU A C 1
ATOM 4726 O O . GLU A 1 646 ? -10.137 1.051 -26.454 1.00 92.19 646 GLU A O 1
ATOM 4731 N N . ARG A 1 647 ? -8.971 0.935 -24.535 1.00 94.25 647 ARG A N 1
ATOM 4732 C CA . ARG A 1 647 ? -10.045 0.414 -23.701 1.00 94.25 647 ARG A CA 1
ATOM 4733 C C . ARG A 1 647 ? -10.189 1.274 -22.458 1.00 94.25 647 ARG A C 1
ATOM 4735 O O . ARG A 1 647 ? -9.237 1.860 -21.953 1.00 94.25 647 ARG A O 1
ATOM 4742 N N . VAL A 1 648 ? -11.407 1.314 -21.945 1.00 96.56 648 VAL A N 1
ATOM 4743 C CA . VAL A 1 648 ? -11.757 2.007 -20.714 1.00 96.56 648 VAL A CA 1
ATOM 4744 C C . VAL A 1 648 ? -12.469 1.018 -19.808 1.00 96.56 648 VAL A C 1
ATOM 4746 O O . VAL A 1 648 ? -13.556 0.535 -20.135 1.00 96.56 648 VAL A O 1
ATOM 4749 N N . GLN A 1 649 ? -11.855 0.728 -18.667 1.00 97.06 649 GLN A N 1
ATOM 4750 C CA . GLN A 1 649 ? -12.423 -0.120 -17.628 1.00 97.06 649 GLN A CA 1
ATOM 4751 C C . GLN A 1 649 ? -13.165 0.759 -16.624 1.00 97.06 649 GLN A C 1
ATOM 4753 O O . GLN A 1 649 ? -12.550 1.643 -16.035 1.00 97.06 649 GLN A O 1
ATOM 4758 N N . ALA A 1 650 ? -14.464 0.536 -16.417 1.00 95.75 650 ALA A N 1
ATOM 4759 C CA . ALA A 1 650 ? -15.204 1.137 -15.308 1.00 95.75 650 ALA A CA 1
ATOM 4760 C C . ALA A 1 650 ? -14.882 0.422 -13.984 1.00 95.75 650 ALA A C 1
ATOM 4762 O O . ALA A 1 650 ? -14.693 -0.796 -13.961 1.00 95.75 650 ALA A O 1
ATOM 4763 N N . ILE A 1 651 ? -14.812 1.189 -12.894 1.00 93.62 651 ILE A N 1
ATOM 4764 C CA . ILE A 1 651 ? -14.641 0.694 -11.527 1.00 93.62 651 ILE A CA 1
ATOM 4765 C C . ILE A 1 651 ? -15.713 1.367 -10.658 1.00 93.62 651 ILE A C 1
ATOM 4767 O O . ILE A 1 651 ? -15.717 2.599 -10.528 1.00 93.62 651 ILE A O 1
ATOM 4771 N N . PRO A 1 652 ? -16.622 0.604 -10.033 1.00 91.19 652 PRO A N 1
ATOM 4772 C CA . PRO A 1 652 ? -17.751 1.176 -9.317 1.00 91.19 652 PRO A CA 1
ATOM 4773 C C . PRO A 1 652 ? -17.359 1.791 -7.973 1.00 91.19 652 PRO A C 1
ATOM 4775 O O . PRO A 1 652 ? -16.347 1.440 -7.365 1.00 91.19 652 PRO A O 1
ATOM 4778 N N . ALA A 1 653 ? -18.228 2.661 -7.448 1.00 88.06 653 ALA A N 1
ATOM 4779 C CA . ALA A 1 653 ? -18.086 3.232 -6.106 1.00 88.06 653 ALA A CA 1
ATOM 4780 C C . ALA A 1 653 ? -17.971 2.151 -5.018 1.00 88.06 653 ALA A C 1
ATOM 4782 O O . ALA A 1 653 ? -17.171 2.297 -4.099 1.00 88.06 653 ALA A O 1
ATOM 4783 N N . ALA A 1 654 ? -18.730 1.059 -5.173 1.00 85.69 654 ALA A N 1
ATOM 4784 C CA . ALA A 1 654 ? -18.783 -0.071 -4.249 1.00 85.69 654 ALA A CA 1
ATOM 4785 C C . ALA A 1 654 ? -17.506 -0.931 -4.224 1.00 85.69 654 ALA A C 1
ATOM 4787 O O . ALA A 1 654 ? -17.376 -1.768 -3.335 1.00 85.69 654 ALA A O 1
ATOM 4788 N N . ALA A 1 655 ? -16.571 -0.753 -5.168 1.00 88.56 655 ALA A N 1
ATOM 4789 C CA . ALA A 1 655 ? -15.317 -1.498 -5.144 1.00 88.56 655 ALA A CA 1
ATOM 4790 C C . ALA A 1 655 ? -14.523 -1.160 -3.857 1.00 88.56 655 ALA A C 1
ATOM 4792 O O . ALA A 1 655 ? -14.333 0.032 -3.570 1.00 88.56 655 ALA A O 1
ATOM 4793 N N . PRO A 1 656 ? -14.071 -2.175 -3.092 1.00 87.00 656 PRO A N 1
ATOM 4794 C CA . PRO A 1 656 ? -13.351 -2.000 -1.835 1.00 87.00 656 PRO A CA 1
ATOM 4795 C C . PRO A 1 656 ? -12.137 -1.076 -1.929 1.00 87.00 656 PRO A C 1
ATOM 4797 O O . PRO A 1 656 ? -11.484 -0.975 -2.969 1.00 87.00 656 PRO A O 1
ATOM 4800 N N . LEU A 1 657 ? -11.798 -0.445 -0.810 1.00 88.81 657 LEU A N 1
ATOM 4801 C CA . LEU A 1 657 ? -10.536 0.267 -0.634 1.00 88.81 657 LEU A CA 1
ATOM 4802 C C . LEU A 1 657 ? -9.330 -0.665 -0.854 1.00 88.81 657 LEU A C 1
ATOM 4804 O O . LEU A 1 657 ? -9.307 -1.776 -0.323 1.00 88.81 657 LEU A O 1
ATOM 4808 N N . GLY A 1 658 ? -8.307 -0.185 -1.565 1.00 91.00 658 GLY A N 1
ATOM 4809 C CA . GLY A 1 658 ? -6.992 -0.833 -1.619 1.00 91.00 658 GLY A CA 1
ATOM 4810 C C . GLY A 1 658 ? -6.328 -0.783 -2.990 1.00 91.00 658 GLY A C 1
ATOM 4811 O O . GLY A 1 658 ? -6.809 -0.114 -3.908 1.00 91.00 658 GLY A O 1
ATOM 4812 N N . VAL A 1 659 ? -5.206 -1.493 -3.113 1.00 94.81 659 VAL A N 1
ATOM 4813 C CA . VAL A 1 659 ? -4.479 -1.668 -4.377 1.00 94.81 659 VAL A CA 1
ATOM 4814 C C . VAL A 1 659 ? -4.968 -2.928 -5.081 1.00 94.81 659 VAL A C 1
ATOM 4816 O O . VAL A 1 659 ? -5.061 -3.998 -4.483 1.00 94.81 659 VAL A O 1
ATOM 4819 N N . TYR A 1 660 ? -5.270 -2.777 -6.362 1.00 94.56 660 TYR A N 1
ATOM 4820 C CA . TYR A 1 660 ? -5.760 -3.811 -7.256 1.00 94.56 660 TYR A CA 1
ATOM 4821 C C . TYR A 1 660 ? -4.706 -4.115 -8.312 1.00 94.56 660 TYR A C 1
ATOM 4823 O O . TYR A 1 660 ? -3.883 -3.261 -8.650 1.00 94.56 660 TYR A O 1
ATOM 4831 N N . ARG A 1 661 ? -4.784 -5.314 -8.889 1.00 96.44 661 ARG A N 1
ATOM 4832 C CA . ARG A 1 661 ? -4.036 -5.674 -10.096 1.00 96.44 661 ARG A CA 1
ATOM 4833 C C . ARG A 1 661 ? -5.016 -5.939 -11.232 1.00 96.44 661 ARG A C 1
ATOM 4835 O O . ARG A 1 661 ? -5.900 -6.777 -11.081 1.00 96.44 661 ARG A O 1
ATOM 4842 N N . TYR A 1 662 ? -4.877 -5.226 -12.346 1.00 97.62 662 TYR A N 1
ATOM 4843 C CA . TYR A 1 662 ? -5.620 -5.512 -13.574 1.00 97.62 662 TYR A CA 1
ATOM 4844 C C . TYR A 1 662 ? -4.799 -6.480 -14.419 1.00 97.62 662 TYR A C 1
ATOM 4846 O O . TYR A 1 662 ? -3.668 -6.153 -14.774 1.00 97.62 662 TYR A O 1
ATOM 4854 N N . ASN A 1 663 ? -5.337 -7.665 -14.705 1.00 98.00 663 ASN A N 1
ATOM 4855 C CA . ASN A 1 663 ? -4.620 -8.733 -15.397 1.00 98.00 663 ASN A CA 1
ATOM 4856 C C . ASN A 1 663 ? -5.188 -8.943 -16.800 1.00 98.00 663 ASN A C 1
ATOM 4858 O O . ASN A 1 663 ? -6.396 -8.825 -17.014 1.00 98.00 663 ASN A O 1
ATOM 4862 N N . ALA A 1 664 ? -4.331 -9.338 -17.735 1.00 97.38 664 ALA A N 1
ATOM 4863 C CA . ALA A 1 664 ? -4.719 -9.859 -19.036 1.00 97.38 664 ALA A CA 1
ATOM 4864 C C . ALA A 1 664 ? -4.035 -11.192 -19.314 1.00 97.38 664 ALA A C 1
ATOM 4866 O O . ALA A 1 664 ? -2.901 -11.434 -18.898 1.00 97.38 664 ALA A O 1
ATOM 4867 N N . TYR A 1 665 ? -4.738 -12.033 -20.064 1.00 96.75 665 TYR A N 1
ATOM 4868 C CA . TYR A 1 665 ? -4.284 -13.357 -20.457 1.00 96.75 665 TYR A CA 1
ATOM 4869 C C . TYR A 1 665 ? -4.505 -13.539 -21.952 1.00 96.75 665 TYR A C 1
ATOM 4871 O O . TYR A 1 665 ? -5.547 -13.139 -22.471 1.00 96.75 665 TYR A O 1
ATOM 4879 N N . ALA A 1 666 ? -3.550 -14.181 -22.620 1.00 95.00 666 ALA A N 1
ATOM 4880 C CA . ALA A 1 666 ? -3.676 -14.669 -23.985 1.00 95.00 666 ALA A CA 1
ATOM 4881 C C . ALA A 1 666 ? -3.261 -16.134 -24.047 1.00 95.00 666 ALA A C 1
ATOM 4883 O O . ALA A 1 666 ? -2.091 -16.455 -23.858 1.00 95.00 666 ALA A O 1
ATOM 4884 N N . VAL A 1 667 ? -4.223 -17.013 -24.322 1.00 95.81 667 VAL A N 1
ATOM 4885 C CA . VAL A 1 667 ? -3.968 -18.447 -24.487 1.00 95.81 667 VAL A CA 1
ATOM 4886 C C . VAL A 1 667 ? -3.822 -18.775 -25.964 1.00 95.81 667 VAL A C 1
ATOM 4888 O O . VAL A 1 667 ? -4.758 -18.547 -26.737 1.00 95.81 667 VAL A O 1
ATOM 4891 N N . VAL A 1 668 ? -2.674 -19.342 -26.335 1.00 93.25 668 VAL A N 1
ATOM 4892 C CA . VAL A 1 668 ? -2.319 -19.746 -27.701 1.00 93.25 668 VAL A CA 1
ATOM 4893 C C . VAL A 1 668 ? -1.760 -21.157 -27.651 1.00 93.25 668 VAL A C 1
ATOM 4895 O O . VAL A 1 668 ? -0.763 -21.399 -26.991 1.00 93.25 668 VAL A O 1
ATOM 4898 N N . GLU A 1 669 ? -2.425 -22.102 -28.318 1.00 88.62 669 GLU A N 1
ATOM 4899 C CA . GLU A 1 669 ? -1.959 -23.498 -28.453 1.00 88.62 669 GLU A CA 1
ATOM 4900 C C . GLU A 1 669 ? -1.676 -24.242 -27.129 1.00 88.62 669 GLU A C 1
ATOM 4902 O O . GLU A 1 669 ? -1.062 -25.303 -27.127 1.00 88.62 669 GLU A O 1
ATOM 4907 N N . GLY A 1 670 ? -2.215 -23.747 -26.011 1.00 84.62 670 GLY A N 1
ATOM 4908 C CA . GLY A 1 670 ? -2.025 -24.314 -24.671 1.00 84.62 670 GLY A CA 1
ATOM 4909 C C . GLY A 1 670 ? -1.091 -23.492 -23.782 1.00 84.62 670 GLY A C 1
ATOM 4910 O O . GLY A 1 670 ? -1.193 -23.601 -22.560 1.00 84.62 670 GLY A O 1
ATOM 4911 N N . ASP A 1 671 ? -0.280 -22.610 -24.365 1.00 88.75 671 ASP A N 1
ATOM 4912 C CA . ASP A 1 671 ? 0.577 -21.674 -23.642 1.00 88.75 671 ASP A CA 1
ATOM 4913 C C . ASP A 1 671 ? -0.180 -20.390 -23.305 1.00 88.75 671 ASP A C 1
ATOM 4915 O O . ASP A 1 671 ? -1.133 -20.007 -23.986 1.00 88.75 671 ASP A O 1
ATOM 4919 N N . THR A 1 672 ? 0.207 -19.729 -22.213 1.00 94.12 672 THR A N 1
ATOM 4920 C CA . THR A 1 672 ? -0.486 -18.536 -21.712 1.00 94.12 672 THR A CA 1
ATOM 4921 C C . THR A 1 672 ? 0.490 -17.386 -21.529 1.00 94.12 672 THR A C 1
ATOM 4923 O O . THR A 1 672 ? 1.268 -17.393 -20.578 1.00 94.12 672 THR A O 1
ATOM 4926 N N . SER A 1 673 ? 0.375 -16.357 -22.367 1.00 95.56 673 SER A N 1
ATOM 4927 C CA . SER A 1 673 ? 0.993 -15.060 -22.093 1.00 95.56 673 SER A CA 1
ATOM 4928 C C . SER A 1 673 ? 0.145 -14.290 -21.080 1.00 95.56 673 SER A C 1
ATOM 4930 O O . SER A 1 673 ? -1.091 -14.345 -21.122 1.00 95.56 673 SER A O 1
ATOM 4932 N N . LYS A 1 674 ? 0.803 -13.594 -20.151 1.00 96.31 674 LYS A N 1
ATOM 4933 C CA . LYS A 1 674 ? 0.164 -12.829 -19.078 1.00 96.31 674 LYS A CA 1
ATOM 4934 C C . LYS A 1 674 ? 0.810 -11.468 -18.946 1.00 96.31 674 LYS A C 1
ATOM 4936 O O . LYS A 1 674 ? 2.025 -11.354 -19.063 1.00 96.31 674 LYS A O 1
ATOM 4941 N N . ASP A 1 675 ? -0.001 -10.481 -18.608 1.00 97.31 675 ASP A N 1
ATOM 4942 C CA . ASP A 1 675 ? 0.488 -9.161 -18.246 1.00 97.31 675 ASP A CA 1
ATOM 4943 C C . ASP A 1 675 ? -0.430 -8.487 -17.226 1.00 97.31 675 ASP A C 1
ATOM 4945 O O . ASP A 1 675 ? -1.598 -8.864 -17.082 1.00 97.31 675 ASP A O 1
ATOM 4949 N N . SER A 1 676 ? 0.096 -7.513 -16.483 1.00 96.75 676 SER A N 1
ATOM 4950 C CA . SER A 1 676 ? -0.689 -6.801 -15.481 1.00 96.75 676 SER A CA 1
ATOM 4951 C C . SER A 1 676 ? -0.115 -5.441 -15.100 1.00 96.75 676 SER A C 1
ATOM 4953 O O . SER A 1 676 ? 1.090 -5.227 -15.178 1.00 96.75 676 SER A O 1
ATOM 4955 N N . PHE A 1 677 ? -0.969 -4.561 -14.576 1.00 96.44 677 PHE A N 1
ATOM 4956 C CA . PHE A 1 677 ? -0.545 -3.327 -13.908 1.00 96.44 677 PHE A CA 1
ATOM 4957 C C . PHE A 1 677 ? -1.349 -3.079 -12.624 1.00 96.44 677 PHE A C 1
ATOM 4959 O O . PHE A 1 677 ? -2.437 -3.633 -12.431 1.00 96.44 677 PHE A O 1
ATOM 4966 N N . LEU A 1 678 ? -0.794 -2.258 -11.728 1.00 96.44 678 LEU A N 1
ATOM 4967 C CA . LEU A 1 678 ? -1.426 -1.883 -10.462 1.00 96.44 678 LEU A CA 1
ATOM 4968 C C . LEU A 1 678 ? -2.261 -0.605 -10.601 1.00 96.44 678 LEU A C 1
ATOM 4970 O O . LEU A 1 678 ? -1.870 0.329 -11.299 1.00 96.44 678 LEU A O 1
ATOM 4974 N N . PHE A 1 679 ? -3.373 -0.531 -9.869 1.00 96.62 679 PHE A N 1
ATOM 4975 C CA . PHE A 1 679 ? -4.124 0.709 -9.657 1.00 96.62 679 PHE A CA 1
ATOM 4976 C C . PHE A 1 679 ? -4.689 0.771 -8.233 1.00 96.62 679 PHE A C 1
ATOM 4978 O O . PHE A 1 679 ? -4.934 -0.255 -7.598 1.00 96.62 679 PHE A O 1
ATOM 4985 N N . GLY A 1 680 ? -4.900 1.976 -7.712 1.00 95.44 680 GLY A N 1
ATOM 4986 C CA . GLY A 1 680 ? -5.527 2.210 -6.415 1.00 95.44 680 GLY A CA 1
ATOM 4987 C C . GLY A 1 680 ? -7.019 2.503 -6.546 1.00 95.44 680 GLY A C 1
ATOM 4988 O O . GLY A 1 680 ? -7.446 3.231 -7.442 1.00 95.44 680 GLY A O 1
ATOM 4989 N N . LYS A 1 681 ? -7.829 1.991 -5.618 1.00 93.12 681 LYS A N 1
ATOM 4990 C CA . LYS A 1 681 ? -9.221 2.415 -5.415 1.00 93.12 681 LYS A CA 1
ATOM 4991 C C . LYS A 1 681 ? -9.334 3.071 -4.053 1.00 93.12 681 LYS A C 1
ATOM 4993 O O . LYS A 1 681 ? -9.111 2.431 -3.030 1.00 93.12 681 LYS A O 1
ATOM 4998 N N . LEU A 1 682 ? -9.775 4.322 -4.040 1.00 91.06 682 LEU A N 1
ATOM 4999 C CA . LEU A 1 682 ? -9.931 5.129 -2.831 1.00 91.06 682 LEU A CA 1
ATOM 5000 C C . LEU A 1 682 ? -11.245 4.843 -2.077 1.00 91.06 682 LEU A C 1
ATOM 5002 O O . LEU A 1 682 ? -11.577 5.604 -1.186 1.00 91.06 682 LEU A O 1
ATOM 5006 N N . GLY A 1 683 ? -11.985 3.785 -2.458 1.00 71.19 683 GLY A N 1
ATOM 5007 C CA . GLY A 1 683 ? -13.381 3.457 -2.105 1.00 71.19 683 GLY A CA 1
ATOM 5008 C C . GLY A 1 683 ? -13.777 3.426 -0.627 1.00 71.19 683 GLY A C 1
ATOM 5009 O O . GLY A 1 683 ? -12.946 3.618 0.256 1.00 71.19 683 GLY A O 1
ATOM 5010 N N . PRO A 1 684 ? -15.072 3.193 -0.341 1.00 65.00 684 PRO A N 1
ATOM 5011 C CA . PRO A 1 684 ? -15.563 3.215 1.023 1.00 65.00 684 PRO A CA 1
ATOM 5012 C C . PRO A 1 684 ? -14.896 2.116 1.847 1.00 65.00 684 PRO A C 1
ATOM 5014 O O . PRO A 1 684 ? -14.650 1.002 1.392 1.00 65.00 684 PRO A O 1
ATOM 5017 N N . VAL A 1 685 ? -14.665 2.450 3.109 1.00 61.16 685 VAL A N 1
ATOM 5018 C CA . VAL A 1 685 ? -14.074 1.571 4.121 1.00 61.16 685 VAL A CA 1
ATOM 5019 C C . VAL A 1 685 ? -15.019 0.404 4.489 1.00 61.16 685 VAL A C 1
ATOM 5021 O O . VAL A 1 685 ? -14.592 -0.573 5.099 1.00 61.16 685 VAL A O 1
ATOM 5024 N N . ALA A 1 686 ? -16.304 0.483 4.116 1.00 58.97 686 ALA A N 1
ATOM 5025 C CA . ALA A 1 686 ? -17.367 -0.422 4.554 1.00 58.97 686 ALA A CA 1
ATOM 5026 C C . ALA A 1 686 ? -17.109 -1.901 4.205 1.00 58.97 686 ALA A C 1
ATOM 5028 O O . ALA A 1 686 ? -16.785 -2.252 3.070 1.00 58.97 686 ALA A O 1
ATOM 5029 N N . ALA A 1 687 ? -17.310 -2.779 5.190 1.00 57.81 687 ALA A N 1
ATOM 5030 C CA . ALA A 1 687 ? -17.269 -4.224 4.999 1.00 57.81 687 ALA A CA 1
ATOM 5031 C C . ALA A 1 687 ? -18.501 -4.716 4.214 1.00 57.81 687 ALA A C 1
ATOM 5033 O O . ALA A 1 687 ? -19.612 -4.233 4.427 1.00 57.81 687 ALA A O 1
ATOM 5034 N N . GLY A 1 688 ? -18.316 -5.710 3.337 1.00 57.19 688 GLY A N 1
ATOM 5035 C CA . GLY A 1 688 ? -19.424 -6.421 2.684 1.00 57.19 688 GLY A CA 1
ATOM 5036 C C . GLY A 1 688 ? -20.105 -5.685 1.526 1.00 57.19 688 GLY A C 1
ATOM 5037 O O . GLY A 1 688 ? -21.251 -5.999 1.213 1.00 57.19 688 GLY A O 1
ATOM 5038 N N . ALA A 1 689 ? -19.432 -4.721 0.888 1.00 64.06 689 ALA A N 1
ATOM 5039 C CA . ALA A 1 689 ? -19.933 -4.128 -0.348 1.00 64.06 689 ALA A CA 1
ATOM 5040 C C . ALA A 1 689 ? -20.113 -5.216 -1.424 1.00 64.06 689 ALA A C 1
ATOM 5042 O O . ALA A 1 689 ? -19.188 -5.984 -1.694 1.00 64.06 689 ALA A O 1
ATOM 5043 N N . ASP A 1 690 ? -21.303 -5.284 -2.030 1.00 71.19 690 ASP A N 1
ATOM 5044 C CA . ASP A 1 690 ? -21.552 -6.173 -3.164 1.00 71.19 690 ASP A CA 1
ATOM 5045 C C . ASP A 1 690 ? -20.808 -5.636 -4.388 1.00 71.19 690 ASP A C 1
ATOM 5047 O O . ASP A 1 690 ? -21.287 -4.766 -5.121 1.00 71.19 690 ASP A O 1
ATOM 5051 N N . ILE A 1 691 ? -19.597 -6.152 -4.583 1.00 75.25 691 ILE A N 1
ATOM 5052 C CA . ILE A 1 691 ? -18.730 -5.770 -5.692 1.00 75.25 691 ILE A CA 1
ATOM 5053 C C . ILE A 1 691 ? -19.370 -6.075 -7.050 1.00 75.25 691 ILE A C 1
ATOM 5055 O O . ILE A 1 691 ? -19.033 -5.406 -8.022 1.00 75.25 691 ILE A O 1
ATOM 5059 N N . ALA A 1 692 ? -20.307 -7.029 -7.129 1.00 75.62 692 ALA A N 1
ATOM 5060 C CA . ALA A 1 692 ? -20.964 -7.416 -8.373 1.00 75.62 692 ALA A CA 1
ATOM 5061 C C . ALA A 1 692 ? -22.117 -6.477 -8.759 1.00 75.62 692 ALA A C 1
ATOM 5063 O O . ALA A 1 692 ? -22.490 -6.421 -9.929 1.00 75.62 692 ALA A O 1
ATOM 5064 N N . ALA A 1 693 ? -22.662 -5.709 -7.809 1.00 73.00 693 ALA A N 1
ATOM 5065 C CA . ALA A 1 693 ? -23.765 -4.781 -8.062 1.00 73.00 693 ALA A CA 1
ATOM 5066 C C . ALA A 1 693 ? -23.344 -3.494 -8.806 1.00 73.00 693 ALA A C 1
ATOM 5068 O O . ALA A 1 693 ? -24.199 -2.691 -9.184 1.00 73.00 693 ALA A O 1
ATOM 5069 N N . GLY A 1 694 ? -22.040 -3.264 -8.994 1.00 82.25 694 GLY A N 1
ATOM 5070 C CA . GLY A 1 694 ? -21.495 -2.060 -9.621 1.00 82.25 694 GLY A CA 1
ATOM 5071 C C . GLY A 1 694 ? -21.195 -2.183 -11.121 1.00 82.25 694 GLY A C 1
ATOM 5072 O O . GLY A 1 694 ? -21.046 -3.278 -11.656 1.00 82.25 694 GLY A O 1
ATOM 5073 N N . ASP A 1 695 ? -21.065 -1.040 -11.804 1.00 89.38 695 ASP A N 1
ATOM 5074 C CA . ASP A 1 695 ? -20.636 -0.981 -13.207 1.00 89.38 695 ASP A CA 1
ATOM 5075 C C . ASP A 1 695 ? -19.138 -1.300 -13.353 1.00 89.38 695 ASP A C 1
ATOM 5077 O O . ASP A 1 695 ? -18.277 -0.470 -13.058 1.00 89.38 695 ASP A O 1
ATOM 5081 N N . TRP A 1 696 ? -18.854 -2.506 -13.841 1.00 92.31 696 TRP A N 1
ATOM 5082 C CA . TRP A 1 696 ? -17.526 -2.975 -14.247 1.00 92.31 696 TRP A CA 1
ATOM 5083 C C . TRP A 1 696 ? -17.381 -3.068 -15.773 1.00 92.31 696 TRP A C 1
ATOM 5085 O O . TRP A 1 696 ? -16.570 -3.843 -16.287 1.00 92.31 696 TRP A O 1
ATOM 5095 N N . SER A 1 697 ? -18.186 -2.318 -16.528 1.00 92.88 697 SER A N 1
ATOM 5096 C CA . SER A 1 697 ? -18.158 -2.371 -17.986 1.00 92.88 697 SER A CA 1
ATOM 5097 C C . SER A 1 697 ? -16.782 -2.020 -18.553 1.00 92.88 697 SER A C 1
ATOM 5099 O O . SER A 1 697 ? -16.120 -1.058 -18.153 1.00 92.88 697 SER A O 1
ATOM 5101 N N . ASN A 1 698 ? -16.371 -2.798 -19.551 1.00 94.50 698 ASN A N 1
ATOM 5102 C CA . ASN A 1 698 ? -15.203 -2.516 -20.363 1.00 94.50 698 ASN A CA 1
ATOM 5103 C C . ASN A 1 698 ? -15.659 -2.026 -21.742 1.00 94.50 698 ASN A C 1
ATOM 5105 O O . ASN A 1 698 ? -16.304 -2.757 -22.498 1.00 94.50 698 ASN A O 1
ATOM 5109 N N . ARG A 1 699 ? -15.332 -0.778 -22.077 1.00 93.81 699 ARG A N 1
ATOM 5110 C CA . ARG A 1 699 ? -15.748 -0.099 -23.319 1.00 93.81 699 ARG A CA 1
ATOM 5111 C C . ARG A 1 699 ? -14.535 0.416 -24.092 1.00 93.81 699 ARG A C 1
ATOM 5113 O O . ARG A 1 699 ? -13.422 0.344 -23.592 1.00 93.81 699 ARG A O 1
ATOM 5120 N N . GLY A 1 700 ? -14.741 0.912 -25.307 1.00 90.38 700 GLY A N 1
ATOM 5121 C CA . GLY A 1 700 ? -13.668 1.404 -26.179 1.00 90.38 700 GLY A CA 1
ATOM 5122 C C . GLY A 1 700 ? -13.730 0.768 -27.561 1.00 90.38 700 GLY A C 1
ATOM 5123 O O . GLY A 1 700 ? -14.793 0.294 -27.977 1.00 90.38 700 GLY A O 1
ATOM 5124 N N . ASP A 1 701 ? -12.590 0.723 -28.239 1.00 84.56 701 ASP A N 1
ATOM 5125 C CA . ASP A 1 701 ? -12.496 0.292 -29.633 1.00 84.56 701 ASP A CA 1
ATOM 5126 C C . ASP A 1 701 ? -13.055 -1.122 -29.853 1.00 84.56 701 ASP A C 1
ATOM 5128 O O . ASP A 1 701 ? -12.743 -2.034 -29.075 1.00 84.56 701 ASP A O 1
ATOM 5132 N N . PRO A 1 702 ? -13.858 -1.361 -30.908 1.00 79.81 702 PRO A N 1
ATOM 5133 C CA . PRO A 1 702 ? -14.364 -2.693 -31.196 1.00 79.81 702 PRO A CA 1
ATOM 5134 C C . PRO A 1 702 ? -13.218 -3.645 -31.563 1.00 79.81 702 PRO A C 1
ATOM 5136 O O . PRO A 1 702 ? -12.294 -3.303 -32.303 1.00 79.81 702 PRO A O 1
ATOM 5139 N N . PHE A 1 703 ? -13.301 -4.889 -31.088 1.00 72.88 703 PHE A N 1
ATOM 5140 C CA . PHE A 1 703 ? -12.349 -5.935 -31.478 1.00 72.88 703 PHE A CA 1
ATOM 5141 C C . PHE A 1 703 ? -12.555 -6.398 -32.932 1.00 72.88 703 PHE A C 1
ATOM 5143 O O . PHE A 1 703 ? -11.615 -6.882 -33.553 1.00 72.88 703 PHE A O 1
ATOM 5150 N N . ALA A 1 704 ? -13.750 -6.192 -33.498 1.00 62.66 704 ALA A N 1
ATOM 5151 C CA . ALA A 1 704 ? -14.060 -6.454 -34.903 1.00 62.66 704 ALA A CA 1
ATOM 5152 C C . ALA A 1 704 ? -13.842 -5.204 -35.779 1.00 62.66 704 ALA A C 1
ATOM 5154 O O . ALA A 1 704 ? -14.245 -4.106 -35.400 1.00 62.66 704 ALA A O 1
ATOM 5155 N N . GLY A 1 705 ? -13.262 -5.377 -36.969 1.00 52.69 705 GLY A N 1
ATOM 5156 C CA . GLY A 1 705 ? -13.012 -4.305 -37.945 1.00 52.69 705 GLY A CA 1
ATOM 5157 C C . GLY A 1 705 ? -11.611 -4.402 -38.560 1.00 52.69 705 GLY A C 1
ATOM 5158 O O . GLY A 1 705 ? -10.813 -5.203 -38.071 1.00 52.69 705 GLY A O 1
ATOM 5159 N N . PRO A 1 706 ? -11.297 -3.637 -39.631 1.00 42.28 706 PRO A N 1
ATOM 5160 C CA . PRO A 1 706 ? -9.950 -3.604 -40.189 1.00 42.28 706 PRO A CA 1
ATOM 5161 C C . PRO A 1 706 ? -8.989 -3.219 -39.070 1.00 42.28 706 PRO A C 1
ATOM 5163 O O . PRO A 1 706 ? -9.055 -2.129 -38.504 1.00 42.28 706 PRO A O 1
ATOM 5166 N N . VAL A 1 707 ? -8.159 -4.184 -38.698 1.00 49.12 707 VAL A N 1
ATOM 5167 C CA . VAL A 1 707 ? -7.120 -4.028 -37.698 1.00 49.12 707 VAL A CA 1
ATOM 5168 C C . VAL A 1 707 ? -6.246 -2.878 -38.187 1.00 49.12 707 VAL A C 1
ATOM 5170 O O . VAL A 1 707 ? -5.778 -2.919 -39.326 1.00 49.12 707 VAL A O 1
ATOM 5173 N N . ALA A 1 708 ? -6.053 -1.837 -37.374 1.00 44.75 708 ALA A N 1
ATOM 5174 C CA . ALA A 1 708 ? -4.895 -0.969 -37.541 1.00 44.75 708 ALA A CA 1
ATOM 5175 C C . ALA A 1 708 ? -3.668 -1.860 -37.296 1.00 44.75 708 ALA A C 1
ATOM 5177 O O . ALA A 1 708 ? -3.183 -1.978 -36.177 1.00 44.75 708 ALA A O 1
ATOM 5178 N N . MET A 1 709 ? -3.302 -2.637 -38.319 1.00 51.62 709 MET A N 1
ATOM 5179 C CA . MET A 1 709 ? -2.130 -3.489 -38.327 1.00 51.62 709 MET A CA 1
ATOM 5180 C C . MET A 1 709 ? -0.975 -2.546 -38.529 1.00 51.62 709 MET A C 1
ATOM 5182 O O . MET A 1 709 ? -0.654 -2.156 -39.652 1.00 51.62 709 MET A O 1
ATOM 5186 N N . GLU A 1 710 ? -0.374 -2.155 -37.426 1.00 51.72 710 GLU A N 1
ATOM 5187 C CA . GLU A 1 710 ? 0.969 -1.636 -37.490 1.00 51.72 710 GLU A CA 1
ATOM 5188 C C . GLU A 1 710 ? 1.878 -2.861 -37.583 1.00 51.72 710 GLU A C 1
ATOM 5190 O O . GLU A 1 710 ? 1.949 -3.687 -36.671 1.00 51.72 710 GLU A O 1
ATOM 5195 N N . SER A 1 711 ? 2.546 -3.026 -38.728 1.00 50.94 711 SER A N 1
ATOM 5196 C CA . SER A 1 711 ? 3.801 -3.778 -38.738 1.00 50.94 711 SER A CA 1
ATOM 5197 C C . SER A 1 711 ? 4.671 -3.173 -37.644 1.00 50.94 711 SER A C 1
ATOM 5199 O O . SER A 1 711 ? 4.751 -1.942 -37.614 1.00 50.94 711 SER A O 1
ATOM 5201 N N . TYR A 1 712 ? 5.281 -3.991 -36.777 1.00 46.09 712 TYR A N 1
ATOM 5202 C CA . TYR A 1 712 ? 6.110 -3.515 -35.664 1.00 46.09 712 TYR A CA 1
ATOM 5203 C C . TYR A 1 712 ? 6.904 -2.265 -36.082 1.00 46.09 712 TYR A C 1
ATOM 5205 O O . TYR A 1 712 ? 7.741 -2.373 -36.990 1.00 46.09 712 TYR A O 1
ATOM 5213 N N . PRO A 1 713 ? 6.616 -1.073 -35.518 1.00 40.34 713 PRO A N 1
ATOM 5214 C CA . PRO A 1 713 ? 7.361 0.131 -35.843 1.00 40.34 713 PRO A CA 1
ATOM 5215 C C . PRO A 1 713 ? 8.768 -0.073 -35.287 1.00 40.34 713 PRO A C 1
ATOM 5217 O O . PRO A 1 713 ? 9.013 0.098 -34.100 1.00 40.34 713 PRO A O 1
ATOM 5220 N N . GLY A 1 714 ? 9.664 -0.565 -36.139 1.00 41.78 714 GLY A N 1
ATOM 5221 C CA . GLY A 1 714 ? 10.973 -1.046 -35.715 1.00 41.78 714 GLY A CA 1
ATOM 5222 C C . GLY A 1 714 ? 11.304 -2.484 -36.092 1.00 41.78 714 GLY A C 1
ATOM 5223 O O . GLY A 1 714 ? 12.345 -2.940 -35.642 1.00 41.78 714 GLY A O 1
ATOM 5224 N N . MET A 1 715 ? 10.532 -3.180 -36.944 1.00 36.34 715 MET A N 1
ATOM 5225 C CA . MET A 1 715 ? 11.126 -4.277 -37.721 1.00 36.34 715 MET A CA 1
ATOM 5226 C C . MET A 1 715 ? 12.287 -3.637 -38.499 1.00 36.34 715 MET A C 1
ATOM 5228 O O . MET A 1 715 ? 12.038 -2.803 -39.381 1.00 36.34 715 MET A O 1
ATOM 5232 N N . PRO A 1 716 ? 13.548 -3.874 -38.103 1.00 41.91 716 PRO A N 1
ATOM 5233 C CA . PRO A 1 716 ? 14.641 -3.074 -38.599 1.00 41.91 716 PRO A CA 1
ATOM 5234 C C . PRO A 1 716 ? 14.773 -3.415 -40.071 1.00 41.91 716 PRO A C 1
ATOM 5236 O O . PRO A 1 716 ? 15.093 -4.543 -40.440 1.00 41.91 716 PRO A O 1
ATOM 5239 N N . ARG A 1 717 ? 14.544 -2.433 -40.946 1.00 49.31 717 ARG A N 1
ATOM 5240 C CA . ARG A 1 717 ? 15.205 -2.523 -42.241 1.00 49.31 717 ARG A CA 1
ATOM 5241 C C . ARG A 1 717 ? 16.689 -2.526 -41.891 1.00 49.31 717 ARG A C 1
ATOM 5243 O O . ARG A 1 717 ? 17.155 -1.585 -41.256 1.00 49.31 717 ARG A O 1
ATOM 5250 N N . ASN A 1 718 ? 17.420 -3.568 -42.290 1.00 57.81 718 ASN A N 1
ATOM 5251 C CA . ASN A 1 718 ? 18.878 -3.663 -42.107 1.00 57.81 718 ASN A CA 1
ATOM 5252 C C . ASN A 1 718 ? 19.627 -2.413 -42.617 1.00 57.81 718 ASN A C 1
ATOM 5254 O O . ASN A 1 718 ? 20.791 -2.197 -42.276 1.00 57.81 718 ASN A O 1
ATOM 5258 N N . CYS A 1 719 ? 18.943 -1.577 -43.408 1.00 67.75 719 CYS A N 1
ATOM 5259 C CA . CYS A 1 719 ? 19.373 -0.268 -43.853 1.00 67.75 719 CYS A CA 1
ATOM 5260 C C . CYS A 1 719 ? 18.270 0.810 -43.796 1.00 67.75 719 CYS A C 1
ATOM 5262 O O . CYS A 1 719 ? 17.103 0.536 -44.094 1.00 67.75 719 CYS A O 1
ATOM 5264 N N . ALA A 1 720 ? 18.658 2.063 -43.552 1.00 81.31 720 ALA A N 1
ATOM 5265 C CA . ALA A 1 720 ? 17.821 3.253 -43.720 1.00 81.31 720 ALA A CA 1
ATOM 5266 C C . ALA A 1 720 ? 18.379 4.153 -44.837 1.00 81.31 720 ALA A C 1
ATOM 5268 O O . ALA A 1 720 ? 19.583 4.376 -44.900 1.00 81.31 720 ALA A O 1
ATOM 5269 N N . LEU A 1 721 ? 17.515 4.678 -45.716 1.00 88.06 721 LEU A N 1
ATOM 5270 C CA . LEU A 1 721 ? 17.876 5.660 -46.749 1.00 88.06 721 LEU A CA 1
ATOM 5271 C C . LEU A 1 721 ? 17.256 7.014 -46.383 1.00 88.06 721 LEU A C 1
ATOM 5273 O O . LEU A 1 721 ? 16.032 7.153 -46.370 1.00 88.06 721 LEU A O 1
ATOM 5277 N N . HIS A 1 722 ? 18.102 7.993 -46.076 1.00 87.75 722 HIS A N 1
ATOM 5278 C CA . HIS A 1 722 ? 17.704 9.351 -45.710 1.00 87.75 722 HIS A CA 1
ATOM 5279 C C . HIS A 1 722 ? 17.447 10.208 -46.941 1.00 87.75 722 HIS A C 1
ATOM 5281 O O . HIS A 1 722 ? 17.873 9.876 -48.044 1.00 87.75 722 HIS A O 1
ATOM 5287 N N . SER A 1 723 ? 16.795 11.356 -46.739 1.00 88.00 723 SER A N 1
ATOM 5288 C CA . SER A 1 723 ? 16.501 12.266 -47.841 1.00 88.00 723 SER A CA 1
ATOM 5289 C C . SER A 1 723 ? 17.772 12.761 -48.545 1.00 88.00 723 SER A C 1
ATOM 5291 O O . SER A 1 723 ? 18.628 13.381 -47.922 1.00 88.00 723 SER A O 1
ATOM 5293 N N . CYS A 1 724 ? 17.880 12.527 -49.856 1.00 88.56 724 CYS A N 1
ATOM 5294 C CA . CYS A 1 724 ? 18.895 13.144 -50.701 1.00 88.56 724 CYS A CA 1
ATOM 5295 C C . CYS A 1 724 ? 18.822 14.675 -50.651 1.00 88.56 724 CYS A C 1
ATOM 5297 O O . CYS A 1 724 ? 17.745 15.252 -50.844 1.00 88.56 724 CYS A O 1
ATOM 5299 N N . HIS A 1 725 ? 19.970 15.325 -50.454 1.00 89.31 725 HIS A N 1
ATOM 5300 C CA . HIS A 1 725 ? 20.073 16.781 -50.414 1.00 89.31 725 HIS A CA 1
ATOM 5301 C C . HIS A 1 725 ? 21.258 17.297 -51.250 1.00 89.31 725 HIS A C 1
ATOM 5303 O O . HIS A 1 725 ? 22.353 16.739 -51.150 1.00 89.31 725 HIS A O 1
ATOM 5309 N N . PRO A 1 726 ? 21.064 18.372 -52.045 1.00 87.38 726 PRO A N 1
ATOM 5310 C CA . PRO A 1 726 ? 19.797 19.085 -52.295 1.00 87.38 726 PRO A CA 1
ATOM 5311 C C . PRO A 1 726 ? 18.773 18.246 -53.095 1.00 87.38 726 PRO A C 1
ATOM 5313 O O . PRO A 1 726 ? 19.152 17.309 -53.782 1.00 87.38 726 PRO A O 1
ATOM 5316 N N . ASN A 1 727 ? 17.472 18.539 -52.988 1.00 86.81 727 ASN A N 1
ATOM 5317 C CA . ASN A 1 727 ? 16.410 17.952 -53.826 1.00 86.81 727 ASN A CA 1
ATOM 5318 C C . ASN A 1 727 ? 15.217 18.934 -53.900 1.00 86.81 727 ASN A C 1
ATOM 5320 O O . ASN A 1 727 ? 14.598 19.173 -52.860 1.00 86.81 727 ASN A O 1
ATOM 5324 N N . PRO A 1 728 ? 14.869 19.515 -55.068 1.00 90.81 728 PRO A N 1
ATOM 5325 C CA . PRO A 1 728 ? 15.471 19.297 -56.387 1.00 90.81 728 PRO A CA 1
ATOM 5326 C C . PRO A 1 728 ? 16.964 19.654 -56.460 1.00 90.81 728 PRO A C 1
ATOM 5328 O O . PRO A 1 728 ? 17.441 20.459 -55.663 1.00 90.81 728 PRO A O 1
ATOM 5331 N N . PHE A 1 729 ? 17.699 19.049 -57.393 1.00 93.75 729 PHE A N 1
ATOM 5332 C CA . PHE A 1 729 ? 19.159 19.171 -57.495 1.00 93.75 729 PHE A CA 1
ATOM 5333 C C . PHE A 1 729 ? 19.634 19.584 -58.894 1.00 93.75 729 PHE A C 1
ATOM 5335 O O . PHE A 1 729 ? 18.919 19.358 -59.870 1.00 93.75 729 PHE A O 1
ATOM 5342 N N . ASN A 1 730 ? 20.819 20.209 -58.975 1.00 88.44 730 ASN A N 1
ATOM 5343 C CA . ASN A 1 730 ? 21.471 20.636 -60.221 1.00 88.44 730 ASN A CA 1
ATOM 5344 C C . ASN A 1 730 ? 23.010 20.744 -60.066 1.00 88.44 730 ASN A C 1
ATOM 5346 O O . ASN A 1 730 ? 23.465 21.614 -59.322 1.00 88.44 730 ASN A O 1
ATOM 5350 N N . PRO A 1 731 ? 23.825 19.944 -60.778 1.00 86.12 731 PRO A N 1
ATOM 5351 C CA . PRO A 1 731 ? 23.516 18.609 -61.278 1.00 86.12 731 PRO A CA 1
ATOM 5352 C C . PRO A 1 731 ? 23.728 17.519 -60.212 1.00 86.12 731 PRO A C 1
ATOM 5354 O O . PRO A 1 731 ? 23.479 16.361 -60.518 1.00 86.12 731 PRO A O 1
ATOM 5357 N N . GLU A 1 732 ? 24.144 17.849 -58.980 1.00 95.38 732 GLU A N 1
ATOM 5358 C CA . GLU A 1 732 ? 24.528 16.863 -57.950 1.00 95.38 732 GLU A CA 1
ATOM 5359 C C . GLU A 1 732 ? 23.620 16.852 -56.706 1.00 95.38 732 GLU A C 1
ATOM 5361 O O . GLU A 1 732 ? 23.173 17.900 -56.235 1.00 95.38 732 GLU A O 1
ATOM 5366 N N . THR A 1 733 ? 23.382 15.661 -56.147 1.00 94.44 733 THR A N 1
ATOM 5367 C CA . THR A 1 733 ? 22.749 15.442 -54.831 1.00 94.44 733 THR A CA 1
ATOM 5368 C C . THR A 1 733 ? 23.469 14.343 -54.052 1.00 94.44 733 THR A C 1
ATOM 5370 O O . THR A 1 733 ? 24.080 13.461 -54.652 1.00 94.44 733 THR A O 1
ATOM 5373 N N . VAL A 1 734 ? 23.407 14.368 -52.720 1.00 95.12 734 VAL A N 1
ATOM 5374 C CA . VAL A 1 734 ? 24.038 13.353 -51.862 1.00 95.12 734 VAL A CA 1
ATOM 5375 C C . VAL A 1 734 ? 22.979 12.420 -51.293 1.00 95.12 734 VAL A C 1
ATOM 5377 O O . VAL A 1 734 ? 22.078 12.867 -50.589 1.00 95.12 734 VAL A O 1
ATOM 5380 N N . ALA A 1 735 ? 23.099 11.121 -51.566 1.00 93.50 735 ALA A N 1
ATOM 5381 C CA . ALA A 1 735 ? 22.313 10.066 -50.937 1.00 93.50 735 ALA A CA 1
ATOM 5382 C C . ALA A 1 735 ? 22.999 9.600 -49.646 1.00 93.50 735 ALA A C 1
ATOM 5384 O O . ALA A 1 735 ? 24.115 9.081 -49.683 1.00 93.50 735 ALA A O 1
ATOM 5385 N N . ARG A 1 736 ? 22.326 9.784 -48.507 1.00 90.69 736 ARG A N 1
ATOM 5386 C CA . ARG A 1 736 ? 22.797 9.358 -47.181 1.00 90.69 736 ARG A CA 1
ATOM 5387 C C . ARG A 1 736 ? 22.066 8.095 -46.753 1.00 90.69 736 ARG A C 1
ATOM 5389 O O . ARG A 1 736 ? 20.842 8.050 -46.850 1.00 90.69 736 ARG A O 1
ATOM 5396 N N . PHE A 1 737 ? 22.784 7.094 -46.263 1.00 88.06 737 PHE A N 1
ATOM 5397 C CA . PHE A 1 737 ? 22.182 5.851 -45.785 1.00 88.06 737 PHE A CA 1
ATOM 5398 C C . PHE A 1 737 ? 22.909 5.283 -44.566 1.00 88.06 737 PHE A C 1
ATOM 5400 O O . PHE A 1 737 ? 24.104 5.494 -44.396 1.00 88.06 737 PHE A O 1
ATOM 5407 N N . GLU A 1 738 ? 22.186 4.557 -43.722 1.00 82.31 738 GLU A N 1
ATOM 5408 C CA . GLU A 1 738 ? 22.703 3.912 -42.512 1.00 82.31 738 GLU A CA 1
ATOM 5409 C C . GLU A 1 738 ? 22.518 2.402 -42.596 1.00 82.31 738 GLU A C 1
ATOM 5411 O O . GLU A 1 738 ? 21.492 1.931 -43.087 1.00 82.31 738 GLU A O 1
ATOM 5416 N N . LEU A 1 739 ? 23.509 1.649 -42.120 1.00 77.81 739 LEU A N 1
ATOM 5417 C CA . LEU A 1 739 ? 23.497 0.187 -42.076 1.00 77.81 739 LEU A CA 1
ATOM 5418 C C . LEU A 1 739 ? 23.560 -0.289 -40.628 1.00 77.81 739 LEU A C 1
ATOM 5420 O O . LEU A 1 739 ? 24.431 0.154 -39.881 1.00 77.81 739 LEU A O 1
ATOM 5424 N N . ARG A 1 740 ? 22.677 -1.219 -40.254 1.00 62.69 740 ARG A N 1
ATOM 5425 C CA . ARG A 1 740 ? 22.683 -1.852 -38.926 1.00 62.69 740 ARG A CA 1
ATOM 5426 C C . ARG A 1 740 ? 23.817 -2.870 -38.805 1.00 62.69 740 ARG A C 1
ATOM 5428 O O . ARG A 1 740 ? 24.595 -2.801 -37.859 1.00 62.69 740 ARG A O 1
ATOM 5435 N N . ASP A 1 741 ? 23.969 -3.721 -39.818 1.00 69.31 741 ASP A N 1
ATOM 5436 C CA . ASP A 1 741 ? 25.001 -4.756 -39.901 1.00 69.31 741 ASP A CA 1
ATOM 5437 C C . ASP A 1 741 ? 25.890 -4.563 -41.130 1.00 69.31 741 ASP A C 1
ATOM 5439 O O . ASP A 1 741 ? 25.459 -4.053 -42.174 1.00 69.31 741 ASP A O 1
ATOM 5443 N N . ALA A 1 742 ? 27.145 -5.009 -41.023 1.00 69.31 742 ALA A N 1
ATOM 5444 C CA . ALA A 1 742 ? 28.035 -5.060 -42.173 1.00 69.31 742 ALA A CA 1
ATOM 5445 C C . ALA A 1 742 ? 27.425 -5.972 -43.249 1.00 69.31 742 ALA A C 1
ATOM 5447 O O . ALA A 1 742 ? 27.158 -7.148 -43.007 1.00 69.31 742 ALA A O 1
ATOM 5448 N N . SER A 1 743 ? 27.183 -5.424 -44.436 1.00 80.56 743 SER A N 1
ATOM 5449 C CA . SER A 1 743 ? 26.445 -6.106 -45.498 1.00 80.56 743 SER A CA 1
ATOM 5450 C C . SER A 1 743 ? 26.901 -5.647 -46.881 1.00 80.56 743 SER A C 1
ATOM 5452 O O . SER A 1 743 ? 27.572 -4.621 -47.043 1.00 80.56 743 SER A O 1
ATOM 5454 N N . HIS A 1 744 ? 26.569 -6.437 -47.902 1.00 85.12 744 HIS A N 1
ATOM 5455 C CA . HIS A 1 744 ? 26.734 -6.019 -49.289 1.00 85.12 744 HIS A CA 1
ATOM 5456 C C . HIS A 1 744 ? 25.638 -5.013 -49.651 1.00 85.12 744 HIS A C 1
ATOM 5458 O O . HIS A 1 744 ? 24.455 -5.344 -49.588 1.00 85.12 744 HIS A O 1
ATOM 5464 N N . VAL A 1 745 ? 26.037 -3.805 -50.043 1.00 92.00 745 VAL A N 1
ATOM 5465 C CA . VAL A 1 745 ? 25.139 -2.702 -50.391 1.00 92.00 745 VAL A CA 1
ATOM 5466 C C . VAL A 1 745 ? 25.045 -2.553 -51.901 1.00 92.00 745 VAL A C 1
ATOM 5468 O O . VAL A 1 745 ? 26.076 -2.456 -52.562 1.00 92.00 745 VAL A O 1
ATOM 5471 N N . SER A 1 746 ? 23.824 -2.453 -52.427 1.00 94.56 746 SER A N 1
ATOM 5472 C CA . SER A 1 746 ? 23.536 -2.010 -53.792 1.00 94.56 746 SER A CA 1
ATOM 5473 C C . SER A 1 746 ? 22.683 -0.738 -53.757 1.00 94.56 746 SER A C 1
ATOM 5475 O O . SER A 1 746 ? 21.500 -0.771 -53.425 1.00 94.56 746 SER A O 1
ATOM 5477 N N . LEU A 1 747 ? 23.289 0.408 -54.069 1.00 95.62 747 LEU A N 1
ATOM 5478 C CA . LEU A 1 747 ? 22.638 1.713 -54.170 1.00 95.62 747 LEU A CA 1
ATOM 5479 C C . LEU A 1 747 ? 22.639 2.150 -55.636 1.00 95.62 747 LEU A C 1
ATOM 5481 O O . LEU A 1 747 ? 23.684 2.503 -56.187 1.00 95.62 747 LEU A O 1
ATOM 5485 N N . ARG A 1 748 ? 21.469 2.125 -56.273 1.00 97.25 748 ARG A N 1
ATOM 5486 C CA . ARG A 1 748 ? 21.295 2.347 -57.717 1.00 97.25 748 ARG A CA 1
ATOM 5487 C C . ARG A 1 748 ? 20.216 3.390 -57.983 1.00 97.25 748 ARG A C 1
ATOM 5489 O O . ARG A 1 748 ? 19.290 3.552 -57.193 1.00 97.25 748 ARG A O 1
ATOM 5496 N N . VAL A 1 749 ? 20.320 4.093 -59.103 1.00 96.25 749 VAL A N 1
ATOM 5497 C CA . VAL A 1 749 ? 19.369 5.119 -59.541 1.00 96.25 749 VAL A CA 1
ATOM 5498 C C . VAL A 1 749 ? 18.639 4.641 -60.786 1.00 96.25 749 VAL A C 1
ATOM 5500 O O . VAL A 1 749 ? 19.266 4.159 -61.726 1.00 96.25 749 VAL A O 1
ATOM 5503 N N . TYR A 1 750 ? 17.321 4.820 -60.811 1.00 96.00 750 TYR A N 1
ATOM 5504 C CA . TYR A 1 750 ? 16.434 4.399 -61.890 1.00 96.00 750 TYR A CA 1
ATOM 5505 C C . TYR A 1 750 ? 15.637 5.580 -62.451 1.00 96.00 750 TYR A C 1
ATOM 5507 O O . TYR A 1 750 ? 15.296 6.516 -61.722 1.00 96.00 750 TYR A O 1
ATOM 5515 N N . ASP A 1 751 ? 15.309 5.528 -63.741 1.00 94.06 751 ASP A N 1
ATOM 5516 C CA . ASP A 1 751 ? 14.325 6.425 -64.349 1.00 94.06 751 ASP A CA 1
ATOM 5517 C C . ASP A 1 751 ? 12.877 5.949 -64.103 1.00 94.06 751 ASP A C 1
ATOM 5519 O O . ASP A 1 751 ? 12.622 4.888 -63.530 1.00 94.06 751 ASP A O 1
ATOM 5523 N N . THR A 1 752 ? 11.894 6.736 -64.546 1.00 91.44 752 THR A N 1
ATOM 5524 C CA . THR A 1 752 ? 10.462 6.405 -64.394 1.00 91.44 752 THR A CA 1
ATOM 5525 C C . THR A 1 752 ? 10.001 5.206 -65.230 1.00 91.44 752 THR A C 1
ATOM 5527 O O . THR A 1 752 ? 8.924 4.674 -64.969 1.00 91.44 752 THR A O 1
ATOM 5530 N N . ALA A 1 753 ? 10.803 4.754 -66.200 1.00 89.25 753 ALA A N 1
ATOM 5531 C CA . ALA A 1 753 ? 10.567 3.530 -66.962 1.00 89.25 753 ALA A CA 1
ATOM 5532 C C . ALA A 1 753 ? 11.197 2.291 -66.292 1.00 89.25 753 ALA A C 1
ATOM 5534 O O . ALA A 1 753 ? 11.105 1.192 -66.837 1.00 89.25 753 ALA A O 1
ATOM 5535 N N . GLY A 1 754 ? 11.832 2.456 -65.124 1.00 86.94 754 GLY A N 1
ATOM 5536 C CA . GLY A 1 754 ? 12.494 1.385 -64.381 1.00 86.94 754 GLY A CA 1
ATOM 5537 C C . GLY A 1 754 ? 13.864 0.999 -64.939 1.00 86.94 754 GLY A C 1
ATOM 5538 O O . GLY A 1 754 ? 14.400 -0.038 -64.554 1.00 86.94 754 GLY A O 1
ATOM 5539 N N . ARG A 1 755 ? 14.446 1.800 -65.840 1.00 90.69 755 ARG A N 1
ATOM 5540 C CA . ARG A 1 755 ? 15.802 1.563 -66.351 1.00 90.69 755 ARG A CA 1
ATOM 5541 C C . ARG A 1 755 ? 16.816 2.123 -65.364 1.00 90.69 755 ARG A C 1
ATOM 5543 O O . ARG A 1 755 ? 16.679 3.265 -64.930 1.00 90.69 755 ARG A O 1
ATOM 5550 N N . GLU A 1 756 ? 17.837 1.339 -65.034 1.00 94.94 756 GLU A N 1
ATOM 5551 C CA . GLU A 1 756 ? 18.968 1.816 -64.236 1.00 94.94 756 GLU A CA 1
ATOM 5552 C C . GLU A 1 756 ? 19.756 2.867 -65.031 1.00 94.94 756 GLU A C 1
ATOM 5554 O O . GLU A 1 756 ? 20.136 2.634 -66.179 1.00 94.94 756 GLU A O 1
ATOM 5559 N N . VAL A 1 757 ? 19.980 4.031 -64.424 1.00 95.56 757 VAL A N 1
ATOM 5560 C CA . VAL A 1 757 ? 20.716 5.156 -65.021 1.00 95.56 757 VAL A CA 1
ATOM 5561 C C . VAL A 1 757 ? 22.054 5.426 -64.334 1.00 95.56 757 VAL A C 1
ATOM 5563 O O . VAL A 1 757 ? 22.916 6.057 -64.940 1.00 95.56 757 VAL A O 1
ATOM 5566 N N . ALA A 1 758 ? 22.244 4.951 -63.099 1.00 93.56 758 ALA A N 1
ATOM 5567 C CA . ALA A 1 758 ? 23.518 5.014 -62.387 1.00 93.56 758 ALA A CA 1
ATOM 5568 C C . ALA A 1 758 ? 23.591 3.955 -61.275 1.00 93.56 758 ALA A C 1
ATOM 5570 O O . ALA A 1 758 ? 22.597 3.679 -60.607 1.00 93.56 758 ALA A O 1
ATOM 5571 N N . THR A 1 759 ? 24.788 3.434 -61.012 1.00 95.81 759 THR A N 1
ATOM 5572 C CA . THR A 1 759 ? 25.114 2.691 -59.787 1.00 95.81 759 THR A CA 1
ATOM 5573 C C . THR A 1 759 ? 25.992 3.592 -58.917 1.00 95.81 759 THR A C 1
ATOM 5575 O O . THR A 1 759 ? 27.062 4.006 -59.354 1.00 95.81 759 THR A O 1
ATOM 5578 N N . LEU A 1 760 ? 25.533 3.925 -57.708 1.00 94.69 760 LEU A N 1
ATOM 5579 C CA . LEU A 1 760 ? 26.243 4.801 -56.766 1.00 94.69 760 LEU A CA 1
ATOM 5580 C C . LEU A 1 760 ? 27.155 4.000 -55.830 1.00 94.69 760 LEU A C 1
ATOM 5582 O O . LEU A 1 760 ? 28.268 4.421 -55.525 1.00 94.69 760 LEU A O 1
ATOM 5586 N N . VAL A 1 761 ? 26.683 2.837 -55.376 1.00 94.38 761 VAL A N 1
ATOM 5587 C CA . VAL A 1 761 ? 27.438 1.899 -54.538 1.00 94.38 761 VAL A CA 1
ATOM 5588 C C . VAL A 1 761 ? 27.059 0.481 -54.941 1.00 94.38 761 VAL A C 1
ATOM 5590 O O . VAL A 1 761 ? 25.878 0.174 -55.040 1.00 94.38 761 VAL A O 1
ATOM 5593 N N . ASP A 1 762 ? 28.046 -0.387 -55.138 1.00 93.19 762 ASP A N 1
ATOM 5594 C CA . ASP A 1 762 ? 27.834 -1.830 -55.265 1.00 93.19 762 ASP A CA 1
ATOM 5595 C C . ASP A 1 762 ? 29.016 -2.543 -54.603 1.00 93.19 762 ASP A C 1
ATOM 5597 O O . ASP A 1 762 ? 30.128 -2.562 -55.136 1.00 93.19 762 ASP A O 1
ATOM 5601 N N . GLY A 1 763 ? 28.828 -3.000 -53.366 1.00 86.00 763 GLY A N 1
ATOM 5602 C CA . GLY A 1 763 ? 29.893 -3.640 -52.598 1.00 86.00 763 GLY A CA 1
ATOM 5603 C C . GLY A 1 763 ? 29.660 -3.673 -51.091 1.00 86.00 763 GLY A C 1
ATOM 5604 O O . GLY A 1 763 ? 28.738 -3.063 -50.557 1.00 86.00 763 GLY A O 1
ATOM 5605 N N . TRP A 1 764 ? 30.551 -4.367 -50.384 1.00 85.00 764 TRP A N 1
ATOM 5606 C CA . TRP A 1 764 ? 30.523 -4.482 -48.923 1.00 85.00 764 TRP A CA 1
ATOM 5607 C C . TRP A 1 764 ? 30.724 -3.139 -48.211 1.00 85.00 764 TRP A C 1
ATOM 5609 O O . TRP A 1 764 ? 31.587 -2.337 -48.591 1.00 85.00 764 TRP A O 1
ATOM 5619 N N . ARG A 1 765 ? 29.939 -2.904 -47.157 1.00 83.56 765 ARG A N 1
ATOM 5620 C CA . ARG A 1 765 ? 30.042 -1.752 -46.253 1.00 83.56 765 ARG A CA 1
ATOM 5621 C C . ARG A 1 765 ? 29.897 -2.208 -44.802 1.00 83.56 765 ARG A C 1
ATOM 5623 O O . ARG A 1 765 ? 29.195 -3.173 -44.519 1.00 83.56 765 ARG A O 1
ATOM 5630 N N . ASN A 1 766 ? 30.584 -1.512 -43.898 1.00 74.50 766 ASN A N 1
ATOM 5631 C CA . ASN A 1 766 ? 30.488 -1.745 -42.455 1.00 74.50 766 ASN A CA 1
ATOM 5632 C C . ASN A 1 766 ? 29.217 -1.099 -41.880 1.00 74.50 766 ASN A C 1
ATOM 5634 O O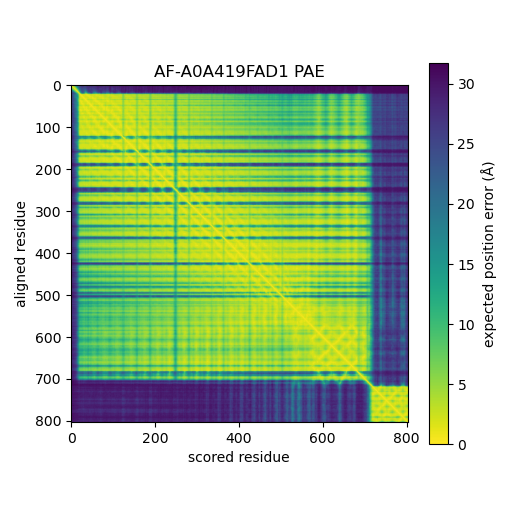 . ASN A 1 766 ? 28.628 -0.232 -42.522 1.00 74.50 766 ASN A O 1
ATOM 5638 N N . THR A 1 767 ? 28.832 -1.481 -40.662 1.00 71.19 767 THR A N 1
ATOM 5639 C CA . THR A 1 767 ? 27.769 -0.804 -39.895 1.00 71.19 767 THR A CA 1
ATOM 5640 C C . THR A 1 767 ? 28.037 0.705 -39.745 1.00 71.19 767 THR A C 1
ATOM 5642 O O . THR A 1 767 ? 29.196 1.136 -39.754 1.00 71.19 767 THR A O 1
ATOM 5645 N N . GLY A 1 768 ? 26.976 1.509 -39.645 1.00 70.06 768 GLY A N 1
ATOM 5646 C CA . GLY A 1 768 ? 27.030 2.968 -39.502 1.00 70.06 768 GLY A CA 1
ATOM 5647 C C . GLY A 1 768 ? 26.552 3.752 -40.731 1.00 70.06 768 GLY A C 1
ATOM 5648 O O . GLY A 1 768 ? 25.956 3.197 -41.656 1.00 70.06 768 GLY A O 1
ATOM 5649 N N . ALA A 1 769 ? 26.786 5.067 -40.716 1.00 81.62 769 ALA A N 1
ATOM 5650 C CA . ALA A 1 769 ? 26.343 6.001 -41.752 1.00 81.62 769 ALA A CA 1
ATOM 5651 C C . ALA A 1 769 ? 27.322 6.088 -42.935 1.00 81.62 769 ALA A C 1
ATOM 5653 O O . ALA A 1 769 ? 28.540 6.116 -42.760 1.00 81.62 769 ALA A O 1
ATOM 5654 N N . HIS A 1 770 ? 26.771 6.197 -44.143 1.00 86.50 770 HIS A N 1
ATOM 5655 C CA . HIS A 1 770 ? 27.485 6.278 -45.414 1.00 86.50 770 HIS A CA 1
ATOM 5656 C C . HIS A 1 770 ? 26.846 7.327 -46.324 1.00 86.50 770 HIS A C 1
ATOM 5658 O O . HIS A 1 770 ? 25.647 7.608 -46.247 1.00 86.50 770 HIS A O 1
ATOM 5664 N N . GLU A 1 771 ? 27.643 7.878 -47.236 1.00 92.19 771 GLU A N 1
ATOM 5665 C CA . GLU A 1 771 ? 27.186 8.847 -48.231 1.00 92.19 771 GLU A CA 1
ATOM 5666 C C . GLU A 1 771 ? 27.646 8.439 -49.633 1.00 92.19 771 GLU A C 1
ATOM 5668 O O . GLU A 1 771 ? 28.741 7.900 -49.811 1.00 92.19 771 GLU A O 1
ATOM 5673 N N . ALA A 1 772 ? 26.816 8.715 -50.638 1.00 92.56 772 ALA A N 1
ATOM 5674 C CA . ALA A 1 772 ? 27.170 8.570 -52.043 1.00 92.56 772 ALA A CA 1
ATOM 5675 C C . ALA A 1 772 ? 26.609 9.735 -52.865 1.00 92.56 772 ALA A C 1
ATOM 5677 O O . ALA A 1 772 ? 25.430 10.077 -52.758 1.00 92.56 772 ALA A O 1
ATOM 5678 N N . THR A 1 773 ? 27.449 10.338 -53.703 1.00 96.00 773 THR A N 1
ATOM 5679 C CA . THR A 1 773 ? 27.050 11.450 -54.572 1.00 96.00 773 THR A CA 1
ATOM 5680 C C . THR A 1 773 ? 26.439 10.926 -55.864 1.00 96.00 773 THR A C 1
ATOM 5682 O O . THR A 1 773 ? 27.022 10.077 -56.536 1.00 96.00 773 THR A O 1
ATOM 5685 N N . PHE A 1 774 ? 25.280 11.464 -56.232 1.00 96.00 774 PHE A N 1
ATOM 5686 C CA . PHE A 1 774 ? 24.646 11.252 -57.524 1.00 96.00 774 PHE A CA 1
ATOM 5687 C C . PHE A 1 774 ? 24.845 12.483 -58.416 1.00 96.00 774 PHE A C 1
ATOM 5689 O O . PHE A 1 774 ? 24.286 13.542 -58.129 1.00 96.00 774 PHE A O 1
ATOM 5696 N N . ASP A 1 775 ? 25.613 12.327 -59.501 1.00 94.38 775 ASP A N 1
ATOM 5697 C CA . ASP A 1 775 ? 25.772 13.327 -60.567 1.00 94.38 775 ASP A CA 1
ATOM 5698 C C . ASP A 1 775 ? 24.797 13.052 -61.727 1.00 94.38 775 ASP A C 1
ATOM 5700 O O . ASP A 1 775 ? 24.869 12.030 -62.413 1.00 94.38 775 ASP A O 1
ATOM 5704 N N . GLY A 1 776 ? 23.873 13.986 -61.943 1.00 91.31 776 GLY A N 1
ATOM 5705 C CA . GLY A 1 776 ? 22.865 13.966 -62.999 1.00 91.31 776 GLY A CA 1
ATOM 5706 C C . GLY A 1 776 ? 23.247 14.738 -64.267 1.00 91.31 776 GLY A C 1
ATOM 5707 O O . GLY A 1 776 ? 22.396 14.909 -65.142 1.00 91.31 776 GLY A O 1
ATOM 5708 N N . SER A 1 777 ? 24.484 15.223 -64.411 1.00 90.44 777 SER A N 1
ATOM 5709 C CA . SER A 1 777 ? 24.923 16.080 -65.527 1.00 90.44 777 SER A CA 1
ATOM 5710 C C . SER A 1 777 ? 24.591 15.500 -66.918 1.00 90.44 777 SER A C 1
ATOM 5712 O O . SER A 1 777 ? 24.088 16.212 -67.802 1.00 90.44 777 SER A O 1
ATOM 5714 N N . GLY A 1 778 ? 24.771 14.187 -67.087 1.00 89.38 778 GLY A N 1
ATOM 5715 C CA . GLY A 1 778 ? 24.487 13.430 -68.314 1.00 89.38 778 GLY A CA 1
ATOM 5716 C C . GLY A 1 778 ? 23.018 13.049 -68.549 1.00 89.38 778 GLY A C 1
ATOM 5717 O O . GLY A 1 778 ? 22.704 12.471 -69.588 1.00 89.38 778 GLY A O 1
ATOM 5718 N N . LEU A 1 779 ? 22.110 13.369 -67.624 1.00 92.69 779 LEU A N 1
ATOM 5719 C CA . LEU A 1 779 ? 20.710 12.935 -67.654 1.00 92.69 779 LEU A CA 1
ATOM 5720 C C . LEU A 1 779 ? 19.751 14.104 -67.983 1.00 92.69 779 LEU A C 1
ATOM 5722 O O . LEU A 1 779 ? 20.081 15.270 -67.744 1.00 92.69 779 LEU A O 1
ATOM 5726 N N . PRO A 1 780 ? 18.573 13.863 -68.592 1.00 92.88 780 PRO A N 1
ATOM 5727 C CA . PRO A 1 780 ? 17.567 14.909 -68.803 1.00 92.88 780 PRO A CA 1
ATOM 5728 C C . PRO A 1 780 ? 16.929 15.356 -67.476 1.00 92.88 780 PRO A C 1
ATOM 5730 O O . PRO A 1 780 ? 16.845 14.572 -66.531 1.00 92.88 780 PRO A O 1
ATOM 5733 N N . SER A 1 781 ? 16.433 16.596 -67.393 1.00 93.38 781 SER A N 1
ATOM 5734 C CA . SER A 1 781 ? 15.634 17.033 -66.236 1.00 93.38 781 SER A CA 1
ATOM 5735 C C . SER A 1 781 ? 14.413 16.129 -66.060 1.00 93.38 781 SER A C 1
ATOM 5737 O O . SER A 1 781 ? 13.746 15.787 -67.038 1.00 93.38 781 SER A O 1
ATOM 5739 N N . GLY A 1 782 ? 14.122 15.722 -64.827 1.00 91.94 782 GLY A N 1
ATOM 5740 C CA . GLY A 1 782 ? 13.091 14.723 -64.572 1.00 91.94 782 GLY A CA 1
ATOM 5741 C C . GLY A 1 782 ? 13.158 14.103 -63.181 1.00 91.94 782 GLY A C 1
ATOM 5742 O O . GLY A 1 782 ? 13.951 14.506 -62.330 1.00 91.94 782 GLY A O 1
ATOM 5743 N N . VAL A 1 783 ? 12.284 13.123 -62.958 1.00 95.12 783 VAL A N 1
ATOM 5744 C CA . VAL A 1 783 ? 12.191 12.363 -61.708 1.00 95.12 783 VAL A CA 1
ATOM 5745 C C . VAL A 1 783 ? 13.029 11.093 -61.813 1.00 95.12 783 VAL A C 1
ATOM 5747 O O . VAL A 1 783 ? 12.894 10.348 -62.782 1.00 95.12 783 VAL A O 1
ATOM 5750 N N . TYR A 1 784 ? 13.825 10.830 -60.781 1.00 95.38 784 TYR A N 1
ATOM 5751 C CA . TYR A 1 784 ? 14.630 9.622 -60.627 1.00 95.38 784 TYR A CA 1
ATOM 5752 C C . TYR A 1 784 ? 14.340 8.957 -59.279 1.00 95.38 784 TYR A C 1
ATOM 5754 O O . TYR A 1 784 ? 13.923 9.615 -58.322 1.00 95.38 784 TYR A O 1
ATOM 5762 N N . LEU A 1 785 ? 14.544 7.644 -59.206 1.00 96.06 785 LEU A N 1
ATOM 5763 C CA . LEU A 1 785 ? 14.362 6.841 -57.999 1.00 96.06 785 LEU A CA 1
ATOM 5764 C C . LEU A 1 785 ? 15.711 6.275 -57.555 1.00 96.06 785 LEU A C 1
ATOM 5766 O O . LEU A 1 785 ? 16.315 5.489 -58.277 1.00 96.06 785 LEU A O 1
ATOM 5770 N N . VAL A 1 786 ? 16.172 6.657 -56.370 1.00 95.38 786 VAL A N 1
ATOM 5771 C CA . VAL A 1 786 ? 17.344 6.086 -55.700 1.00 95.38 786 VAL A CA 1
ATOM 5772 C C . VAL A 1 786 ? 16.875 4.890 -54.877 1.00 95.38 786 VAL A C 1
ATOM 5774 O O . VAL A 1 786 ? 16.028 5.048 -54.004 1.00 95.38 786 VAL A O 1
ATOM 5777 N N . ARG A 1 787 ? 17.390 3.694 -55.153 1.00 94.75 787 ARG A N 1
ATOM 5778 C CA . ARG A 1 787 ? 17.043 2.444 -54.465 1.00 94.75 787 ARG A CA 1
ATOM 5779 C C . ARG A 1 787 ? 18.276 1.878 -53.776 1.00 94.75 787 ARG A C 1
ATOM 5781 O O . ARG A 1 787 ? 19.302 1.694 -54.422 1.00 94.75 787 ARG A O 1
ATOM 5788 N N . LEU A 1 788 ? 18.137 1.599 -52.488 1.00 93.12 788 LEU A N 1
ATOM 5789 C CA . LEU A 1 788 ? 19.115 0.967 -51.613 1.00 93.12 788 LEU A CA 1
ATOM 5790 C C . LEU A 1 788 ? 18.676 -0.467 -51.312 1.00 93.12 788 LEU A C 1
ATOM 5792 O O . LEU A 1 788 ? 17.535 -0.685 -50.908 1.00 93.12 788 LEU A O 1
ATOM 5796 N N . GLU A 1 789 ? 19.595 -1.412 -51.453 1.00 88.75 789 GLU A N 1
ATOM 5797 C CA . GLU A 1 789 ? 19.463 -2.804 -51.026 1.00 88.75 789 GLU A CA 1
ATOM 5798 C C . GLU A 1 789 ? 20.660 -3.166 -50.147 1.00 88.75 789 GLU A C 1
ATOM 5800 O O . GLU A 1 789 ? 21.801 -2.928 -50.544 1.00 88.75 789 GLU A O 1
ATOM 5805 N N . ALA A 1 790 ? 20.417 -3.715 -48.958 1.00 82.00 790 ALA A N 1
ATOM 5806 C CA . ALA A 1 790 ? 21.468 -4.167 -48.048 1.00 82.00 790 ALA A CA 1
ATOM 5807 C C . ALA A 1 790 ? 20.966 -5.340 -47.189 1.00 82.00 790 ALA A C 1
ATOM 5809 O O . ALA A 1 790 ? 20.048 -5.188 -46.377 1.00 82.00 790 ALA A O 1
ATOM 5810 N N . GLY A 1 791 ? 21.550 -6.528 -47.384 1.00 72.00 791 GLY A N 1
ATOM 5811 C CA . GLY A 1 791 ? 21.019 -7.770 -46.807 1.00 72.00 791 GLY A CA 1
ATOM 5812 C C . GLY A 1 791 ? 19.570 -8.010 -47.253 1.00 72.00 791 GLY A C 1
ATOM 5813 O O . GLY A 1 791 ? 19.273 -7.931 -48.440 1.00 72.00 791 GLY A O 1
ATOM 5814 N N . GLU A 1 792 ? 18.662 -8.250 -46.304 1.00 65.12 792 GLU A N 1
ATOM 5815 C CA . GLU A 1 792 ? 17.210 -8.348 -46.557 1.00 65.12 792 GLU A CA 1
ATOM 5816 C C . GLU A 1 792 ? 16.481 -6.984 -46.604 1.00 65.12 792 GLU A C 1
ATOM 5818 O O . GLU A 1 792 ? 15.284 -6.912 -46.880 1.00 65.12 792 GLU A O 1
ATOM 5823 N N . GLY A 1 793 ? 17.182 -5.872 -46.345 1.00 67.69 793 GLY A N 1
ATOM 5824 C CA . GLY A 1 793 ? 16.603 -4.528 -46.333 1.00 67.69 793 GLY A CA 1
ATOM 5825 C C . GLY A 1 793 ? 16.540 -3.893 -47.725 1.00 67.69 793 GLY A C 1
ATOM 5826 O O . GLY A 1 793 ? 17.513 -3.922 -48.474 1.00 67.69 793 GLY A O 1
ATOM 5827 N N . THR A 1 794 ? 15.409 -3.264 -48.067 1.00 83.75 794 THR A N 1
ATOM 5828 C CA . THR A 1 794 ? 15.265 -2.420 -49.271 1.00 83.75 794 THR A CA 1
ATOM 5829 C C . THR A 1 794 ? 14.662 -1.060 -48.909 1.00 83.75 794 THR A C 1
ATOM 5831 O O . THR A 1 794 ? 13.695 -0.989 -48.148 1.00 83.75 794 THR A O 1
ATOM 5834 N N . ALA A 1 795 ? 15.180 0.035 -49.467 1.00 83.25 795 ALA A N 1
ATOM 5835 C CA . ALA A 1 795 ? 14.630 1.386 -49.326 1.00 83.25 795 ALA A CA 1
ATOM 5836 C C . ALA A 1 795 ? 14.673 2.145 -50.662 1.00 83.25 795 ALA A C 1
ATOM 5838 O O . ALA A 1 795 ? 15.569 1.928 -51.471 1.00 83.25 795 ALA A O 1
ATOM 5839 N N . VAL A 1 796 ? 13.696 3.021 -50.921 1.00 90.75 796 VAL A N 1
ATOM 5840 C CA . VAL A 1 796 ? 13.604 3.784 -52.180 1.00 90.75 796 VAL A CA 1
ATOM 5841 C C . VAL A 1 796 ? 13.251 5.235 -51.887 1.00 90.75 796 VAL A C 1
ATOM 5843 O O . VAL A 1 796 ? 12.342 5.505 -51.105 1.00 90.75 796 VAL A O 1
ATOM 5846 N N . GLN A 1 797 ? 13.922 6.164 -52.562 1.00 91.44 797 GLN A N 1
ATOM 5847 C CA . GLN A 1 797 ? 13.670 7.592 -52.467 1.00 91.44 797 GLN A CA 1
ATOM 5848 C C . GLN A 1 797 ? 13.560 8.243 -53.849 1.00 91.44 797 GLN A C 1
ATOM 5850 O O . GLN A 1 797 ? 14.304 7.936 -54.774 1.00 91.44 797 GLN A O 1
ATOM 5855 N N . LYS A 1 798 ? 12.637 9.195 -53.984 1.00 94.50 798 LYS A N 1
ATOM 5856 C CA . LYS A 1 798 ? 12.453 10.006 -55.189 1.00 94.50 798 LYS A CA 1
ATOM 5857 C C . LYS A 1 798 ? 13.310 11.277 -55.152 1.00 94.50 798 LYS A C 1
ATOM 5859 O O . LYS A 1 798 ? 13.217 12.048 -54.196 1.00 94.50 798 LYS A O 1
ATOM 5864 N N . VAL A 1 799 ? 14.035 11.554 -56.234 1.00 94.06 799 VAL A N 1
ATOM 5865 C CA . VAL A 1 799 ? 14.808 12.791 -56.446 1.00 94.06 799 VAL A CA 1
ATOM 5866 C C . VAL A 1 799 ? 14.428 13.472 -57.763 1.00 94.06 799 VAL A C 1
ATOM 5868 O O . VAL A 1 799 ? 13.975 12.816 -58.702 1.00 94.06 799 VAL A O 1
ATOM 5871 N N . VAL A 1 800 ? 14.564 14.798 -57.827 1.00 94.94 800 VAL A N 1
ATOM 5872 C CA . VAL A 1 800 ? 14.177 15.616 -58.989 1.00 94.94 800 VAL A CA 1
ATOM 5873 C C . VAL A 1 800 ? 15.382 16.400 -59.502 1.00 94.94 800 VAL A C 1
ATOM 5875 O O . VAL A 1 800 ? 15.883 17.282 -58.811 1.00 94.94 800 VAL A O 1
ATOM 5878 N N . LEU A 1 801 ? 15.820 16.105 -60.726 1.00 92.75 801 LEU A N 1
ATOM 5879 C CA . LEU A 1 801 ? 16.881 16.842 -61.414 1.00 92.75 801 LEU A CA 1
ATOM 5880 C C . LEU A 1 801 ? 16.277 18.024 -62.179 1.00 92.75 801 LEU A C 1
ATOM 5882 O O . LEU A 1 801 ? 15.421 17.826 -63.048 1.00 92.75 801 LEU A O 1
ATOM 5886 N N . LEU A 1 802 ? 16.754 19.236 -61.902 1.00 88.62 802 LEU A N 1
ATOM 5887 C CA . LEU A 1 802 ? 16.421 20.459 -62.639 1.00 88.62 802 LEU A CA 1
ATOM 5888 C C . LEU A 1 802 ? 17.694 20.977 -63.313 1.00 88.62 802 LEU A C 1
ATOM 5890 O O . LEU A 1 802 ? 18.716 21.077 -62.649 1.00 88.62 802 LEU A O 1
ATOM 5894 N N . LYS A 1 803 ? 17.645 21.271 -64.617 1.00 77.62 803 LYS A N 1
ATOM 5895 C CA . LYS A 1 803 ? 18.779 21.871 -65.339 1.00 77.62 803 LYS A CA 1
ATOM 5896 C C . LYS A 1 803 ? 18.635 23.378 -65.416 1.00 77.62 803 LYS A C 1
ATOM 5898 O O . LYS A 1 803 ? 17.487 23.830 -65.628 1.00 77.62 803 LYS A O 1
#

pLDDT: mean 87.16, std 14.57, range [28.39, 98.75]

Sequence (803 aa):
MRRIISLLICLGVLTVAANADHITVSGNVSGVWEADTVFVAGDVTVPAGQALTIQPGVKVLFRGHYRFSVLDNANLQAVGTEQDSIWFTAPDTTQGWFGLRFQSASALCRLRYCSITYGKATYSTLTNGSGGGIYCSDSDIQIERCRIAHCIAVGGTGTAGGGGIFCGNGSNPLILENAIEYNFAGNSGSNSAGGGICIVSCTPAVIGNIIRGNRTDSAGGGIWCSGLSDPEIAHNLIENNQAGYQQQYFTMPGSGAGVACSSTNAMIRYNLIRSNITLYGENSGGGISMGGGAPKIYSNRIQDNTAKKGGGISAGNISNYQIVSNIIENNHASSSGSGGGFDLQNGSGMVIANLFINNECTASGIGGAASCRYSSVLFQDNIFSSNEAESGAGLNSWDSNPTLRDNTFISNHAASGGGTHLHFGSNMGAPKLEGNLYIANSATAYGGALSMTVIVDSLHRNTLVGNEASAQGGALYLGSGCDLALWSTIITANGPAPICNYGPASTVNIAFSDIQPEWPGLGNISTYPAFVDTARDDYRLLWGSPCIDAGHPDSLDPDGTRTDVGAFYFDQSVPMRVLLTPHEIPYLIPETGGAMTYTARVDNWSEQERTATLWCDVTLPDSSTFGPMLGPLTVTVPAHTMLARERVQAIPAAAPLGVYRYNAYAVVEGDTSKDSFLFGKLGPVAAGADIAAGDWSNRGDPFAGPVAMESYPGMPRNCALHSCHPNPFNPETVARFELRDASHVSLRVYDTAGREVATLVDGWRNTGAHEATFDGSGLPSGVYLVRLEAGEGTAVQKVVLLK

Nearest PDB structures (foldseek):
  4be6-assembly1_A  TM=4.258E-01  e=1.473E-08  Vibrio cholerae MJ-1236
  4be5-assembly1_A  TM=4.204E-01  e=3.763E-08  Vibrio cholerae MJ-1236
  4kkr-assembly1_A  TM=4.149E-01  e=2.632E-08  Vibrio cholerae MJ-1236
  4kkq-assembly1_B  TM=4.176E-01  e=6.430E-08  Vibrio cholerae MJ-1236
  5g50-assembly1_B  TM=4.068E-01  e=4.795E-07  Vibrio cholerae MJ-1236

Radius of gyration: 35.15 Å; Cα contacts (8 Å, |Δi|>4): 2964; chains: 1; bounding box: 88×46×148 Å

Mean predicted aligned error: 11.67 Å

Secondary structure (DSSP, 8-state):
--------------------SEEEEEEE--EEE-SSEEEEEEEEEE-TT-EEEE-TT-EEEESSS--EEEETT-EEEEE--SSS-EEEE-S-TTT-B--EEEES--TT-EEESEEEESBEE-SSSHHHHB-SSEEEES---EEES-EEES-EEEESTT--B-SSEEEETT---EEES-EEES-EEEESS-S---SSEEEES---EEES-EEES-EESSS-SSEEEESS---EEES-EEES-EE--S-TT---S---SSEEEES---EEES-EEES-EE-S-SS--SSEEEESS--EEES-EEES-EESS-SSEEEEEEEEEEEES-EEES-EE-SSS--SSEEEEEEEEEEES-EEES-EE-SS-B-SSEEEES-EEEEES-EEES-EEEE-SSEEEES---EEES-EEES-EEEE-SSEEEE--TTS---EEES-EEES-EEEEE-SSEEESS--SEEES-EEES-EESSB-SSEEE-TT--EEEES-EEES-SSSSEEE--TT--EEEES-EESS---STT-B-S---EEEGGGTEEEEPTT-TTTT-S-TT-B-TTSSBPPSSSS----SSSEEEEEEESSTTEEE-TTEEEEEEEEEEEE-SSS-EEEEEEEEEE-TTS-EEEEEEEEEEEEE-TTEEEEEEEEEEEETTSPSEEEEEEEEEEETTEEEEEEEEEEE-----TT--GGGS---EEES-SSSS----B-TT---SEEEPPPBSSSBSSEEEEEEEESS-EEEEEEEE-TTS-EEEEEEEEEE-SEEEEEEEE-TTS-SEEEEEEEEETTEEEEEEEEE--